Protein AF-0000000074742102 (afdb_homodimer)

Organism: NCBI:txid2562239

Structure (mmCIF, N/CA/C/O backbone):
data_AF-0000000074742102-model_v1
#
loop_
_entity.id
_entity.type
_entity.pdbx_description
1 polymer 'Uncharacterized protein'
#
loop_
_atom_site.group_PDB
_atom_site.id
_atom_site.type_symbol
_atom_site.label_atom_id
_atom_site.label_alt_id
_atom_site.label_comp_id
_atom_site.label_asym_id
_atom_site.label_entity_id
_atom_site.label_seq_id
_atom_site.pdbx_PDB_ins_code
_atom_site.Cartn_x
_atom_site.Cartn_y
_atom_site.Cartn_z
_atom_site.occupancy
_atom_site.B_iso_or_equiv
_atom_site.auth_seq_id
_atom_site.auth_comp_id
_atom_site.auth_asym_id
_atom_site.auth_atom_id
_atom_site.pdbx_PDB_model_num
ATOM 1 N N . MET A 1 1 ? 16.109 -36.5 -13.555 1 66.5 1 MET A N 1
ATOM 2 C CA . MET A 1 1 ? 16.984 -35.688 -14.375 1 66.5 1 MET A CA 1
ATOM 3 C C . MET A 1 1 ? 16.5 -34.219 -14.375 1 66.5 1 MET A C 1
ATOM 5 O O . MET A 1 1 ? 17.297 -33.312 -14.195 1 66.5 1 MET A O 1
ATOM 9 N N . ALA A 1 2 ? 15.148 -34.062 -14.508 1 68.81 2 ALA A N 1
ATOM 10 C CA . ALA A 1 2 ? 14.609 -32.719 -14.523 1 68.81 2 ALA A CA 1
ATOM 11 C C . ALA A 1 2 ? 14.836 -32.031 -13.18 1 68.81 2 ALA A C 1
ATOM 13 O O . ALA A 1 2 ? 15.188 -30.844 -13.133 1 68.81 2 ALA A O 1
ATOM 14 N N . GLU A 1 3 ? 14.781 -32.844 -12.18 1 75.5 3 GLU A N 1
ATOM 15 C CA . GLU A 1 3 ? 14.969 -32.281 -10.852 1 75.5 3 GLU A CA 1
ATOM 16 C C . GLU A 1 3 ? 16.438 -31.984 -10.586 1 75.5 3 GLU A C 1
ATOM 18 O O . GLU A 1 3 ? 16.766 -31 -9.922 1 75.5 3 GLU A O 1
ATOM 23 N N . ALA A 1 4 ? 17.344 -32.875 -11.156 1 75 4 ALA A N 1
ATOM 24 C CA . ALA A 1 4 ? 18.766 -32.625 -11.008 1 75 4 ALA A CA 1
ATOM 25 C C . ALA A 1 4 ? 19.188 -31.344 -11.75 1 75 4 ALA A C 1
ATOM 27 O O . ALA A 1 4 ? 19.984 -30.562 -11.242 1 75 4 ALA A O 1
ATOM 28 N N . GLN A 1 5 ? 18.578 -31.172 -12.852 1 75.88 5 GLN A N 1
ATOM 29 C CA . GLN A 1 5 ? 18.828 -29.969 -13.617 1 75.88 5 GLN A CA 1
ATOM 30 C C . GLN A 1 5 ? 18.359 -28.734 -12.859 1 75.88 5 GLN A C 1
ATOM 32 O O . GLN A 1 5 ? 19.047 -27.703 -12.836 1 75.88 5 GLN A O 1
ATOM 37 N N . SER A 1 6 ? 17.25 -28.875 -12.25 1 76.69 6 SER A N 1
ATOM 38 C CA . SER A 1 6 ? 16.688 -27.766 -11.492 1 76.69 6 SER A CA 1
ATOM 39 C C . SER A 1 6 ? 17.578 -27.391 -10.305 1 76.69 6 SER A C 1
ATOM 41 O O . SER A 1 6 ? 17.781 -26.219 -10.023 1 76.69 6 SER A O 1
ATOM 43 N N . LEU A 1 7 ? 18.266 -28.391 -9.758 1 77.12 7 LEU A N 1
ATOM 44 C CA . LEU A 1 7 ? 19.094 -28.156 -8.586 1 77.12 7 LEU A CA 1
ATOM 45 C C . LEU A 1 7 ? 20.391 -27.453 -8.977 1 77.12 7 LEU A C 1
ATOM 47 O O . LEU A 1 7 ? 20.875 -26.594 -8.242 1 77.12 7 LEU A O 1
ATOM 51 N N . VAL A 1 8 ? 20.875 -27.812 -10.18 1 78.69 8 VAL A N 1
ATOM 52 C CA . VAL A 1 8 ? 22.109 -27.172 -10.648 1 78.69 8 VAL A CA 1
ATOM 53 C C . VAL A 1 8 ? 21.828 -25.734 -11.062 1 78.69 8 VAL A C 1
ATOM 55 O O . VAL A 1 8 ? 22.641 -24.844 -10.812 1 78.69 8 VAL A O 1
ATOM 58 N N . TYR A 1 9 ? 20.734 -25.562 -11.562 1 81.06 9 TYR A N 1
ATOM 59 C CA . TYR A 1 9 ? 20.359 -24.25 -12.086 1 81.06 9 TYR A CA 1
ATOM 60 C C . TYR A 1 9 ? 20.016 -23.297 -10.953 1 81.06 9 TYR A C 1
ATOM 62 O O . TYR A 1 9 ? 20.094 -22.078 -11.125 1 81.06 9 TYR A O 1
ATOM 70 N N . ILE A 1 10 ? 19.766 -23.828 -9.828 1 80.88 10 ILE A N 1
ATOM 71 C CA . ILE A 1 10 ? 19.359 -23 -8.695 1 80.88 10 ILE A CA 1
ATOM 72 C C . ILE A 1 10 ? 20.516 -22.094 -8.289 1 80.88 10 ILE A C 1
ATOM 74 O O . ILE A 1 10 ? 20.297 -20.906 -7.973 1 80.88 10 ILE A O 1
ATOM 78 N N . LYS A 1 11 ? 21.75 -22.578 -8.391 1 82.81 11 LYS A N 1
ATOM 79 C CA . LYS A 1 11 ? 22.922 -21.781 -8 1 82.81 11 LYS A CA 1
ATOM 80 C C . LYS A 1 11 ? 23.156 -20.641 -8.969 1 82.81 11 LYS A C 1
ATOM 82 O O . LYS A 1 11 ? 23.531 -19.531 -8.562 1 82.81 11 LYS A O 1
ATOM 87 N N . VAL A 1 12 ? 22.938 -20.969 -10.211 1 82.56 12 VAL A N 1
ATOM 88 C CA . VAL A 1 12 ? 23.109 -19.938 -11.227 1 82.56 12 VAL A CA 1
ATOM 89 C C . VAL A 1 12 ? 22.047 -18.859 -11.07 1 82.56 12 VAL A C 1
ATOM 91 O O . VAL A 1 12 ? 22.328 -17.656 -11.195 1 82.56 12 VAL A O 1
ATOM 94 N N . GLN A 1 13 ? 20.844 -19.328 -10.812 1 84.06 13 GLN A N 1
ATOM 95 C CA . GLN A 1 13 ? 19.734 -18.391 -10.609 1 84.06 13 GLN A CA 1
ATOM 96 C C . GLN A 1 13 ? 19.984 -17.484 -9.406 1 84.06 13 GLN A C 1
ATOM 98 O O . GLN A 1 13 ? 19.656 -16.297 -9.438 1 84.06 13 GLN A O 1
ATOM 103 N N . GLN A 1 14 ? 20.578 -18.031 -8.414 1 85 14 GLN A N 1
ATOM 104 C CA . GLN A 1 14 ? 20.859 -17.281 -7.195 1 85 14 GLN A CA 1
ATOM 105 C C . GLN A 1 14 ? 21.891 -16.188 -7.453 1 85 14 GLN A C 1
ATOM 107 O O . GLN A 1 14 ? 21.688 -15.039 -7.035 1 85 14 GLN A O 1
ATOM 112 N N . ALA A 1 15 ? 22.953 -16.578 -8.125 1 87.31 15 ALA A N 1
ATOM 113 C CA . ALA A 1 15 ? 24.016 -15.609 -8.398 1 87.31 15 ALA A CA 1
ATOM 114 C C . ALA A 1 15 ? 23.516 -14.477 -9.281 1 87.31 15 ALA A C 1
ATOM 116 O O . ALA A 1 15 ? 23.859 -13.312 -9.062 1 87.31 15 ALA A O 1
ATOM 117 N N . ALA A 1 16 ? 22.734 -14.859 -10.219 1 86.69 16 ALA A N 1
ATOM 118 C CA . ALA A 1 16 ? 22.188 -13.844 -11.117 1 86.69 16 ALA A CA 1
ATOM 119 C C . ALA A 1 16 ? 21.25 -12.898 -10.375 1 86.69 16 ALA A C 1
ATOM 121 O O . ALA A 1 16 ? 21.281 -11.688 -10.609 1 86.69 16 ALA A O 1
ATOM 122 N N . TYR A 1 17 ? 20.438 -13.469 -9.531 1 89.19 17 TYR A N 1
ATOM 123 C CA . TYR A 1 17 ? 19.5 -12.656 -8.758 1 89.19 17 TYR A CA 1
ATOM 124 C C . TYR A 1 17 ? 20.25 -11.641 -7.891 1 89.19 17 TYR A C 1
ATOM 126 O O . TYR A 1 17 ? 19.891 -10.469 -7.855 1 89.19 17 TYR A O 1
ATOM 134 N N . ILE A 1 18 ? 21.312 -12.086 -7.219 1 91.81 18 ILE A N 1
ATOM 135 C CA . ILE A 1 18 ? 22.078 -11.242 -6.316 1 91.81 18 ILE A CA 1
ATOM 136 C C . ILE A 1 18 ? 22.734 -10.109 -7.105 1 91.81 18 ILE A C 1
ATOM 138 O O . ILE A 1 18 ? 22.688 -8.945 -6.695 1 91.81 18 ILE A O 1
ATOM 142 N N . GLU A 1 19 ? 23.234 -10.438 -8.188 1 91.94 19 GLU A N 1
ATOM 143 C CA . GLU A 1 19 ? 23.938 -9.445 -9.008 1 91.94 19 GLU A CA 1
ATOM 144 C C . GLU A 1 19 ? 22.969 -8.398 -9.547 1 91.94 19 GLU A C 1
ATOM 146 O O . GLU A 1 19 ? 23.266 -7.199 -9.508 1 91.94 19 GLU A O 1
ATOM 151 N N . ILE A 1 20 ? 21.844 -8.828 -10.008 1 91 20 ILE A N 1
ATOM 152 C CA . ILE A 1 20 ? 20.875 -7.902 -10.578 1 91 20 ILE A CA 1
ATOM 153 C C . ILE A 1 20 ? 20.312 -6.996 -9.484 1 91 20 ILE A C 1
ATOM 155 O O . ILE A 1 20 ? 20.172 -5.789 -9.68 1 91 20 ILE A O 1
ATOM 159 N N . ALA A 1 21 ? 20.016 -7.629 -8.383 1 92.88 21 ALA A N 1
ATOM 160 C CA . ALA A 1 21 ? 19.469 -6.852 -7.27 1 92.88 21 ALA A CA 1
ATOM 161 C C . ALA A 1 21 ? 20.484 -5.82 -6.781 1 92.88 21 ALA A C 1
ATOM 163 O O . ALA A 1 21 ? 20.141 -4.652 -6.578 1 92.88 21 ALA A O 1
ATOM 164 N N . ASP A 1 22 ? 21.734 -6.266 -6.672 1 93.75 22 ASP A N 1
ATOM 165 C CA . ASP A 1 22 ? 22.797 -5.402 -6.191 1 93.75 22 ASP A CA 1
ATOM 166 C C . ASP A 1 22 ? 23.047 -4.246 -7.16 1 93.75 22 ASP A C 1
ATOM 168 O O . ASP A 1 22 ? 23.141 -3.09 -6.746 1 93.75 22 ASP A O 1
ATOM 172 N N . ASN A 1 23 ? 23.125 -4.539 -8.398 1 92.69 23 ASN A N 1
ATOM 173 C CA . ASN A 1 23 ? 23.391 -3.525 -9.414 1 92.69 23 ASN A CA 1
ATOM 174 C C . ASN A 1 23 ? 22.234 -2.545 -9.539 1 92.69 23 ASN A C 1
ATOM 176 O O . ASN A 1 23 ? 22.438 -1.353 -9.773 1 92.69 23 ASN A O 1
ATOM 180 N N . THR A 1 24 ? 21.031 -3.059 -9.43 1 93.25 24 THR A N 1
ATOM 181 C CA . THR A 1 24 ? 19.875 -2.188 -9.531 1 93.25 24 THR A CA 1
ATOM 182 C C . THR A 1 24 ? 19.812 -1.229 -8.344 1 93.25 24 THR A C 1
ATOM 184 O O . THR A 1 24 ? 19.516 -0.045 -8.516 1 93.25 24 THR A O 1
ATOM 187 N N . PHE A 1 25 ? 20.156 -1.767 -7.176 1 94.69 25 PHE A N 1
ATOM 188 C CA . PHE A 1 25 ? 20.172 -0.937 -5.977 1 94.69 25 PHE A CA 1
ATOM 189 C C . PHE A 1 25 ? 21.203 0.175 -6.094 1 94.69 25 PHE A C 1
ATOM 191 O O . PHE A 1 25 ? 20.922 1.331 -5.77 1 94.69 25 PHE A O 1
ATOM 198 N N . ALA A 1 26 ? 22.297 -0.182 -6.535 1 94.06 26 ALA A N 1
ATOM 199 C CA . ALA A 1 26 ? 23.375 0.786 -6.734 1 94.06 26 ALA A CA 1
ATOM 200 C C . ALA A 1 26 ? 22.984 1.823 -7.789 1 94.06 26 ALA A C 1
ATOM 202 O O . ALA A 1 26 ? 23.266 3.014 -7.625 1 94.06 26 ALA A O 1
ATOM 203 N N . HIS A 1 27 ? 22.375 1.354 -8.812 1 93.06 27 HIS A N 1
ATOM 204 C CA . HIS A 1 27 ? 21.953 2.246 -9.883 1 93.06 27 HIS A CA 1
ATOM 205 C C . HIS A 1 27 ? 20.922 3.258 -9.383 1 93.06 27 HIS A C 1
ATOM 207 O O . HIS A 1 27 ? 21.016 4.445 -9.703 1 93.06 27 HIS A O 1
ATOM 213 N N . LEU A 1 28 ? 20.016 2.822 -8.625 1 93.31 28 LEU A N 1
ATOM 214 C CA . LEU A 1 28 ? 18.984 3.711 -8.102 1 93.31 28 LEU A CA 1
ATOM 215 C C . LEU A 1 28 ? 19.594 4.801 -7.23 1 93.31 28 LEU A C 1
ATOM 217 O O . LEU A 1 28 ? 19.172 5.957 -7.281 1 93.31 28 LEU A O 1
ATOM 221 N N . HIS A 1 29 ? 20.625 4.426 -6.484 1 93.19 29 HIS A N 1
ATOM 222 C CA . HIS A 1 29 ? 21.266 5.406 -5.613 1 93.19 29 HIS A CA 1
ATOM 223 C C . HIS A 1 29 ? 22.156 6.348 -6.41 1 93.19 29 HIS A C 1
ATOM 225 O O . HIS A 1 29 ? 22.578 7.395 -5.906 1 93.19 29 HIS A O 1
ATOM 231 N N . SER A 1 30 ? 22.469 6.035 -7.578 1 92.19 30 SER A N 1
ATOM 232 C CA . SER A 1 30 ? 23.312 6.883 -8.406 1 92.19 30 SER A CA 1
ATOM 233 C C . SER A 1 30 ? 22.484 7.922 -9.164 1 92.19 30 SER A C 1
ATOM 235 O O . SER A 1 30 ? 23.031 8.891 -9.688 1 92.19 30 SER A O 1
ATOM 237 N N . LEU A 1 31 ? 21.219 7.773 -9.156 1 91.44 31 LEU A N 1
ATOM 238 C CA . LEU A 1 31 ? 20.344 8.711 -9.859 1 91.44 31 LEU A CA 1
ATOM 239 C C . LEU A 1 31 ? 20.25 10.031 -9.102 1 91.44 31 LEU A C 1
ATOM 241 O O . LEU A 1 31 ? 20.578 10.094 -7.914 1 91.44 31 LEU A O 1
ATOM 245 N N . SER A 1 32 ? 19.844 11.039 -9.805 1 90.62 32 SER A N 1
ATOM 246 C CA . SER A 1 32 ? 19.812 12.383 -9.242 1 90.62 32 SER A CA 1
ATOM 247 C C . SER A 1 32 ? 18.641 12.555 -8.281 1 90.62 32 SER A C 1
ATOM 249 O O . SER A 1 32 ? 17.656 11.82 -8.359 1 90.62 32 SER A O 1
ATOM 251 N N . LEU A 1 33 ? 18.875 13.453 -7.434 1 87.94 33 LEU A N 1
ATOM 252 C CA . LEU A 1 33 ? 17.828 13.766 -6.461 1 87.94 33 LEU A CA 1
ATOM 253 C C . LEU A 1 33 ? 16.531 14.156 -7.164 1 87.94 33 LEU A C 1
ATOM 255 O O . LEU A 1 33 ? 15.445 13.781 -6.723 1 87.94 33 LEU A O 1
ATOM 259 N N . ASP A 1 34 ? 16.625 14.906 -8.18 1 85.75 34 ASP A N 1
ATOM 260 C CA . ASP A 1 34 ? 15.461 15.359 -8.93 1 85.75 34 ASP A CA 1
ATOM 261 C C . ASP A 1 34 ? 14.594 14.18 -9.352 1 85.75 34 ASP A C 1
ATOM 263 O O . ASP A 1 34 ? 13.367 14.242 -9.258 1 85.75 34 ASP A O 1
ATOM 267 N N . TRP A 1 35 ? 15.227 13.18 -9.773 1 86.12 35 TRP A N 1
ATOM 268 C CA . TRP A 1 35 ? 14.516 11.984 -10.195 1 86.12 35 TRP A CA 1
ATOM 269 C C . TRP A 1 35 ? 13.766 11.352 -9.031 1 86.12 35 TRP A C 1
ATOM 271 O O . TRP A 1 35 ? 12.602 10.969 -9.172 1 86.12 35 TRP A O 1
ATOM 281 N N . HIS A 1 36 ? 14.367 11.234 -7.906 1 85.56 36 HIS A N 1
ATOM 282 C CA . HIS A 1 36 ? 13.773 10.617 -6.73 1 85.56 36 HIS A CA 1
ATOM 283 C C . HIS A 1 36 ? 12.578 11.43 -6.23 1 85.56 36 HIS A C 1
ATOM 285 O O . HIS A 1 36 ? 11.617 10.867 -5.703 1 85.56 36 HIS A O 1
ATOM 291 N N . LEU A 1 37 ? 12.656 12.711 -6.379 1 80.56 37 LEU A N 1
ATOM 292 C CA . LEU A 1 37 ? 11.594 13.586 -5.906 1 80.56 37 LEU A CA 1
ATOM 293 C C . LEU A 1 37 ? 10.383 13.531 -6.84 1 80.56 37 LEU A C 1
ATOM 295 O O . LEU A 1 37 ? 9.25 13.742 -6.406 1 80.56 37 LEU A O 1
ATOM 299 N N . ARG A 1 38 ? 10.625 13.266 -8.023 1 77.75 38 ARG A N 1
ATOM 300 C CA . ARG A 1 38 ? 9.57 13.266 -9.031 1 77.75 38 ARG A CA 1
ATOM 301 C C . ARG A 1 38 ? 8.82 11.938 -9.039 1 77.75 38 ARG A C 1
ATOM 303 O O . ARG A 1 38 ? 7.637 11.883 -9.391 1 77.75 38 ARG A O 1
ATOM 310 N N . LYS A 1 39 ? 9.5 10.961 -8.664 1 80.62 39 LYS A N 1
ATOM 311 C CA . LYS A 1 39 ? 8.906 9.633 -8.773 1 80.62 39 LYS A CA 1
ATOM 312 C C . LYS A 1 39 ? 8.305 9.188 -7.441 1 80.62 39 LYS A C 1
ATOM 314 O O . LYS A 1 39 ? 8.773 9.594 -6.375 1 80.62 39 LYS A O 1
ATOM 319 N N . LYS A 1 40 ? 7.234 8.508 -7.566 1 78.06 40 LYS A N 1
ATOM 320 C CA . LYS A 1 40 ? 6.688 7.867 -6.375 1 78.06 40 LYS A CA 1
ATOM 321 C C . LYS A 1 40 ? 7.531 6.664 -5.957 1 78.06 40 LYS A C 1
ATOM 323 O O . LYS A 1 40 ? 7.656 5.695 -6.711 1 78.06 40 LYS A O 1
ATOM 328 N N . MET A 1 41 ? 8.047 6.715 -4.809 1 81.62 41 MET A N 1
ATOM 329 C CA . MET A 1 41 ? 9.008 5.719 -4.348 1 81.62 41 MET A CA 1
ATOM 330 C C . MET A 1 41 ? 8.375 4.332 -4.293 1 81.62 41 MET A C 1
ATOM 332 O O . MET A 1 41 ? 9.031 3.334 -4.59 1 81.62 41 MET A O 1
ATOM 336 N N . GLY A 1 42 ? 7.141 4.293 -3.959 1 78.38 42 GLY A N 1
ATOM 337 C CA . GLY A 1 42 ? 6.465 3.008 -3.963 1 78.38 42 GLY A CA 1
ATOM 338 C C . GLY A 1 42 ? 6.445 2.344 -5.328 1 78.38 42 GLY A C 1
ATOM 339 O O . GLY A 1 42 ? 6.648 1.133 -5.438 1 78.38 42 GLY A O 1
ATOM 340 N N . ASN A 1 43 ? 6.246 3.146 -6.348 1 80.94 43 ASN A N 1
ATOM 341 C CA . ASN A 1 43 ? 6.219 2.623 -7.711 1 80.94 43 ASN A CA 1
ATOM 342 C C . ASN A 1 43 ? 7.598 2.129 -8.148 1 80.94 43 ASN A C 1
ATOM 344 O O . ASN A 1 43 ? 7.707 1.122 -8.852 1 80.94 43 ASN A O 1
ATOM 348 N N . VAL A 1 44 ? 8.547 2.811 -7.695 1 87.94 44 VAL A N 1
ATOM 349 C CA . VAL A 1 44 ? 9.914 2.455 -8.062 1 87.94 44 VAL A CA 1
ATOM 350 C C . VAL A 1 44 ? 10.289 1.117 -7.426 1 87.94 44 VAL A C 1
ATOM 352 O O . VAL A 1 44 ? 10.812 0.226 -8.102 1 87.94 44 VAL A O 1
ATOM 355 N N . ILE A 1 45 ? 9.938 1.008 -6.195 1 88.69 45 ILE A N 1
ATOM 356 C CA . ILE A 1 45 ? 10.25 -0.218 -5.469 1 88.69 45 ILE A CA 1
ATOM 357 C C . ILE A 1 45 ? 9.5 -1.393 -6.09 1 88.69 45 ILE A C 1
ATOM 359 O O . ILE A 1 45 ? 10.078 -2.461 -6.309 1 88.69 45 ILE A O 1
ATOM 363 N N . ARG A 1 46 ? 8.273 -1.156 -6.43 1 83.06 46 ARG A N 1
ATOM 364 C CA . ARG A 1 46 ? 7.465 -2.205 -7.043 1 83.06 46 ARG A CA 1
ATOM 365 C C . ARG A 1 46 ? 8.016 -2.594 -8.406 1 83.06 46 ARG A C 1
ATOM 367 O O . ARG A 1 46 ? 8.086 -3.777 -8.742 1 83.06 46 ARG A O 1
ATOM 374 N N . SER A 1 47 ? 8.367 -1.646 -9.133 1 86 47 SER A N 1
ATOM 375 C CA . SER A 1 47 ? 8.914 -1.893 -10.461 1 86 47 SER A CA 1
ATOM 376 C C . SER A 1 47 ? 10.219 -2.686 -10.383 1 86 47 SER A C 1
ATOM 378 O O . SER A 1 47 ? 10.469 -3.566 -11.203 1 86 47 SER A O 1
ATOM 380 N N . MET A 1 48 ? 10.984 -2.324 -9.43 1 89.75 48 MET A N 1
ATOM 381 C CA . MET A 1 48 ? 12.234 -3.051 -9.234 1 89.75 48 MET A CA 1
ATOM 382 C C . MET A 1 48 ? 11.969 -4.504 -8.852 1 89.75 48 MET A C 1
ATOM 384 O O . MET A 1 48 ? 12.523 -5.422 -9.461 1 89.75 48 MET A O 1
ATOM 388 N N . ASP A 1 49 ? 11.109 -4.648 -7.941 1 87.56 49 ASP A N 1
ATOM 389 C CA . ASP A 1 49 ? 10.797 -5.988 -7.457 1 87.56 49 ASP A CA 1
ATOM 390 C C . ASP A 1 49 ? 10.195 -6.848 -8.562 1 87.56 49 ASP A C 1
ATOM 392 O O . ASP A 1 49 ? 10.641 -7.973 -8.797 1 87.56 49 ASP A O 1
ATOM 396 N N . ARG A 1 50 ? 9.305 -6.301 -9.234 1 84.56 50 ARG A N 1
ATOM 397 C CA . ARG A 1 50 ? 8.641 -7.02 -10.32 1 84.56 50 ARG A CA 1
ATOM 398 C C . ARG A 1 50 ? 9.617 -7.305 -11.461 1 84.56 50 ARG A C 1
ATOM 400 O O . ARG A 1 50 ? 9.539 -8.359 -12.094 1 84.56 50 ARG A O 1
ATOM 407 N N . GLY A 1 51 ? 10.406 -6.344 -11.656 1 88.44 51 GLY A N 1
ATOM 408 C CA . GLY A 1 51 ? 11.398 -6.523 -12.703 1 88.44 51 GLY A CA 1
ATOM 409 C C . GLY A 1 51 ? 12.375 -7.641 -12.414 1 88.44 51 GLY A C 1
ATOM 410 O O . GLY A 1 51 ? 12.656 -8.469 -13.281 1 88.44 51 GLY A O 1
ATOM 411 N N . ILE A 1 52 ? 12.812 -7.715 -11.227 1 88 52 ILE A N 1
ATOM 412 C CA . ILE A 1 52 ? 13.766 -8.75 -10.836 1 88 52 ILE A CA 1
ATOM 413 C C . ILE A 1 52 ? 13.086 -10.117 -10.859 1 88 52 ILE A C 1
ATOM 415 O O . ILE A 1 52 ? 13.656 -11.094 -11.344 1 88 52 ILE A O 1
ATOM 419 N N . GLN A 1 53 ? 11.859 -10.164 -10.422 1 86.31 53 GLN A N 1
ATOM 420 C CA . GLN A 1 53 ? 11.094 -11.406 -10.422 1 86.31 53 GLN A CA 1
ATOM 421 C C . GLN A 1 53 ? 10.812 -11.867 -11.852 1 86.31 53 GLN A C 1
ATOM 423 O O . GLN A 1 53 ? 10.875 -13.07 -12.141 1 86.31 53 GLN A O 1
ATOM 428 N N . ALA A 1 54 ? 10.484 -10.875 -12.641 1 87.12 54 ALA A N 1
ATOM 429 C CA . ALA A 1 54 ? 10.203 -11.195 -14.039 1 87.12 54 ALA A CA 1
ATOM 430 C C . ALA A 1 54 ? 11.438 -11.789 -14.719 1 87.12 54 ALA A C 1
ATOM 432 O O . ALA A 1 54 ? 11.328 -12.742 -15.492 1 87.12 54 ALA A O 1
ATOM 433 N N . ALA A 1 55 ? 12.57 -11.219 -14.367 1 84.31 55 ALA A N 1
ATOM 434 C CA . ALA A 1 55 ? 13.805 -11.742 -14.93 1 84.31 55 ALA A CA 1
ATOM 435 C C . ALA A 1 55 ? 14.055 -13.18 -14.477 1 84.31 55 ALA A C 1
ATOM 437 O O . ALA A 1 55 ? 14.453 -14.031 -15.273 1 84.31 55 ALA A O 1
ATOM 438 N N . GLN A 1 56 ? 13.75 -13.43 -13.289 1 82.88 56 GLN A N 1
ATOM 439 C CA . GLN A 1 56 ? 13.945 -14.758 -12.719 1 82.88 56 GLN A CA 1
ATOM 440 C C . GLN A 1 56 ? 12.945 -15.758 -13.305 1 82.88 56 GLN A C 1
ATOM 442 O O . GLN A 1 56 ? 13.32 -16.875 -13.664 1 82.88 56 GLN A O 1
ATOM 447 N N . GLN A 1 57 ? 11.719 -15.438 -13.398 1 81.62 57 GLN A N 1
ATOM 448 C CA . GLN A 1 57 ? 10.672 -16.312 -13.914 1 81.62 57 GLN A CA 1
ATOM 449 C C . GLN A 1 57 ? 10.906 -16.625 -15.391 1 81.62 57 GLN A C 1
ATOM 451 O O . GLN A 1 57 ? 10.719 -17.766 -15.82 1 81.62 57 GLN A O 1
ATOM 456 N N . THR A 1 58 ? 11.352 -15.57 -16.141 1 82.75 58 THR A N 1
ATOM 457 C CA . THR A 1 58 ? 11.617 -15.781 -17.562 1 82.75 58 THR A CA 1
ATOM 458 C C . THR A 1 58 ? 12.75 -16.781 -17.75 1 82.75 58 THR A C 1
ATOM 460 O O . THR A 1 58 ? 12.648 -17.672 -18.594 1 82.75 58 THR A O 1
ATOM 463 N N . MET A 1 59 ? 13.703 -16.594 -16.953 1 80.38 59 MET A N 1
ATOM 464 C CA . MET A 1 59 ? 14.828 -17.516 -17.047 1 80.38 59 MET A CA 1
ATOM 465 C C . MET A 1 59 ? 14.406 -18.938 -16.672 1 80.38 59 MET A C 1
ATOM 467 O O . MET A 1 59 ? 14.781 -19.891 -17.344 1 80.38 59 MET A O 1
ATOM 471 N N . GLN A 1 60 ? 13.555 -19.078 -15.695 1 78.69 60 GLN A N 1
ATOM 472 C CA . GLN A 1 60 ? 13.141 -20.391 -15.219 1 78.69 60 GLN A CA 1
ATOM 473 C C . GLN A 1 60 ? 12.188 -21.062 -16.203 1 78.69 60 GLN A C 1
ATOM 475 O O . GLN A 1 60 ? 12.422 -22.188 -16.641 1 78.69 60 GLN A O 1
ATOM 480 N N . TYR A 1 61 ? 11.195 -20.391 -16.641 1 80.06 61 TYR A N 1
ATOM 481 C CA . TYR A 1 61 ? 10.148 -21 -17.453 1 80.06 61 TYR A CA 1
ATOM 482 C C . TYR A 1 61 ? 10.602 -21.172 -18.891 1 80.06 61 TYR A C 1
ATOM 484 O O . TYR A 1 61 ? 10.297 -22.188 -19.531 1 80.06 61 TYR A O 1
ATOM 492 N N . VAL A 1 62 ? 11.406 -20.266 -19.422 1 79.94 62 VAL A N 1
ATOM 493 C CA . VAL A 1 62 ? 11.859 -20.375 -20.797 1 79.94 62 VAL A CA 1
ATOM 494 C C . VAL A 1 62 ? 13 -21.391 -20.891 1 79.94 62 VAL A C 1
ATOM 496 O O . VAL A 1 62 ? 12.938 -22.328 -21.688 1 79.94 62 VAL A O 1
ATOM 499 N N . PHE A 1 63 ? 13.938 -21.312 -19.969 1 78.5 63 PHE A N 1
ATOM 500 C CA . PHE A 1 63 ? 15.148 -22.109 -20.109 1 78.5 63 PHE A CA 1
ATOM 501 C C . PHE A 1 63 ? 14.953 -23.5 -19.516 1 78.5 63 PHE A C 1
ATOM 503 O O . PHE A 1 63 ? 15.516 -24.469 -20 1 78.5 63 PHE A O 1
ATOM 510 N N . LEU A 1 64 ? 14.117 -23.547 -18.5 1 78.12 64 LEU A N 1
ATOM 511 C CA . LEU A 1 64 ? 14.039 -24.828 -17.828 1 78.12 64 LEU A CA 1
ATOM 512 C C . LEU A 1 64 ? 12.797 -25.594 -18.266 1 78.12 64 LEU A C 1
ATOM 514 O O . LEU A 1 64 ? 12.711 -26.812 -18.094 1 78.12 64 LEU A O 1
ATOM 518 N N . TYR A 1 65 ? 11.883 -24.844 -18.797 1 78.75 65 TYR A N 1
ATOM 519 C CA . TYR A 1 65 ? 10.656 -25.547 -19.156 1 78.75 65 TYR A CA 1
ATOM 520 C C . TYR A 1 65 ? 10.43 -25.516 -20.656 1 78.75 65 TYR A C 1
ATOM 522 O O . TYR A 1 65 ? 10.5 -26.547 -21.328 1 78.75 65 TYR A O 1
ATOM 530 N N . LEU A 1 66 ? 10.398 -24.375 -21.297 1 80.44 66 LEU A N 1
ATOM 531 C CA . LEU A 1 66 ? 10.008 -24.234 -22.688 1 80.44 66 LEU A CA 1
ATOM 532 C C . LEU A 1 66 ? 11.062 -24.828 -23.609 1 80.44 66 LEU A C 1
ATOM 534 O O . LEU A 1 66 ? 10.742 -25.625 -24.5 1 80.44 66 LEU A O 1
ATOM 538 N N . ILE A 1 67 ? 12.344 -24.609 -23.359 1 83.12 67 ILE A N 1
ATOM 539 C CA . ILE A 1 67 ? 13.406 -25.031 -24.266 1 83.12 67 ILE A CA 1
ATOM 540 C C . ILE A 1 67 ? 13.547 -26.562 -24.203 1 83.12 67 ILE A C 1
ATOM 542 O O . ILE A 1 67 ? 13.531 -27.234 -25.234 1 83.12 67 ILE A O 1
ATOM 546 N N . PRO A 1 68 ? 13.578 -27.094 -22.984 1 80.81 68 PRO A N 1
ATOM 547 C CA . PRO A 1 68 ? 13.672 -28.547 -22.922 1 80.81 68 PRO A CA 1
ATOM 548 C C . PRO A 1 68 ? 12.469 -29.25 -23.562 1 80.81 68 PRO A C 1
ATOM 550 O O . PRO A 1 68 ? 12.625 -30.297 -24.203 1 80.81 68 PRO A O 1
ATOM 553 N N . THR A 1 69 ? 11.305 -28.641 -23.406 1 80.94 69 THR A N 1
ATOM 554 C CA . THR A 1 69 ? 10.102 -29.219 -23.984 1 80.94 69 THR A CA 1
ATOM 555 C C . THR A 1 69 ? 10.18 -29.219 -25.516 1 80.94 69 THR A C 1
ATOM 557 O O . THR A 1 69 ? 9.828 -30.203 -26.156 1 80.94 69 THR A O 1
ATOM 560 N N . LEU A 1 70 ? 10.664 -28.219 -26.109 1 84.25 70 LEU A N 1
ATOM 561 C CA . LEU A 1 70 ? 10.828 -28.141 -27.547 1 84.25 70 LEU A CA 1
ATOM 562 C C . LEU A 1 70 ? 11.906 -29.094 -28.031 1 84.25 70 LEU A C 1
ATOM 564 O O . LEU A 1 70 ? 11.75 -29.734 -29.078 1 84.25 70 LEU A O 1
ATOM 568 N N . VAL A 1 71 ? 12.961 -29.234 -27.25 1 86.12 71 VAL A N 1
ATOM 569 C CA . VAL A 1 71 ? 14.039 -30.156 -27.594 1 86.12 71 VAL A CA 1
ATOM 570 C C . VAL A 1 71 ? 13.539 -31.594 -27.516 1 86.12 71 VAL A C 1
ATOM 572 O O . VAL A 1 71 ? 13.852 -32.406 -28.391 1 86.12 71 VAL A O 1
ATOM 575 N N . GLU A 1 72 ? 12.75 -31.797 -26.484 1 84.25 72 GLU A N 1
ATOM 576 C CA . GLU A 1 72 ? 12.18 -33.125 -26.328 1 84.25 72 GLU A CA 1
ATOM 577 C C . GLU A 1 72 ? 11.234 -33.469 -27.484 1 84.25 72 GLU A C 1
ATOM 579 O O . GLU A 1 72 ? 11.242 -34.594 -28 1 84.25 72 GLU A O 1
ATOM 584 N N . ALA A 1 73 ? 10.422 -32.562 -27.812 1 83.88 73 ALA A N 1
ATOM 585 C CA . ALA A 1 73 ? 9.508 -32.75 -28.938 1 83.88 73 ALA A CA 1
ATOM 586 C C . ALA A 1 73 ? 10.281 -33.062 -30.203 1 83.88 73 ALA A C 1
ATOM 588 O O . ALA A 1 73 ? 9.914 -34 -30.953 1 83.88 73 ALA A O 1
ATOM 589 N N . PHE A 1 74 ? 11.375 -32.406 -30.406 1 86.69 74 PHE A N 1
ATOM 590 C CA . PHE A 1 74 ? 12.219 -32.625 -31.562 1 86.69 74 PHE A CA 1
ATOM 591 C C . PHE A 1 74 ? 12.898 -34 -31.484 1 86.69 74 PHE A C 1
ATOM 593 O O . PHE A 1 74 ? 13 -34.688 -32.5 1 86.69 74 PHE A O 1
ATOM 600 N N . ALA A 1 75 ? 13.359 -34.344 -30.312 1 87.44 75 ALA A N 1
ATOM 601 C CA . ALA A 1 75 ? 14.016 -35.625 -30.094 1 87.44 75 ALA A CA 1
ATOM 602 C C . ALA A 1 75 ? 13.062 -36.781 -30.375 1 87.44 75 ALA A C 1
ATOM 604 O O . ALA A 1 75 ? 13.438 -37.781 -31 1 87.44 75 ALA A O 1
ATOM 605 N N . VAL A 1 76 ? 11.844 -36.688 -29.859 1 85.06 76 VAL A N 1
ATOM 606 C CA . VAL A 1 76 ? 10.852 -37.75 -30.031 1 85.06 76 VAL A CA 1
ATOM 607 C C . VAL A 1 76 ? 10.531 -37.906 -31.516 1 85.06 76 VAL A C 1
ATOM 609 O O . VAL A 1 76 ? 10.391 -39.031 -32 1 85.06 76 VAL A O 1
ATOM 612 N N . THR A 1 77 ? 10.406 -36.844 -32.312 1 85.31 77 THR A N 1
ATOM 613 C CA . THR A 1 77 ? 10.164 -36.875 -33.75 1 85.31 77 THR A CA 1
ATOM 614 C C . THR A 1 77 ? 11.297 -37.625 -34.469 1 85.31 77 THR A C 1
ATOM 616 O O . THR A 1 77 ? 11.055 -38.438 -35.344 1 85.31 77 THR A O 1
ATOM 619 N N . LEU A 1 78 ? 12.508 -37.375 -33.969 1 86.62 78 LEU A N 1
ATOM 620 C CA . LEU A 1 78 ? 13.672 -38.031 -34.562 1 86.62 78 LEU A CA 1
ATOM 621 C C . LEU A 1 78 ? 13.711 -39.5 -34.25 1 86.62 78 LEU A C 1
ATOM 623 O O . LEU A 1 78 ? 14.102 -40.312 -35.062 1 86.62 78 LEU A O 1
ATOM 627 N N . ILE A 1 79 ? 13.32 -39.875 -33 1 86.75 79 ILE A N 1
ATOM 628 C CA . ILE A 1 79 ? 13.297 -41.25 -32.594 1 86.75 79 ILE A CA 1
ATOM 629 C C . ILE A 1 79 ? 12.266 -42.031 -33.406 1 86.75 79 ILE A C 1
ATOM 631 O O . ILE A 1 79 ? 12.516 -43.156 -33.812 1 86.75 79 ILE A O 1
ATOM 635 N N . PHE A 1 80 ? 11.133 -41.438 -33.688 1 84.06 80 PHE A N 1
ATOM 636 C CA . PHE A 1 80 ? 10.102 -42.094 -34.469 1 84.06 80 PHE A CA 1
ATOM 637 C C . PHE A 1 80 ? 10.586 -42.312 -35.906 1 84.06 80 PHE A C 1
ATOM 639 O O . PHE A 1 80 ? 10.289 -43.344 -36.5 1 84.06 80 PHE A O 1
ATOM 646 N N . ILE A 1 81 ? 11.43 -41.469 -36.406 1 82.69 81 ILE A N 1
ATOM 647 C CA . ILE A 1 81 ? 11.93 -41.562 -37.781 1 82.69 81 ILE A CA 1
ATOM 648 C C . ILE A 1 81 ? 13.039 -42.625 -37.844 1 82.69 81 ILE A C 1
ATOM 650 O O . ILE A 1 81 ? 13.008 -43.5 -38.688 1 82.69 81 ILE A O 1
ATOM 654 N N . PHE A 1 82 ? 13.977 -42.562 -36.969 1 82.44 82 PHE A N 1
ATOM 655 C CA . PHE A 1 82 ? 15.195 -43.344 -37.094 1 82.44 82 PHE A CA 1
ATOM 656 C C . PHE A 1 82 ? 15.055 -44.688 -36.406 1 82.44 82 PHE A C 1
ATOM 658 O O . PHE A 1 82 ? 15.523 -45.719 -36.906 1 82.44 82 PHE A O 1
ATOM 665 N N . HIS A 1 83 ? 14.461 -44.625 -35.281 1 77.44 83 HIS A N 1
ATOM 666 C CA . HIS A 1 83 ? 14.406 -45.875 -34.531 1 77.44 83 HIS A CA 1
ATOM 667 C C . HIS A 1 83 ? 13.227 -46.75 -34.938 1 77.44 83 HIS A C 1
ATOM 669 O O . HIS A 1 83 ? 13.375 -47.938 -35.156 1 77.44 83 HIS A O 1
ATOM 675 N N . PHE A 1 84 ? 12.102 -46.125 -35.125 1 75.81 84 PHE A N 1
ATOM 676 C CA . PHE A 1 84 ? 10.914 -46.906 -35.438 1 75.81 84 PHE A CA 1
ATOM 677 C C . PHE A 1 84 ? 10.633 -46.906 -36.938 1 75.81 84 PHE A C 1
ATOM 679 O O . PHE A 1 84 ? 9.719 -47.594 -37.406 1 75.81 84 PHE A O 1
ATOM 686 N N . ASN A 1 85 ? 11.5 -46.25 -37.75 1 74.38 85 ASN A N 1
ATOM 687 C CA . ASN A 1 85 ? 11.406 -46.156 -39.219 1 74.38 85 ASN A CA 1
ATOM 688 C C . ASN A 1 85 ? 9.984 -45.844 -39.656 1 74.38 85 ASN A C 1
ATOM 690 O O . ASN A 1 85 ? 9.492 -46.438 -40.625 1 74.38 85 ASN A O 1
ATOM 694 N N . ASN A 1 86 ? 9.297 -45.188 -38.875 1 81.25 86 ASN A N 1
ATOM 695 C CA . ASN A 1 86 ? 7.926 -44.812 -39.188 1 81.25 86 ASN A CA 1
ATOM 696 C C . ASN A 1 86 ? 7.801 -43.312 -39.438 1 81.25 86 ASN A C 1
ATOM 698 O O . ASN A 1 86 ? 7.469 -42.531 -38.531 1 81.25 86 ASN A O 1
ATOM 702 N N . MET A 1 87 ? 7.98 -42.844 -40.688 1 82.88 87 MET A N 1
ATOM 703 C CA . MET A 1 87 ? 7.938 -41.438 -41.094 1 82.88 87 MET A CA 1
ATOM 704 C C . MET A 1 87 ? 6.523 -40.906 -41 1 82.88 87 MET A C 1
ATOM 706 O O . MET A 1 87 ? 6.328 -39.75 -40.625 1 82.88 87 MET A O 1
ATOM 710 N N . GLN A 1 88 ? 5.574 -41.781 -41.25 1 86.19 88 GLN A N 1
ATOM 711 C CA . GLN A 1 88 ? 4.188 -41.312 -41.219 1 86.19 88 GLN A CA 1
ATOM 712 C C . GLN A 1 88 ? 3.768 -40.938 -39.781 1 86.19 88 GLN A C 1
ATOM 714 O O . GLN A 1 88 ? 3.1 -39.938 -39.594 1 86.19 88 GLN A O 1
ATOM 719 N N . LEU A 1 89 ? 4.273 -41.719 -38.844 1 87.25 89 LEU A N 1
ATOM 720 C CA . LEU A 1 89 ? 3.961 -41.438 -37.469 1 87.25 89 LEU A CA 1
ATOM 721 C C . LEU A 1 89 ? 4.656 -40.156 -37 1 87.25 89 LEU A C 1
ATOM 723 O O . LEU A 1 89 ? 4.062 -39.344 -36.25 1 87.25 89 LEU A O 1
ATOM 727 N N . ALA A 1 90 ? 5.855 -39.969 -37.438 1 88.38 90 ALA A N 1
ATOM 728 C CA . ALA A 1 90 ? 6.625 -38.781 -37.031 1 88.38 90 ALA A CA 1
ATOM 729 C C . ALA A 1 90 ? 5.98 -37.5 -37.562 1 88.38 90 ALA A C 1
ATOM 731 O O . ALA A 1 90 ? 5.836 -36.531 -36.844 1 88.38 90 ALA A O 1
ATOM 732 N N . VAL A 1 91 ? 5.582 -37.531 -38.812 1 89.44 91 VAL A N 1
ATOM 733 C CA . VAL A 1 91 ? 4.973 -36.375 -39.438 1 89.44 91 VAL A CA 1
ATOM 734 C C . VAL A 1 91 ? 3.617 -36.094 -38.781 1 89.44 91 VAL A C 1
ATOM 736 O O . VAL A 1 91 ? 3.26 -34.938 -38.562 1 89.44 91 VAL A O 1
ATOM 739 N N . PHE A 1 92 ? 2.889 -37.156 -38.438 1 90.75 92 PHE A N 1
ATOM 740 C CA . PHE A 1 92 ? 1.578 -37.031 -37.812 1 90.75 92 PHE A CA 1
ATOM 741 C C . PHE A 1 92 ? 1.696 -36.375 -36.438 1 90.75 92 PHE A C 1
ATOM 743 O O . PHE A 1 92 ? 0.957 -35.438 -36.094 1 90.75 92 PHE A O 1
ATOM 750 N N . VAL A 1 93 ? 2.645 -36.812 -35.656 1 89.19 93 VAL A N 1
ATOM 751 C CA . VAL A 1 93 ? 2.834 -36.281 -34.312 1 89.19 93 VAL A CA 1
ATOM 752 C C . VAL A 1 93 ? 3.35 -34.844 -34.375 1 89.19 93 VAL A C 1
ATOM 754 O O . VAL A 1 93 ? 2.902 -33.969 -33.625 1 89.19 93 VAL A O 1
ATOM 757 N N . PHE A 1 94 ? 4.23 -34.594 -35.344 1 89.31 94 PHE A N 1
ATOM 758 C CA . PHE A 1 94 ? 4.801 -33.25 -35.5 1 89.31 94 PHE A CA 1
ATOM 759 C C . PHE A 1 94 ? 3.729 -32.25 -35.906 1 89.31 94 PHE A C 1
ATOM 761 O O . PHE A 1 94 ? 3.689 -31.125 -35.406 1 89.31 94 PHE A O 1
ATOM 768 N N . LEU A 1 95 ? 2.893 -32.625 -36.812 1 91.94 95 LEU A N 1
ATOM 769 C CA . LEU A 1 95 ? 1.83 -31.75 -37.281 1 91.94 95 LEU A CA 1
ATOM 770 C C . LEU A 1 95 ? 0.838 -31.453 -36.156 1 91.94 95 LEU A C 1
ATOM 772 O O . LEU A 1 95 ? 0.365 -30.312 -36.031 1 91.94 95 LEU A O 1
ATOM 776 N N . ASN A 1 96 ? 0.546 -32.438 -35.344 1 92.69 96 ASN A N 1
ATOM 777 C CA . ASN A 1 96 ? -0.384 -32.219 -34.25 1 92.69 96 ASN A CA 1
ATOM 778 C C . ASN A 1 96 ? 0.242 -31.375 -33.125 1 92.69 96 ASN A C 1
ATOM 780 O O . ASN A 1 96 ? -0.455 -30.625 -32.438 1 92.69 96 ASN A O 1
ATOM 784 N N . LEU A 1 97 ? 1.523 -31.547 -32.969 1 90.69 97 LEU A N 1
ATOM 785 C CA . LEU A 1 97 ? 2.229 -30.703 -32.031 1 90.69 97 LEU A CA 1
ATOM 786 C C . LEU A 1 97 ? 2.189 -29.25 -32.438 1 90.69 97 LEU A C 1
ATOM 788 O O . LEU A 1 97 ? 1.962 -28.359 -31.594 1 90.69 97 LEU A O 1
ATOM 792 N N . PHE A 1 98 ? 2.473 -29.047 -33.688 1 91.44 98 PHE A N 1
ATOM 793 C CA . PHE A 1 98 ? 2.404 -27.688 -34.188 1 91.44 98 PHE A CA 1
ATOM 794 C C . PHE A 1 98 ? 0.993 -27.125 -34.062 1 91.44 98 PHE A C 1
ATOM 796 O O . PHE A 1 98 ? 0.815 -25.953 -33.688 1 91.44 98 PHE A O 1
ATOM 803 N N . LEU A 1 99 ? 0.023 -27.984 -34.375 1 93.75 99 LEU A N 1
ATOM 804 C CA . LEU A 1 99 ? -1.37 -27.578 -34.219 1 93.75 99 LEU A CA 1
ATOM 805 C C . LEU A 1 99 ? -1.709 -27.25 -32.781 1 93.75 99 LEU A C 1
ATOM 807 O O . LEU A 1 99 ? -2.434 -26.297 -32.5 1 93.75 99 LEU A O 1
ATOM 811 N N . TYR A 1 100 ? -1.147 -28 -31.875 1 92.75 100 TYR A N 1
ATOM 812 C CA . TYR A 1 100 ? -1.352 -27.797 -30.453 1 92.75 100 TYR A CA 1
ATOM 813 C C . TYR A 1 100 ? -0.785 -26.453 -30 1 92.75 100 TYR A C 1
ATOM 815 O O . TYR A 1 100 ? -1.474 -25.672 -29.344 1 92.75 100 TYR A O 1
ATOM 823 N N . ILE A 1 101 ? 0.429 -26.203 -30.375 1 89.88 101 ILE A N 1
ATOM 824 C CA . ILE A 1 101 ? 1.107 -24.969 -29.953 1 89.88 101 ILE A CA 1
ATOM 825 C C . ILE A 1 101 ? 0.416 -23.766 -30.578 1 89.88 101 ILE A C 1
ATOM 827 O O . ILE A 1 101 ? 0.117 -22.797 -29.891 1 89.88 101 ILE A O 1
ATOM 831 N N . TYR A 1 102 ? 0.11 -23.875 -31.828 1 91.69 102 TYR A N 1
ATOM 832 C CA . TYR A 1 102 ? -0.508 -22.781 -32.562 1 91.69 102 TYR A CA 1
ATOM 833 C C . TYR A 1 102 ? -1.892 -22.469 -32 1 91.69 102 TYR A C 1
ATOM 835 O O . TYR A 1 102 ? -2.213 -21.297 -31.734 1 91.69 102 TYR A O 1
ATOM 843 N N . SER A 1 103 ? -2.709 -23.5 -31.812 1 93.44 103 SER A N 1
ATOM 844 C CA . SER A 1 103 ? -4.059 -23.312 -31.297 1 93.44 103 SER A CA 1
ATOM 845 C C . SER A 1 103 ? -4.035 -22.75 -29.875 1 93.44 103 SER A C 1
ATOM 847 O O . SER A 1 103 ? -4.863 -21.906 -29.516 1 93.44 103 SER A O 1
ATOM 849 N N . THR A 1 104 ? -3.061 -23.203 -29.109 1 90.56 104 THR A N 1
ATOM 850 C CA . THR A 1 104 ? -2.943 -22.734 -27.734 1 90.56 104 THR A CA 1
ATOM 851 C C . THR A 1 104 ? -2.613 -21.25 -27.688 1 90.56 104 THR A C 1
ATOM 853 O O . THR A 1 104 ? -3.244 -20.484 -26.953 1 90.56 104 THR A O 1
ATOM 856 N N . VAL A 1 105 ? -1.706 -20.797 -28.5 1 88.81 105 VAL A N 1
ATOM 857 C CA . VAL A 1 105 ? -1.274 -19.406 -28.516 1 88.81 105 VAL A CA 1
ATOM 858 C C . VAL A 1 105 ? -2.404 -18.516 -29.031 1 88.81 105 VAL A C 1
ATOM 860 O O . VAL A 1 105 ? -2.678 -17.453 -28.469 1 88.81 105 VAL A O 1
ATOM 863 N N . GLN A 1 106 ? -3.092 -19 -30.078 1 91.75 106 GLN A N 1
ATOM 864 C CA . GLN A 1 106 ? -4.16 -18.203 -30.672 1 91.75 106 GLN A CA 1
ATOM 865 C C . GLN A 1 106 ? -5.316 -18.016 -29.688 1 91.75 106 GLN A C 1
ATOM 867 O O . GLN A 1 106 ? -5.859 -16.922 -29.578 1 91.75 106 GLN A O 1
ATOM 872 N N . VAL A 1 107 ? -5.656 -19.047 -28.984 1 91.56 107 VAL A N 1
ATOM 873 C CA . VAL A 1 107 ? -6.758 -18.969 -28.031 1 91.56 107 VAL A CA 1
ATOM 874 C C . VAL A 1 107 ? -6.336 -18.125 -26.828 1 91.56 107 VAL A C 1
ATOM 876 O O . VAL A 1 107 ? -7.141 -17.359 -26.281 1 91.56 107 VAL A O 1
ATOM 879 N N . THR A 1 108 ? -5.102 -18.25 -26.469 1 88.62 108 THR A N 1
ATOM 880 C CA . THR A 1 108 ? -4.602 -17.469 -25.344 1 88.62 108 THR A CA 1
ATOM 881 C C . THR A 1 108 ? -4.617 -15.984 -25.672 1 88.62 108 THR A C 1
ATOM 883 O O . THR A 1 108 ? -4.973 -15.164 -24.812 1 88.62 108 THR A O 1
ATOM 886 N N . LEU A 1 109 ? -4.289 -15.609 -26.891 1 87.69 109 LEU A N 1
ATOM 887 C CA . LEU A 1 109 ? -4.316 -14.211 -27.312 1 87.69 109 LEU A CA 1
ATOM 888 C C . LEU A 1 109 ? -5.746 -13.695 -27.391 1 87.69 109 LEU A C 1
ATOM 890 O O . LEU A 1 109 ? -6.012 -12.539 -27.047 1 87.69 109 LEU A O 1
ATOM 894 N N . TRP A 1 110 ? -6.551 -14.609 -27.828 1 89.38 110 TRP A N 1
ATOM 895 C CA . TRP A 1 110 ? -7.965 -14.25 -27.891 1 89.38 110 TRP A CA 1
ATOM 896 C C . TRP A 1 110 ? -8.531 -14.023 -26.484 1 89.38 110 TRP A C 1
ATOM 898 O O . TRP A 1 110 ? -9.359 -13.141 -26.281 1 89.38 110 TRP A O 1
ATOM 908 N N . ARG A 1 111 ? -8.078 -14.656 -25.484 1 90.12 111 ARG A N 1
ATOM 909 C CA . ARG A 1 111 ? -8.562 -14.602 -24.109 1 90.12 111 ARG A CA 1
ATOM 910 C C . ARG A 1 111 ? -8.078 -13.328 -23.422 1 90.12 111 ARG A C 1
ATOM 912 O O . ARG A 1 111 ? -8.609 -12.953 -22.359 1 90.12 111 ARG A O 1
ATOM 919 N N . LYS A 1 112 ? -7.125 -12.695 -23.953 1 87.12 112 LYS A N 1
ATOM 920 C CA . LYS A 1 112 ? -6.547 -11.508 -23.344 1 87.12 112 LYS A CA 1
ATOM 921 C C . LYS A 1 112 ? -7.605 -10.422 -23.141 1 87.12 112 LYS A C 1
ATOM 923 O O . LYS A 1 112 ? -7.594 -9.719 -22.141 1 87.12 112 LYS A O 1
ATOM 928 N N . GLN A 1 113 ? -8.508 -10.32 -24 1 90.38 113 GLN A N 1
ATOM 929 C CA . GLN A 1 113 ? -9.547 -9.305 -23.906 1 90.38 113 GLN A CA 1
ATOM 930 C C . GLN A 1 113 ? -10.453 -9.562 -22.703 1 90.38 113 GLN A C 1
ATOM 932 O O . GLN A 1 113 ? -10.867 -8.617 -22.016 1 90.38 113 GLN A O 1
ATOM 937 N N . PHE A 1 114 ? -10.742 -10.82 -22.422 1 90.38 114 PHE A N 1
ATOM 938 C CA . PHE A 1 114 ? -11.578 -11.156 -21.281 1 90.38 114 PHE A CA 1
ATOM 939 C C . PHE A 1 114 ? -10.844 -10.891 -19.969 1 90.38 114 PHE A C 1
ATOM 941 O O . PHE A 1 114 ? -11.445 -10.406 -19.016 1 90.38 114 PHE A O 1
ATOM 948 N N . ARG A 1 115 ? -9.648 -11.094 -20.016 1 86.38 115 ARG A N 1
ATOM 949 C CA . ARG A 1 115 ? -8.844 -10.859 -18.812 1 86.38 115 ARG A CA 1
ATOM 950 C C . ARG A 1 115 ? -8.719 -9.367 -18.531 1 86.38 115 ARG A C 1
ATOM 952 O O . ARG A 1 115 ? -8.812 -8.945 -17.375 1 86.38 115 ARG A O 1
ATOM 959 N N . THR A 1 116 ? -8.508 -8.625 -19.562 1 88.19 116 THR A N 1
ATOM 960 C CA . THR A 1 116 ? -8.398 -7.184 -19.391 1 88.19 116 THR A CA 1
ATOM 961 C C . THR A 1 116 ? -9.695 -6.605 -18.844 1 88.19 116 THR A C 1
ATOM 963 O O . THR A 1 116 ? -9.672 -5.738 -17.969 1 88.19 116 THR A O 1
ATOM 966 N N . ALA A 1 117 ? -10.75 -7.141 -19.266 1 91.06 117 ALA A N 1
ATOM 967 C CA . ALA A 1 117 ? -12.055 -6.695 -18.766 1 91.06 117 ALA A CA 1
ATOM 968 C C . ALA A 1 117 ? -12.234 -7.07 -17.297 1 91.06 117 ALA A C 1
ATOM 970 O O . ALA A 1 117 ? -12.719 -6.266 -16.5 1 91.06 117 ALA A O 1
ATOM 971 N N . THR A 1 118 ? -11.859 -8.242 -16.969 1 90.56 118 THR A N 1
ATOM 972 C CA . THR A 1 118 ? -11.969 -8.695 -15.586 1 90.56 118 THR A CA 1
ATOM 973 C C . THR A 1 118 ? -11.102 -7.836 -14.672 1 90.56 118 THR A C 1
ATOM 975 O O . THR A 1 118 ? -11.531 -7.461 -13.578 1 90.56 118 THR A O 1
ATOM 978 N N . THR A 1 119 ? -9.992 -7.465 -15.141 1 87.88 119 THR A N 1
ATOM 979 C CA . THR A 1 119 ? -9.086 -6.648 -14.336 1 87.88 119 THR A CA 1
ATOM 980 C C . THR A 1 119 ? -9.664 -5.254 -14.117 1 87.88 119 THR A C 1
ATOM 982 O O . THR A 1 119 ? -9.562 -4.703 -13.023 1 87.88 119 THR A O 1
ATOM 985 N N . LYS A 1 120 ? -10.188 -4.73 -15.102 1 90.56 120 LYS A N 1
ATOM 986 C CA . LYS A 1 120 ? -10.812 -3.416 -14.992 1 90.56 120 LYS A CA 1
ATOM 987 C C . LYS A 1 120 ? -11.938 -3.428 -13.961 1 90.56 120 LYS A C 1
ATOM 989 O O . LYS A 1 120 ? -12.008 -2.549 -13.102 1 90.56 120 LYS A O 1
ATOM 994 N N . HIS A 1 121 ? -12.75 -4.398 -14.039 1 91.88 121 HIS A N 1
ATOM 995 C CA . HIS A 1 121 ? -13.867 -4.484 -13.102 1 91.88 121 HIS A CA 1
ATOM 996 C C . HIS A 1 121 ? -13.391 -4.805 -11.695 1 91.88 121 HIS A C 1
ATOM 998 O O . HIS A 1 121 ? -13.992 -4.371 -10.711 1 91.88 121 HIS A O 1
ATOM 1004 N N . ASP A 1 122 ? -12.297 -5.531 -11.609 1 90.06 122 ASP A N 1
ATOM 1005 C CA . ASP A 1 122 ? -11.68 -5.789 -10.312 1 90.06 122 ASP A CA 1
ATOM 1006 C C . ASP A 1 122 ? -11.172 -4.496 -9.68 1 90.06 122 ASP A C 1
ATOM 1008 O O . ASP A 1 122 ? -11.344 -4.281 -8.477 1 90.06 122 ASP A O 1
ATOM 1012 N N . ASN A 1 123 ? -10.641 -3.658 -10.477 1 88.62 123 ASN A N 1
ATOM 1013 C CA . ASN A 1 123 ? -10.156 -2.367 -10 1 88.62 123 ASN A CA 1
ATOM 1014 C C . ASN A 1 123 ? -11.305 -1.473 -9.539 1 88.62 123 ASN A C 1
ATOM 1016 O O . ASN A 1 123 ? -11.211 -0.823 -8.5 1 88.62 123 ASN A O 1
ATOM 1020 N N . ASP A 1 124 ? -12.258 -1.503 -10.344 1 90.81 124 ASP A N 1
ATOM 1021 C CA . ASP A 1 124 ? -13.43 -0.707 -9.984 1 90.81 124 ASP A CA 1
ATOM 1022 C C . ASP A 1 124 ? -14.023 -1.159 -8.656 1 90.81 124 ASP A C 1
ATOM 1024 O O . ASP A 1 124 ? -14.438 -0.332 -7.84 1 90.81 124 ASP A O 1
ATOM 1028 N N . LEU A 1 125 ? -14.062 -2.432 -8.508 1 91.56 125 LEU A N 1
ATOM 1029 C CA . LEU A 1 125 ? -14.602 -3.008 -7.281 1 91.56 125 LEU A CA 1
ATOM 1030 C C . LEU A 1 125 ? -13.773 -2.588 -6.07 1 91.56 125 LEU A C 1
ATOM 1032 O O . LEU A 1 125 ? -14.32 -2.164 -5.055 1 91.56 125 LEU A O 1
ATOM 1036 N N . HIS A 1 126 ? -12.586 -2.631 -6.18 1 88.31 126 HIS A N 1
ATOM 1037 C CA . HIS A 1 126 ? -11.703 -2.283 -5.074 1 88.31 126 HIS A CA 1
ATOM 1038 C C . HIS A 1 126 ? -11.727 -0.783 -4.797 1 88.31 126 HIS A C 1
ATOM 1040 O O . HIS A 1 126 ? -11.648 -0.359 -3.645 1 88.31 126 HIS A O 1
ATOM 1046 N N . ASP A 1 127 ? -11.82 -0.035 -5.832 1 87.69 127 ASP A N 1
ATOM 1047 C CA . ASP A 1 127 ? -11.938 1.411 -5.668 1 87.69 127 ASP A CA 1
ATOM 1048 C C . ASP A 1 127 ? -13.203 1.776 -4.898 1 87.69 127 ASP A C 1
ATOM 1050 O O . ASP A 1 127 ? -13.164 2.619 -4 1 87.69 127 ASP A O 1
ATOM 1054 N N . CYS A 1 128 ? -14.203 1.184 -5.301 1 91.19 128 CYS A N 1
ATOM 1055 C CA . CYS A 1 128 ? -15.484 1.437 -4.652 1 91.19 128 CYS A CA 1
ATOM 1056 C C . CYS A 1 128 ? -15.445 1.022 -3.186 1 91.19 128 CYS A C 1
ATOM 1058 O O . CYS A 1 128 ? -15.891 1.766 -2.312 1 91.19 128 CYS A O 1
ATOM 1060 N N . LEU A 1 129 ? -14.898 -0.106 -2.934 1 91 129 LEU A N 1
ATOM 1061 C CA . LEU A 1 129 ? -14.781 -0.614 -1.571 1 91 129 LEU A CA 1
ATOM 1062 C C . LEU A 1 129 ? -13.945 0.326 -0.708 1 91 129 LEU A C 1
ATOM 1064 O O . LEU A 1 129 ? -14.352 0.676 0.404 1 91 129 LEU A O 1
ATOM 1068 N N . THR A 1 130 ? -12.875 0.711 -1.201 1 88.19 130 THR A N 1
ATOM 1069 C CA . THR A 1 130 ? -11.969 1.591 -0.47 1 88.19 130 THR A CA 1
ATOM 1070 C C . THR A 1 130 ? -12.617 2.947 -0.216 1 88.19 130 THR A C 1
ATOM 1072 O O . THR A 1 130 ? -12.594 3.451 0.909 1 88.19 130 THR A O 1
ATOM 1075 N N . ASP A 1 131 ? -13.188 3.477 -1.195 1 88.31 131 ASP A N 1
ATOM 1076 C CA . ASP A 1 131 ? -13.828 4.785 -1.094 1 88.31 131 ASP A CA 1
ATOM 1077 C C . ASP A 1 131 ? -14.961 4.762 -0.071 1 88.31 131 ASP A C 1
ATOM 1079 O O . ASP A 1 131 ? -15.086 5.676 0.747 1 88.31 131 ASP A O 1
ATOM 1083 N N . SER A 1 132 ? -15.766 3.762 -0.153 1 90.81 132 SER A N 1
ATOM 1084 C CA . SER A 1 132 ? -16.938 3.658 0.723 1 90.81 132 SER A CA 1
ATOM 1085 C C . SER A 1 132 ? -16.516 3.467 2.178 1 90.81 132 SER A C 1
ATOM 1087 O O . SER A 1 132 ? -17.109 4.051 3.082 1 90.81 132 SER A O 1
ATOM 1089 N N . LEU A 1 133 ? -15.508 2.766 2.422 1 89.5 133 LEU A N 1
ATOM 1090 C CA . LEU A 1 133 ? -15.102 2.461 3.791 1 89.5 133 LEU A CA 1
ATOM 1091 C C . LEU A 1 133 ? -14.289 3.605 4.383 1 89.5 133 LEU A C 1
ATOM 1093 O O . LEU A 1 133 ? -14.367 3.873 5.582 1 89.5 133 LEU A O 1
ATOM 1097 N N . VAL A 1 134 ? -13.523 4.234 3.582 1 86.31 134 VAL A N 1
ATOM 1098 C CA . VAL A 1 134 ? -12.773 5.398 4.043 1 86.31 134 VAL A CA 1
ATOM 1099 C C . VAL A 1 134 ? -13.734 6.531 4.395 1 86.31 134 VAL A C 1
ATOM 1101 O O . VAL A 1 134 ? -13.523 7.254 5.371 1 86.31 134 VAL A O 1
ATOM 1104 N N . ASN A 1 135 ? -14.766 6.574 3.578 1 88.5 135 ASN A N 1
ATOM 1105 C CA . ASN A 1 135 ? -15.773 7.598 3.834 1 88.5 135 ASN A CA 1
ATOM 1106 C C . ASN A 1 135 ? -16.938 7.043 4.645 1 88.5 135 ASN A C 1
ATOM 1108 O O . ASN A 1 135 ? -18.094 7.379 4.383 1 88.5 135 ASN A O 1
ATOM 1112 N N . TYR A 1 136 ? -16.594 6.215 5.59 1 90.56 136 TYR A N 1
ATOM 1113 C CA . TYR A 1 136 ? -17.609 5.551 6.406 1 90.56 136 TYR A CA 1
ATOM 1114 C C . TYR A 1 136 ? -18.516 6.57 7.09 1 90.56 136 TYR A C 1
ATOM 1116 O O . TYR A 1 136 ? -19.734 6.43 7.07 1 90.56 136 TYR A O 1
ATOM 1124 N N . GLU A 1 137 ? -17.953 7.602 7.672 1 90.06 137 GLU A N 1
ATOM 1125 C CA . GLU A 1 137 ? -18.719 8.602 8.398 1 90.06 137 GLU A CA 1
ATOM 1126 C C . GLU A 1 137 ? -19.688 9.328 7.469 1 90.06 137 GLU A C 1
ATOM 1128 O O . GLU A 1 137 ? -20.844 9.555 7.828 1 90.06 137 GLU A O 1
ATOM 1133 N N . THR A 1 138 ? -19.172 9.625 6.352 1 90.12 138 THR A N 1
ATOM 1134 C CA . THR A 1 138 ? -20.016 10.336 5.387 1 90.12 138 THR A CA 1
ATOM 1135 C C . THR A 1 138 ? -21.188 9.461 4.953 1 90.12 138 THR A C 1
ATOM 1137 O O . THR A 1 138 ? -22.312 9.953 4.793 1 90.12 138 THR A O 1
ATOM 1140 N N . VAL A 1 139 ? -20.938 8.234 4.785 1 92.88 139 VAL A N 1
ATOM 1141 C CA . VAL A 1 139 ? -22 7.309 4.398 1 92.88 139 VAL A CA 1
ATOM 1142 C C . VAL A 1 139 ? -23.078 7.273 5.477 1 92.88 139 VAL A C 1
ATOM 1144 O O . VAL A 1 139 ? -24.266 7.238 5.172 1 92.88 139 VAL A O 1
ATOM 1147 N N . LYS A 1 140 ? -22.641 7.391 6.703 1 93 140 LYS A N 1
ATOM 1148 C CA . LYS A 1 140 ? -23.594 7.355 7.816 1 93 140 LYS A CA 1
ATOM 1149 C C . LYS A 1 140 ? -24.312 8.695 7.973 1 93 140 LYS A C 1
ATOM 1151 O O . LYS A 1 140 ? -25.5 8.734 8.289 1 93 140 LYS A O 1
ATOM 1156 N N . TYR A 1 141 ? -23.547 9.758 7.762 1 92.88 141 TYR A N 1
ATOM 1157 C CA . TYR A 1 141 ? -24.141 11.086 7.863 1 92.88 141 TYR A CA 1
ATOM 1158 C C . TYR A 1 141 ? -25.312 11.234 6.902 1 92.88 141 TYR A C 1
ATOM 1160 O O . TYR A 1 141 ? -26.312 11.883 7.223 1 92.88 141 TYR A O 1
ATOM 1168 N N . PHE A 1 142 ? -25.219 10.531 5.812 1 92.38 142 PHE A N 1
ATOM 1169 C CA . PHE A 1 142 ? -26.219 10.742 4.777 1 92.38 142 PHE A CA 1
ATOM 1170 C C . PHE A 1 142 ? -27.078 9.508 4.59 1 92.38 142 PHE A C 1
ATOM 1172 O O . PHE A 1 142 ? -27.859 9.422 3.637 1 92.38 142 PHE A O 1
ATOM 1179 N N . THR A 1 143 ? -26.969 8.547 5.434 1 91.81 143 THR A N 1
ATOM 1180 C CA . THR A 1 143 ? -27.797 7.336 5.449 1 91.81 143 THR A CA 1
ATOM 1181 C C . THR A 1 143 ? -27.797 6.668 4.078 1 91.81 143 THR A C 1
ATOM 1183 O O . THR A 1 143 ? -28.859 6.293 3.566 1 91.81 143 THR A O 1
ATOM 1186 N N . ALA A 1 144 ? -26.609 6.625 3.48 1 92.06 144 ALA A N 1
ATOM 1187 C CA . ALA A 1 144 ? -26.5 6.105 2.117 1 92.06 144 ALA A CA 1
ATOM 1188 C C . ALA A 1 144 ? -25.984 4.672 2.111 1 92.06 144 ALA A C 1
ATOM 1190 O O . ALA A 1 144 ? -25.359 4.238 1.14 1 92.06 144 ALA A O 1
ATOM 1191 N N . GLU A 1 145 ? -26.25 3.914 3.139 1 92.5 145 GLU A N 1
ATOM 1192 C CA . GLU A 1 145 ? -25.734 2.551 3.23 1 92.5 145 GLU A CA 1
ATOM 1193 C C . GLU A 1 145 ? -26.344 1.657 2.154 1 92.5 145 GLU A C 1
ATOM 1195 O O . GLU A 1 145 ? -25.641 0.869 1.521 1 92.5 145 GLU A O 1
ATOM 1200 N N . HIS A 1 146 ? -27.625 1.793 1.971 1 92.19 146 HIS A N 1
ATOM 1201 C CA . HIS A 1 146 ? -28.312 0.96 0.987 1 92.19 146 HIS A CA 1
ATOM 1202 C C . HIS A 1 146 ? -27.828 1.279 -0.428 1 92.19 146 HIS A C 1
ATOM 1204 O O . HIS A 1 146 ? -27.703 0.379 -1.26 1 92.19 146 HIS A O 1
ATOM 1210 N N . TYR A 1 147 ? -27.641 2.531 -0.627 1 92.75 147 TYR A N 1
ATOM 1211 C CA . TYR A 1 147 ? -27.125 2.939 -1.933 1 92.75 147 TYR A CA 1
ATOM 1212 C C . TYR A 1 147 ? -25.734 2.359 -2.182 1 92.75 147 TYR A C 1
ATOM 1214 O O . TYR A 1 147 ? -25.484 1.785 -3.242 1 92.75 147 TYR A O 1
ATOM 1222 N N . GLU A 1 148 ? -24.891 2.516 -1.229 1 93.06 148 GLU A N 1
ATOM 1223 C CA . GLU A 1 148 ? -23.531 1.996 -1.355 1 93.06 148 GLU A CA 1
ATOM 1224 C C . GLU A 1 148 ? -23.531 0.482 -1.545 1 93.06 148 GLU A C 1
ATOM 1226 O O . GLU A 1 148 ? -22.734 -0.055 -2.318 1 93.06 148 GLU A O 1
ATOM 1231 N N . ARG A 1 149 ? -24.406 -0.167 -0.843 1 93.69 149 ARG A N 1
ATOM 1232 C CA . ARG A 1 149 ? -24.5 -1.617 -0.972 1 93.69 149 ARG A CA 1
ATOM 1233 C C . ARG A 1 149 ? -24.969 -2.012 -2.369 1 93.69 149 ARG A C 1
ATOM 1235 O O . ARG A 1 149 ? -24.453 -2.967 -2.955 1 93.69 149 ARG A O 1
ATOM 1242 N N . SER A 1 150 ? -25.906 -1.292 -2.885 1 94.25 150 SER A N 1
ATOM 1243 C CA . SER A 1 150 ? -26.438 -1.587 -4.215 1 94.25 150 SER A CA 1
ATOM 1244 C C . SER A 1 150 ? -25.375 -1.354 -5.289 1 94.25 150 SER A C 1
ATOM 1246 O O . SER A 1 150 ? -25.25 -2.137 -6.234 1 94.25 150 SER A O 1
ATOM 1248 N N . VAL A 1 151 ? -24.656 -0.285 -5.137 1 93.25 151 VAL A N 1
ATOM 1249 C CA . VAL A 1 151 ? -23.594 0.017 -6.09 1 93.25 151 VAL A CA 1
ATOM 1250 C C . VAL A 1 151 ? -22.516 -1.062 -6.02 1 93.25 151 VAL A C 1
ATOM 1252 O O . VAL A 1 151 ? -22.047 -1.55 -7.051 1 93.25 151 VAL A O 1
ATOM 1255 N N . TYR A 1 152 ? -22.141 -1.454 -4.805 1 94.31 152 TYR A N 1
ATOM 1256 C CA . TYR A 1 152 ? -21.141 -2.492 -4.617 1 94.31 152 TYR A CA 1
ATOM 1257 C C . TYR A 1 152 ? -21.609 -3.818 -5.203 1 94.31 152 TYR A C 1
ATOM 1259 O O . TYR A 1 152 ? -20.844 -4.504 -5.887 1 94.31 152 TYR A O 1
ATOM 1267 N N . ARG A 1 153 ? -22.812 -4.129 -4.965 1 93.62 153 ARG A N 1
ATOM 1268 C CA . ARG A 1 153 ? -23.359 -5.383 -5.473 1 93.62 153 ARG A CA 1
ATOM 1269 C C . ARG A 1 153 ? -23.344 -5.414 -7 1 93.62 153 ARG A C 1
ATOM 1271 O O . ARG A 1 153 ? -23 -6.434 -7.598 1 93.62 153 ARG A O 1
ATOM 1278 N N . SER A 1 154 ? -23.703 -4.332 -7.535 1 94.56 154 SER A N 1
ATOM 1279 C CA . SER A 1 154 ? -23.703 -4.262 -8.992 1 94.56 154 SER A CA 1
ATOM 1280 C C . SER A 1 154 ? -22.297 -4.441 -9.555 1 94.56 154 SER A C 1
ATOM 1282 O O . SER A 1 154 ? -22.109 -5.105 -10.57 1 94.56 154 SER A O 1
ATOM 1284 N N . LEU A 1 155 ? -21.312 -3.877 -8.938 1 94.19 155 LEU A N 1
ATOM 1285 C CA . LEU A 1 155 ? -19.922 -3.99 -9.383 1 94.19 155 LEU A CA 1
ATOM 1286 C C . LEU A 1 155 ? -19.406 -5.41 -9.18 1 94.19 155 LEU A C 1
ATOM 1288 O O . LEU A 1 155 ? -18.656 -5.922 -10.016 1 94.19 155 LEU A O 1
ATOM 1292 N N . VAL A 1 156 ? -19.828 -6.023 -8.086 1 94 156 VAL A N 1
ATOM 1293 C CA . VAL A 1 156 ? -19.438 -7.406 -7.828 1 94 156 VAL A CA 1
ATOM 1294 C C . VAL A 1 156 ? -20.016 -8.32 -8.898 1 94 156 VAL A C 1
ATOM 1296 O O . VAL A 1 156 ? -19.344 -9.234 -9.375 1 94 156 VAL A O 1
ATOM 1299 N N . GLU A 1 157 ? -21.266 -8.062 -9.266 1 93.88 157 GLU A N 1
ATOM 1300 C CA . GLU A 1 157 ? -21.922 -8.859 -10.297 1 93.88 157 GLU A CA 1
ATOM 1301 C C . GLU A 1 157 ? -21.219 -8.719 -11.641 1 93.88 157 GLU A C 1
ATOM 1303 O O . GLU A 1 157 ? -21.016 -9.703 -12.352 1 93.88 157 GLU A O 1
ATOM 1308 N N . LYS A 1 158 ? -20.828 -7.531 -11.922 1 92.62 158 LYS A N 1
ATOM 1309 C CA . LYS A 1 158 ? -20.125 -7.301 -13.172 1 92.62 158 LYS A CA 1
ATOM 1310 C C . LYS A 1 158 ? -18.75 -7.984 -13.172 1 92.62 158 LYS A C 1
ATOM 1312 O O . LYS A 1 158 ? -18.344 -8.578 -14.172 1 92.62 158 LYS A O 1
ATOM 1317 N N . PHE A 1 159 ? -18.047 -7.91 -12.078 1 91.5 159 PHE A N 1
ATOM 1318 C CA . PHE A 1 159 ? -16.75 -8.57 -11.93 1 91.5 159 PHE A CA 1
ATOM 1319 C C . PHE A 1 159 ? -16.891 -10.078 -12.07 1 91.5 159 PHE A C 1
ATOM 1321 O O . PHE A 1 159 ? -16.109 -10.719 -12.781 1 91.5 159 PHE A O 1
ATOM 1328 N N . GLN A 1 160 ? -17.906 -10.547 -11.453 1 89.19 160 GLN A N 1
ATOM 1329 C CA . GLN A 1 160 ? -18.094 -12 -11.492 1 89.19 160 GLN A CA 1
ATOM 1330 C C . GLN A 1 160 ? -18.516 -12.461 -12.891 1 89.19 160 GLN A C 1
ATOM 1332 O O . GLN A 1 160 ? -18.125 -13.539 -13.328 1 89.19 160 GLN A O 1
ATOM 1337 N N . GLN A 1 161 ? -19.312 -11.68 -13.578 1 91.06 161 GLN A N 1
ATOM 1338 C CA . GLN A 1 161 ? -19.719 -12.031 -14.938 1 91.06 161 GLN A CA 1
ATOM 1339 C C . GLN A 1 161 ? -18.516 -12.102 -15.867 1 91.06 161 GLN A C 1
ATOM 1341 O O . GLN A 1 161 ? -18.375 -13.047 -16.656 1 91.06 161 GLN A O 1
ATOM 1346 N N . THR A 1 162 ? -17.672 -11.125 -15.758 1 91.38 162 THR A N 1
ATOM 1347 C CA . THR A 1 162 ? -16.484 -11.117 -16.594 1 91.38 162 THR A CA 1
ATOM 1348 C C . THR A 1 162 ? -15.492 -12.195 -16.141 1 91.38 162 THR A C 1
ATOM 1350 O O . THR A 1 162 ? -14.805 -12.797 -16.969 1 91.38 162 THR A O 1
ATOM 1353 N N . SER A 1 163 ? -15.383 -12.461 -14.859 1 88.81 163 SER A N 1
ATOM 1354 C CA . SER A 1 163 ? -14.516 -13.516 -14.328 1 88.81 163 SER A CA 1
ATOM 1355 C C . SER A 1 163 ? -14.953 -14.891 -14.828 1 88.81 163 SER A C 1
ATOM 1357 O O . SER A 1 163 ? -14.109 -15.727 -15.172 1 88.81 163 SER A O 1
ATOM 1359 N N . MET A 1 164 ? -16.266 -15.109 -14.914 1 87.62 164 MET A N 1
ATOM 1360 C CA . MET A 1 164 ? -16.781 -16.375 -15.422 1 87.62 164 MET A CA 1
ATOM 1361 C C . MET A 1 164 ? -16.453 -16.562 -16.891 1 87.62 164 MET A C 1
ATOM 1363 O O . MET A 1 164 ? -16.141 -17.656 -17.344 1 87.62 164 MET A O 1
ATOM 1367 N N . THR A 1 165 ? -16.594 -15.492 -17.594 1 89.56 165 THR A N 1
ATOM 1368 C CA . THR A 1 165 ? -16.266 -15.57 -19.016 1 89.56 165 THR A CA 1
ATOM 1369 C C . THR A 1 165 ? -14.789 -15.898 -19.203 1 89.56 165 THR A C 1
ATOM 1371 O O . THR A 1 165 ? -14.422 -16.641 -20.125 1 89.56 165 THR A O 1
ATOM 1374 N N . THR A 1 166 ? -13.992 -15.359 -18.328 1 88.56 166 THR A N 1
ATOM 1375 C CA . THR A 1 166 ? -12.562 -15.664 -18.375 1 88.56 166 THR A CA 1
ATOM 1376 C C . THR A 1 166 ? -12.312 -17.125 -18.016 1 88.56 166 THR A C 1
ATOM 1378 O O . THR A 1 166 ? -11.516 -17.797 -18.688 1 88.56 166 THR A O 1
ATOM 1381 N N . GLN A 1 167 ? -13.008 -17.625 -17.078 1 85.5 167 GLN A N 1
ATOM 1382 C CA . GLN A 1 167 ? -12.852 -19.031 -16.688 1 85.5 167 GLN A CA 1
ATOM 1383 C C . GLN A 1 167 ? -13.391 -19.969 -17.766 1 85.5 167 GLN A C 1
ATOM 1385 O O . GLN A 1 167 ? -12.797 -21 -18.047 1 85.5 167 GLN A O 1
ATOM 1390 N N . ALA A 1 168 ? -14.516 -19.609 -18.344 1 86.31 168 ALA A N 1
ATOM 1391 C CA . ALA A 1 168 ? -15.102 -20.406 -19.406 1 86.31 168 ALA A CA 1
ATOM 1392 C C . ALA A 1 168 ? -14.172 -20.469 -20.625 1 86.31 168 ALA A C 1
ATOM 1394 O O . ALA A 1 168 ? -14.055 -21.516 -21.266 1 86.31 168 ALA A O 1
ATOM 1395 N N . SER A 1 169 ? -13.531 -19.344 -20.906 1 88.81 169 SER A N 1
ATOM 1396 C CA . SER A 1 169 ? -12.602 -19.344 -22.031 1 88.81 169 SER A CA 1
ATOM 1397 C C . SER A 1 169 ? -11.406 -20.25 -21.766 1 88.81 169 SER A C 1
ATOM 1399 O O . SER A 1 169 ? -10.859 -20.844 -22.688 1 88.81 169 SER A O 1
ATOM 1401 N N . LEU A 1 170 ? -11 -20.406 -20.531 1 84.44 170 LEU A N 1
ATOM 1402 C CA . LEU A 1 170 ? -9.938 -21.328 -20.156 1 84.44 170 LEU A CA 1
ATOM 1403 C C . LEU A 1 170 ? -10.383 -22.781 -20.344 1 84.44 170 LEU A C 1
ATOM 1405 O O . LEU A 1 170 ? -9.617 -23.594 -20.859 1 84.44 170 LEU A O 1
ATOM 1409 N N . SER A 1 171 ? -11.641 -23.031 -19.938 1 84.69 171 SER A N 1
ATOM 1410 C CA . SER A 1 171 ? -12.188 -24.359 -20.125 1 84.69 171 SER A CA 1
ATOM 1411 C C . SER A 1 171 ? -12.227 -24.719 -21.609 1 84.69 171 SER A C 1
ATOM 1413 O O . SER A 1 171 ? -11.938 -25.859 -21.984 1 84.69 171 SER A O 1
ATOM 1415 N N . LEU A 1 172 ? -12.562 -23.766 -22.391 1 87.94 172 LEU A N 1
ATOM 1416 C CA . LEU A 1 172 ? -12.586 -24 -23.828 1 87.94 172 LEU A CA 1
ATOM 1417 C C . LEU A 1 172 ? -11.188 -24.312 -24.344 1 87.94 172 LEU A C 1
ATOM 1419 O O . LEU A 1 172 ? -11.016 -25.188 -25.203 1 87.94 172 LEU A O 1
ATOM 1423 N N . LEU A 1 173 ? -10.227 -23.609 -23.844 1 88.25 173 LEU A N 1
ATOM 1424 C CA . LEU A 1 173 ? -8.836 -23.859 -24.203 1 88.25 173 LEU A CA 1
ATOM 1425 C C . LEU A 1 173 ? -8.43 -25.281 -23.812 1 88.25 173 LEU A C 1
ATOM 1427 O O . LEU A 1 173 ? -7.844 -26.016 -24.609 1 88.25 173 LEU A O 1
ATOM 1431 N N . ASN A 1 174 ? -8.812 -25.703 -22.625 1 86.38 174 ASN A N 1
ATOM 1432 C CA . ASN A 1 174 ? -8.461 -27.031 -22.141 1 86.38 174 ASN A CA 1
ATOM 1433 C C . ASN A 1 174 ? -9.148 -28.125 -22.938 1 86.38 174 ASN A C 1
ATOM 1435 O O . ASN A 1 174 ? -8.539 -29.156 -23.234 1 86.38 174 ASN A O 1
ATOM 1439 N N . ILE A 1 175 ? -10.352 -27.875 -23.297 1 88.88 175 ILE A N 1
ATOM 1440 C CA . ILE A 1 175 ? -11.094 -28.844 -24.109 1 88.88 175 ILE A CA 1
ATOM 1441 C C . ILE A 1 175 ? -10.422 -29 -25.469 1 88.88 175 ILE A C 1
ATOM 1443 O O . ILE A 1 175 ? -10.211 -30.109 -25.953 1 88.88 175 ILE A O 1
ATOM 1447 N N . LEU A 1 176 ? -10.102 -27.828 -26.047 1 89.75 176 LEU A N 1
ATOM 1448 C CA . LEU A 1 176 ? -9.438 -27.859 -27.344 1 89.75 176 LEU A CA 1
ATOM 1449 C C . LEU A 1 176 ? -8.109 -28.594 -27.266 1 89.75 176 LEU A C 1
ATOM 1451 O O . LEU A 1 176 ? -7.793 -29.406 -28.141 1 89.75 176 LEU A O 1
ATOM 1455 N N . GLN A 1 177 ? -7.406 -28.328 -26.25 1 89.06 177 GLN A N 1
ATOM 1456 C CA . GLN A 1 177 ? -6.113 -28.984 -26.047 1 89.06 177 GLN A CA 1
ATOM 1457 C C . GLN A 1 177 ? -6.281 -30.484 -25.859 1 89.06 177 GLN A C 1
ATOM 1459 O O . GLN A 1 177 ? -5.559 -31.281 -26.453 1 89.06 177 GLN A O 1
ATOM 1464 N N . GLN A 1 178 ? -7.262 -30.875 -25.109 1 88.19 178 GLN A N 1
ATOM 1465 C CA . GLN A 1 178 ? -7.496 -32.281 -24.844 1 88.19 178 GLN A CA 1
ATOM 1466 C C . GLN A 1 178 ? -7.949 -33 -26.109 1 88.19 178 GLN A C 1
ATOM 1468 O O . GLN A 1 178 ? -7.59 -34.156 -26.344 1 88.19 178 GLN A O 1
ATOM 1473 N N . LEU A 1 179 ? -8.703 -32.375 -26.922 1 92.25 179 LEU A N 1
ATOM 1474 C CA . LEU A 1 179 ? -9.156 -32.938 -28.188 1 92.25 179 LEU A CA 1
ATOM 1475 C C . LEU A 1 179 ? -7.977 -33.219 -29.109 1 92.25 179 LEU A C 1
ATOM 1477 O O . LEU A 1 179 ? -7.91 -34.281 -29.734 1 92.25 179 LEU A O 1
ATOM 1481 N N . ILE A 1 180 ? -7.039 -32.281 -29.109 1 93.69 180 ILE A N 1
ATOM 1482 C CA . ILE A 1 180 ? -5.875 -32.438 -29.969 1 93.69 180 ILE A CA 1
ATOM 1483 C C . ILE A 1 180 ? -5.004 -33.594 -29.453 1 93.69 180 ILE A C 1
ATOM 1485 O O . ILE A 1 180 ? -4.551 -34.438 -30.234 1 93.69 180 ILE A O 1
ATOM 1489 N N . VAL A 1 181 ? -4.812 -33.656 -28.172 1 90.38 181 VAL A N 1
ATOM 1490 C CA . VAL A 1 181 ? -3.979 -34.688 -27.578 1 90.38 181 VAL A CA 1
ATOM 1491 C C . VAL A 1 181 ? -4.617 -36.062 -27.797 1 90.38 181 VAL A C 1
ATOM 1493 O O . VAL A 1 181 ? -3.941 -37 -28.203 1 90.38 181 VAL A O 1
ATOM 1496 N N . ASN A 1 182 ? -5.949 -36.188 -27.578 1 90.5 182 ASN A N 1
ATOM 1497 C CA . ASN A 1 182 ? -6.641 -37.438 -27.781 1 90.5 182 ASN A CA 1
ATOM 1498 C C . ASN A 1 182 ? -6.645 -37.875 -29.25 1 90.5 182 ASN A C 1
ATOM 1500 O O . ASN A 1 182 ? -6.516 -39.062 -29.562 1 90.5 182 ASN A O 1
ATOM 1504 N N . PHE A 1 183 ? -6.816 -36.906 -30.062 1 93.44 183 PHE A N 1
ATOM 1505 C CA . PHE A 1 183 ? -6.754 -37.156 -31.484 1 93.44 183 PHE A CA 1
ATOM 1506 C C . PHE A 1 183 ? -5.379 -37.688 -31.891 1 93.44 183 PHE A C 1
ATOM 1508 O O . PHE A 1 183 ? -5.27 -38.625 -32.688 1 93.44 183 PHE A O 1
ATOM 1515 N N . THR A 1 184 ? -4.363 -37.062 -31.312 1 91.56 184 THR A N 1
ATOM 1516 C CA . THR A 1 184 ? -3 -37.5 -31.609 1 91.56 184 THR A CA 1
ATOM 1517 C C . THR A 1 184 ? -2.738 -38.906 -31.062 1 91.56 184 THR A C 1
ATOM 1519 O O . THR A 1 184 ? -2.09 -39.719 -31.719 1 91.56 184 THR A O 1
ATOM 1522 N N . LEU A 1 185 ? -3.256 -39.125 -29.875 1 89.19 185 LEU A N 1
ATOM 1523 C CA . LEU A 1 185 ? -3.082 -40.438 -29.266 1 89.19 185 LEU A CA 1
ATOM 1524 C C . LEU A 1 185 ? -3.803 -41.531 -30.062 1 89.19 185 LEU A C 1
ATOM 1526 O O . LEU A 1 185 ? -3.223 -42.562 -30.375 1 89.19 185 LEU A O 1
ATOM 1530 N N . CYS A 1 186 ? -5.047 -41.25 -30.438 1 90.38 186 CYS A N 1
ATOM 1531 C CA . CYS A 1 186 ? -5.824 -42.219 -31.219 1 90.38 186 CYS A CA 1
ATOM 1532 C C . CYS A 1 186 ? -5.199 -42.438 -32.594 1 90.38 186 CYS A C 1
ATOM 1534 O O . CYS A 1 186 ? -5.016 -43.594 -33 1 90.38 186 CYS A O 1
ATOM 1536 N N . GLY A 1 187 ? -4.875 -41.312 -33.25 1 90.69 187 GLY A N 1
ATOM 1537 C CA . GLY A 1 187 ? -4.25 -41.438 -34.531 1 90.69 187 GLY A CA 1
ATOM 1538 C C . GLY A 1 187 ? -2.891 -42.094 -34.5 1 90.69 187 GLY A C 1
ATOM 1539 O O . GLY A 1 187 ? -2.574 -42.938 -35.375 1 90.69 187 GLY A O 1
ATOM 1540 N N . GLY A 1 188 ? -2.1 -41.75 -33.469 1 86.62 188 GLY A N 1
ATOM 1541 C CA . GLY A 1 188 ? -0.793 -42.344 -33.312 1 86.62 188 GLY A CA 1
ATOM 1542 C C . GLY A 1 188 ? -0.868 -43.844 -33.062 1 86.62 188 GLY A C 1
ATOM 1543 O O . GLY A 1 188 ? -0.088 -44.625 -33.625 1 86.62 188 GLY A O 1
ATOM 1544 N N . MET A 1 189 ? -1.854 -44.281 -32.312 1 85 189 MET A N 1
ATOM 1545 C CA . MET A 1 189 ? -2.031 -45.688 -31.984 1 85 189 MET A CA 1
ATOM 1546 C C . MET A 1 189 ? -2.514 -46.469 -33.219 1 85 189 MET A C 1
ATOM 1548 O O . MET A 1 189 ? -2.107 -47.625 -33.438 1 85 189 MET A O 1
ATOM 1552 N N . ILE A 1 190 ? -3.332 -45.938 -34.031 1 86.69 190 ILE A N 1
ATOM 1553 C CA . ILE A 1 190 ? -3.824 -46.562 -35.25 1 86.69 190 ILE A CA 1
ATOM 1554 C C . ILE A 1 190 ? -2.668 -46.781 -36.219 1 86.69 190 ILE A C 1
ATOM 1556 O O . ILE A 1 190 ? -2.508 -47.875 -36.781 1 86.69 190 ILE A O 1
ATOM 1560 N N . LEU A 1 191 ? -1.89 -45.781 -36.281 1 85.62 191 LEU A N 1
ATOM 1561 C CA . LEU A 1 191 ? -0.764 -45.875 -37.219 1 85.62 191 LEU A CA 1
ATOM 1562 C C . LEU A 1 191 ? 0.258 -46.875 -36.719 1 85.62 191 LEU A C 1
ATOM 1564 O O . LEU A 1 191 ? 0.851 -47.594 -37.531 1 85.62 191 LEU A O 1
ATOM 1568 N N . ALA A 1 192 ? 0.423 -46.938 -35.406 1 81.75 192 ALA A N 1
ATOM 1569 C CA . ALA A 1 192 ? 1.359 -47.906 -34.844 1 81.75 192 ALA A CA 1
ATOM 1570 C C . ALA A 1 192 ? 0.838 -49.312 -35 1 81.75 192 ALA A C 1
ATOM 1572 O O . ALA A 1 192 ? 1.606 -50.25 -35.281 1 81.75 192 ALA A O 1
ATOM 1573 N N . THR A 1 193 ? -0.458 -49.469 -34.844 1 80.19 193 THR A N 1
ATOM 1574 C CA . THR A 1 193 ? -1.068 -50.812 -35 1 80.19 193 THR A CA 1
ATOM 1575 C C . THR A 1 193 ? -0.995 -51.281 -36.438 1 80.19 193 THR A C 1
ATOM 1577 O O . THR A 1 193 ? -0.738 -52.469 -36.688 1 80.19 193 THR A O 1
ATOM 1580 N N . MET A 1 194 ? -1.242 -50.438 -37.312 1 81.88 194 MET A N 1
ATOM 1581 C CA . MET A 1 194 ? -1.178 -50.781 -38.719 1 81.88 194 MET A CA 1
ATOM 1582 C C . MET A 1 194 ? 0.231 -51.219 -39.094 1 81.88 194 MET A C 1
ATOM 1584 O O . MET A 1 194 ? 0.401 -52.188 -39.875 1 81.88 194 MET A O 1
ATOM 1588 N N . ARG A 1 195 ? 1.155 -50.656 -38.469 1 77.62 195 ARG A N 1
ATOM 1589 C CA . ARG A 1 195 ? 2.539 -51.031 -38.781 1 77.62 195 ARG A CA 1
ATOM 1590 C C . ARG A 1 195 ? 2.906 -52.344 -38.125 1 77.62 195 ARG A C 1
ATOM 1592 O O . ARG A 1 195 ? 3.637 -53.156 -38.688 1 77.62 195 ARG A O 1
ATOM 1599 N N . 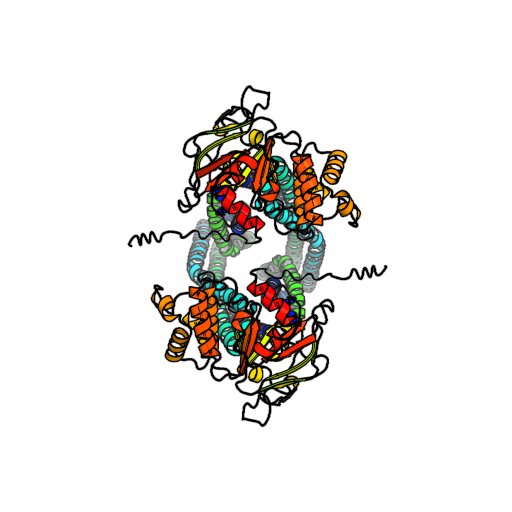VAL A 1 196 ? 2.477 -52.531 -36.969 1 74.38 196 VAL A N 1
ATOM 1600 C CA . VAL A 1 196 ? 2.781 -53.75 -36.25 1 74.38 196 VAL A CA 1
ATOM 1601 C C . VAL A 1 196 ? 2.154 -54.938 -36.969 1 74.38 196 VAL A C 1
ATOM 1603 O O . VAL A 1 196 ? 2.75 -56.031 -37.031 1 74.38 196 VAL A O 1
ATOM 1606 N N . LEU A 1 197 ? 1.021 -54.719 -37.469 1 74.75 197 LEU A N 1
ATOM 1607 C CA . LEU A 1 197 ? 0.352 -55.781 -38.188 1 74.75 197 LEU A CA 1
ATOM 1608 C C . LEU A 1 197 ? 1.071 -56.094 -39.5 1 74.75 197 LEU A C 1
ATOM 1610 O O . LEU A 1 197 ? 1.125 -57.25 -39.906 1 74.75 197 LEU A O 1
ATOM 1614 N N . GLN A 1 198 ? 1.573 -55.062 -39.969 1 72.25 198 GLN A N 1
ATOM 1615 C CA . GLN A 1 198 ? 2.225 -55.281 -41.25 1 72.25 198 GLN A CA 1
ATOM 1616 C C . GLN A 1 198 ? 3.662 -55.75 -41.062 1 72.25 198 GLN A C 1
ATOM 1618 O O . GLN A 1 198 ? 4.145 -56.594 -41.844 1 72.25 198 GLN A O 1
ATOM 1623 N N . ALA A 1 199 ? 4.371 -55.031 -40.219 1 62.62 199 ALA A N 1
ATOM 1624 C CA . ALA A 1 199 ? 5.809 -55.281 -40.188 1 62.62 199 ALA A CA 1
ATOM 1625 C C . ALA A 1 199 ? 6.211 -56.094 -38.969 1 62.62 199 ALA A C 1
ATOM 1627 O O . ALA A 1 199 ? 7.398 -56.219 -38.656 1 62.62 199 ALA A O 1
ATOM 1628 N N . ASN A 1 200 ? 5.328 -56.969 -38.375 1 60.25 200 ASN A N 1
ATOM 1629 C CA . ASN A 1 200 ? 5.676 -57.812 -37.219 1 60.25 200 ASN A CA 1
ATOM 1630 C C . ASN A 1 200 ? 6.18 -56.969 -36.062 1 60.25 200 ASN A C 1
ATOM 1632 O O . ASN A 1 200 ? 7.211 -57.281 -35.469 1 60.25 200 ASN A O 1
ATOM 1636 N N . GLY A 1 201 ? 5.766 -55.875 -35.938 1 62.16 201 GLY A N 1
ATOM 1637 C CA . GLY A 1 201 ? 6.25 -55.031 -34.844 1 62.16 201 GLY A CA 1
ATOM 1638 C C . GLY A 1 201 ? 5.859 -55.562 -33.469 1 62.16 201 GLY A C 1
ATOM 1639 O O . GLY A 1 201 ? 5.051 -56.5 -33.375 1 62.16 201 GLY A O 1
ATOM 1640 N N . SER A 1 202 ? 6.738 -55.344 -32.469 1 66.81 202 SER A N 1
ATOM 1641 C CA . SER A 1 202 ? 6.574 -55.906 -31.125 1 66.81 202 SER A CA 1
ATOM 1642 C C . SER A 1 202 ? 5.609 -55.062 -30.297 1 66.81 202 SER A C 1
ATOM 1644 O O . SER A 1 202 ? 5.355 -53.906 -30.625 1 66.81 202 SER A O 1
ATOM 1646 N N . LEU A 1 203 ? 4.852 -55.719 -29.469 1 65.19 203 LEU A N 1
ATOM 1647 C CA . LEU A 1 203 ? 3.982 -55.125 -28.469 1 65.19 203 LEU A CA 1
ATOM 1648 C C . LEU A 1 203 ? 4.691 -53.969 -27.766 1 65.19 203 LEU A C 1
ATOM 1650 O O . LEU A 1 203 ? 4.062 -52.969 -27.422 1 65.19 203 LEU A O 1
ATOM 1654 N N . GLY A 1 204 ? 6.016 -54.031 -27.828 1 67.38 204 GLY A N 1
ATOM 1655 C CA . GLY A 1 204 ? 6.812 -53 -27.188 1 67.38 204 GLY A CA 1
ATOM 1656 C C . GLY A 1 204 ? 6.797 -51.688 -27.938 1 67.38 204 GLY A C 1
ATOM 1657 O O . GLY A 1 204 ? 6.785 -50.625 -27.344 1 67.38 204 GLY A O 1
ATOM 1658 N N . GLU A 1 205 ? 6.625 -51.875 -29.172 1 73.62 205 GLU A N 1
ATOM 1659 C CA . GLU A 1 205 ? 6.605 -50.688 -30 1 73.62 205 GLU A CA 1
ATOM 1660 C C . GLU A 1 205 ? 5.328 -49.875 -29.781 1 73.62 205 GLU A C 1
ATOM 1662 O O . GLU A 1 205 ? 5.355 -48.656 -29.766 1 73.62 205 GLU A O 1
ATOM 1667 N N . PHE A 1 206 ? 4.285 -50.625 -29.5 1 73.94 206 PHE A N 1
ATOM 1668 C CA . PHE A 1 206 ? 2.996 -49.969 -29.266 1 73.94 206 PHE A CA 1
ATOM 1669 C C . PHE A 1 206 ? 3.01 -49.219 -27.953 1 73.94 206 PHE A C 1
ATOM 1671 O O . PHE A 1 206 ? 2.559 -48.062 -27.906 1 73.94 206 PHE A O 1
ATOM 1678 N N . VAL A 1 207 ? 3.609 -49.719 -26.984 1 71.56 207 VAL A N 1
ATOM 1679 C CA . VAL A 1 207 ? 3.658 -49.094 -25.672 1 71.56 207 VAL A CA 1
ATOM 1680 C C . VAL A 1 207 ? 4.609 -47.906 -25.703 1 71.56 207 VAL A C 1
ATOM 1682 O O . VAL A 1 207 ? 4.348 -46.875 -25.078 1 71.56 207 VAL A O 1
ATOM 1685 N N . ALA A 1 208 ? 5.629 -48.062 -26.516 1 76.75 208 ALA A N 1
ATOM 1686 C CA . ALA A 1 208 ? 6.609 -46.969 -26.609 1 76.75 208 ALA A CA 1
ATOM 1687 C C . ALA A 1 208 ? 6.004 -45.75 -27.281 1 76.75 208 ALA A C 1
ATOM 1689 O O . ALA A 1 208 ? 6.23 -44.625 -26.844 1 76.75 208 ALA A O 1
ATOM 1690 N N . VAL A 1 209 ? 5.219 -45.969 -28.344 1 80.5 209 VAL A N 1
ATOM 1691 C CA . VAL A 1 209 ? 4.617 -44.844 -29.062 1 80.5 209 VAL A CA 1
ATOM 1692 C C . VAL A 1 209 ? 3.631 -44.125 -28.156 1 80.5 209 VAL A C 1
ATOM 1694 O O . VAL A 1 209 ? 3.6 -42.875 -28.141 1 80.5 209 VAL A O 1
ATOM 1697 N N . ASN A 1 210 ? 2.893 -44.844 -27.328 1 80 210 ASN A N 1
ATOM 1698 C CA . ASN A 1 210 ? 1.954 -44.25 -26.391 1 80 210 ASN A CA 1
ATOM 1699 C C . ASN A 1 210 ? 2.674 -43.406 -25.328 1 80 210 ASN A C 1
ATOM 1701 O O . ASN A 1 210 ? 2.281 -42.281 -25.062 1 80 210 ASN A O 1
ATOM 1705 N N . ALA A 1 211 ? 3.725 -43.938 -24.859 1 77.25 211 ALA A N 1
ATOM 1706 C CA . ALA A 1 211 ? 4.48 -43.281 -23.797 1 77.25 211 ALA A CA 1
ATOM 1707 C C . ALA A 1 211 ? 5.129 -42 -24.328 1 77.25 211 ALA A C 1
ATOM 1709 O O . ALA A 1 211 ? 5.117 -40.969 -23.656 1 77.25 211 ALA A O 1
ATOM 1710 N N . TYR A 1 212 ? 5.629 -42.062 -25.562 1 82.56 212 TYR A N 1
ATOM 1711 C CA . TYR A 1 212 ? 6.312 -40.906 -26.125 1 82.56 212 TYR A CA 1
ATOM 1712 C C . TYR A 1 212 ? 5.332 -39.781 -26.406 1 82.56 212 TYR A C 1
ATOM 1714 O O . TYR A 1 212 ? 5.641 -38.594 -26.156 1 82.56 212 TYR A O 1
ATOM 1722 N N . ILE A 1 213 ? 4.137 -40.125 -26.906 1 85 213 ILE A N 1
ATOM 1723 C CA . ILE A 1 213 ? 3.143 -39.094 -27.219 1 85 213 ILE A CA 1
ATOM 1724 C C . ILE A 1 213 ? 2.697 -38.406 -25.922 1 85 213 ILE A C 1
ATOM 1726 O O . ILE A 1 213 ? 2.643 -37.188 -25.859 1 85 213 ILE A O 1
ATOM 1730 N N . ILE A 1 214 ? 2.465 -39.156 -24.859 1 81.69 214 ILE A N 1
ATOM 1731 C CA . ILE A 1 214 ? 2.02 -38.594 -23.578 1 81.69 214 ILE A CA 1
ATOM 1732 C C . ILE A 1 214 ? 3.121 -37.719 -22.984 1 81.69 214 ILE A C 1
ATOM 1734 O O . ILE A 1 214 ? 2.852 -36.625 -22.5 1 81.69 214 ILE A O 1
ATOM 1738 N N . ASN A 1 215 ? 4.34 -38.156 -23.156 1 79.12 215 ASN A N 1
ATOM 1739 C CA . ASN A 1 215 ? 5.473 -37.438 -22.578 1 79.12 215 ASN A CA 1
ATOM 1740 C C . ASN A 1 215 ? 5.684 -36.094 -23.25 1 79.12 215 ASN A C 1
ATOM 1742 O O . ASN A 1 215 ? 6.07 -35.125 -22.594 1 79.12 215 ASN A O 1
ATOM 1746 N N . VAL A 1 216 ? 5.379 -36.031 -24.5 1 82.44 216 VAL A N 1
ATOM 1747 C CA . VAL A 1 216 ? 5.621 -34.781 -25.234 1 82.44 216 VAL A CA 1
ATOM 1748 C C . VAL A 1 216 ? 4.504 -33.781 -24.953 1 82.44 216 VAL A C 1
ATOM 1750 O O . VAL A 1 216 ? 4.754 -32.594 -24.844 1 82.44 216 VAL A O 1
ATOM 1753 N N . PHE A 1 217 ? 3.293 -34.281 -24.766 1 84.75 217 PHE A N 1
ATOM 1754 C CA . PHE A 1 217 ? 2.15 -33.375 -24.688 1 84.75 217 PHE A CA 1
ATOM 1755 C C . PHE A 1 217 ? 1.908 -32.969 -23.234 1 84.75 217 PHE A C 1
ATOM 1757 O O . PHE A 1 217 ? 1.354 -31.891 -22.984 1 84.75 217 PHE A O 1
ATOM 1764 N N . THR A 1 218 ? 2.354 -33.719 -22.297 1 80.62 218 THR A N 1
ATOM 1765 C CA . THR A 1 218 ? 2.047 -33.469 -20.891 1 80.62 218 THR A CA 1
ATOM 1766 C C . THR A 1 218 ? 2.617 -32.125 -20.453 1 80.62 218 THR A C 1
ATOM 1768 O O . THR A 1 218 ? 1.896 -31.281 -19.922 1 80.62 218 THR A O 1
ATOM 1771 N N . PRO A 1 219 ? 3.906 -31.812 -20.75 1 77 219 PRO A N 1
ATOM 1772 C CA . PRO A 1 219 ? 4.426 -30.516 -20.328 1 77 219 PRO A CA 1
ATOM 1773 C C . PRO A 1 219 ? 3.75 -29.344 -21.047 1 77 219 PRO A C 1
ATOM 1775 O O . PRO A 1 219 ? 3.746 -28.219 -20.531 1 77 219 PRO A O 1
ATOM 1778 N N . LEU A 1 220 ? 3.146 -29.625 -22.172 1 78.31 220 LEU A N 1
ATOM 1779 C CA . LEU A 1 220 ? 2.564 -28.562 -22.984 1 78.31 220 LEU A CA 1
ATOM 1780 C C . LEU A 1 220 ? 1.198 -28.141 -22.438 1 78.31 220 LEU A C 1
ATOM 1782 O O . LEU A 1 220 ? 0.642 -27.125 -22.859 1 78.31 220 LEU A O 1
ATOM 1786 N N . ASN A 1 221 ? 0.787 -28.922 -21.406 1 79.75 221 ASN A N 1
ATOM 1787 C CA . ASN A 1 221 ? -0.501 -28.594 -20.812 1 79.75 221 ASN A CA 1
ATOM 1788 C C . ASN A 1 221 ? -0.471 -27.234 -20.109 1 79.75 221 ASN A C 1
ATOM 1790 O O . ASN A 1 221 ? -1.507 -26.594 -19.969 1 79.75 221 ASN A O 1
ATOM 1794 N N . PHE A 1 222 ? 0.727 -26.844 -19.781 1 78.94 222 PHE A N 1
ATOM 1795 C CA . PHE A 1 222 ? 0.871 -25.594 -19.047 1 78.94 222 PHE A CA 1
ATOM 1796 C C . PHE A 1 222 ? 1.33 -24.469 -19.984 1 78.94 222 PHE A C 1
ATOM 1798 O O . PHE A 1 222 ? 1.665 -23.375 -19.531 1 78.94 222 PHE A O 1
ATOM 1805 N N . LEU A 1 223 ? 1.281 -24.75 -21.266 1 80.06 223 LEU A N 1
ATOM 1806 C CA . LEU A 1 223 ? 1.826 -23.812 -22.234 1 80.06 223 LEU A CA 1
ATOM 1807 C C . LEU A 1 223 ? 1.098 -22.469 -22.172 1 80.06 223 LEU A C 1
ATOM 1809 O O . LEU A 1 223 ? 1.726 -21.422 -22.25 1 80.06 223 LEU A O 1
ATOM 1813 N N . GLY A 1 224 ? -0.171 -22.547 -22.031 1 75.75 224 GLY A N 1
ATOM 1814 C CA . GLY A 1 224 ? -0.922 -21.297 -21.938 1 75.75 224 GLY A CA 1
ATOM 1815 C C . GLY A 1 224 ? -0.506 -20.453 -20.75 1 75.75 224 GLY A C 1
ATOM 1816 O O . GLY A 1 224 ? -0.348 -19.234 -20.891 1 75.75 224 GLY A O 1
ATOM 1817 N N . THR A 1 225 ? -0.386 -21.078 -19.594 1 78.88 225 THR A N 1
ATOM 1818 C CA . THR A 1 225 ? 0.038 -20.375 -18.375 1 78.88 225 THR A CA 1
ATOM 1819 C C . THR A 1 225 ? 1.447 -19.828 -18.547 1 78.88 225 THR A C 1
ATOM 1821 O O . THR A 1 225 ? 1.714 -18.672 -18.172 1 78.88 225 THR A O 1
ATOM 1824 N N . ILE A 1 226 ? 2.256 -20.578 -19.125 1 82.56 226 ILE A N 1
ATOM 1825 C CA . ILE A 1 226 ? 3.633 -20.156 -19.344 1 82.56 226 ILE A CA 1
ATOM 1826 C C . ILE A 1 226 ? 3.658 -18.969 -20.297 1 82.56 226 ILE A C 1
ATOM 1828 O O . ILE A 1 226 ? 4.418 -18.016 -20.094 1 82.56 226 ILE A O 1
ATOM 1832 N N . TYR A 1 227 ? 2.834 -19.078 -21.266 1 80.81 227 TYR A N 1
ATOM 1833 C CA . TYR A 1 227 ? 2.746 -17.969 -22.219 1 80.81 227 TYR A CA 1
ATOM 1834 C C . TYR A 1 227 ? 2.367 -16.672 -21.5 1 80.81 227 TYR A C 1
ATOM 1836 O O . TYR A 1 227 ? 3.01 -15.633 -21.703 1 80.81 227 TYR A O 1
ATOM 1844 N N . ASN A 1 228 ? 1.378 -16.672 -20.672 1 80.12 228 ASN A N 1
ATOM 1845 C CA . ASN A 1 228 ? 0.954 -15.484 -19.922 1 80.12 228 ASN A CA 1
ATOM 1846 C C . ASN A 1 228 ? 2.051 -14.992 -18.984 1 80.12 228 ASN A C 1
ATOM 1848 O O . ASN A 1 228 ? 2.266 -13.781 -18.859 1 80.12 228 ASN A O 1
ATOM 1852 N N . MET A 1 229 ? 2.688 -15.922 -18.391 1 83.19 229 MET A N 1
ATOM 1853 C CA . MET A 1 229 ? 3.764 -15.562 -17.484 1 83.19 229 MET A CA 1
ATOM 1854 C C . MET A 1 229 ? 4.902 -14.867 -18.219 1 83.19 229 MET A C 1
ATOM 1856 O O . MET A 1 229 ? 5.445 -13.875 -17.734 1 83.19 229 MET A O 1
ATOM 1860 N N . VAL A 1 230 ? 5.133 -15.352 -19.406 1 82.31 230 VAL A N 1
ATOM 1861 C CA . VAL A 1 230 ? 6.219 -14.789 -20.203 1 82.31 230 VAL A CA 1
ATOM 1862 C C . VAL A 1 230 ? 5.832 -13.398 -20.688 1 82.31 230 VAL A C 1
ATOM 1864 O O . VAL A 1 230 ? 6.641 -12.469 -20.656 1 82.31 230 VAL A O 1
ATOM 1867 N N . VAL A 1 231 ? 4.617 -13.258 -21.125 1 81.56 231 VAL A N 1
ATOM 1868 C CA . VAL A 1 231 ? 4.16 -11.969 -21.625 1 81.56 231 VAL A CA 1
ATOM 1869 C C . VAL A 1 231 ? 4.215 -10.93 -20.516 1 81.56 231 VAL A C 1
ATOM 1871 O O . VAL A 1 231 ? 4.711 -9.82 -20.703 1 81.56 231 VAL A O 1
ATOM 1874 N N . ASN A 1 232 ? 3.75 -11.32 -19.344 1 81.69 232 ASN A N 1
ATOM 1875 C CA . ASN A 1 232 ? 3.785 -10.414 -18.203 1 81.69 232 ASN A CA 1
ATOM 1876 C C . ASN A 1 232 ? 5.219 -10.094 -17.781 1 81.69 232 ASN A C 1
ATOM 1878 O O . ASN A 1 232 ? 5.531 -8.953 -17.422 1 81.69 232 ASN A O 1
ATOM 1882 N N . ALA A 1 233 ? 6.02 -11.109 -17.812 1 85.56 233 ALA A N 1
ATOM 1883 C CA . ALA A 1 233 ? 7.422 -10.914 -17.469 1 85.56 233 ALA A CA 1
ATOM 1884 C C . ALA A 1 233 ? 8.102 -9.93 -18.406 1 85.56 233 ALA A C 1
ATOM 1886 O O . ALA A 1 233 ? 8.914 -9.109 -17.984 1 85.56 233 ALA A O 1
ATOM 1887 N N . VAL A 1 234 ? 7.711 -10 -19.672 1 85.19 234 VAL A N 1
ATOM 1888 C CA . VAL A 1 234 ? 8.305 -9.102 -20.672 1 85.19 234 VAL A CA 1
ATOM 1889 C C . VAL A 1 234 ? 7.871 -7.664 -20.375 1 85.19 234 VAL A C 1
ATOM 1891 O O . VAL A 1 234 ? 8.68 -6.738 -20.469 1 85.19 234 VAL A O 1
ATOM 1894 N N . VAL A 1 235 ? 6.684 -7.43 -20.016 1 84.25 235 VAL A N 1
ATOM 1895 C CA . VAL A 1 235 ? 6.176 -6.105 -19.688 1 84.25 235 VAL A CA 1
ATOM 1896 C C . VAL A 1 235 ? 6.926 -5.555 -18.469 1 84.25 235 VAL A C 1
ATOM 1898 O O . VAL A 1 235 ? 7.395 -4.414 -18.484 1 84.25 235 VAL A O 1
ATOM 1901 N N . ASP A 1 236 ? 7.039 -6.387 -17.469 1 87.94 236 ASP A N 1
ATOM 1902 C CA . ASP A 1 236 ? 7.738 -5.977 -16.25 1 87.94 236 ASP A CA 1
ATOM 1903 C C . ASP A 1 236 ? 9.219 -5.711 -16.531 1 87.94 236 ASP A C 1
ATOM 1905 O O . ASP A 1 236 ? 9.797 -4.773 -15.977 1 87.94 236 ASP A O 1
ATOM 1909 N N . MET A 1 237 ? 9.727 -6.504 -17.375 1 86.38 237 MET A N 1
ATOM 1910 C CA . MET A 1 237 ? 11.133 -6.34 -17.734 1 86.38 237 MET A CA 1
ATOM 1911 C C . MET A 1 237 ? 11.344 -5.051 -18.516 1 86.38 237 MET A C 1
ATOM 1913 O O . MET A 1 237 ? 12.391 -4.402 -18.375 1 86.38 237 MET A O 1
ATOM 1917 N N . ARG A 1 238 ? 10.414 -4.711 -19.297 1 86.5 238 ARG A N 1
ATOM 1918 C CA . ARG A 1 238 ? 10.508 -3.455 -20.031 1 86.5 238 ARG A CA 1
ATOM 1919 C C . ARG A 1 238 ? 10.492 -2.26 -19.094 1 86.5 238 ARG A C 1
ATOM 1921 O O . ARG A 1 238 ? 11.297 -1.338 -19.234 1 86.5 238 ARG A O 1
ATOM 1928 N N . SER A 1 239 ? 9.539 -2.291 -18.219 1 88.38 239 SER A N 1
ATOM 1929 C CA . SER A 1 239 ? 9.492 -1.232 -17.203 1 88.38 239 SER A CA 1
ATOM 1930 C C . SER A 1 239 ? 10.781 -1.181 -16.406 1 88.38 239 SER A C 1
ATOM 1932 O O . SER A 1 239 ? 11.281 -0.098 -16.094 1 88.38 239 SER A O 1
ATOM 1934 N N . PHE A 1 240 ? 11.25 -2.318 -16.094 1 89.38 240 PHE A N 1
ATOM 1935 C CA . PHE A 1 240 ? 12.5 -2.434 -15.367 1 89.38 240 PHE A CA 1
ATOM 1936 C C . PHE A 1 240 ? 13.664 -1.907 -16.188 1 89.38 240 PHE A C 1
ATOM 1938 O O . PHE A 1 240 ? 14.539 -1.214 -15.672 1 89.38 240 PHE A O 1
ATOM 1945 N N . GLY A 1 241 ? 13.609 -2.24 -17.469 1 89.44 241 GLY A N 1
ATOM 1946 C CA . GLY A 1 241 ? 14.633 -1.732 -18.359 1 89.44 241 GLY A CA 1
ATOM 1947 C C . GLY A 1 241 ? 14.633 -0.22 -18.484 1 89.44 241 GLY A C 1
ATOM 1948 O O . GLY A 1 241 ? 15.688 0.406 -18.562 1 89.44 241 GLY A O 1
ATOM 1949 N N . GLN A 1 242 ? 13.492 0.344 -18.406 1 89.88 242 GLN A N 1
ATOM 1950 C CA . GLN A 1 242 ? 13.375 1.798 -18.438 1 89.88 242 GLN A CA 1
ATOM 1951 C C . GLN A 1 242 ? 13.969 2.426 -17.188 1 89.88 242 GLN A C 1
ATOM 1953 O O . GLN A 1 242 ? 14.594 3.484 -17.25 1 89.88 242 GLN A O 1
ATOM 1958 N N . LEU A 1 243 ? 13.734 1.755 -16.125 1 88.5 243 LEU A N 1
ATOM 1959 C CA . LEU A 1 243 ? 14.297 2.217 -14.867 1 88.5 243 LEU A CA 1
ATOM 1960 C C . LEU A 1 243 ? 15.828 2.193 -14.914 1 88.5 243 LEU A C 1
ATOM 1962 O O . LEU A 1 243 ? 16.484 3.139 -14.477 1 88.5 243 LEU A O 1
ATOM 1966 N N . LEU A 1 244 ? 16.391 1.172 -15.508 1 90.75 244 LEU A N 1
ATOM 1967 C CA . LEU A 1 244 ? 17.844 1.01 -15.578 1 90.75 244 LEU A CA 1
ATOM 1968 C C . LEU A 1 244 ? 18.438 1.925 -16.641 1 90.75 244 LEU A C 1
ATOM 1970 O O . LEU A 1 244 ? 19.641 2.223 -16.609 1 90.75 244 LEU A O 1
ATOM 1974 N N . ALA A 1 245 ? 17.609 2.369 -17.531 1 90.19 245 ALA A N 1
ATOM 1975 C CA . ALA A 1 245 ? 18.078 3.232 -18.609 1 90.19 245 ALA A CA 1
ATOM 1976 C C . ALA A 1 245 ? 18.141 4.688 -18.156 1 90.19 245 ALA A C 1
ATOM 1978 O O . ALA A 1 245 ? 18.781 5.52 -18.797 1 90.19 245 ALA A O 1
ATOM 1979 N N . GLU A 1 246 ? 17.531 4.926 -17.047 1 90.31 246 GLU A N 1
ATOM 1980 C CA . GLU A 1 246 ? 17.562 6.289 -16.516 1 90.31 246 GLU A CA 1
ATOM 1981 C C . GLU A 1 246 ? 18.984 6.707 -16.156 1 90.31 246 GLU A C 1
ATOM 1983 O O . GLU A 1 246 ? 19.766 5.906 -15.625 1 90.31 246 GLU A O 1
ATOM 1988 N N . THR A 1 247 ? 19.359 7.93 -16.609 1 89.12 247 THR A N 1
ATOM 1989 C CA . THR A 1 247 ? 20.703 8.422 -16.328 1 89.12 247 THR A CA 1
ATOM 1990 C C . THR A 1 247 ? 20.641 9.586 -15.336 1 89.12 247 THR A C 1
ATOM 1992 O O . THR A 1 247 ? 19.625 10.266 -15.219 1 89.12 247 THR A O 1
ATOM 1995 N N . SER A 1 248 ? 21.719 9.68 -14.609 1 90.06 248 SER A N 1
ATOM 1996 C CA . SER A 1 248 ? 21.844 10.766 -13.641 1 90.06 248 SER A CA 1
ATOM 1997 C C . SER A 1 248 ? 22.172 12.086 -14.328 1 90.06 248 SER A C 1
ATOM 1999 O O . SER A 1 248 ? 22.969 12.125 -15.273 1 90.06 248 SER A O 1
ATOM 2001 N N . GLU A 1 249 ? 21.562 13.164 -13.883 1 86.19 249 GLU A N 1
ATOM 2002 C CA . GLU A 1 249 ? 21.828 14.492 -14.43 1 86.19 249 GLU A CA 1
ATOM 2003 C C . GLU A 1 249 ? 23.141 15.062 -13.898 1 86.19 249 GLU A C 1
ATOM 2005 O O . GLU A 1 249 ? 23.781 15.859 -14.578 1 86.19 249 GLU A O 1
ATOM 2010 N N . VAL A 1 250 ? 23.469 14.688 -12.734 1 91.62 250 VAL A N 1
ATOM 2011 C CA . VAL A 1 250 ? 24.672 15.18 -12.094 1 91.62 250 VAL A CA 1
ATOM 2012 C C . VAL A 1 250 ? 25.703 14.055 -11.977 1 91.62 250 VAL A C 1
ATOM 2014 O O . VAL A 1 250 ? 25.469 13.07 -11.273 1 91.62 250 VAL A O 1
ATOM 2017 N N . GLN A 1 251 ? 26.75 14.141 -12.727 1 92.38 251 GLN A N 1
ATOM 2018 C CA . GLN A 1 251 ? 27.797 13.125 -12.719 1 92.38 251 GLN A CA 1
ATOM 2019 C C . GLN A 1 251 ? 29.188 13.75 -12.531 1 92.38 251 GLN A C 1
ATOM 2021 O O . GLN A 1 251 ? 29.422 14.883 -12.969 1 92.38 251 GLN A O 1
ATOM 2026 N N . ASP A 1 252 ? 29.938 13.039 -11.828 1 93.56 252 ASP A N 1
ATOM 2027 C CA . ASP A 1 252 ? 31.328 13.484 -11.672 1 93.56 252 ASP A CA 1
ATOM 2028 C C . ASP A 1 252 ? 32.062 13.453 -13 1 93.56 252 ASP A C 1
ATOM 2030 O O . ASP A 1 252 ? 31.875 12.539 -13.805 1 93.56 252 ASP A O 1
ATOM 2034 N N . ALA A 1 253 ? 32.875 14.477 -13.227 1 91.75 253 ALA A N 1
ATOM 2035 C CA . ALA A 1 253 ? 33.75 14.453 -14.398 1 91.75 253 ALA A CA 1
ATOM 2036 C C . ALA A 1 253 ? 34.75 13.312 -14.305 1 91.75 253 ALA A C 1
ATOM 2038 O O . ALA A 1 253 ? 35.094 12.875 -13.203 1 91.75 253 ALA A O 1
ATOM 2039 N N . ALA A 1 254 ? 35.156 12.758 -15.492 1 91.56 254 ALA A N 1
ATOM 2040 C CA . ALA A 1 254 ? 36.125 11.656 -15.508 1 91.56 254 ALA A CA 1
ATOM 2041 C C . ALA A 1 254 ? 37.406 12.078 -14.844 1 91.56 254 ALA A C 1
ATOM 2043 O O . ALA A 1 254 ? 38.031 13.086 -15.219 1 91.56 254 ALA A O 1
ATOM 2044 N N . GLY A 1 255 ? 37.75 11.453 -13.812 1 91.56 255 GLY A N 1
ATOM 2045 C CA . GLY A 1 255 ? 39 11.727 -13.125 1 91.56 255 GLY A CA 1
ATOM 2046 C C . GLY A 1 255 ? 38.906 12.898 -12.164 1 91.56 255 GLY A C 1
ATOM 2047 O O . GLY A 1 255 ? 39.938 13.508 -11.844 1 91.56 255 GLY A O 1
ATOM 2048 N N . ALA A 1 256 ? 37.812 13.281 -11.797 1 94.81 256 ALA A N 1
ATOM 2049 C CA . ALA A 1 256 ? 37.656 14.391 -10.852 1 94.81 256 ALA A CA 1
ATOM 2050 C C . ALA A 1 256 ? 38.406 14.094 -9.547 1 94.81 256 ALA A C 1
ATOM 2052 O O . ALA A 1 256 ? 38.281 13 -9 1 94.81 256 ALA A O 1
ATOM 2053 N N . PRO A 1 257 ? 39.156 15.062 -9.109 1 95.38 257 PRO A N 1
ATOM 2054 C CA . PRO A 1 257 ? 39.875 14.867 -7.84 1 95.38 257 PRO A CA 1
ATOM 2055 C C . PRO A 1 257 ? 38.938 15.039 -6.629 1 95.38 257 PRO A C 1
ATOM 2057 O O . PRO A 1 257 ? 37.844 15.539 -6.766 1 95.38 257 PRO A O 1
ATOM 2060 N N . ASP A 1 258 ? 39.438 14.516 -5.465 1 96.38 258 ASP A N 1
ATOM 2061 C CA . ASP A 1 258 ? 38.719 14.727 -4.215 1 96.38 258 ASP A CA 1
ATOM 2062 C C . ASP A 1 258 ? 38.906 16.156 -3.713 1 96.38 258 ASP A C 1
ATOM 2064 O O . ASP A 1 258 ? 39.875 16.828 -4.074 1 96.38 258 ASP A O 1
ATOM 2068 N N . LEU A 1 259 ? 37.938 16.625 -2.928 1 96.31 259 LEU A N 1
ATOM 2069 C CA . LEU A 1 259 ? 38 17.953 -2.324 1 96.31 259 LEU A CA 1
ATOM 2070 C C . LEU A 1 259 ? 39.219 18.078 -1.401 1 96.31 259 LEU A C 1
ATOM 2072 O O . LEU A 1 259 ? 39.438 17.203 -0.561 1 96.31 259 LEU A O 1
ATOM 2076 N N . ASP A 1 260 ? 40 19.109 -1.688 1 94.81 260 ASP A N 1
ATOM 2077 C CA . ASP A 1 260 ? 41.125 19.422 -0.831 1 94.81 260 ASP A CA 1
ATOM 2078 C C . ASP A 1 260 ? 40.75 20.453 0.228 1 94.81 260 ASP A C 1
ATOM 2080 O O . ASP A 1 260 ? 40.406 21.594 -0.102 1 94.81 260 ASP A O 1
ATOM 2084 N N . LEU A 1 261 ? 40.781 20.031 1.509 1 92.62 261 LEU A N 1
ATOM 2085 C CA . LEU A 1 261 ? 40.344 20.906 2.586 1 92.62 261 LEU A CA 1
ATOM 2086 C C . LEU A 1 261 ? 41.531 21.609 3.242 1 92.62 261 LEU A C 1
ATOM 2088 O O . LEU A 1 261 ? 41.375 22.266 4.27 1 92.62 261 LEU A O 1
ATOM 2092 N N . ARG A 1 262 ? 42.781 21.531 2.621 1 86.31 262 ARG A N 1
ATOM 2093 C CA . ARG A 1 262 ? 43.938 22.234 3.135 1 86.31 262 ARG A CA 1
ATOM 2094 C C . ARG A 1 262 ? 43.75 23.75 3.064 1 86.31 262 ARG A C 1
ATOM 2096 O O . ARG A 1 262 ? 43.125 24.25 2.121 1 86.31 262 ARG A O 1
ATOM 2103 N N . PRO A 1 263 ? 44.031 24.453 4.254 1 87.44 263 PRO A N 1
ATOM 2104 C CA . PRO A 1 263 ? 43.812 25.906 4.316 1 87.44 263 PRO A CA 1
ATOM 2105 C C . PRO A 1 263 ? 44.375 26.625 3.094 1 87.44 263 PRO A C 1
ATOM 2107 O O . PRO A 1 263 ? 45.531 26.406 2.701 1 87.44 263 PRO A O 1
ATOM 2110 N N . ARG A 1 264 ? 43.469 27.25 2.523 1 84.69 264 ARG A N 1
ATOM 2111 C CA . ARG A 1 264 ? 43.781 28.109 1.394 1 84.69 264 ARG A CA 1
ATOM 2112 C C . ARG A 1 264 ? 43.344 29.547 1.66 1 84.69 264 ARG A C 1
ATOM 2114 O O . ARG A 1 264 ? 42.625 29.812 2.609 1 84.69 264 ARG A O 1
ATOM 2121 N N . ASN A 1 265 ? 44.062 30.422 0.979 1 84.62 265 ASN A N 1
ATOM 2122 C CA . ASN A 1 265 ? 43.688 31.828 1.091 1 84.62 265 ASN A CA 1
ATOM 2123 C C . ASN A 1 265 ? 42.375 32.125 0.382 1 84.62 265 ASN A C 1
ATOM 2125 O O . ASN A 1 265 ? 42.312 32.906 -0.56 1 84.62 265 ASN A O 1
ATOM 2129 N N . ALA A 1 266 ? 41.406 31.312 0.762 1 86.06 266 ALA A N 1
ATOM 2130 C CA . ALA A 1 266 ? 40.062 31.484 0.168 1 86.06 266 ALA A CA 1
ATOM 2131 C C . ALA A 1 266 ? 38.969 31.25 1.202 1 86.06 266 ALA A C 1
ATOM 2133 O O . ALA A 1 266 ? 39.219 30.656 2.252 1 86.06 266 ALA A O 1
ATOM 2134 N N . ALA A 1 267 ? 37.812 31.828 0.872 1 91.06 267 ALA A N 1
ATOM 2135 C CA . ALA A 1 267 ? 36.656 31.578 1.729 1 91.06 267 ALA A CA 1
ATOM 2136 C C . ALA A 1 267 ? 36.25 30.109 1.671 1 91.06 267 ALA A C 1
ATOM 2138 O O . ALA A 1 267 ? 36.562 29.406 0.705 1 91.06 267 ALA A O 1
ATOM 2139 N N . MET A 1 268 ? 35.781 29.625 2.693 1 95.25 268 MET A N 1
ATOM 2140 C CA . MET A 1 268 ? 35.375 28.219 2.77 1 95.25 268 MET A CA 1
ATOM 2141 C C . MET A 1 268 ? 34.25 27.922 1.789 1 95.25 268 MET A C 1
ATOM 2143 O O . MET A 1 268 ? 34.25 26.875 1.126 1 95.25 268 MET A O 1
ATOM 2147 N N . VAL A 1 269 ? 33.25 28.797 1.671 1 97.31 269 VAL A N 1
ATOM 2148 C CA . VAL A 1 269 ? 32.125 28.656 0.747 1 97.31 269 VAL A CA 1
ATOM 2149 C C . VAL A 1 269 ? 31.922 29.953 -0.018 1 97.31 269 VAL A C 1
ATOM 2151 O O . VAL A 1 269 ? 31.875 31.031 0.581 1 97.31 269 VAL A O 1
ATOM 2154 N N . VAL A 1 270 ? 31.844 29.875 -1.327 1 97.25 270 VAL A N 1
ATOM 2155 C CA . VAL A 1 270 ? 31.625 31.062 -2.152 1 97.25 270 VAL A CA 1
ATOM 2156 C C . VAL A 1 270 ? 30.562 30.781 -3.203 1 97.25 270 VAL A C 1
ATOM 2158 O O . VAL A 1 270 ? 30.625 29.766 -3.9 1 97.25 270 VAL A O 1
ATOM 2161 N N . PHE A 1 271 ? 29.578 31.531 -3.217 1 97 271 PHE A N 1
ATOM 2162 C CA . PHE A 1 271 ? 28.625 31.594 -4.32 1 97 271 PHE A CA 1
ATOM 2163 C C . PHE A 1 271 ? 28.906 32.781 -5.227 1 97 271 PHE A C 1
ATOM 2165 O O . PHE A 1 271 ? 28.844 33.938 -4.785 1 97 271 PHE A O 1
ATOM 2172 N N . GLU A 1 272 ? 29.25 32.469 -6.477 1 96.62 272 GLU A N 1
ATOM 2173 C CA . GLU A 1 272 ? 29.594 33.5 -7.422 1 96.62 272 GLU A CA 1
ATOM 2174 C C . GLU A 1 272 ? 28.547 33.625 -8.523 1 96.62 272 GLU A C 1
ATOM 2176 O O . GLU A 1 272 ? 28.547 32.844 -9.484 1 96.62 272 GLU A O 1
ATOM 2181 N N . LYS A 1 273 ? 27.672 34.688 -8.43 1 95.25 273 LYS A N 1
ATOM 2182 C CA . LYS A 1 273 ? 26.656 34.969 -9.422 1 95.25 273 LYS A CA 1
ATOM 2183 C C . LYS A 1 273 ? 25.906 33.719 -9.844 1 95.25 273 LYS A C 1
ATOM 2185 O O . LYS A 1 273 ? 25.781 33.438 -11.039 1 95.25 273 LYS A O 1
ATOM 2190 N N . VAL A 1 274 ? 25.5 33.031 -8.898 1 95.62 274 VAL A N 1
ATOM 2191 C CA . VAL A 1 274 ? 24.891 31.734 -9.141 1 95.62 274 VAL A CA 1
ATOM 2192 C C . VAL A 1 274 ? 23.453 31.922 -9.617 1 95.62 274 VAL A C 1
ATOM 2194 O O . VAL A 1 274 ? 22.672 32.656 -9.008 1 95.62 274 VAL A O 1
ATOM 2197 N N . CYS A 1 275 ? 23.094 31.312 -10.703 1 93.88 275 CYS A N 1
ATOM 2198 C CA . CYS A 1 275 ? 21.734 31.25 -11.25 1 93.88 275 CYS A CA 1
ATOM 2199 C C . CYS A 1 275 ? 21.281 29.812 -11.422 1 93.88 275 CYS A C 1
ATOM 2201 O O . CYS A 1 275 ? 22.078 28.953 -11.844 1 93.88 275 CYS A O 1
ATOM 2203 N N . PHE A 1 276 ? 20.109 29.578 -10.984 1 92.5 276 PHE A N 1
ATOM 2204 C CA . PHE A 1 276 ? 19.578 28.219 -11.094 1 92.5 276 PHE A CA 1
ATOM 2205 C C . PHE A 1 276 ? 18.062 28.234 -11.203 1 92.5 276 PHE A C 1
ATOM 2207 O O . PHE A 1 276 ? 17.406 29.078 -10.594 1 92.5 276 PHE A O 1
ATOM 2214 N N . HIS A 1 277 ? 17.516 27.406 -12.07 1 87.12 277 HIS A N 1
ATOM 2215 C CA . HIS A 1 277 ? 16.094 27.156 -12.156 1 87.12 277 HIS A CA 1
ATOM 2216 C C . HIS A 1 277 ? 15.812 25.672 -12.359 1 87.12 277 HIS A C 1
ATOM 2218 O O . HIS A 1 277 ? 16.562 24.984 -13.062 1 87.12 277 HIS A O 1
ATOM 2224 N N . TYR A 1 278 ? 14.828 25.25 -11.594 1 81.69 278 TYR A N 1
ATOM 2225 C CA . TYR A 1 278 ? 14.438 23.859 -11.781 1 81.69 278 TYR A CA 1
ATOM 2226 C C . TYR A 1 278 ? 13.844 23.625 -13.164 1 81.69 278 TYR A C 1
ATOM 2228 O O . TYR A 1 278 ? 12.977 24.391 -13.609 1 81.69 278 TYR A O 1
ATOM 2236 N N . SER A 1 279 ? 14.352 22.781 -13.914 1 71.69 279 SER A N 1
ATOM 2237 C CA . SER A 1 279 ? 13.922 22.562 -15.289 1 71.69 279 SER A CA 1
ATOM 2238 C C . SER A 1 279 ? 12.453 22.156 -15.344 1 71.69 279 SER A C 1
ATOM 2240 O O . SER A 1 279 ? 11.758 22.438 -16.328 1 71.69 279 SER A O 1
ATOM 2242 N N . LYS A 1 280 ? 11.961 21.516 -14.344 1 64.94 280 LYS A N 1
ATOM 2243 C CA . LYS A 1 280 ? 10.641 20.906 -14.469 1 64.94 280 LYS A CA 1
ATOM 2244 C C . LYS A 1 280 ? 9.633 21.578 -13.547 1 64.94 280 LYS A C 1
ATOM 2246 O O . LYS A 1 280 ? 8.539 21.047 -13.312 1 64.94 280 LYS A O 1
ATOM 2251 N N . GLN A 1 281 ? 10.047 22.609 -12.891 1 62.47 281 GLN A N 1
ATOM 2252 C CA . GLN A 1 281 ? 9.148 23.359 -12.016 1 62.47 281 GLN A CA 1
ATOM 2253 C C . GLN A 1 281 ? 9 24.812 -12.5 1 62.47 281 GLN A C 1
ATOM 2255 O O . GLN A 1 281 ? 9.836 25.312 -13.25 1 62.47 281 GLN A O 1
ATOM 2260 N N . PRO A 1 282 ? 7.77 25.328 -12.266 1 55.56 282 PRO A N 1
ATOM 2261 C CA . PRO A 1 282 ? 7.598 26.719 -12.688 1 55.56 282 PRO A CA 1
ATOM 2262 C C . PRO A 1 282 ? 8.711 27.641 -12.172 1 55.56 282 PRO A C 1
ATOM 2264 O O . PRO A 1 282 ? 9.344 27.344 -11.156 1 55.56 282 PRO A O 1
ATOM 2267 N N . LEU A 1 283 ? 9.102 28.75 -12.922 1 52.91 283 LEU A N 1
ATOM 2268 C CA . LEU A 1 283 ? 10.203 29.703 -12.742 1 52.91 283 LEU A CA 1
ATOM 2269 C C . LEU A 1 283 ? 10.141 30.359 -11.375 1 52.91 283 LEU A C 1
ATOM 2271 O O . LEU A 1 283 ? 11.094 31 -10.945 1 52.91 283 LEU A O 1
ATOM 2275 N N . GLY A 1 284 ? 9.195 30.203 -10.602 1 53.28 284 GLY A N 1
ATOM 2276 C CA . GLY A 1 284 ? 9.094 30.953 -9.352 1 53.28 284 GLY A CA 1
ATOM 2277 C C . GLY A 1 284 ? 10.086 30.484 -8.305 1 53.28 284 GLY A C 1
ATOM 2278 O O . GLY A 1 284 ? 10.492 31.266 -7.438 1 53.28 284 GLY A O 1
ATOM 2279 N N . ARG A 1 285 ? 10.531 29.25 -8.391 1 62.47 285 ARG A N 1
ATOM 2280 C CA . ARG A 1 285 ? 11.461 28.781 -7.371 1 62.47 285 ARG A CA 1
ATOM 2281 C C . ARG A 1 285 ? 12.891 28.766 -7.902 1 62.47 285 ARG A C 1
ATOM 2283 O O . ARG A 1 285 ? 13.398 27.703 -8.289 1 62.47 285 ARG A O 1
ATOM 2290 N N . SER A 1 286 ? 13.391 29.969 -8.305 1 76.81 286 SER A N 1
ATOM 2291 C CA . SER A 1 286 ? 14.695 30.078 -8.953 1 76.81 286 SER A CA 1
ATOM 2292 C C . SER A 1 286 ? 15.617 31 -8.172 1 76.81 286 SER A C 1
ATOM 2294 O O . SER A 1 286 ? 15.164 31.766 -7.309 1 76.81 286 SER A O 1
ATOM 2296 N N . ILE A 1 287 ? 16.875 30.625 -8.211 1 87.56 287 ILE A N 1
ATOM 2297 C CA . ILE A 1 287 ? 17.922 31.5 -7.707 1 87.56 287 ILE A CA 1
ATOM 2298 C C . ILE A 1 287 ? 18.484 32.344 -8.852 1 87.56 287 ILE A C 1
ATOM 2300 O O . ILE A 1 287 ? 18.797 31.828 -9.922 1 87.56 287 ILE A O 1
ATOM 2304 N N . LYS A 1 288 ? 18.422 33.719 -8.516 1 91.44 288 LYS A N 1
ATOM 2305 C CA . LYS A 1 288 ? 18.891 34.656 -9.539 1 91.44 288 LYS A CA 1
ATOM 2306 C C . LYS A 1 288 ? 20.094 35.469 -9.055 1 91.44 288 LYS A C 1
ATOM 2308 O O . LYS A 1 288 ? 19.953 36.344 -8.227 1 91.44 288 LYS A O 1
ATOM 2313 N N . ASP A 1 289 ? 21.219 35.188 -9.555 1 92 289 ASP A N 1
ATOM 2314 C CA . ASP A 1 289 ? 22.438 35.969 -9.375 1 92 289 ASP A CA 1
ATOM 2315 C C . ASP A 1 289 ? 22.766 36.125 -7.891 1 92 289 ASP A C 1
ATOM 2317 O O . ASP A 1 289 ? 22.938 37.25 -7.402 1 92 289 ASP A O 1
ATOM 2321 N N . VAL A 1 290 ? 22.906 35.062 -7.246 1 93.81 290 VAL A N 1
ATOM 2322 C CA . VAL A 1 290 ? 23.188 35.062 -5.816 1 93.81 290 VAL A CA 1
ATOM 2323 C C . VAL A 1 290 ? 24.703 35.094 -5.59 1 93.81 290 VAL A C 1
ATOM 2325 O O . VAL A 1 290 ? 25.438 34.25 -6.133 1 93.81 290 VAL A O 1
ATOM 2328 N N . ASP A 1 291 ? 25.109 36.094 -4.809 1 95.06 291 ASP A N 1
ATOM 2329 C CA . ASP A 1 291 ? 26.531 36.25 -4.492 1 95.06 291 ASP A CA 1
ATOM 2330 C C . ASP A 1 291 ? 26.75 36.406 -2.986 1 95.06 291 ASP A C 1
ATOM 2332 O O . ASP A 1 291 ? 26.172 37.281 -2.352 1 95.06 291 ASP A O 1
ATOM 2336 N N . PHE A 1 292 ? 27.578 35.469 -2.418 1 95.25 292 PHE A N 1
ATOM 2337 C CA . PHE A 1 292 ? 28 35.625 -1.031 1 95.25 292 PHE A CA 1
ATOM 2338 C C . PHE A 1 292 ? 29.219 34.75 -0.732 1 95.25 292 PHE A C 1
ATOM 2340 O O . PHE A 1 292 ? 29.562 33.875 -1.528 1 95.25 292 PHE A O 1
ATOM 2347 N N . GLN A 1 293 ? 29.875 35.031 0.324 1 95.75 293 GLN A N 1
ATOM 2348 C CA . GLN A 1 293 ? 31.031 34.25 0.761 1 95.75 293 GLN A CA 1
ATOM 2349 C C . GLN A 1 293 ? 31.016 34.062 2.273 1 95.75 293 GLN A C 1
ATOM 2351 O O . GLN A 1 293 ? 30.594 34.938 3.02 1 95.75 293 GLN A O 1
ATOM 2356 N N . ILE A 1 294 ? 31.5 32.938 2.641 1 96.62 294 ILE A N 1
ATOM 2357 C CA . ILE A 1 294 ? 31.625 32.594 4.055 1 96.62 294 ILE A CA 1
ATOM 2358 C C . ILE A 1 294 ? 33.062 32.219 4.367 1 96.62 294 ILE A C 1
ATOM 2360 O O . ILE A 1 294 ? 33.562 31.203 3.877 1 96.62 294 ILE A O 1
ATOM 2364 N N . PRO A 1 295 ? 33.688 33.031 5.152 1 94.88 295 PRO A N 1
ATOM 2365 C CA . PRO A 1 295 ? 35.031 32.656 5.539 1 94.88 295 PRO A CA 1
ATOM 2366 C C . PRO A 1 295 ? 35.094 31.406 6.391 1 94.88 295 PRO A C 1
ATOM 2368 O O . PRO A 1 295 ? 34.062 30.984 6.93 1 94.88 295 PRO A O 1
ATOM 2371 N N . ARG A 1 296 ? 36.3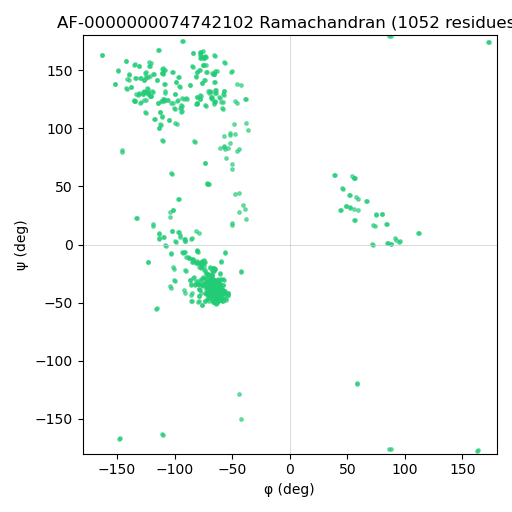12 30.828 6.469 1 94.5 296 ARG A N 1
ATOM 2372 C CA . ARG A 1 296 ? 36.5 29.656 7.316 1 94.5 296 ARG A CA 1
ATOM 2373 C C . ARG A 1 296 ? 36.156 29.969 8.766 1 94.5 296 ARG A C 1
ATOM 2375 O O . ARG A 1 296 ? 36.625 30.969 9.328 1 94.5 296 ARG A O 1
ATOM 2382 N N . GLY A 1 297 ? 35.188 29.172 9.312 1 93.06 297 GLY A N 1
ATOM 2383 C CA . GLY A 1 297 ? 34.75 29.375 10.68 1 93.06 297 GLY A CA 1
ATOM 2384 C C . GLY A 1 297 ? 33.688 30.438 10.812 1 93.06 297 GLY A C 1
ATOM 2385 O O . GLY A 1 297 ? 33.25 30.75 11.922 1 93.06 297 GLY A O 1
ATOM 2386 N N . GLY A 1 298 ? 33.312 30.984 9.703 1 94.62 298 GLY A N 1
ATOM 2387 C CA . GLY A 1 298 ? 32.281 32.031 9.703 1 94.62 298 GLY A CA 1
ATOM 2388 C C . GLY A 1 298 ? 30.859 31.453 9.711 1 94.62 298 GLY A C 1
ATOM 2389 O O . GLY A 1 298 ? 30.672 30.25 9.508 1 94.62 298 GLY A O 1
ATOM 2390 N N . SER A 1 299 ? 29.922 32.312 10.016 1 94.69 299 SER A N 1
ATOM 2391 C CA . SER A 1 299 ? 28.516 31.922 10.062 1 94.69 299 SER A CA 1
ATOM 2392 C C . SER A 1 299 ? 27.656 32.844 9.219 1 94.69 299 SER A C 1
ATOM 2394 O O . SER A 1 299 ? 27.812 34.062 9.273 1 94.69 299 SER A O 1
ATOM 2396 N N . LEU A 1 300 ? 26.859 32.25 8.383 1 95.31 300 LEU A N 1
ATOM 2397 C CA . LEU A 1 300 ? 25.938 33 7.523 1 95.31 300 LEU A CA 1
ATOM 2398 C C . LEU A 1 300 ? 24.516 32.5 7.664 1 95.31 300 LEU A C 1
ATOM 2400 O O . LEU A 1 300 ? 24.281 31.281 7.664 1 95.31 300 LEU A O 1
ATOM 2404 N N . ALA A 1 301 ? 23.562 33.406 7.844 1 94 301 ALA A N 1
ATOM 2405 C CA . ALA A 1 301 ? 22.141 33.062 7.941 1 94 301 ALA A CA 1
ATOM 2406 C C . ALA A 1 301 ? 21.375 33.5 6.703 1 94 301 ALA A C 1
ATOM 2408 O O . ALA A 1 301 ? 21.578 34.625 6.219 1 94 301 ALA A O 1
ATOM 2409 N N . LEU A 1 302 ? 20.656 32.625 6.199 1 92.69 302 LEU A N 1
ATOM 2410 C CA . LEU A 1 302 ? 19.75 32.938 5.094 1 92.69 302 LEU A CA 1
ATOM 2411 C C . LEU A 1 302 ? 18.312 33.094 5.59 1 92.69 302 LEU A C 1
ATOM 2413 O O . LEU A 1 302 ? 17.766 32.156 6.188 1 92.69 302 LEU A O 1
ATOM 2417 N N . VAL A 1 303 ? 17.75 34.281 5.336 1 89.25 303 VAL A N 1
ATOM 2418 C CA . VAL A 1 303 ? 16.391 34.562 5.785 1 89.25 303 VAL A CA 1
ATOM 2419 C C . VAL A 1 303 ? 15.531 35 4.602 1 89.25 303 VAL A C 1
ATOM 2421 O O . VAL A 1 303 ? 16.031 35.594 3.65 1 89.25 303 VAL A O 1
ATOM 2424 N N . GLY A 1 304 ? 14.344 34.594 4.637 1 82.44 304 GLY A N 1
ATOM 2425 C CA . GLY A 1 304 ? 13.406 34.969 3.586 1 82.44 304 GLY A CA 1
ATOM 2426 C C . GLY A 1 304 ? 12.07 34.25 3.695 1 82.44 304 GLY A C 1
ATOM 2427 O O . GLY A 1 304 ? 11.906 33.344 4.527 1 82.44 304 GLY A O 1
ATOM 2428 N N . THR A 1 305 ? 11.211 34.656 2.844 1 74.94 305 THR A N 1
ATOM 2429 C CA . THR A 1 305 ? 9.883 34.031 2.822 1 74.94 305 THR A CA 1
ATOM 2430 C C . THR A 1 305 ? 9.945 32.625 2.221 1 74.94 305 THR A C 1
ATOM 2432 O O . THR A 1 305 ? 10.961 32.25 1.643 1 74.94 305 THR A O 1
ATOM 2435 N N . THR A 1 306 ? 8.914 31.859 2.494 1 71.94 306 THR A N 1
ATOM 2436 C CA . THR A 1 306 ? 8.828 30.531 1.896 1 71.94 306 THR A CA 1
ATOM 2437 C C . THR A 1 306 ? 8.867 30.625 0.373 1 71.94 306 THR A C 1
ATOM 2439 O O . THR A 1 306 ? 8.195 31.469 -0.225 1 71.94 306 THR A O 1
ATOM 2442 N N . GLY A 1 307 ? 9.695 29.891 -0.188 1 73.5 307 GLY A N 1
ATOM 2443 C CA . GLY A 1 307 ? 9.805 29.891 -1.638 1 73.5 307 GLY A CA 1
ATOM 2444 C C . GLY A 1 307 ? 10.844 30.875 -2.156 1 73.5 307 GLY A C 1
ATOM 2445 O O . GLY A 1 307 ? 11.016 31.016 -3.369 1 73.5 307 GLY A O 1
ATOM 2446 N N . ALA A 1 308 ? 11.508 31.484 -1.233 1 77.38 308 ALA A N 1
ATOM 2447 C CA . ALA A 1 308 ? 12.469 32.5 -1.643 1 77.38 308 ALA A CA 1
ATOM 2448 C C . ALA A 1 308 ? 13.719 31.875 -2.25 1 77.38 308 ALA A C 1
ATOM 2450 O O . ALA A 1 308 ? 14.516 32.562 -2.895 1 77.38 308 ALA A O 1
ATOM 2451 N N . GLY A 1 309 ? 13.922 30.562 -2.062 1 82.94 309 GLY A N 1
ATOM 2452 C CA . GLY A 1 309 ? 15.07 29.891 -2.652 1 82.94 309 GLY A CA 1
ATOM 2453 C C . GLY A 1 309 ? 16.094 29.438 -1.625 1 82.94 309 GLY A C 1
ATOM 2454 O O . GLY A 1 309 ? 17.188 29.031 -1.98 1 82.94 309 GLY A O 1
ATOM 2455 N N . LYS A 1 310 ? 15.836 29.484 -0.441 1 86.06 310 LYS A N 1
ATOM 2456 C CA . LYS A 1 310 ? 16.766 29.156 0.632 1 86.06 310 LYS A CA 1
ATOM 2457 C C . LYS A 1 310 ? 17.219 27.703 0.53 1 86.06 310 LYS A C 1
ATOM 2459 O O . LYS A 1 310 ? 18.422 27.406 0.567 1 86.06 310 LYS A O 1
ATOM 2464 N N . THR A 1 311 ? 16.281 26.75 0.318 1 85.12 311 THR A N 1
ATOM 2465 C CA . THR A 1 311 ? 16.578 25.328 0.231 1 85.12 311 THR A CA 1
ATOM 2466 C C . THR A 1 311 ? 17.359 25.016 -1.042 1 85.12 311 THR A C 1
ATOM 2468 O O . THR A 1 311 ? 18.188 24.109 -1.061 1 85.12 311 THR A O 1
ATOM 2471 N N . THR A 1 312 ? 17.109 25.812 -2.062 1 89.19 312 THR A N 1
ATOM 2472 C CA . THR A 1 312 ? 17.828 25.625 -3.32 1 89.19 312 THR A CA 1
ATOM 2473 C C . THR A 1 312 ? 19.328 25.891 -3.135 1 89.19 312 THR A C 1
ATOM 2475 O O . THR A 1 312 ? 20.156 25.188 -3.713 1 89.19 312 THR A O 1
ATOM 2478 N N . VAL A 1 313 ? 19.609 26.828 -2.301 1 92.38 313 VAL A N 1
ATOM 2479 C CA . VAL A 1 313 ? 21 27.172 -2.037 1 92.38 313 VAL A CA 1
ATOM 2480 C C . VAL A 1 313 ? 21.703 25.969 -1.412 1 92.38 313 VAL A C 1
ATOM 2482 O O . VAL A 1 313 ? 22.812 25.609 -1.821 1 92.38 313 VAL A O 1
ATOM 2485 N N . THR A 1 314 ? 21.078 25.312 -0.471 1 92 314 THR A N 1
ATOM 2486 C CA . THR A 1 314 ? 21.672 24.172 0.2 1 92 314 THR A CA 1
ATOM 2487 C C . THR A 1 314 ? 21.828 23 -0.765 1 92 314 THR A C 1
ATOM 2489 O O . THR A 1 314 ? 22.828 22.266 -0.723 1 92 314 THR A O 1
ATOM 2492 N N . ARG A 1 315 ? 20.922 22.844 -1.639 1 92.31 315 ARG A N 1
ATOM 2493 C CA . ARG A 1 315 ? 20.953 21.734 -2.598 1 92.31 315 ARG A CA 1
ATOM 2494 C C . ARG A 1 315 ? 22.078 21.938 -3.607 1 92.31 315 ARG A C 1
ATOM 2496 O O . ARG A 1 315 ? 22.703 20.953 -4.055 1 92.31 315 ARG A O 1
ATOM 2503 N N . LEU A 1 316 ? 22.312 23.188 -3.916 1 94.44 316 LEU A N 1
ATOM 2504 C CA . LEU A 1 316 ? 23.422 23.5 -4.824 1 94.44 316 LEU A CA 1
ATOM 2505 C C . LEU A 1 316 ? 24.766 23.281 -4.141 1 94.44 316 LEU A C 1
ATOM 2507 O O . LEU A 1 316 ? 25.719 22.828 -4.77 1 94.44 316 LEU A O 1
ATOM 2511 N N . LEU A 1 317 ? 24.781 23.625 -2.877 1 95.75 317 LEU A N 1
ATOM 2512 C CA . LEU A 1 317 ? 26.016 23.438 -2.117 1 95.75 317 LEU A CA 1
ATOM 2513 C C . LEU A 1 317 ? 26.391 21.953 -2.057 1 95.75 317 LEU A C 1
ATOM 2515 O O . LEU A 1 317 ? 27.562 21.594 -2.221 1 95.75 317 LEU A O 1
ATOM 2519 N N . PHE A 1 318 ? 25.391 21.062 -1.913 1 96.25 318 PHE A N 1
ATOM 2520 C CA . PHE A 1 318 ? 25.594 19.625 -1.867 1 96.25 318 PHE A CA 1
ATOM 2521 C C . PHE A 1 318 ? 25.75 19.062 -3.273 1 96.25 318 PHE A C 1
ATOM 2523 O O . PHE A 1 318 ? 25.953 17.859 -3.441 1 96.25 318 PHE A O 1
ATOM 2530 N N . ARG A 1 319 ? 25.594 19.875 -4.262 1 96.19 319 ARG A N 1
ATOM 2531 C CA . ARG A 1 319 ? 25.641 19.547 -5.68 1 96.19 319 ARG A CA 1
ATOM 2532 C C . ARG A 1 319 ? 24.594 18.469 -6.023 1 96.19 319 ARG A C 1
ATOM 2534 O O . ARG A 1 319 ? 24.906 17.484 -6.691 1 96.19 319 ARG A O 1
ATOM 2541 N N . PHE A 1 320 ? 23.5 18.625 -5.453 1 93.88 320 PHE A N 1
ATOM 2542 C CA . PHE A 1 320 ? 22.375 17.812 -5.906 1 93.88 320 PHE A CA 1
ATOM 2543 C C . PHE A 1 320 ? 21.906 18.266 -7.285 1 93.88 320 PHE A C 1
ATOM 2545 O O . PHE A 1 320 ? 21.266 17.5 -8.016 1 93.88 320 PHE A O 1
ATOM 2552 N N . TYR A 1 321 ? 22.188 19.531 -7.531 1 92.5 321 TYR A N 1
ATOM 2553 C CA . TYR A 1 321 ? 21.953 20.156 -8.828 1 92.5 321 TYR A CA 1
ATOM 2554 C C . TYR A 1 321 ? 23.188 20.906 -9.297 1 92.5 321 TYR A C 1
ATOM 2556 O O . TYR A 1 321 ? 23.984 21.375 -8.484 1 92.5 321 TYR A O 1
ATOM 2564 N N . ASP A 1 322 ? 23.266 21.016 -10.57 1 93.62 322 ASP A N 1
ATOM 2565 C CA . ASP A 1 322 ? 24.312 21.844 -11.141 1 93.62 322 ASP A CA 1
ATOM 2566 C C . ASP A 1 322 ? 23.781 23.219 -11.516 1 93.62 322 ASP A C 1
ATOM 2568 O O . ASP A 1 322 ? 22.656 23.344 -12 1 93.62 322 ASP A O 1
ATOM 2572 N N . THR A 1 323 ? 24.562 24.188 -11.258 1 93.69 323 THR A N 1
ATOM 2573 C CA . THR A 1 323 ? 24.156 25.562 -11.547 1 93.69 323 THR A CA 1
ATOM 2574 C C . THR A 1 323 ? 24.047 25.781 -13.047 1 93.69 323 THR A C 1
ATOM 2576 O O . THR A 1 323 ? 24.766 25.156 -13.836 1 93.69 323 THR A O 1
ATOM 2579 N N . VAL A 1 324 ? 23.141 26.625 -13.438 1 91.5 324 VAL A N 1
ATOM 2580 C CA . VAL A 1 324 ? 22.984 27 -14.844 1 91.5 324 VAL A CA 1
ATOM 2581 C C . VAL A 1 324 ? 24.094 27.984 -15.242 1 91.5 324 VAL A C 1
ATOM 2583 O O . VAL A 1 324 ? 24.734 27.812 -16.281 1 91.5 324 VAL A O 1
ATOM 2586 N N . SER A 1 325 ? 24.188 29 -14.453 1 93.69 325 SER A N 1
ATOM 2587 C CA . SER A 1 325 ? 25.281 29.953 -14.602 1 93.69 325 SER A CA 1
ATOM 2588 C C . SER A 1 325 ? 25.906 30.297 -13.25 1 93.69 325 SER A C 1
ATOM 2590 O O . SER A 1 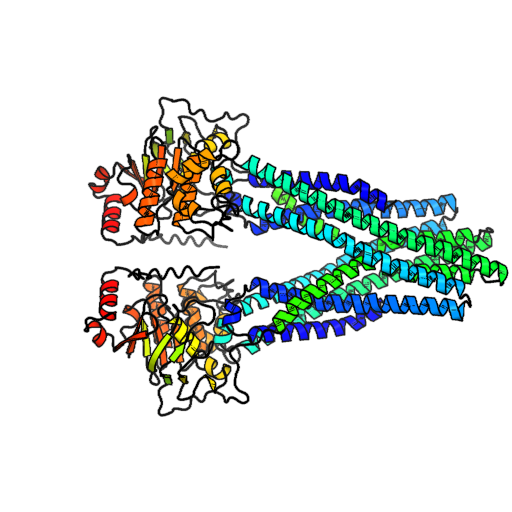325 ? 25.297 30.062 -12.211 1 93.69 325 SER A O 1
ATOM 2592 N N . GLY A 1 326 ? 27.156 30.703 -13.32 1 95.25 326 GLY A N 1
ATOM 2593 C CA . GLY A 1 326 ? 27.891 30.938 -12.086 1 95.25 326 GLY A CA 1
ATOM 2594 C C . GLY A 1 326 ? 28.547 29.703 -11.531 1 95.25 326 GLY A C 1
ATOM 2595 O O . GLY A 1 326 ? 28.625 28.672 -12.211 1 95.25 326 GLY A O 1
ATOM 2596 N N . ARG A 1 327 ? 29.156 29.859 -10.344 1 96.12 327 ARG A N 1
ATOM 2597 C CA . ARG A 1 327 ? 29.812 28.688 -9.773 1 96.12 327 ARG A CA 1
ATOM 2598 C C . ARG A 1 327 ? 29.781 28.734 -8.25 1 96.12 327 ARG A C 1
ATOM 2600 O O . ARG A 1 327 ? 29.719 29.812 -7.656 1 96.12 327 ARG A O 1
ATOM 2607 N N . VAL A 1 328 ? 29.766 27.641 -7.676 1 97.06 328 VAL A N 1
ATOM 2608 C CA . VAL A 1 328 ? 29.875 27.422 -6.234 1 97.06 328 VAL A CA 1
ATOM 2609 C C . VAL A 1 328 ? 31.25 26.859 -5.898 1 97.06 328 VAL A C 1
ATOM 2611 O O . VAL A 1 328 ? 31.672 25.859 -6.473 1 97.06 328 VAL A O 1
ATOM 2614 N N . LEU A 1 329 ? 31.875 27.578 -5.023 1 97.31 329 LEU A N 1
ATOM 2615 C CA . LEU A 1 329 ? 33.219 27.156 -4.648 1 97.31 329 LEU A CA 1
ATOM 2616 C C . LEU A 1 329 ? 33.281 26.75 -3.18 1 97.31 329 LEU A C 1
ATOM 2618 O O . LEU A 1 329 ? 32.656 27.375 -2.332 1 97.31 329 LEU A O 1
ATOM 2622 N N . VAL A 1 330 ? 34.062 25.703 -2.941 1 97.19 330 VAL A N 1
ATOM 2623 C CA . VAL A 1 330 ? 34.344 25.281 -1.581 1 97.19 330 VAL A CA 1
ATOM 2624 C C . VAL A 1 330 ? 35.875 25.188 -1.395 1 97.19 330 VAL A C 1
ATOM 2626 O O . VAL A 1 330 ? 36.562 24.469 -2.125 1 97.19 330 VAL A O 1
ATOM 2629 N N . ASN A 1 331 ? 36.344 25.859 -0.47 1 96.44 331 ASN A N 1
ATOM 2630 C CA . ASN A 1 331 ? 37.781 25.984 -0.255 1 96.44 331 ASN A CA 1
ATOM 2631 C C . ASN A 1 331 ? 38.5 26.344 -1.544 1 96.44 331 ASN A C 1
ATOM 2633 O O . ASN A 1 331 ? 39.531 25.75 -1.855 1 96.44 331 ASN A O 1
ATOM 2637 N N . GLY A 1 332 ? 37.781 27.109 -2.318 1 94.38 332 GLY A N 1
ATOM 2638 C CA . GLY A 1 332 ? 38.375 27.641 -3.537 1 94.38 332 GLY A CA 1
ATOM 2639 C C . GLY A 1 332 ? 38.219 26.703 -4.727 1 94.38 332 GLY A C 1
ATOM 2640 O O . GLY A 1 332 ? 38.688 27 -5.824 1 94.38 332 GLY A O 1
ATOM 2641 N N . GLN A 1 333 ? 37.625 25.641 -4.574 1 95.81 333 GLN A N 1
ATOM 2642 C CA . GLN A 1 333 ? 37.469 24.656 -5.641 1 95.81 333 GLN A CA 1
ATOM 2643 C C . GLN A 1 333 ? 36.031 24.609 -6.113 1 95.81 333 GLN A C 1
ATOM 2645 O O . GLN A 1 333 ? 35.094 24.578 -5.301 1 95.81 333 GLN A O 1
ATOM 2650 N N . ASP A 1 334 ? 35.938 24.516 -7.438 1 96.12 334 ASP A N 1
ATOM 2651 C CA . ASP A 1 334 ? 34.594 24.422 -8.008 1 96.12 334 ASP A CA 1
ATOM 2652 C C . ASP A 1 334 ? 33.969 23.062 -7.703 1 96.12 334 ASP A C 1
ATOM 2654 O O . ASP A 1 334 ? 34.594 22.031 -7.941 1 96.12 334 ASP A O 1
ATOM 2658 N N . VAL A 1 335 ? 32.719 23.078 -7.227 1 96.38 335 VAL A N 1
ATOM 2659 C CA . VAL A 1 335 ? 32.062 21.859 -6.812 1 96.38 335 VAL A CA 1
ATOM 2660 C C . VAL A 1 335 ? 31.812 20.953 -8.023 1 96.38 335 VAL A C 1
ATOM 2662 O O . VAL A 1 335 ? 31.688 19.734 -7.891 1 96.38 335 VAL A O 1
ATOM 2665 N N . LYS A 1 336 ? 31.812 21.469 -9.258 1 95.38 336 LYS A N 1
ATOM 2666 C CA . LYS A 1 336 ? 31.594 20.719 -10.484 1 95.38 336 LYS A CA 1
ATOM 2667 C C . LYS A 1 336 ? 32.844 19.922 -10.883 1 95.38 336 LYS A C 1
ATOM 2669 O O . LYS A 1 336 ? 32.75 18.984 -11.672 1 95.38 336 LYS A O 1
ATOM 2674 N N . THR A 1 337 ? 33.969 20.281 -10.289 1 95.19 337 THR A N 1
ATOM 2675 C CA . THR A 1 337 ? 35.219 19.672 -10.727 1 95.19 337 THR A CA 1
ATOM 2676 C C . THR A 1 337 ? 35.75 18.688 -9.695 1 95.19 337 THR A C 1
ATOM 2678 O O . THR A 1 337 ? 36.781 18.031 -9.906 1 95.19 337 THR A O 1
ATOM 2681 N N . ILE A 1 338 ? 35.094 18.547 -8.641 1 96.06 338 ILE A N 1
ATOM 2682 C CA . ILE A 1 338 ? 35.5 17.609 -7.609 1 96.06 338 ILE A CA 1
ATOM 2683 C C . ILE A 1 338 ? 34.469 16.484 -7.488 1 96.06 338 ILE A C 1
ATOM 2685 O O . ILE A 1 338 ? 33.375 16.578 -8.062 1 96.06 338 ILE A O 1
ATOM 2689 N N . THR A 1 339 ? 34.875 15.43 -6.762 1 96.19 339 THR A N 1
ATOM 2690 C CA . THR A 1 339 ? 33.938 14.312 -6.605 1 96.19 339 THR A CA 1
ATOM 2691 C C . THR A 1 339 ? 32.812 14.664 -5.645 1 96.19 339 THR A C 1
ATOM 2693 O O . THR A 1 339 ? 33.031 15.336 -4.637 1 96.19 339 THR A O 1
ATOM 2696 N N . GLN A 1 340 ? 31.625 14.227 -5.938 1 95.44 340 GLN A N 1
ATOM 2697 C CA . GLN A 1 340 ? 30.469 14.484 -5.094 1 95.44 340 GLN A CA 1
ATOM 2698 C C . GLN A 1 340 ? 30.656 13.875 -3.705 1 95.44 340 GLN A C 1
ATOM 2700 O O . GLN A 1 340 ? 30.266 14.477 -2.703 1 95.44 340 GLN A O 1
ATOM 2705 N N . ARG A 1 341 ? 31.266 12.734 -3.656 1 94.44 341 ARG A N 1
ATOM 2706 C CA . ARG A 1 341 ? 31.453 12.023 -2.393 1 94.44 341 ARG A CA 1
ATOM 2707 C C . ARG A 1 341 ? 32.312 12.844 -1.43 1 94.44 341 ARG A C 1
ATOM 2709 O O . ARG A 1 341 ? 31.938 13.016 -0.264 1 94.44 341 ARG A O 1
ATOM 2716 N N . SER A 1 342 ? 33.406 13.367 -1.94 1 95.94 342 SER A N 1
ATOM 2717 C CA . SER A 1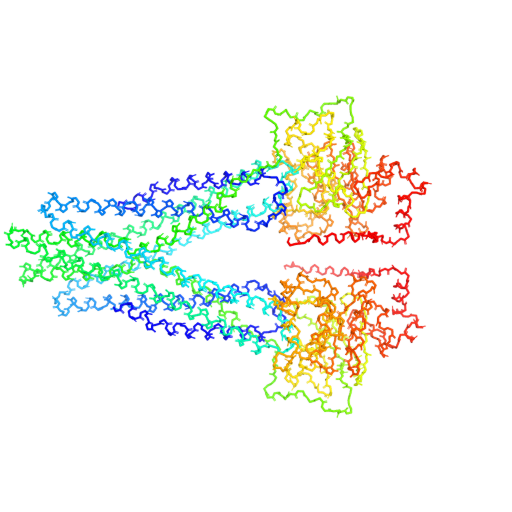 342 ? 34.312 14.141 -1.095 1 95.94 342 SER A CA 1
ATOM 2718 C C . SER A 1 342 ? 33.688 15.461 -0.669 1 95.94 342 SER A C 1
ATOM 2720 O O . SER A 1 342 ? 33.875 15.922 0.457 1 95.94 342 SER A O 1
ATOM 2722 N N . LEU A 1 343 ? 32.906 16.016 -1.537 1 96.88 343 LEU A N 1
ATOM 2723 C CA . LEU A 1 343 ? 32.219 17.25 -1.215 1 96.88 343 LEU A CA 1
ATOM 2724 C C . LEU A 1 343 ? 31.203 17.016 -0.096 1 96.88 343 LEU A C 1
ATOM 2726 O O . LEU A 1 343 ? 31.203 17.734 0.91 1 96.88 343 LEU A O 1
ATOM 2730 N N . ARG A 1 344 ? 30.422 16 -0.262 1 96.25 344 ARG A N 1
ATOM 2731 C CA . ARG A 1 344 ? 29.344 15.734 0.686 1 96.25 344 ARG A CA 1
ATOM 2732 C C . ARG A 1 344 ? 29.891 15.219 2.01 1 96.25 344 ARG A C 1
ATOM 2734 O O . ARG A 1 344 ? 29.281 15.414 3.062 1 96.25 344 ARG A O 1
ATOM 2741 N N . ALA A 1 345 ? 31.047 14.641 1.908 1 95.31 345 ALA A N 1
ATOM 2742 C CA . ALA A 1 345 ? 31.703 14.211 3.139 1 95.31 345 ALA A CA 1
ATOM 2743 C C . ALA A 1 345 ? 32.125 15.406 3.982 1 95.31 345 ALA A C 1
ATOM 2745 O O . ALA A 1 345 ? 32.188 15.312 5.211 1 95.31 345 ALA A O 1
ATOM 2746 N N . ALA A 1 346 ? 32.281 16.516 3.359 1 96.44 346 ALA A N 1
ATOM 2747 C CA . ALA A 1 346 ? 32.781 17.719 4.035 1 96.44 346 ALA A CA 1
ATOM 2748 C C . ALA A 1 346 ? 31.625 18.562 4.547 1 96.44 346 ALA A C 1
ATOM 2750 O O . ALA A 1 346 ? 31.844 19.547 5.266 1 96.44 346 ALA A O 1
ATOM 2751 N N . ILE A 1 347 ? 30.469 18.188 4.203 1 97 347 ILE A N 1
ATOM 2752 C CA . ILE A 1 347 ? 29.328 19.016 4.57 1 97 347 ILE A CA 1
ATOM 2753 C C . ILE A 1 347 ? 28.359 18.219 5.445 1 97 347 ILE A C 1
ATOM 2755 O O . ILE A 1 347 ? 28.031 17.078 5.117 1 97 347 ILE A O 1
ATOM 2759 N N . GLY A 1 348 ? 27.984 18.719 6.578 1 95.31 348 GLY A N 1
ATOM 2760 C CA . GLY A 1 348 ? 26.953 18.141 7.426 1 95.31 348 GLY A CA 1
ATOM 2761 C C . GLY A 1 348 ? 25.625 18.859 7.316 1 95.31 348 GLY A C 1
ATOM 2762 O O . GLY A 1 348 ? 25.578 20.062 7.059 1 95.31 348 GLY A O 1
ATOM 2763 N N . MET A 1 349 ? 24.562 18.062 7.492 1 93.5 349 MET A N 1
ATOM 2764 C CA . MET A 1 349 ? 23.219 18.641 7.328 1 93.5 349 MET A CA 1
ATOM 2765 C C . MET A 1 349 ? 22.328 18.281 8.516 1 93.5 349 MET A C 1
ATOM 2767 O O . MET A 1 349 ? 22.344 17.141 8.992 1 93.5 349 MET A O 1
ATOM 2771 N N . VAL A 1 350 ? 21.703 19.312 9.055 1 92.06 350 VAL A N 1
ATOM 2772 C CA . VAL A 1 350 ? 20.578 19.125 9.961 1 92.06 350 VAL A CA 1
ATOM 2773 C C . VAL A 1 350 ? 19.297 19.656 9.305 1 92.06 350 VAL A C 1
ATOM 2775 O O . VAL A 1 350 ? 19.062 20.859 9.305 1 92.06 350 VAL A O 1
ATOM 2778 N N . PRO A 1 351 ? 18.516 18.781 8.773 1 89.12 351 PRO A N 1
ATOM 2779 C CA . PRO A 1 351 ? 17.359 19.203 7.996 1 89.12 351 PRO A CA 1
ATOM 2780 C C . PRO A 1 351 ? 16.188 19.641 8.883 1 89.12 351 PRO A C 1
ATOM 2782 O O . PRO A 1 351 ? 16.203 19.391 10.086 1 89.12 351 PRO A O 1
ATOM 2785 N N . GLN A 1 352 ? 15.281 20.312 8.156 1 78.88 352 GLN A N 1
ATOM 2786 C CA . GLN A 1 352 ? 14.047 20.703 8.828 1 78.88 352 GLN A CA 1
ATOM 2787 C C . GLN A 1 352 ? 13.219 19.484 9.219 1 78.88 352 GLN A C 1
ATOM 2789 O O . GLN A 1 352 ? 12.797 19.359 10.367 1 78.88 352 GLN A O 1
ATOM 2794 N N . ASP A 1 353 ? 13.062 18.609 8.211 1 80.75 353 ASP A N 1
ATOM 2795 C CA . ASP A 1 353 ? 12.367 17.359 8.438 1 80.75 353 ASP A CA 1
ATOM 2796 C C . ASP A 1 353 ? 13.359 16.203 8.648 1 80.75 353 ASP A C 1
ATOM 2798 O O . ASP A 1 353 ? 13.922 15.688 7.68 1 80.75 353 ASP A O 1
ATOM 2802 N N . VAL A 1 354 ? 13.414 15.883 9.938 1 84.75 354 VAL A N 1
ATOM 2803 C CA . VAL A 1 354 ? 14.391 14.852 10.273 1 84.75 354 VAL A CA 1
ATOM 2804 C C . VAL A 1 354 ? 13.812 13.477 9.953 1 84.75 354 VAL A C 1
ATOM 2806 O O . VAL A 1 354 ? 12.719 13.133 10.414 1 84.75 354 VAL A O 1
ATOM 2809 N N . VAL A 1 355 ? 14.516 12.812 9.133 1 83.69 355 VAL A N 1
ATOM 2810 C CA . VAL A 1 355 ? 14.117 11.453 8.805 1 83.69 355 VAL A CA 1
ATOM 2811 C C . VAL A 1 355 ? 15.094 10.461 9.43 1 83.69 355 VAL A C 1
ATOM 2813 O O . VAL A 1 355 ? 16.312 10.602 9.281 1 83.69 355 VAL A O 1
ATOM 2816 N N . LEU A 1 356 ? 14.586 9.57 10.211 1 87.19 356 LEU A N 1
ATOM 2817 C CA . LEU A 1 356 ? 15.398 8.555 10.867 1 87.19 356 LEU A CA 1
ATOM 2818 C C . LEU A 1 356 ? 15.117 7.176 10.289 1 87.19 356 LEU A C 1
ATOM 2820 O O . LEU A 1 356 ? 14.008 6.918 9.805 1 87.19 356 LEU A O 1
ATOM 2824 N N . PHE A 1 357 ? 16.125 6.379 10.273 1 88.94 357 PHE A N 1
ATOM 2825 C CA . PHE A 1 357 ? 15.961 4.992 9.859 1 88.94 357 PHE A CA 1
ATOM 2826 C C . PHE A 1 357 ? 15.219 4.188 10.914 1 88.94 357 PHE A C 1
ATOM 2828 O O . PHE A 1 357 ? 15.305 4.492 12.109 1 88.94 357 PHE A O 1
ATOM 2835 N N . ASN A 1 358 ? 14.453 3.188 10.414 1 86.5 358 ASN A N 1
ATOM 2836 C CA . ASN A 1 358 ? 13.781 2.293 11.352 1 86.5 358 ASN A CA 1
ATOM 2837 C C . ASN A 1 358 ? 14.758 1.322 12.008 1 86.5 358 ASN A C 1
ATOM 2839 O O . ASN A 1 358 ? 14.727 0.12 11.734 1 86.5 358 ASN A O 1
ATOM 2843 N N . SER A 1 359 ? 15.547 1.834 12.82 1 89.31 359 SER A N 1
ATOM 2844 C CA . SER A 1 359 ? 16.594 1.094 13.508 1 89.31 359 SER A CA 1
ATOM 2845 C C . SER A 1 359 ? 16.859 1.658 14.906 1 89.31 359 SER A C 1
ATOM 2847 O O . SER A 1 359 ? 16.031 2.418 15.43 1 89.31 359 SER A O 1
ATOM 2849 N N . THR A 1 360 ? 17.953 1.239 15.492 1 92.38 360 THR A N 1
ATOM 2850 C CA . THR A 1 360 ? 18.266 1.628 16.859 1 92.38 360 THR A CA 1
ATOM 2851 C C . THR A 1 360 ? 18.812 3.055 16.906 1 92.38 360 THR A C 1
ATOM 2853 O O . THR A 1 360 ? 19.219 3.604 15.883 1 92.38 360 THR A O 1
ATOM 2856 N N . ILE A 1 361 ? 18.734 3.637 18.125 1 93.88 361 ILE A N 1
ATOM 2857 C CA . ILE A 1 361 ? 19.312 4.957 18.328 1 93.88 361 ILE A CA 1
ATOM 2858 C C . ILE A 1 361 ? 20.812 4.926 18 1 93.88 361 ILE A C 1
ATOM 2860 O O . ILE A 1 361 ? 21.312 5.828 17.328 1 93.88 361 ILE A O 1
ATOM 2864 N N . ALA A 1 362 ? 21.422 3.869 18.375 1 94.38 362 ALA A N 1
ATOM 2865 C CA . ALA A 1 362 ? 22.844 3.717 18.125 1 94.38 362 ALA A CA 1
ATOM 2866 C C . ALA A 1 362 ? 23.141 3.709 16.625 1 94.38 362 ALA A C 1
ATOM 2868 O O . ALA A 1 362 ? 24.078 4.363 16.172 1 94.38 362 ALA A O 1
ATOM 2869 N N . HIS A 1 363 ? 22.406 3.006 15.914 1 92.81 363 HIS A N 1
ATOM 2870 C CA . HIS A 1 363 ? 22.594 2.914 14.469 1 92.81 363 HIS A CA 1
ATOM 2871 C C . HIS A 1 363 ? 22.375 4.266 13.797 1 92.81 363 HIS A C 1
ATOM 2873 O O . HIS A 1 363 ? 23.125 4.641 12.891 1 92.81 363 HIS A O 1
ATOM 2879 N N . ASN A 1 364 ? 21.359 4.938 14.227 1 94.06 364 ASN A N 1
ATOM 2880 C CA . ASN A 1 364 ? 21.062 6.242 13.648 1 94.06 364 ASN A CA 1
ATOM 2881 C C . ASN A 1 364 ? 22.172 7.25 13.93 1 94.06 364 ASN A C 1
ATOM 2883 O O . ASN A 1 364 ? 22.484 8.102 13.094 1 94.06 364 ASN A O 1
ATOM 2887 N N . LEU A 1 365 ? 22.766 7.133 15.109 1 95 365 LEU A N 1
ATOM 2888 C CA . LEU A 1 365 ? 23.875 8.016 15.438 1 95 365 LEU A CA 1
ATOM 2889 C C . LEU A 1 365 ? 25.125 7.621 14.68 1 95 365 LEU A C 1
ATOM 2891 O O . LEU A 1 365 ? 25.828 8.477 14.141 1 95 365 LEU A O 1
ATOM 2895 N N . ARG A 1 366 ? 25.359 6.371 14.602 1 94.31 366 ARG A N 1
ATOM 2896 C CA . ARG A 1 366 ? 26.547 5.848 13.93 1 94.31 366 ARG A CA 1
ATOM 2897 C C . ARG A 1 366 ? 26.5 6.145 12.438 1 94.31 366 ARG A C 1
ATOM 2899 O O . ARG A 1 366 ? 27.531 6.129 11.766 1 94.31 366 ARG A O 1
ATOM 2906 N N . TYR A 1 367 ? 25.344 6.406 11.961 1 93.12 367 TYR A N 1
ATOM 2907 C CA . TYR A 1 367 ? 25.156 6.672 10.547 1 93.12 367 TYR A CA 1
ATOM 2908 C C . TYR A 1 367 ? 25.953 7.898 10.109 1 93.12 367 TYR A C 1
ATOM 2910 O O . TYR A 1 367 ? 26.234 8.07 8.922 1 93.12 367 TYR A O 1
ATOM 2918 N N . GLY A 1 368 ? 26.266 8.812 11.008 1 93.69 368 GLY A N 1
ATOM 2919 C CA . GLY A 1 368 ? 27.094 9.961 10.711 1 93.69 368 GLY A CA 1
ATOM 2920 C C . GLY A 1 368 ? 28.469 9.57 10.172 1 93.69 368 GLY A C 1
ATOM 2921 O O . GLY A 1 368 ? 29.031 10.289 9.336 1 93.69 368 GLY A O 1
ATOM 2922 N N . ASN A 1 369 ? 29 8.586 10.695 1 94 369 ASN A N 1
ATOM 2923 C CA . ASN A 1 369 ? 30.25 7.988 10.266 1 94 369 ASN A CA 1
ATOM 2924 C C . ASN A 1 369 ? 30.25 6.473 10.453 1 94 369 ASN A C 1
ATOM 2926 O O . ASN A 1 369 ? 30.891 5.957 11.367 1 94 369 ASN A O 1
ATOM 2930 N N . VAL A 1 370 ? 29.641 5.773 9.57 1 91.19 370 VAL A N 1
ATOM 2931 C CA . VAL A 1 370 ? 29.312 4.363 9.711 1 91.19 370 VAL A CA 1
ATOM 2932 C C . VAL A 1 370 ? 30.594 3.527 9.719 1 91.19 370 VAL A C 1
ATOM 2934 O O . VAL A 1 370 ? 30.656 2.482 10.375 1 91.19 370 VAL A O 1
ATOM 2937 N N . ASP A 1 371 ? 31.594 3.982 9.125 1 87.94 371 ASP A N 1
ATOM 2938 C CA . ASP A 1 371 ? 32.812 3.191 8.945 1 87.94 371 ASP A CA 1
ATOM 2939 C C . ASP A 1 371 ? 33.719 3.309 10.156 1 87.94 371 ASP A C 1
ATOM 2941 O O . ASP A 1 371 ? 34.344 2.326 10.57 1 87.94 371 ASP A O 1
ATOM 2945 N N . GLN A 1 372 ? 33.719 4.492 10.797 1 90.5 372 GLN A N 1
ATOM 2946 C CA . GLN A 1 372 ? 34.781 4.723 11.766 1 90.5 372 GLN A CA 1
ATOM 2947 C C . GLN A 1 372 ? 34.219 5.059 13.141 1 90.5 372 GLN A C 1
ATOM 2949 O O . GLN A 1 372 ? 34.906 4.988 14.148 1 90.5 372 GLN A O 1
ATOM 2954 N N . ALA A 1 373 ? 32.969 5.387 13.234 1 93.56 373 ALA A N 1
ATOM 2955 C CA . ALA A 1 373 ? 32.438 5.871 14.5 1 93.56 373 ALA A CA 1
ATOM 2956 C C . ALA A 1 373 ? 32.438 4.758 15.547 1 93.56 373 ALA A C 1
ATOM 2958 O O . ALA A 1 373 ? 31.906 3.668 15.297 1 93.56 373 ALA A O 1
ATOM 2959 N N . THR A 1 374 ? 33.031 5 16.703 1 94.69 374 THR A N 1
ATOM 2960 C CA . THR A 1 374 ? 33.031 4.062 17.828 1 94.69 374 THR A CA 1
ATOM 2961 C C . THR A 1 374 ? 31.891 4.363 18.781 1 94.69 374 THR A C 1
ATOM 2963 O O . THR A 1 374 ? 31.219 5.391 18.672 1 94.69 374 THR A O 1
ATOM 2966 N N . GLN A 1 375 ? 31.766 3.502 19.75 1 94.25 375 GLN A N 1
ATOM 2967 C CA . GLN A 1 375 ? 30.719 3.691 20.75 1 94.25 375 GLN A CA 1
ATOM 2968 C C . GLN A 1 375 ? 30.984 4.934 21.594 1 94.25 375 GLN A C 1
ATOM 2970 O O . GLN A 1 375 ? 30.062 5.637 21.984 1 94.25 375 GLN A O 1
ATOM 2975 N N . ALA A 1 376 ? 32.188 5.16 21.781 1 94.88 376 ALA A N 1
ATOM 2976 C CA . ALA A 1 376 ? 32.562 6.34 22.547 1 94.88 376 ALA A CA 1
ATOM 2977 C C . ALA A 1 376 ? 32.188 7.621 21.797 1 94.88 376 ALA A C 1
ATOM 2979 O O . ALA A 1 376 ? 31.75 8.602 22.422 1 94.88 376 ALA A O 1
ATOM 2980 N N . ASP A 1 377 ? 32.375 7.633 20.531 1 95.19 377 ASP A N 1
ATOM 2981 C CA . ASP A 1 377 ? 32.031 8.789 19.719 1 95.19 377 ASP A CA 1
ATOM 2982 C C . ASP A 1 377 ? 30.547 9.07 19.766 1 95.19 377 ASP A C 1
ATOM 2984 O O . ASP A 1 377 ? 30.125 10.227 19.844 1 95.19 377 ASP A O 1
ATOM 2988 N N . ILE A 1 378 ? 29.797 8.023 19.75 1 95.38 378 ILE A N 1
ATOM 2989 C CA . ILE A 1 378 ? 28.344 8.109 19.75 1 95.38 378 ILE A CA 1
ATOM 2990 C C . ILE A 1 378 ? 27.859 8.664 21.094 1 95.38 378 ILE A C 1
ATOM 2992 O O . ILE A 1 378 ? 26.969 9.516 21.141 1 95.38 378 ILE A O 1
ATOM 2996 N N . GLU A 1 379 ? 28.453 8.18 22.141 1 96 379 GLU A N 1
ATOM 2997 C CA . GLU A 1 379 ? 28.062 8.633 23.469 1 96 379 GLU A CA 1
ATOM 2998 C C . GLU A 1 379 ? 28.438 10.102 23.688 1 96 379 GLU A C 1
ATOM 3000 O O . GLU A 1 379 ? 27.656 10.859 24.266 1 96 379 GLU A O 1
ATOM 3005 N N . LYS A 1 380 ? 29.547 10.477 23.203 1 95.38 380 LYS A N 1
ATOM 3006 C CA . LYS A 1 380 ? 29.984 11.867 23.297 1 95.38 380 LYS A CA 1
ATOM 3007 C C . LYS A 1 380 ? 29.047 12.789 22.516 1 95.38 380 LYS A C 1
ATOM 3009 O O . LYS A 1 380 ? 28.672 13.852 23 1 95.38 380 LYS A O 1
ATOM 3014 N N . ALA A 1 381 ? 28.75 12.367 21.312 1 95.94 381 ALA A N 1
ATOM 3015 C CA . ALA A 1 381 ? 27.859 13.164 20.484 1 95.94 381 ALA A CA 1
ATOM 3016 C C . ALA A 1 381 ? 26.469 13.281 21.125 1 95.94 381 ALA A C 1
ATOM 3018 O O . ALA A 1 381 ? 25.859 14.352 21.094 1 95.94 381 ALA A O 1
ATOM 3019 N N . ALA A 1 382 ? 26 12.188 21.719 1 96.12 382 ALA A N 1
ATOM 3020 C CA . ALA A 1 382 ? 24.703 12.195 22.375 1 96.12 382 ALA A CA 1
ATOM 3021 C C . ALA A 1 382 ? 24.703 13.148 23.562 1 96.12 382 ALA A C 1
ATOM 3023 O O . ALA A 1 382 ? 23.719 13.867 23.781 1 96.12 382 ALA A O 1
ATOM 3024 N N . GLN A 1 383 ? 25.734 13.172 24.266 1 95.06 383 GLN A N 1
ATOM 3025 C CA . GLN A 1 383 ? 25.859 14.07 25.406 1 95.06 383 GLN A CA 1
ATOM 3026 C C . GLN A 1 383 ? 25.891 15.523 24.953 1 95.06 383 GLN A C 1
ATOM 3028 O O . GLN A 1 383 ? 25.219 16.375 25.531 1 95.06 383 GLN A O 1
ATOM 3033 N N . SER A 1 384 ? 26.641 15.766 23.938 1 94 384 SER A N 1
ATOM 3034 C CA . SER A 1 384 ? 26.766 17.125 23.422 1 94 384 SER A CA 1
ATOM 3035 C C . SER A 1 384 ? 25.438 17.641 22.891 1 94 384 SER A C 1
ATOM 3037 O O . SER A 1 384 ? 25.156 18.844 22.938 1 94 384 SER A O 1
ATOM 3039 N N . ALA A 1 385 ? 24.672 16.719 22.391 1 94.12 385 ALA A N 1
ATOM 3040 C CA . ALA A 1 385 ? 23.375 17.094 21.844 1 94.12 385 ALA A CA 1
ATOM 3041 C C . ALA A 1 385 ? 22.281 17.016 22.906 1 94.12 385 ALA A C 1
ATOM 3043 O O . ALA A 1 385 ? 21.094 17.078 22.594 1 94.12 385 ALA A O 1
ATOM 3044 N N . GLN A 1 386 ? 22.625 16.734 24.141 1 91.94 386 GLN A N 1
ATOM 3045 C CA . GLN A 1 386 ? 21.719 16.719 25.281 1 91.94 386 GLN A CA 1
ATOM 3046 C C . GLN A 1 386 ? 20.703 15.578 25.141 1 91.94 386 GLN A C 1
ATOM 3048 O O . GLN A 1 386 ? 19.516 15.773 25.391 1 91.94 386 GLN A O 1
ATOM 3053 N N . LEU A 1 387 ? 21.125 14.469 24.641 1 92.12 387 LEU A N 1
ATOM 3054 C CA . LEU A 1 387 ? 20.234 13.32 24.469 1 92.12 387 LEU A CA 1
ATOM 3055 C C . LEU A 1 387 ? 20.484 12.273 25.547 1 92.12 387 LEU A C 1
ATOM 3057 O O . LEU A 1 387 ? 19.75 11.289 25.656 1 92.12 387 LEU A O 1
ATOM 3061 N N . ASP A 1 388 ? 21.484 12.461 26.312 1 90.38 388 ASP A N 1
ATOM 3062 C CA . ASP A 1 388 ? 21.938 11.461 27.266 1 90.38 388 ASP A CA 1
ATOM 3063 C C . ASP A 1 388 ? 20.812 11.078 28.219 1 90.38 388 ASP A C 1
ATOM 3065 O O . ASP A 1 388 ? 20.562 9.891 28.469 1 90.38 388 ASP A O 1
ATOM 3069 N N . ALA A 1 389 ? 20.141 12.023 28.75 1 87.44 389 ALA A N 1
ATOM 3070 C CA . ALA A 1 389 ? 19.062 11.758 29.688 1 87.44 389 ALA A CA 1
ATOM 3071 C C . ALA A 1 389 ? 17.906 11.008 29.016 1 87.44 389 ALA A C 1
ATOM 3073 O O . ALA A 1 389 ? 17.312 10.102 29.609 1 87.44 389 ALA A O 1
ATOM 3074 N N . PHE A 1 390 ? 17.641 11.367 27.859 1 87.81 390 PHE A N 1
ATOM 3075 C CA . PHE A 1 390 ? 16.562 10.719 27.125 1 87.81 390 PHE A CA 1
ATOM 3076 C C . PHE A 1 390 ? 16.891 9.258 26.859 1 87.81 390 PHE A C 1
ATOM 3078 O O . PHE A 1 390 ? 16.047 8.375 27.047 1 87.81 390 PHE A O 1
ATOM 3085 N N . ILE A 1 391 ? 18.109 9.008 26.422 1 93 391 ILE A N 1
ATOM 3086 C CA . ILE A 1 391 ? 18.531 7.648 26.078 1 93 391 ILE A CA 1
ATOM 3087 C C . ILE A 1 391 ? 18.547 6.789 27.344 1 93 391 ILE A C 1
ATOM 3089 O O . ILE A 1 391 ? 18.141 5.625 27.312 1 93 391 ILE A O 1
ATOM 3093 N N . ALA A 1 392 ? 18.938 7.375 28.422 1 90.06 392 ALA A N 1
ATOM 3094 C CA . ALA A 1 392 ? 19 6.66 29.688 1 90.06 392 ALA A CA 1
ATOM 3095 C C . ALA A 1 392 ? 17.609 6.293 30.188 1 90.06 392 ALA A C 1
ATOM 3097 O O . ALA A 1 392 ? 17.438 5.289 30.891 1 90.06 392 ALA A O 1
ATOM 3098 N N . ALA A 1 393 ? 16.656 7.059 29.781 1 88.06 393 ALA A N 1
ATOM 3099 C CA . ALA A 1 393 ? 15.281 6.84 30.219 1 88.06 393 ALA A CA 1
ATOM 3100 C C . ALA A 1 393 ? 14.617 5.723 29.422 1 88.06 393 ALA A C 1
ATOM 3102 O O . ALA A 1 393 ? 13.586 5.188 29.812 1 88.06 393 ALA A O 1
ATOM 3103 N N . GLN A 1 394 ? 15.25 5.402 28.344 1 88.62 394 GLN A N 1
ATOM 3104 C CA . GLN A 1 394 ? 14.688 4.324 27.547 1 88.62 394 GLN A CA 1
ATOM 3105 C C . GLN A 1 394 ? 15.055 2.959 28.109 1 88.62 394 GLN A C 1
ATOM 3107 O O . GLN A 1 394 ? 16.172 2.773 28.625 1 88.62 394 GLN A O 1
ATOM 3112 N N . ALA A 1 395 ? 14.242 1.946 27.984 1 86.81 395 ALA A N 1
ATOM 3113 C CA . ALA A 1 395 ? 14.445 0.609 28.531 1 86.81 395 ALA A CA 1
ATOM 3114 C C . ALA A 1 395 ? 15.656 -0.068 27.906 1 86.81 395 ALA A C 1
ATOM 3116 O O . ALA A 1 395 ? 16.422 -0.748 28.594 1 86.81 395 ALA A O 1
ATOM 3117 N N . LEU A 1 396 ? 15.891 0.173 26.641 1 91.81 396 LEU A N 1
ATOM 3118 C CA . LEU A 1 396 ? 16.969 -0.508 25.953 1 91.81 396 LEU A CA 1
ATOM 3119 C C . LEU A 1 396 ? 18.109 0.457 25.641 1 91.81 396 LEU A C 1
ATOM 3121 O O . LEU A 1 396 ? 19 0.147 24.828 1 91.81 396 LEU A O 1
ATOM 3125 N N . GLY A 1 397 ? 17.969 1.631 26.156 1 92.69 397 GLY A N 1
ATOM 3126 C CA . GLY A 1 397 ? 19.031 2.609 25.953 1 92.69 397 GLY A CA 1
ATOM 3127 C C . GLY A 1 397 ? 19.312 2.893 24.484 1 92.69 397 GLY A C 1
ATOM 3128 O O . GLY A 1 397 ? 18.391 3.193 23.719 1 92.69 397 GLY A O 1
ATOM 3129 N N . TYR A 1 398 ? 20.578 2.598 24.094 1 93.44 398 TYR A N 1
ATOM 3130 C CA . TYR A 1 398 ? 21.016 2.877 22.734 1 93.44 398 TYR A CA 1
ATOM 3131 C C . TYR A 1 398 ? 20.438 1.863 21.75 1 93.44 398 TYR A C 1
ATOM 3133 O O . TYR A 1 398 ? 20.391 2.105 20.547 1 93.44 398 TYR A O 1
ATOM 3141 N N . GLU A 1 399 ? 19.938 0.845 22.25 1 92.19 399 GLU A N 1
ATOM 3142 C CA . GLU A 1 399 ? 19.406 -0.211 21.391 1 92.19 399 GLU A CA 1
ATOM 3143 C C . GLU A 1 399 ? 17.906 -0.054 21.172 1 92.19 399 GLU A C 1
ATOM 3145 O O . GLU A 1 399 ? 17.281 -0.886 20.516 1 92.19 399 GLU A O 1
ATOM 3150 N N . THR A 1 400 ? 17.406 1.007 21.641 1 89.94 400 THR A N 1
ATOM 3151 C CA . THR A 1 400 ? 15.992 1.271 21.453 1 89.94 400 THR A CA 1
ATOM 3152 C C . THR A 1 400 ? 15.672 1.547 19.984 1 89.94 400 THR A C 1
ATOM 3154 O O . THR A 1 400 ? 16.375 2.322 19.328 1 89.94 400 THR A O 1
ATOM 3157 N N . ILE A 1 401 ? 14.719 0.93 19.469 1 88.38 401 ILE A N 1
ATOM 3158 C CA . ILE A 1 401 ? 14.297 1.12 18.078 1 88.38 401 ILE A CA 1
ATOM 3159 C C . ILE A 1 401 ? 13.43 2.373 17.969 1 88.38 401 ILE A C 1
ATOM 3161 O O . ILE A 1 401 ? 12.469 2.533 18.719 1 88.38 401 ILE A O 1
ATOM 3165 N N . VAL A 1 402 ? 13.727 3.273 17.125 1 87 402 VAL A N 1
ATOM 3166 C CA . VAL A 1 402 ? 13.062 4.566 17.016 1 87 402 VAL A CA 1
ATOM 3167 C C . VAL A 1 402 ? 11.797 4.434 16.172 1 87 402 VAL A C 1
ATOM 3169 O O . VAL A 1 402 ? 10.906 5.281 16.234 1 87 402 VAL A O 1
ATOM 3172 N N . GLY A 1 403 ? 11.617 3.389 15.453 1 76.81 403 GLY A N 1
ATOM 3173 C CA . GLY A 1 403 ? 10.438 3.197 14.625 1 76.81 403 GLY A CA 1
ATOM 3174 C C . GLY A 1 403 ? 10.562 3.816 13.25 1 76.81 403 GLY A C 1
ATOM 3175 O O . GLY A 1 403 ? 11.531 4.531 12.969 1 76.81 403 GLY A O 1
ATOM 3176 N N . GLU A 1 404 ? 9.492 3.643 12.461 1 72.62 404 GLU A N 1
ATOM 3177 C CA . GLU A 1 404 ? 9.484 4.215 11.117 1 72.62 404 GLU A CA 1
ATOM 3178 C C . GLU A 1 404 ? 9.438 5.738 11.164 1 72.62 404 GLU A C 1
ATOM 3180 O O . GLU A 1 404 ? 8.602 6.316 11.859 1 72.62 404 GLU A O 1
ATOM 3185 N N . ARG A 1 405 ? 10.375 6.324 10.5 1 68.06 405 ARG A N 1
ATOM 3186 C CA . ARG A 1 405 ? 10.523 7.773 10.43 1 68.06 405 ARG A CA 1
ATOM 3187 C C . ARG A 1 405 ? 10.648 8.383 11.82 1 68.06 405 ARG A C 1
ATOM 3189 O O . ARG A 1 405 ? 10.297 9.547 12.023 1 68.06 405 ARG A O 1
ATOM 3196 N N . GLY A 1 406 ? 11.031 7.59 12.812 1 74 406 GLY A N 1
ATOM 3197 C CA . GLY A 1 406 ? 11.234 8.094 14.164 1 74 406 GLY A CA 1
ATOM 3198 C C . GLY A 1 406 ? 9.938 8.367 14.906 1 74 406 GLY A C 1
ATOM 3199 O O . GLY A 1 406 ? 9.891 9.234 15.773 1 74 406 GLY A O 1
ATOM 3200 N N . LEU A 1 407 ? 8.906 7.719 14.555 1 61.25 407 LEU A N 1
ATOM 3201 C CA . LEU A 1 407 ? 7.57 7.996 15.055 1 61.25 407 LEU A CA 1
ATOM 3202 C C . LEU A 1 407 ? 7.52 7.844 16.578 1 61.25 407 LEU A C 1
ATOM 3204 O O . LEU A 1 407 ? 6.66 8.438 17.234 1 61.25 407 LEU A O 1
ATOM 3208 N N . LYS A 1 408 ? 8.492 7.254 17.125 1 70.75 408 LYS A N 1
ATOM 3209 C CA . LYS A 1 408 ? 8.484 6.984 18.562 1 70.75 408 LYS A CA 1
ATOM 3210 C C . LYS A 1 408 ? 9.141 8.117 19.344 1 70.75 408 LYS A C 1
ATOM 3212 O O . LYS A 1 408 ? 9.125 8.125 20.578 1 70.75 408 LYS A O 1
ATOM 3217 N N . LEU A 1 409 ? 9.727 9.07 18.578 1 78.19 409 LEU A N 1
ATOM 3218 C CA . LEU A 1 409 ? 10.438 10.188 19.188 1 78.19 409 LEU A CA 1
ATOM 3219 C C . LEU A 1 409 ? 9.664 11.484 19.031 1 78.19 409 LEU A C 1
ATOM 3221 O O . LEU A 1 409 ? 8.898 11.641 18.078 1 78.19 409 LEU A O 1
ATOM 3225 N N . SER A 1 410 ? 9.859 12.32 19.984 1 76.94 410 SER A N 1
ATOM 3226 C CA . SER A 1 410 ? 9.305 13.656 19.859 1 76.94 410 SER A CA 1
ATOM 3227 C C . SER A 1 410 ? 10.078 14.484 18.844 1 76.94 410 SER A C 1
ATOM 3229 O O . SER A 1 410 ? 11.164 14.094 18.422 1 76.94 410 SER A O 1
ATOM 3231 N N . GLY A 1 411 ? 9.438 15.547 18.375 1 78.44 411 GLY A N 1
ATOM 3232 C CA . GLY A 1 411 ? 10.102 16.422 17.438 1 78.44 411 GLY A CA 1
ATOM 3233 C C . GLY A 1 411 ? 11.453 16.922 17.922 1 78.44 411 GLY A C 1
ATOM 3234 O O . GLY A 1 411 ? 12.422 16.938 17.156 1 78.44 411 GLY A O 1
ATOM 3235 N N . GLY A 1 412 ? 11.492 17.312 19.188 1 81.88 412 GLY A N 1
ATOM 3236 C CA . GLY A 1 412 ? 12.734 17.781 19.766 1 81.88 412 GLY A CA 1
ATOM 3237 C C . GLY A 1 412 ? 13.797 16.703 19.875 1 81.88 412 GLY A C 1
ATOM 3238 O O . GLY A 1 412 ? 14.984 16.969 19.656 1 81.88 412 GLY A O 1
ATOM 3239 N N . GLU A 1 413 ? 13.398 15.555 20.25 1 84.69 413 GLU A N 1
ATOM 3240 C CA . GLU A 1 413 ? 14.328 14.43 20.344 1 84.69 413 GLU A CA 1
ATOM 3241 C C . GLU A 1 413 ? 14.891 14.062 18.969 1 84.69 413 GLU A C 1
ATOM 3243 O O . GLU A 1 413 ? 16.078 13.766 18.844 1 84.69 413 GLU A O 1
ATOM 3248 N N . LYS A 1 414 ? 14.047 14.141 17.953 1 89.06 414 LYS A N 1
ATOM 3249 C CA . LYS A 1 414 ? 14.484 13.859 16.594 1 89.06 414 LYS A CA 1
ATOM 3250 C C . LYS A 1 414 ? 15.539 14.867 16.141 1 89.06 414 LYS A C 1
ATOM 3252 O O . LYS A 1 414 ? 16.531 14.492 15.523 1 89.06 414 LYS A O 1
ATOM 3257 N N . GLN A 1 415 ? 15.258 16.062 16.438 1 89.12 415 GLN A N 1
ATOM 3258 C CA . GLN A 1 415 ? 16.188 17.109 16.031 1 89.12 415 GLN A CA 1
ATOM 3259 C C . GLN A 1 415 ? 17.531 16.969 16.734 1 89.12 415 GLN A C 1
ATOM 3261 O O . GLN A 1 415 ? 18.578 17.109 16.109 1 89.12 415 GLN A O 1
ATOM 3266 N N . ARG A 1 416 ? 17.484 16.688 18.016 1 90.69 416 ARG A N 1
ATOM 3267 C CA . ARG A 1 416 ? 18.734 16.516 18.766 1 90.69 416 ARG A CA 1
ATOM 3268 C C . ARG A 1 416 ? 19.484 15.281 18.281 1 90.69 416 ARG A C 1
ATOM 3270 O O . ARG A 1 416 ? 20.719 15.266 18.281 1 90.69 416 ARG A O 1
ATOM 3277 N N . LEU A 1 417 ? 18.75 14.312 17.906 1 92.62 417 LEU A N 1
ATOM 3278 C CA . LEU A 1 417 ? 19.391 13.133 17.328 1 92.62 417 LEU A CA 1
ATOM 3279 C C . LEU A 1 417 ? 20.062 13.469 16.016 1 92.62 417 LEU A C 1
ATOM 3281 O O . LEU A 1 417 ? 21.156 12.977 15.719 1 92.62 417 LEU A O 1
ATOM 3285 N N . ALA A 1 418 ? 19.406 14.273 15.219 1 92.88 418 ALA A N 1
ATOM 3286 C CA . ALA A 1 418 ? 20 14.711 13.953 1 92.88 418 ALA A CA 1
ATOM 3287 C C . ALA A 1 418 ? 21.266 15.523 14.195 1 92.88 418 ALA A C 1
ATOM 3289 O O . ALA A 1 418 ? 22.25 15.398 13.445 1 92.88 418 ALA A O 1
ATOM 3290 N N . ILE A 1 419 ? 21.188 16.375 15.227 1 93.56 419 ILE A N 1
ATOM 3291 C CA . ILE A 1 419 ? 22.359 17.156 15.586 1 93.56 419 ILE A CA 1
ATOM 3292 C C . ILE A 1 419 ? 23.5 16.234 16.016 1 93.56 419 ILE A C 1
ATOM 3294 O O . ILE A 1 419 ? 24.641 16.391 15.586 1 93.56 419 ILE A O 1
ATOM 3298 N N . ALA A 1 420 ? 23.156 15.258 16.859 1 95.31 420 ALA A N 1
ATOM 3299 C CA . ALA A 1 420 ? 24.156 14.297 17.328 1 95.31 420 ALA A CA 1
ATOM 3300 C C . ALA A 1 420 ? 24.781 13.539 16.156 1 95.31 420 ALA A C 1
ATOM 3302 O O . ALA A 1 420 ? 25.984 13.312 16.141 1 95.31 420 ALA A O 1
ATOM 3303 N N . ARG A 1 421 ? 23.984 13.156 15.242 1 95 421 ARG A N 1
ATOM 3304 C CA . ARG A 1 421 ? 24.469 12.461 14.055 1 95 421 ARG A CA 1
ATOM 3305 C C . ARG A 1 421 ? 25.453 13.32 13.281 1 95 421 ARG A C 1
ATOM 3307 O O . ARG A 1 421 ? 26.469 12.82 12.797 1 95 421 ARG A O 1
ATOM 3314 N N . CYS A 1 422 ? 25.125 14.547 13.148 1 95.12 422 CYS A N 1
ATOM 3315 C CA . CYS A 1 422 ? 26.016 15.484 12.469 1 95.12 422 CYS A CA 1
ATOM 3316 C C . CYS A 1 422 ? 27.312 15.656 13.242 1 95.12 422 CYS A C 1
ATOM 3318 O O . CYS A 1 422 ? 28.391 15.797 12.641 1 95.12 422 CYS A O 1
ATOM 3320 N N . LEU A 1 423 ? 27.234 15.656 14.539 1 95.5 423 LEU A N 1
ATOM 3321 C CA . LEU A 1 423 ? 28.438 15.766 15.375 1 95.5 423 LEU A CA 1
ATOM 3322 C C . LEU A 1 423 ? 29.344 14.562 15.172 1 95.5 423 LEU A C 1
ATOM 3324 O O . LEU A 1 423 ? 30.578 14.695 15.188 1 95.5 423 LEU A O 1
ATOM 3328 N N . VAL A 1 424 ? 28.734 13.406 15.039 1 95.88 424 VAL A N 1
ATOM 3329 C CA . VAL A 1 424 ? 29.516 12.195 14.812 1 95.88 424 VAL A CA 1
ATOM 3330 C C . VAL A 1 424 ? 30.266 12.297 13.492 1 95.88 424 VAL A C 1
ATOM 3332 O O . VAL A 1 424 ? 31.406 11.852 13.383 1 95.88 424 VAL A O 1
ATOM 3335 N N . LYS A 1 425 ? 29.641 12.891 12.516 1 95.31 425 LYS A N 1
ATOM 3336 C CA . LYS A 1 425 ? 30.266 13.086 11.211 1 95.31 425 LYS A CA 1
ATOM 3337 C C . LYS A 1 425 ? 31.453 14.047 11.312 1 95.31 425 LYS A C 1
ATOM 3339 O O . LYS A 1 425 ? 32.438 13.891 10.594 1 95.31 425 LYS A O 1
ATOM 3344 N N . ASP A 1 426 ? 31.328 15.078 12.164 1 94.12 426 ASP A N 1
ATOM 3345 C CA . ASP A 1 426 ? 32.344 16.078 12.445 1 94.12 426 ASP A CA 1
ATOM 3346 C C . ASP A 1 426 ? 32.812 16.766 11.164 1 94.12 426 ASP A C 1
ATOM 3348 O O . ASP A 1 426 ? 34 16.781 10.852 1 94.12 426 ASP A O 1
ATOM 3352 N N . PRO A 1 427 ? 31.922 17.406 10.352 1 95.75 427 PRO A N 1
ATOM 3353 C CA . PRO A 1 427 ? 32.281 18.094 9.109 1 95.75 427 PRO A CA 1
ATOM 3354 C C . PRO A 1 427 ? 32.781 19.531 9.344 1 95.75 427 PRO A C 1
ATOM 3356 O O . PRO A 1 427 ? 32.375 20.172 10.32 1 95.75 427 PRO A O 1
ATOM 3359 N N . PRO A 1 428 ? 33.594 20.047 8.492 1 95.88 428 PRO A N 1
ATOM 3360 C CA . PRO A 1 428 ? 34.031 21.438 8.625 1 95.88 428 PRO A CA 1
ATOM 3361 C C . PRO A 1 428 ? 32.969 22.453 8.25 1 95.88 428 PRO A C 1
ATOM 3363 O O . PRO A 1 428 ? 33.031 23.609 8.664 1 95.88 428 PRO A O 1
ATOM 3366 N N . ILE A 1 429 ? 32.031 22.016 7.469 1 97 429 ILE A N 1
ATOM 3367 C CA . ILE A 1 429 ? 30.906 22.875 7.066 1 97 429 ILE A CA 1
ATOM 3368 C C . ILE A 1 429 ? 29.594 22.281 7.551 1 97 429 ILE A C 1
ATOM 3370 O O . ILE A 1 429 ? 29.344 21.094 7.387 1 97 429 ILE A O 1
ATOM 3374 N N . VAL A 1 430 ? 28.781 23.078 8.164 1 96.25 430 VAL A N 1
ATOM 3375 C CA . VAL A 1 430 ? 27.5 22.594 8.68 1 96.25 430 VAL A CA 1
ATOM 3376 C C . VAL A 1 430 ? 26.359 23.453 8.133 1 96.25 430 VAL A C 1
ATOM 3378 O O . VAL A 1 430 ? 26.453 24.672 8.094 1 96.25 430 VAL A O 1
ATOM 3381 N N . VAL A 1 431 ? 25.391 22.766 7.641 1 95.81 431 VAL A N 1
ATOM 3382 C CA . VAL A 1 431 ? 24.188 23.438 7.152 1 95.81 431 VAL A CA 1
ATOM 3383 C C . VAL A 1 431 ? 23.016 23.156 8.094 1 95.81 431 VAL A C 1
ATOM 3385 O O . VAL A 1 431 ? 22.719 22 8.391 1 95.81 431 VAL A O 1
ATOM 3388 N N . LEU A 1 432 ? 22.375 24.203 8.578 1 92.25 432 LEU A N 1
ATOM 3389 C CA . LEU A 1 432 ? 21.219 24.094 9.469 1 92.25 432 LEU A CA 1
ATOM 3390 C C . LEU A 1 432 ? 19.953 24.594 8.789 1 92.25 432 LEU A C 1
ATOM 3392 O O . LEU A 1 432 ? 19.844 25.766 8.453 1 92.25 432 LEU A O 1
ATOM 3396 N N . ASP A 1 433 ? 19.016 23.688 8.555 1 87.81 433 ASP A N 1
ATOM 3397 C CA . ASP A 1 433 ? 17.75 24.062 7.91 1 87.81 433 ASP A CA 1
ATOM 3398 C C . ASP A 1 433 ? 16.609 24.109 8.922 1 87.81 433 ASP A C 1
ATOM 3400 O O . ASP A 1 433 ? 16 23.094 9.234 1 87.81 433 ASP A O 1
ATOM 3404 N N . GLU A 1 434 ? 16.109 25.297 9.312 1 69.94 434 GLU A N 1
ATOM 3405 C CA . GLU A 1 434 ? 15.016 25.594 10.227 1 69.94 434 GLU A CA 1
ATOM 3406 C C . GLU A 1 434 ? 15.016 24.641 11.414 1 69.94 434 GLU A C 1
ATOM 3408 O O . GLU A 1 434 ? 13.984 24.047 11.75 1 69.94 434 GLU A O 1
ATOM 3413 N N . ALA A 1 435 ? 15.914 24.484 12.234 1 58.06 435 ALA A N 1
ATOM 3414 C CA . ALA A 1 4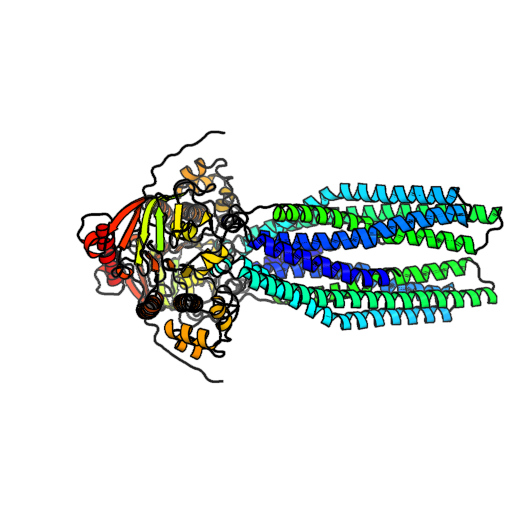35 ? 16.109 23.422 13.227 1 58.06 435 ALA A CA 1
ATOM 3415 C C . ALA A 1 435 ? 15.344 23.734 14.516 1 58.06 435 ALA A C 1
ATOM 3417 O O . ALA A 1 435 ? 15.406 22.969 15.484 1 58.06 435 ALA A O 1
ATOM 3418 N N . THR A 1 436 ? 14.547 24.781 14.648 1 57.34 436 THR A N 1
ATOM 3419 C CA . THR A 1 436 ? 13.992 25.109 15.953 1 57.34 436 THR A CA 1
ATOM 3420 C C . THR A 1 436 ? 12.492 25.375 15.852 1 57.34 436 THR A C 1
ATOM 3422 O O . THR A 1 436 ? 11.883 25.906 16.781 1 57.34 436 THR A O 1
ATOM 3425 N N . SER A 1 437 ? 11.758 24.891 14.852 1 54.06 437 SER A N 1
ATOM 3426 C CA . SER A 1 437 ? 10.367 25.328 14.766 1 54.06 437 SER A CA 1
ATOM 3427 C C . SER A 1 437 ? 9.461 24.438 15.617 1 54.06 437 SER A C 1
ATOM 3429 O O . SER A 1 437 ? 9.711 23.234 15.758 1 54.06 437 SER A O 1
ATOM 3431 N N . ALA A 1 438 ? 8.539 25 16.344 1 51.25 438 ALA A N 1
ATOM 3432 C CA . ALA A 1 438 ? 7.34 24.438 16.969 1 51.25 438 ALA A CA 1
ATOM 3433 C C . ALA A 1 438 ? 7.688 23.734 18.266 1 51.25 438 ALA A C 1
ATOM 3435 O O . ALA A 1 438 ? 7.059 22.719 18.625 1 51.25 438 ALA A O 1
ATOM 3436 N N . LEU A 1 439 ? 8.75 24.109 18.938 1 55.25 439 LEU A N 1
ATOM 3437 C CA . LEU A 1 439 ? 9.141 23.359 20.125 1 55.25 439 LEU A CA 1
ATOM 3438 C C . LEU A 1 439 ? 8.914 24.172 21.391 1 55.25 439 LEU A C 1
ATOM 3440 O O . LEU A 1 439 ? 8.789 25.406 21.328 1 55.25 439 LEU A O 1
ATOM 3444 N N . ASP A 1 440 ? 8.57 23.547 22.484 1 59.31 440 ASP A N 1
ATOM 3445 C CA . ASP A 1 440 ? 8.5 24.203 23.781 1 59.31 440 ASP A CA 1
ATOM 3446 C C . ASP A 1 440 ? 9.844 24.844 24.141 1 59.31 440 ASP A C 1
ATOM 3448 O O . ASP A 1 440 ? 10.883 24.484 23.594 1 59.31 440 ASP A O 1
ATOM 3452 N N . SER A 1 441 ? 9.797 25.875 25.047 1 63.16 441 SER A N 1
ATOM 3453 C CA . SER A 1 441 ? 10.938 26.719 25.391 1 63.16 441 SER A CA 1
ATOM 3454 C C . SER A 1 441 ? 12.094 25.875 25.938 1 63.16 441 SER A C 1
ATOM 3456 O O . SER A 1 441 ? 13.258 26.125 25.609 1 63.16 441 SER A O 1
ATOM 3458 N N . GLU A 1 442 ? 11.789 24.922 26.75 1 69.25 442 GLU A N 1
ATOM 3459 C CA . GLU A 1 442 ? 12.852 24.094 27.312 1 69.25 442 GLU A CA 1
ATOM 3460 C C . GLU A 1 442 ? 13.547 23.266 26.234 1 69.25 442 GLU A C 1
ATOM 3462 O O . GLU A 1 442 ? 14.773 23.188 26.203 1 69.25 442 GLU A O 1
ATOM 3467 N N . THR A 1 443 ? 12.773 22.672 25.531 1 76.62 443 THR A N 1
ATOM 3468 C CA . THR A 1 443 ? 13.305 21.859 24.438 1 76.62 443 THR A CA 1
ATOM 3469 C C . THR A 1 443 ? 14.094 22.734 23.453 1 76.62 443 THR A C 1
ATOM 3471 O O . THR A 1 443 ? 15.133 22.328 22.953 1 76.62 443 THR A O 1
ATOM 3474 N N . GLU A 1 444 ? 13.586 23.969 23.328 1 76.12 444 GLU A N 1
ATOM 3475 C CA . GLU A 1 444 ? 14.266 24.891 22.438 1 76.12 444 GLU A CA 1
ATOM 3476 C C . GLU A 1 444 ? 15.656 25.25 22.953 1 76.12 444 GLU A C 1
ATOM 3478 O O . GLU A 1 444 ? 16.609 25.375 22.172 1 76.12 444 GLU A O 1
ATOM 3483 N N . GLN A 1 445 ? 15.719 25.406 24.203 1 78.25 445 GLN A N 1
ATOM 3484 C CA . GLN A 1 445 ? 17.016 25.734 24.812 1 78.25 445 GLN A CA 1
ATOM 3485 C C . GLN A 1 445 ? 18 24.594 24.625 1 78.25 445 GLN A C 1
ATOM 3487 O O . GLN A 1 445 ? 19.172 24.812 24.328 1 78.25 445 GLN A O 1
ATOM 3492 N N . LYS A 1 446 ? 17.562 23.391 24.906 1 82.44 446 LYS A N 1
ATOM 3493 C CA . LYS A 1 446 ? 18.422 22.219 24.734 1 82.44 446 LYS A CA 1
ATOM 3494 C C . LYS A 1 446 ? 18.922 22.109 23.281 1 82.44 446 LYS A C 1
ATOM 3496 O O . LYS A 1 446 ? 20.094 21.812 23.047 1 82.44 446 LYS A O 1
ATOM 3501 N N . ILE A 1 447 ? 18.047 22.375 22.391 1 84.25 447 ILE A N 1
ATOM 3502 C CA . ILE A 1 447 ? 18.391 22.297 20.969 1 84.25 447 ILE A CA 1
ATOM 3503 C C . ILE A 1 447 ? 19.406 23.391 20.625 1 84.25 447 ILE A C 1
ATOM 3505 O O . ILE A 1 447 ? 20.375 23.156 19.906 1 84.25 447 ILE A O 1
ATOM 3509 N N . GLN A 1 448 ? 19.156 24.578 21.172 1 82.62 448 GLN A N 1
ATOM 3510 C CA . GLN A 1 448 ? 20.047 25.688 20.922 1 82.62 448 GLN A CA 1
ATOM 3511 C C . GLN A 1 448 ? 21.453 25.406 21.453 1 82.62 448 GLN A C 1
ATOM 3513 O O . GLN A 1 448 ? 22.453 25.75 20.812 1 82.62 448 GLN A O 1
ATOM 3518 N N . GLN A 1 449 ? 21.5 24.844 22.578 1 85.75 449 GLN A N 1
ATOM 3519 C CA . GLN A 1 449 ? 22.797 24.469 23.156 1 85.75 449 GLN A CA 1
ATOM 3520 C C . GLN A 1 449 ? 23.516 23.469 22.25 1 85.75 449 GLN A C 1
ATOM 3522 O O . GLN A 1 449 ? 24.719 23.594 22.031 1 85.75 449 GLN A O 1
ATOM 3527 N N . ALA A 1 450 ? 22.797 22.469 21.828 1 87.62 450 ALA A N 1
ATOM 3528 C CA . ALA A 1 450 ? 23.359 21.469 20.922 1 87.62 450 ALA A CA 1
ATOM 3529 C C . ALA A 1 450 ? 23.859 22.109 19.625 1 87.62 450 ALA A C 1
ATOM 3531 O O . ALA A 1 450 ? 24.938 21.766 19.125 1 87.62 450 ALA A O 1
ATOM 3532 N N . LEU A 1 451 ? 23.141 23.062 19.156 1 86.94 451 LEU A N 1
ATOM 3533 C CA . LEU A 1 451 ? 23.5 23.75 17.922 1 86.94 451 LEU A CA 1
ATOM 3534 C C . LEU A 1 451 ? 24.75 24.594 18.125 1 86.94 451 LEU A C 1
ATOM 3536 O O . LEU A 1 451 ? 25.594 24.703 17.219 1 86.94 451 LEU A O 1
ATOM 3540 N N . ASN A 1 452 ? 24.797 25.203 19.266 1 87.5 452 ASN A N 1
ATOM 3541 C CA . ASN A 1 452 ? 25.984 26 19.578 1 87.5 452 ASN A CA 1
ATOM 3542 C C . ASN A 1 452 ? 27.25 25.156 19.578 1 87.5 452 ASN A C 1
ATOM 3544 O O . ASN A 1 452 ? 28.281 25.578 19.062 1 87.5 452 ASN A O 1
ATOM 3548 N N . VAL A 1 453 ? 27.062 24.031 20.141 1 89.69 453 VAL A N 1
ATOM 3549 C CA . VAL A 1 453 ? 28.203 23.109 20.172 1 89.69 453 VAL A CA 1
ATOM 3550 C C . VAL A 1 453 ? 28.562 22.703 18.75 1 89.69 453 VAL A C 1
ATOM 3552 O O . VAL A 1 453 ? 29.75 22.672 18.391 1 89.69 453 VAL A O 1
ATOM 3555 N N . LEU A 1 454 ? 27.609 22.438 17.953 1 89.88 454 LEU A N 1
ATOM 3556 C CA . LEU A 1 454 ? 27.812 22 16.578 1 89.88 454 LEU A CA 1
ATOM 3557 C C . LEU A 1 454 ? 28.438 23.094 15.727 1 89.88 454 LEU A C 1
ATOM 3559 O O . LEU A 1 454 ? 29.266 22.828 14.852 1 89.88 454 LEU A O 1
ATOM 3563 N N . SER A 1 455 ? 28.031 24.25 16.016 1 89.75 455 SER A N 1
ATOM 3564 C CA . SER A 1 455 ? 28.453 25.391 15.195 1 89.75 455 SER A CA 1
ATOM 3565 C C . SER A 1 455 ? 29.812 25.906 15.633 1 89.75 455 SER A C 1
ATOM 3567 O O . SER A 1 455 ? 30.469 26.656 14.891 1 89.75 455 SER A O 1
ATOM 3569 N N . ALA A 1 456 ? 30.203 25.438 16.781 1 88.12 456 ALA A N 1
ATOM 3570 C CA . ALA A 1 456 ? 31.453 25.969 17.312 1 88.12 456 ALA A CA 1
ATOM 3571 C C . ALA A 1 456 ? 32.625 25.578 16.422 1 88.12 456 ALA A C 1
ATOM 3573 O O . ALA A 1 456 ? 32.812 24.391 16.109 1 88.12 456 ALA A O 1
ATOM 3574 N N . SER A 1 457 ? 33.375 26.5 15.914 1 87.06 457 SER A N 1
ATOM 3575 C CA . SER A 1 457 ? 34.625 26.344 15.18 1 87.06 457 SER A CA 1
ATOM 3576 C C . SER A 1 457 ? 34.406 25.781 13.781 1 87.06 457 SER A C 1
ATOM 3578 O O . SER A 1 457 ? 35.25 25.094 13.227 1 87.06 457 SER A O 1
ATOM 3580 N N . ARG A 1 458 ? 33.219 25.828 13.305 1 94.31 458 ARG A N 1
ATOM 3581 C CA . ARG A 1 458 ? 32.875 25.344 11.969 1 94.31 458 ARG A CA 1
ATOM 3582 C C . ARG A 1 458 ? 32.25 26.453 11.133 1 94.31 458 ARG A C 1
ATOM 3584 O O . ARG A 1 458 ? 31.828 27.484 11.664 1 94.31 458 ARG A O 1
ATOM 3591 N N . THR A 1 459 ? 32.344 26.266 9.852 1 96.06 459 THR A N 1
ATOM 3592 C CA . THR A 1 459 ? 31.625 27.172 8.953 1 96.06 459 THR A CA 1
ATOM 3593 C C . THR A 1 459 ? 30.141 26.812 8.898 1 96.06 459 THR A C 1
ATOM 3595 O O . THR A 1 459 ? 29.797 25.656 8.633 1 96.06 459 THR A O 1
ATOM 3598 N N . VAL A 1 460 ? 29.281 27.734 9.164 1 95.5 460 VAL A N 1
ATOM 3599 C CA . VAL A 1 460 ? 27.875 27.391 9.344 1 95.5 460 VAL A CA 1
ATOM 3600 C C . VAL A 1 460 ? 27.031 28.203 8.359 1 95.5 460 VAL A C 1
ATOM 3602 O O . VAL A 1 460 ? 27.234 29.406 8.18 1 95.5 460 VAL A O 1
ATOM 3605 N N . ILE A 1 461 ? 26.203 27.516 7.699 1 95.25 461 ILE A N 1
ATOM 3606 C CA . ILE A 1 461 ? 25.125 28.125 6.922 1 95.25 461 ILE A CA 1
ATOM 3607 C C . ILE A 1 461 ? 23.781 27.75 7.523 1 95.25 461 ILE A C 1
ATOM 3609 O O . ILE A 1 461 ? 23.438 26.562 7.617 1 95.25 461 ILE A O 1
ATOM 3613 N N . ALA A 1 462 ? 23.016 28.719 7.898 1 92.69 462 ALA A N 1
ATOM 3614 C CA . ALA A 1 462 ? 21.734 28.438 8.555 1 92.69 462 ALA A CA 1
ATOM 3615 C C . ALA A 1 462 ? 20.578 29.078 7.797 1 92.69 462 ALA A C 1
ATOM 3617 O O . ALA A 1 462 ? 20.688 30.219 7.332 1 92.69 462 ALA A O 1
ATOM 3618 N N . ILE A 1 463 ? 19.656 28.328 7.559 1 89.19 463 ILE A N 1
ATOM 3619 C CA . ILE A 1 463 ? 18.375 28.844 7.059 1 89.19 463 ILE A CA 1
ATOM 3620 C C . ILE A 1 463 ? 17.422 29.062 8.227 1 89.19 463 ILE A C 1
ATOM 3622 O O . ILE A 1 463 ? 17.141 28.141 8.984 1 89.19 463 ILE A O 1
ATOM 3626 N N . ALA A 1 464 ? 16.953 30.297 8.438 1 80.69 464 ALA A N 1
ATOM 3627 C CA . ALA A 1 464 ? 16.125 30.562 9.609 1 80.69 464 ALA A CA 1
ATOM 3628 C C . ALA A 1 464 ? 14.805 31.219 9.203 1 80.69 464 ALA A C 1
ATOM 3630 O O . ALA A 1 464 ? 14.766 32.031 8.273 1 80.69 464 ALA A O 1
ATOM 3631 N N . HIS A 1 465 ? 13.875 30.828 9.844 1 68.06 465 HIS A N 1
ATOM 3632 C CA . HIS A 1 465 ? 12.586 31.516 9.766 1 68.06 465 HIS A CA 1
ATOM 3633 C C . HIS A 1 465 ? 12.383 32.438 10.961 1 68.06 465 HIS A C 1
ATOM 3635 O O . HIS A 1 465 ? 11.727 33.469 10.836 1 68.06 465 HIS A O 1
ATOM 3641 N N . ARG A 1 466 ? 12.961 32.031 12.016 1 70.94 466 ARG A N 1
ATOM 3642 C CA . ARG A 1 466 ? 12.914 32.844 13.219 1 70.94 466 ARG A CA 1
ATOM 3643 C C . ARG A 1 466 ? 14.188 33.656 13.367 1 70.94 466 ARG A C 1
ATOM 3645 O O . ARG A 1 466 ? 15.273 33.125 13.555 1 70.94 466 ARG A O 1
ATOM 3652 N N . LEU A 1 467 ? 14.023 34.938 13.469 1 78.94 467 LEU A N 1
ATOM 3653 C CA . LEU A 1 467 ? 15.156 35.875 13.414 1 78.94 467 LEU A CA 1
ATOM 3654 C C . LEU A 1 467 ? 15.906 35.875 14.742 1 78.94 467 LEU A C 1
ATOM 3656 O O . LEU A 1 467 ? 17.094 36.219 14.789 1 78.94 467 LEU A O 1
ATOM 3660 N N . SER A 1 468 ? 15.281 35.438 15.805 1 75.38 468 SER A N 1
ATOM 3661 C CA . SER A 1 468 ? 15.914 35.469 17.125 1 75.38 468 SER A CA 1
ATOM 3662 C C . SER A 1 468 ? 17.062 34.469 17.203 1 75.38 468 SER A C 1
ATOM 3664 O O . SER A 1 468 ? 18.016 34.656 17.953 1 75.38 468 SER A O 1
ATOM 3666 N N . THR A 1 469 ? 17.109 33.531 16.375 1 75.94 469 THR A N 1
ATOM 3667 C CA . THR A 1 469 ? 18.094 32.438 16.453 1 75.94 469 THR A CA 1
ATOM 3668 C C . THR A 1 469 ? 19.344 32.812 15.672 1 75.94 469 THR A C 1
ATOM 3670 O O . THR A 1 469 ? 20.375 32.125 15.789 1 75.94 469 THR A O 1
ATOM 3673 N N . ILE A 1 470 ? 19.266 33.875 14.922 1 82.5 470 ILE A N 1
ATOM 3674 C CA . ILE A 1 470 ? 20.406 34.156 14.047 1 82.5 470 ILE A CA 1
ATOM 3675 C C . ILE A 1 470 ? 21.016 35.5 14.422 1 82.5 470 ILE A C 1
ATOM 3677 O O . ILE A 1 470 ? 21.766 36.094 13.641 1 82.5 470 ILE A O 1
ATOM 3681 N N . LYS A 1 471 ? 20.734 36 15.555 1 84.94 471 LYS A N 1
ATOM 3682 C CA . LYS A 1 471 ? 21.266 37.281 15.992 1 84.94 471 LYS A CA 1
ATOM 3683 C C . LYS A 1 471 ? 22.781 37.25 16.094 1 84.94 471 LYS A C 1
ATOM 3685 O O . LYS A 1 471 ? 23.453 38.25 15.844 1 84.94 471 LYS A O 1
ATOM 3690 N N . ALA A 1 472 ? 23.297 36.094 16.391 1 84.62 472 ALA A N 1
ATOM 3691 C CA . ALA A 1 472 ? 24.734 35.969 16.688 1 84.62 472 ALA A CA 1
ATOM 3692 C C . ALA A 1 472 ? 25.531 35.656 15.414 1 84.62 472 ALA A C 1
ATOM 3694 O O . ALA A 1 472 ? 26.766 35.594 15.453 1 84.62 472 ALA A O 1
ATOM 3695 N N . TYR A 1 473 ? 24.922 35.594 14.305 1 92.12 473 TYR A N 1
ATOM 3696 C CA . TYR A 1 473 ? 25.609 35.219 13.07 1 92.12 473 TYR A CA 1
ATOM 3697 C C . TYR A 1 473 ? 26.406 36.375 12.523 1 92.12 473 TYR A C 1
ATOM 3699 O O . TYR A 1 473 ? 26.031 37.562 12.703 1 92.12 473 TYR A O 1
ATOM 3707 N N . ASP A 1 474 ? 27.5 36.062 11.836 1 93.38 474 ASP A N 1
ATOM 3708 C CA . ASP A 1 474 ? 28.406 37.094 11.312 1 93.38 474 ASP A CA 1
ATOM 3709 C C . ASP A 1 474 ? 27.719 37.906 10.195 1 93.38 474 ASP A C 1
ATOM 3711 O O . ASP A 1 474 ? 27.906 39.125 10.109 1 93.38 474 ASP A O 1
ATOM 3715 N N . GLU A 1 475 ? 27.031 37.156 9.391 1 94.81 475 GLU A N 1
ATOM 3716 C CA . GLU A 1 475 ? 26.344 37.781 8.266 1 94.81 475 GLU A CA 1
ATOM 3717 C C . GLU A 1 475 ? 24.969 37.188 8.047 1 94.81 475 GLU A C 1
ATOM 3719 O O . GLU A 1 475 ? 24.766 36 8.234 1 94.81 475 GLU A O 1
ATOM 3724 N N . ILE A 1 476 ? 24.062 38.094 7.703 1 94.44 476 ILE A N 1
ATOM 3725 C CA . ILE A 1 476 ? 22.688 37.688 7.395 1 94.44 476 ILE A CA 1
ATOM 3726 C C . ILE A 1 476 ? 22.328 38.125 5.977 1 94.44 476 ILE A C 1
ATOM 3728 O O . ILE A 1 476 ? 22.547 39.281 5.598 1 94.44 476 ILE A O 1
ATOM 3732 N N . CYS A 1 477 ? 21.859 37.188 5.227 1 94.19 477 CYS A N 1
ATOM 3733 C CA . CYS A 1 477 ? 21.406 37.469 3.873 1 94.19 477 CYS A CA 1
ATOM 3734 C C . CYS A 1 477 ? 19.891 37.312 3.768 1 94.19 477 CYS A C 1
ATOM 3736 O O . CYS A 1 477 ? 19.344 36.25 4.059 1 94.19 477 CYS A O 1
ATOM 3738 N N . VAL A 1 478 ? 19.25 38.375 3.33 1 92.94 478 VAL A N 1
ATOM 3739 C CA . VAL A 1 478 ? 17.797 38.312 3.135 1 92.94 478 VAL A CA 1
ATOM 3740 C C . VAL A 1 478 ? 17.484 37.969 1.678 1 92.94 478 VAL A C 1
ATOM 3742 O O . VAL A 1 478 ? 17.875 38.719 0.768 1 92.94 478 VAL A O 1
ATOM 3745 N N . LEU A 1 479 ? 16.844 36.844 1.531 1 90.31 479 LEU A N 1
ATOM 3746 C CA . LEU A 1 479 ? 16.5 36.375 0.196 1 90.31 479 LEU A CA 1
ATOM 3747 C C . LEU A 1 479 ? 15.039 36.688 -0.125 1 90.31 479 LEU A C 1
ATOM 3749 O O . LEU A 1 479 ? 14.156 36.438 0.69 1 90.31 479 LEU A O 1
ATOM 3753 N N . GLN A 1 480 ? 14.828 37.312 -1.3 1 87.12 480 GLN A N 1
ATOM 3754 C CA . GLN A 1 480 ? 13.492 37.562 -1.816 1 87.12 480 GLN A CA 1
ATOM 3755 C C . GLN A 1 480 ? 13.391 37.219 -3.299 1 87.12 480 GLN A C 1
ATOM 3757 O O . GLN A 1 480 ? 14.148 37.75 -4.117 1 87.12 480 GLN A O 1
ATOM 3762 N N . SER A 1 481 ? 12.477 36.375 -3.637 1 84.12 481 SER A N 1
ATOM 3763 C CA . SER A 1 481 ? 12.203 35.969 -5.012 1 84.12 481 SER A CA 1
ATOM 3764 C C . SER A 1 481 ? 13.477 35.5 -5.711 1 84.12 481 SER A C 1
ATOM 3766 O O . SER A 1 481 ? 13.742 35.875 -6.852 1 84.12 481 SER A O 1
ATOM 3768 N N . GLY A 1 482 ? 14.375 34.938 -4.973 1 88.31 482 GLY A N 1
ATOM 3769 C CA . GLY A 1 482 ? 15.555 34.312 -5.559 1 88.31 482 GLY A CA 1
ATOM 3770 C C . GLY A 1 482 ? 16.766 35.219 -5.586 1 88.31 482 GLY A C 1
ATOM 3771 O O . GLY A 1 482 ? 17.812 34.844 -6.098 1 88.31 482 GLY A O 1
ATOM 3772 N N . GLU A 1 483 ? 16.609 36.406 -5.027 1 91.88 483 GLU A N 1
ATOM 3773 C CA . GLU A 1 483 ? 17.719 37.375 -5.012 1 91.88 483 GLU A CA 1
ATOM 3774 C C . GLU A 1 483 ? 18.016 37.844 -3.596 1 91.88 483 GLU A C 1
ATOM 3776 O O . GLU A 1 483 ? 17.125 37.906 -2.752 1 91.88 483 GLU A O 1
ATOM 3781 N N . ILE A 1 484 ? 19.281 38.125 -3.391 1 93.38 484 ILE A N 1
ATOM 3782 C CA . ILE A 1 484 ? 19.656 38.719 -2.107 1 93.38 484 ILE A CA 1
ATOM 3783 C C . ILE A 1 484 ? 19.375 40.219 -2.125 1 93.38 484 ILE A C 1
ATOM 3785 O O . ILE A 1 484 ? 20 40.969 -2.896 1 93.38 484 ILE A O 1
ATOM 3789 N N . VAL A 1 485 ? 18.578 40.719 -1.264 1 92.12 485 VAL A N 1
ATOM 3790 C CA . VAL A 1 485 ? 18.141 42.094 -1.28 1 92.12 485 VAL A CA 1
ATOM 3791 C C . VAL A 1 485 ? 18.891 42.906 -0.203 1 92.12 485 VAL A C 1
ATOM 3793 O O . VAL A 1 485 ? 19.016 44.125 -0.298 1 92.12 485 VAL A O 1
ATOM 3796 N N . GLU A 1 486 ? 19.109 42.25 0.894 1 93.38 486 GLU A N 1
ATOM 3797 C CA . GLU A 1 486 ? 19.844 42.875 1.995 1 93.38 486 GLU A CA 1
ATOM 3798 C C . GLU A 1 486 ? 20.906 41.938 2.555 1 93.38 486 GLU A C 1
ATOM 3800 O O . GLU A 1 486 ? 20.734 40.719 2.557 1 93.38 486 GLU A O 1
ATOM 3805 N N . ARG A 1 487 ? 22.078 42.5 2.951 1 93.75 487 ARG A N 1
ATOM 3806 C CA . ARG A 1 487 ? 23.156 41.75 3.578 1 93.75 487 ARG A CA 1
ATOM 3807 C C . ARG A 1 487 ? 23.828 42.531 4.68 1 93.75 487 ARG A C 1
ATOM 3809 O O . ARG A 1 487 ? 24.031 43.75 4.535 1 93.75 487 ARG A O 1
ATOM 3816 N N . GLY A 1 488 ? 24.031 41.906 5.766 1 93.12 488 GLY A N 1
ATOM 3817 C CA . GLY A 1 488 ? 24.719 42.562 6.871 1 93.12 488 GLY A CA 1
ATOM 3818 C C . GLY A 1 488 ? 24.516 41.875 8.195 1 93.12 488 GLY A C 1
ATOM 3819 O O . GLY A 1 488 ? 24.031 40.719 8.234 1 93.12 488 GLY A O 1
ATOM 3820 N N . SER A 1 489 ? 25.047 42.406 9.219 1 93 489 SER A N 1
ATOM 3821 C CA . SER A 1 489 ? 24.859 41.875 10.562 1 93 489 SER A CA 1
ATOM 3822 C C . SER A 1 489 ? 23.469 42.219 11.109 1 93 489 SER A C 1
ATOM 3824 O O . SER A 1 489 ? 22.766 43.062 10.531 1 93 489 SER A O 1
ATOM 3826 N N . HIS A 1 490 ? 23.125 41.562 12.164 1 91.06 490 HIS A N 1
ATOM 3827 C CA . HIS A 1 490 ? 21.828 41.844 12.789 1 91.06 490 HIS A CA 1
ATOM 3828 C C . HIS A 1 490 ? 21.688 43.312 13.156 1 91.06 490 HIS A C 1
ATOM 3830 O O . HIS A 1 490 ? 20.656 43.906 12.883 1 91.06 490 HIS A O 1
ATOM 3836 N N . GLU A 1 491 ? 22.75 43.844 13.688 1 89.31 491 GLU A N 1
ATOM 3837 C CA . GLU A 1 491 ? 22.719 45.25 14.133 1 89.31 491 GLU A CA 1
ATOM 3838 C C . GLU A 1 491 ? 22.594 46.219 12.953 1 89.31 491 GLU A C 1
ATOM 3840 O O . GLU A 1 491 ? 21.844 47.188 13.008 1 89.31 491 GLU A O 1
ATOM 3845 N N . GLN A 1 492 ? 23.25 45.844 11.945 1 91.56 492 GLN A N 1
ATOM 3846 C CA . GLN A 1 492 ? 23.25 46.688 10.758 1 91.56 492 GLN A CA 1
ATOM 3847 C C . GLN A 1 492 ? 21.891 46.656 10.055 1 91.56 492 GLN A C 1
ATOM 3849 O O . GLN A 1 492 ? 21.359 47.688 9.641 1 91.56 492 GLN A O 1
ATOM 3854 N N . LEU A 1 493 ? 21.375 45.469 10.023 1 90.88 493 LEU A N 1
ATOM 3855 C CA . LEU A 1 493 ? 20.141 45.312 9.258 1 90.88 493 LEU A CA 1
ATOM 3856 C C . LEU A 1 493 ? 18.922 45.75 10.062 1 90.88 493 LEU A C 1
ATOM 3858 O O . LEU A 1 493 ? 17.938 46.219 9.484 1 90.88 493 LEU A O 1
ATOM 3862 N N . SER A 1 494 ? 18.969 45.594 11.32 1 88.06 494 SER A N 1
ATOM 3863 C CA . SER A 1 494 ? 17.875 46.062 12.172 1 88.06 494 SER A CA 1
ATOM 3864 C C . SER A 1 494 ? 17.781 47.562 12.18 1 88.06 494 SER A C 1
ATOM 3866 O O . SER A 1 494 ? 16.688 48.125 12.375 1 88.06 494 SER A O 1
ATOM 3868 N N . GLY A 1 495 ? 18.875 48.188 12.016 1 83 495 GLY A N 1
ATOM 3869 C CA . GLY A 1 495 ? 18.922 49.625 12.023 1 83 495 GLY A CA 1
ATOM 3870 C C . GLY A 1 495 ? 18.516 50.25 10.703 1 83 495 GLY A C 1
ATOM 3871 O O . GLY A 1 495 ? 18.156 51.438 10.641 1 83 495 GLY A O 1
ATOM 3872 N N . SER A 1 496 ? 18.531 49.406 9.75 1 83.25 496 SER A N 1
ATOM 3873 C CA . SER A 1 496 ? 18.188 49.906 8.422 1 83.25 496 SER A CA 1
ATOM 3874 C C . SER A 1 496 ? 16.719 49.688 8.094 1 83.25 496 SER A C 1
ATOM 3876 O O . SER A 1 496 ? 16.094 48.781 8.641 1 83.25 496 SER A O 1
ATOM 3878 N N . ALA A 1 497 ? 16 50.594 7.551 1 79.31 497 ALA A N 1
ATOM 3879 C CA . ALA A 1 497 ? 14.586 50.5 7.234 1 79.31 497 ALA A CA 1
ATOM 3880 C C . ALA A 1 497 ? 14.336 49.562 6.043 1 79.31 497 ALA A C 1
ATOM 3882 O O . ALA A 1 497 ? 13.758 50 5.039 1 79.31 497 ALA A O 1
ATOM 3883 N N . GLY A 1 498 ? 14.867 48.406 6.172 1 84.25 498 GLY A N 1
ATOM 3884 C CA . GLY A 1 498 ? 14.703 47.5 5.043 1 84.25 498 GLY A CA 1
ATOM 3885 C C . GLY A 1 498 ? 13.789 46.312 5.348 1 84.25 498 GLY A C 1
ATOM 3886 O O . GLY A 1 498 ? 12.922 46.406 6.219 1 84.25 498 GLY A O 1
ATOM 3887 N N . HIS A 1 499 ? 13.875 45.281 4.488 1 85.31 499 HIS A N 1
ATOM 3888 C CA . HIS A 1 499 ? 13.031 44.094 4.59 1 85.31 499 HIS A CA 1
ATOM 3889 C C . HIS A 1 499 ? 13.281 43.344 5.898 1 85.31 499 HIS A C 1
ATOM 3891 O O . HIS A 1 499 ? 12.336 42.875 6.535 1 85.31 499 HIS A O 1
ATOM 3897 N N . TYR A 1 500 ? 14.453 43.281 6.324 1 88.56 500 TYR A N 1
ATOM 3898 C CA . TYR A 1 500 ? 14.836 42.594 7.551 1 88.56 500 TYR A CA 1
ATOM 3899 C C . TYR A 1 500 ? 14.203 43.25 8.766 1 88.56 500 TYR A C 1
ATOM 3901 O O . TYR A 1 500 ? 13.656 42.562 9.641 1 88.56 500 TYR A O 1
ATOM 3909 N N . SER A 1 501 ? 14.383 44.5 8.828 1 86.44 501 SER A N 1
ATOM 3910 C CA . SER A 1 501 ? 13.828 45.25 9.953 1 86.44 501 SER A CA 1
ATOM 3911 C C . SER A 1 501 ? 12.312 45.062 10.039 1 86.44 501 SER A C 1
ATOM 3913 O O . SER A 1 501 ? 11.758 44.969 11.133 1 86.44 501 SER A O 1
ATOM 3915 N N . ALA A 1 502 ? 11.781 45.062 8.898 1 80.88 502 ALA A N 1
ATOM 3916 C CA . ALA A 1 502 ? 10.336 44.844 8.859 1 80.88 502 ALA A CA 1
ATOM 3917 C C . ALA A 1 502 ? 9.961 43.469 9.398 1 80.88 502 ALA A C 1
ATOM 3919 O O . ALA A 1 502 ? 9.008 43.344 10.172 1 80.88 502 ALA A O 1
ATOM 3920 N N . MET A 1 503 ? 10.695 42.562 8.945 1 80.88 503 MET A N 1
ATOM 3921 C CA . MET A 1 503 ? 10.453 41.188 9.398 1 80.88 503 MET A CA 1
ATOM 3922 C C . MET A 1 503 ? 10.68 41.062 10.898 1 80.88 503 MET A C 1
ATOM 3924 O O . MET A 1 503 ? 9.922 40.406 11.594 1 80.88 503 MET A O 1
ATOM 3928 N N . TRP A 1 504 ? 11.68 41.656 11.391 1 80.38 504 TRP A N 1
ATOM 3929 C CA . TRP A 1 504 ? 12.055 41.625 12.805 1 80.38 504 TRP A CA 1
ATOM 3930 C C . TRP A 1 504 ? 10.969 42.25 13.672 1 80.38 504 TRP A C 1
ATOM 3932 O O . TRP A 1 504 ? 10.609 41.719 14.719 1 80.38 504 TRP A O 1
ATOM 3942 N N . LYS A 1 505 ? 10.5 43.312 13.242 1 74.94 505 LYS A N 1
ATOM 3943 C CA . LYS A 1 505 ? 9.438 44.031 13.977 1 74.94 505 LYS A CA 1
ATOM 3944 C C . LYS A 1 505 ? 8.156 43.188 14 1 74.94 505 LYS A C 1
ATOM 3946 O O . LYS A 1 505 ? 7.477 43.125 15.023 1 74.94 505 LYS A O 1
ATOM 3951 N N . ARG A 1 506 ? 8.016 42.625 12.898 1 69.44 506 ARG A N 1
ATOM 3952 C CA . ARG A 1 506 ? 6.816 41.812 12.812 1 69.44 506 ARG A CA 1
ATOM 3953 C C . ARG A 1 506 ? 6.906 40.625 13.758 1 69.44 506 ARG A C 1
ATOM 3955 O O . ARG A 1 506 ? 5.926 40.281 14.422 1 69.44 506 ARG A O 1
ATOM 3962 N N . GLN A 1 507 ? 7.992 39.969 13.734 1 67 507 GLN A N 1
ATOM 3963 C CA . GLN A 1 507 ? 8.18 38.781 14.586 1 67 507 GLN A CA 1
ATOM 3964 C C . GLN A 1 507 ? 8.211 39.188 16.062 1 67 507 GLN A C 1
ATOM 3966 O O . GLN A 1 507 ? 7.695 38.469 16.922 1 67 507 GLN A O 1
ATOM 3971 N N . ALA A 1 508 ? 8.82 40.281 16.297 1 61.19 508 ALA A N 1
ATOM 3972 C CA . ALA A 1 508 ? 8.867 40.781 17.672 1 61.19 508 ALA A CA 1
ATOM 3973 C C . ALA A 1 508 ? 7.469 41.125 18.188 1 61.19 508 ALA A C 1
ATOM 3975 O O . ALA A 1 508 ? 7.176 40.938 19.375 1 61.19 508 ALA A O 1
ATOM 3976 N N . ALA A 1 509 ? 6.645 41.594 17.188 1 54.16 509 ALA A N 1
ATOM 3977 C CA . ALA A 1 509 ? 5.281 41.969 17.562 1 54.16 509 ALA A CA 1
ATOM 3978 C C . ALA A 1 509 ? 4.383 40.719 17.641 1 54.16 509 ALA A C 1
ATOM 3980 O O . ALA A 1 509 ? 3.223 40.812 18.047 1 54.16 509 ALA A O 1
ATOM 3981 N N . GLY A 1 510 ? 4.898 39.562 17.609 1 52.84 510 GLY A N 1
ATOM 3982 C CA . GLY A 1 510 ? 4.121 38.344 17.672 1 52.84 510 GLY A CA 1
ATOM 3983 C C . GLY A 1 510 ? 3.332 38.062 16.422 1 52.84 510 GLY A C 1
ATOM 3984 O O . GLY A 1 510 ? 2.414 37.219 16.422 1 52.84 510 GLY A O 1
ATOM 3985 N N . ILE A 1 511 ? 3.332 38.875 15.297 1 43.72 511 ILE A N 1
ATOM 3986 C CA . ILE A 1 511 ? 2.553 38.75 14.07 1 43.72 511 ILE A CA 1
ATOM 3987 C C . ILE A 1 511 ? 3.238 37.75 13.125 1 43.72 511 ILE A C 1
ATOM 3989 O O . ILE A 1 511 ? 4.406 37.938 12.766 1 43.72 511 ILE A O 1
ATOM 3993 N N . MET A 1 512 ? 2.971 36.594 13.227 1 42.34 512 MET A N 1
ATOM 3994 C CA . MET A 1 512 ? 3.551 35.625 12.305 1 42.34 512 MET A CA 1
ATOM 3995 C C . MET A 1 512 ? 3.328 36.031 10.859 1 42.34 512 MET A C 1
ATOM 3997 O O . MET A 1 512 ? 2.203 36.344 10.461 1 42.34 512 MET A O 1
ATOM 4001 N N . ASP A 1 513 ? 4.152 36.688 10.148 1 38.38 513 ASP A N 1
ATOM 4002 C CA . ASP A 1 513 ? 4.141 37.156 8.758 1 38.38 513 ASP A CA 1
ATOM 4003 C C . ASP A 1 513 ? 3.674 36.031 7.82 1 38.38 513 ASP A C 1
ATOM 4005 O O . ASP A 1 513 ? 4.312 35 7.723 1 38.38 513 ASP A O 1
ATOM 4009 N N . ASP A 1 514 ? 2.381 35.75 7.68 1 34.5 514 ASP A N 1
ATOM 4010 C CA . ASP A 1 514 ? 2.025 35.062 6.434 1 34.5 514 ASP A CA 1
ATOM 4011 C C . ASP A 1 514 ? 2.404 35.938 5.223 1 34.5 514 ASP A C 1
ATOM 4013 O O . ASP A 1 514 ? 1.927 37.062 5.082 1 34.5 514 ASP A O 1
ATOM 4017 N N . ALA A 1 515 ? 3.539 36.031 4.688 1 34 515 ALA A N 1
ATOM 4018 C CA . ALA A 1 515 ? 3.961 36.75 3.48 1 34 515 ALA A CA 1
ATOM 4019 C C . ALA A 1 515 ? 2.9 36.656 2.387 1 34 515 ALA A C 1
ATOM 4021 O O . ALA A 1 515 ? 2.477 35.531 2.025 1 34 515 ALA A O 1
ATOM 4022 N N . GLU A 1 516 ? 2.102 37.688 2.09 1 29.52 516 GLU A N 1
ATOM 4023 C CA . GLU A 1 516 ? 1.24 38.094 0.992 1 29.52 516 GLU A CA 1
ATOM 4024 C C . GLU A 1 516 ? 1.934 37.938 -0.356 1 29.52 516 GLU A C 1
ATOM 4026 O O . GLU A 1 516 ? 2.74 38.75 -0.762 1 29.52 516 GLU A O 1
ATOM 4031 N N . GLU A 1 517 ? 2.617 36.906 -0.638 1 30.98 517 GLU A N 1
ATOM 4032 C CA . GLU A 1 517 ? 2.994 36.906 -2.049 1 30.98 517 GLU A CA 1
ATOM 4033 C C . GLU A 1 517 ? 1.773 37.125 -2.941 1 30.98 517 GLU A C 1
ATOM 4035 O O . GLU A 1 517 ? 0.831 36.344 -2.902 1 30.98 517 GLU A O 1
ATOM 4040 N N . SER A 1 518 ? 1.362 38.375 -3.248 1 26.2 518 SER A N 1
ATOM 4041 C CA . SER A 1 518 ? 0.497 38.688 -4.375 1 26.2 518 SER A CA 1
ATOM 4042 C C . SER A 1 518 ? 0.991 38.062 -5.664 1 26.2 518 SER A C 1
ATOM 4044 O O . SER A 1 518 ? 2.043 38.438 -6.188 1 26.2 518 SER A O 1
ATOM 4046 N N . PRO A 1 519 ? 1.04 36.781 -5.828 1 29.25 519 PRO A N 1
ATOM 4047 C CA . PRO A 1 519 ? 1.4 36.406 -7.191 1 29.25 519 PRO A CA 1
ATOM 4048 C C . PRO A 1 519 ? 0.594 37.156 -8.25 1 29.25 519 PRO A C 1
ATOM 4050 O O . PRO A 1 519 ? -0.602 37.375 -8.062 1 29.25 519 PRO A O 1
ATOM 4053 N N . SER A 1 520 ? 1.134 38.156 -8.922 1 25.72 520 SER A N 1
ATOM 4054 C CA . SER A 1 520 ? 0.637 38.625 -10.211 1 25.72 520 SER A CA 1
ATOM 4055 C C . SER A 1 520 ? 0.179 37.469 -11.086 1 25.72 520 SER A C 1
ATOM 4057 O O . SER A 1 520 ? 0.799 36.406 -11.086 1 25.72 520 SER A O 1
ATOM 4059 N N . ALA A 1 521 ? -1.096 37.469 -11.609 1 28.48 521 ALA A N 1
ATOM 4060 C CA . ALA A 1 521 ? -2.014 36.719 -12.469 1 28.48 521 ALA A CA 1
ATOM 4061 C C . ALA A 1 521 ? -1.359 36.375 -13.812 1 28.48 521 ALA A C 1
ATOM 4063 O O . ALA A 1 521 ? -1.562 37.094 -14.797 1 28.48 521 ALA A O 1
ATOM 4064 N N . GLY A 1 522 ? -0.06 36.375 -14.164 1 26.17 522 GLY A N 1
ATOM 4065 C CA . GLY A 1 522 ? 0.085 36.094 -15.586 1 26.17 522 GLY A CA 1
ATOM 4066 C C . GLY A 1 522 ? -0.582 34.812 -16.016 1 26.17 522 GLY A C 1
ATOM 4067 O O . GLY A 1 522 ? -0.171 33.719 -15.594 1 26.17 522 GLY A O 1
ATOM 4068 N N . LEU A 1 523 ? -1.973 34.781 -16.109 1 24.41 523 LEU A N 1
ATOM 4069 C CA . LEU A 1 523 ? -2.873 33.875 -16.797 1 24.41 523 LEU A CA 1
ATOM 4070 C C . LEU A 1 523 ? -2.309 33.469 -18.156 1 24.41 523 LEU A C 1
ATOM 4072 O O . LEU A 1 523 ? -2.678 34.062 -19.188 1 24.41 523 LEU A O 1
ATOM 4076 N N . ASN A 1 524 ? -1.021 33.375 -18.438 1 23.47 524 ASN A N 1
ATOM 4077 C CA . ASN A 1 524 ? -0.917 32.969 -19.844 1 23.47 524 ASN A CA 1
ATOM 4078 C C . ASN A 1 524 ? -1.664 31.672 -20.094 1 23.47 524 ASN A C 1
ATOM 4080 O O . ASN A 1 524 ? -1.298 30.625 -19.562 1 23.47 524 ASN A O 1
ATOM 4084 N N . LEU A 1 525 ? -3.035 31.734 -20.344 1 23.58 525 LEU A N 1
ATOM 4085 C CA . LEU A 1 525 ? -3.941 30.797 -21 1 23.58 525 LEU A CA 1
ATOM 4086 C C . LEU A 1 525 ? -3.285 30.188 -22.234 1 23.58 525 LEU A C 1
ATOM 4088 O O . LEU A 1 525 ? -3.188 30.828 -23.281 1 23.58 525 LEU A O 1
ATOM 4092 N N . GLU A 1 526 ? -2.002 29.938 -22.312 1 22.69 526 GLU A N 1
ATOM 4093 C CA . GLU A 1 526 ? -1.761 29.359 -23.641 1 22.69 526 GLU A CA 1
ATOM 4094 C C . GLU A 1 526 ? -2.803 28.297 -23.969 1 22.69 526 GLU A C 1
ATOM 4096 O O . GLU A 1 526 ? -3.307 27.609 -23.078 1 22.69 526 GLU A O 1
ATOM 4101 N N . SER A 1 527 ? -3.348 28.312 -25.375 1 24.58 527 SER A N 1
ATOM 4102 C CA . SER A 1 527 ? -4.281 27.703 -26.312 1 24.58 527 SER A CA 1
ATOM 4103 C C . SER A 1 527 ? -4.27 26.188 -26.188 1 24.58 527 SER A C 1
ATOM 4105 O O . SER A 1 527 ? -3.359 25.609 -25.578 1 24.58 527 SER A O 1
ATOM 4107 N N . PRO A 1 528 ? -4.578 25.516 -27.406 1 25.69 528 PRO A N 1
ATOM 4108 C CA . PRO A 1 528 ? -4.848 24.094 -27.609 1 25.69 528 PRO A CA 1
ATOM 4109 C C . PRO A 1 528 ? -3.73 23.203 -27.062 1 25.69 528 PRO A C 1
ATOM 4111 O O . PRO A 1 528 ? -2.576 23.625 -26.984 1 25.69 528 PRO A O 1
ATOM 4114 N N . MET B 1 1 ? -15.273 -34.188 -19.234 1 66.75 1 MET B N 1
ATOM 4115 C CA . MET B 1 1 ? -16.156 -34.25 -18.078 1 66.75 1 MET B CA 1
ATOM 4116 C C . MET B 1 1 ? -15.688 -33.312 -16.969 1 66.75 1 MET B C 1
ATOM 4118 O O . MET B 1 1 ? -16.5 -32.594 -16.391 1 66.75 1 MET B O 1
ATOM 4122 N N . ALA B 1 2 ? -14.344 -33.281 -16.75 1 69 2 ALA B N 1
ATOM 4123 C CA . ALA B 1 2 ? -13.82 -32.406 -15.711 1 69 2 ALA B CA 1
ATOM 4124 C C . ALA B 1 2 ? -14.07 -30.938 -16.062 1 69 2 ALA B C 1
ATOM 4126 O O . ALA B 1 2 ? -14.438 -30.141 -15.195 1 69 2 ALA B O 1
ATOM 4127 N N . GLU B 1 3 ? -14 -30.719 -17.344 1 75.31 3 GLU B N 1
ATOM 4128 C CA . GLU B 1 3 ? -14.211 -29.344 -17.781 1 75.31 3 GLU B CA 1
ATOM 4129 C C . GLU B 1 3 ? -15.688 -28.969 -17.734 1 75.31 3 GLU B C 1
ATOM 4131 O O . GLU B 1 3 ? -16.031 -27.828 -17.406 1 75.31 3 GLU B O 1
ATOM 4136 N N . ALA B 1 4 ? -16.562 -29.984 -18.031 1 75 4 ALA B N 1
ATOM 4137 C CA . ALA B 1 4 ? -18 -29.734 -17.953 1 75 4 ALA B CA 1
ATOM 4138 C C . ALA B 1 4 ? -18.438 -29.484 -16.516 1 75 4 ALA B C 1
ATOM 4140 O O . ALA B 1 4 ? -19.25 -28.594 -16.25 1 75 4 ALA B O 1
ATOM 4141 N N . GLN B 1 5 ? -17.812 -30.203 -15.656 1 75.94 5 GLN B N 1
ATOM 4142 C CA . GLN B 1 5 ? -18.078 -30 -14.234 1 75.94 5 GLN B CA 1
ATOM 4143 C C . GLN B 1 5 ? -17.625 -28.609 -13.789 1 75.94 5 GLN B C 1
ATOM 4145 O O . GLN B 1 5 ? -18.328 -27.938 -13.031 1 75.94 5 GLN B O 1
ATOM 4150 N N . SER B 1 6 ? -16.531 -28.234 -14.281 1 76.88 6 SER B N 1
ATOM 4151 C CA . SER B 1 6 ? -15.992 -26.938 -13.93 1 76.88 6 SER B CA 1
ATOM 4152 C C . SER B 1 6 ? -16.891 -25.812 -14.43 1 76.88 6 SER B C 1
ATOM 4154 O O . SER B 1 6 ? -17.125 -24.828 -13.719 1 76.88 6 SER B O 1
ATOM 4156 N N . LEU B 1 7 ? -17.562 -26.047 -15.539 1 77.19 7 LEU B N 1
ATOM 4157 C CA . LEU B 1 7 ? -18.422 -25.031 -16.141 1 77.19 7 LEU B CA 1
ATOM 4158 C C . LEU B 1 7 ? -19.719 -24.875 -15.359 1 77.19 7 LEU B C 1
ATOM 4160 O O . LEU B 1 7 ? -20.219 -23.766 -15.188 1 77.19 7 LEU B O 1
ATOM 4164 N N . VAL B 1 8 ? -20.188 -26.016 -14.852 1 78.81 8 VAL B N 1
ATOM 4165 C CA . VAL B 1 8 ? -21.422 -25.984 -14.07 1 78.81 8 VAL B CA 1
ATOM 4166 C C . VAL B 1 8 ? -21.156 -25.344 -12.703 1 78.81 8 VAL B C 1
ATOM 4168 O O . VAL B 1 8 ? -21.969 -24.578 -12.195 1 78.81 8 VAL B O 1
ATOM 4171 N N . TYR B 1 9 ? -20.062 -25.609 -12.242 1 81.19 9 TYR B N 1
ATOM 4172 C CA . TYR B 1 9 ? -19.703 -25.141 -10.906 1 81.19 9 TYR B CA 1
ATOM 4173 C C . TYR B 1 9 ? -19.391 -23.641 -10.914 1 81.19 9 TYR B C 1
ATOM 4175 O O . TYR B 1 9 ? -19.484 -22.984 -9.883 1 81.19 9 TYR B O 1
ATOM 4183 N N . ILE B 1 10 ? -19.125 -23.141 -12.047 1 80.81 10 ILE B N 1
ATOM 4184 C CA . ILE B 1 10 ? -18.734 -21.75 -12.164 1 80.81 10 ILE B CA 1
ATOM 4185 C C . ILE B 1 10 ? -19.906 -20.859 -11.742 1 80.81 10 ILE B C 1
ATOM 4187 O O . ILE B 1 10 ? -19.719 -19.844 -11.055 1 80.81 10 ILE B O 1
ATOM 4191 N N . LYS B 1 11 ? -21.141 -21.266 -12.047 1 82.81 11 LYS B N 1
ATOM 4192 C CA . LYS B 1 11 ? -22.312 -20.469 -11.711 1 82.81 11 LYS B CA 1
ATOM 4193 C C . LYS B 1 11 ? -22.562 -20.469 -10.203 1 82.81 11 LYS B C 1
ATOM 4195 O O . LYS B 1 11 ? -22.969 -19.453 -9.641 1 82.81 11 LYS B O 1
ATOM 4200 N N . VAL B 1 12 ? -22.312 -21.609 -9.648 1 82.62 12 VAL B N 1
ATOM 4201 C CA . VAL B 1 12 ? -22.5 -21.719 -8.203 1 82.62 12 VAL B CA 1
ATOM 4202 C C . VAL B 1 12 ? -21.453 -20.875 -7.488 1 82.62 12 VAL B C 1
ATOM 4204 O O . VAL B 1 12 ? -21.75 -20.203 -6.504 1 82.62 12 VAL B O 1
ATOM 4207 N N . GLN B 1 13 ? -20.25 -20.969 -8 1 84.12 13 GLN B N 1
ATOM 4208 C CA . GLN B 1 13 ? -19.156 -20.188 -7.422 1 84.12 13 GLN B CA 1
ATOM 4209 C C . GLN B 1 13 ? -19.422 -18.703 -7.523 1 84.12 13 GLN B C 1
ATOM 4211 O O . GLN B 1 13 ? -19.109 -17.938 -6.602 1 84.12 13 GLN B O 1
ATOM 4216 N N . GLN B 1 14 ? -20.016 -18.312 -8.578 1 84.88 14 GLN B N 1
ATOM 4217 C CA . GLN B 1 14 ? -20.328 -16.906 -8.812 1 84.88 14 GLN B CA 1
ATOM 4218 C C . GLN B 1 14 ? -21.359 -16.391 -7.816 1 84.88 14 GLN B C 1
ATOM 4220 O O . GLN B 1 14 ? -21.188 -15.328 -7.223 1 84.88 14 GLN B O 1
ATOM 4225 N N . ALA B 1 15 ? -22.422 -17.172 -7.68 1 87.31 15 ALA B N 1
ATOM 4226 C CA . ALA B 1 15 ? -23.5 -16.766 -6.781 1 87.31 15 ALA B CA 1
ATOM 4227 C C . ALA B 1 15 ? -23 -16.688 -5.34 1 87.31 15 ALA B C 1
ATOM 4229 O O . ALA B 1 15 ? -23.359 -15.766 -4.605 1 87.31 15 ALA B O 1
ATOM 4230 N N . ALA B 1 16 ? -22.203 -17.641 -5.023 1 86.69 16 ALA B N 1
ATOM 4231 C CA . ALA B 1 16 ? -21.672 -17.656 -3.666 1 86.69 16 ALA B CA 1
ATOM 4232 C C . ALA B 1 16 ? -20.75 -16.453 -3.424 1 86.69 16 ALA B C 1
ATOM 4234 O O . ALA B 1 16 ? -20.797 -15.844 -2.355 1 86.69 16 ALA B O 1
ATOM 4235 N N . TYR B 1 17 ? -19.938 -16.172 -4.398 1 89.12 17 TYR B N 1
ATOM 4236 C CA . TYR B 1 17 ? -19.016 -15.047 -4.281 1 89.12 17 TYR B CA 1
ATOM 4237 C C . TYR B 1 17 ? -19.781 -13.742 -4.086 1 89.12 17 TYR B C 1
ATOM 4239 O O . TYR B 1 17 ? -19.438 -12.938 -3.217 1 89.12 17 TYR B O 1
ATOM 4247 N N . ILE B 1 18 ? -20.844 -13.547 -4.867 1 91.75 18 ILE B N 1
ATOM 4248 C CA . ILE B 1 18 ? -21.641 -12.32 -4.816 1 91.75 18 ILE B CA 1
ATOM 4249 C C . ILE B 1 18 ? -22.297 -12.188 -3.449 1 91.75 18 ILE B C 1
ATOM 4251 O O . ILE B 1 18 ? -22.266 -11.117 -2.838 1 91.75 18 ILE B O 1
ATOM 4255 N N . GLU B 1 19 ? -22.797 -13.227 -2.994 1 91.94 19 GLU B N 1
ATOM 4256 C CA . GLU B 1 19 ? -23.5 -13.219 -1.716 1 91.94 19 GLU B CA 1
ATOM 4257 C C . GLU B 1 19 ? -22.547 -12.922 -0.562 1 91.94 19 GLU B C 1
ATOM 4259 O O . GLU B 1 19 ? -22.844 -12.117 0.318 1 91.94 19 GLU B O 1
ATOM 4264 N N . ILE B 1 20 ? -21.406 -13.531 -0.573 1 91 20 ILE B N 1
ATOM 4265 C CA . ILE B 1 20 ? -20.438 -13.344 0.504 1 91 20 ILE B CA 1
ATOM 4266 C C . ILE B 1 20 ? -19.906 -11.914 0.478 1 91 20 ILE B C 1
ATOM 4268 O O . ILE B 1 20 ? -19.781 -11.273 1.524 1 91 20 ILE B O 1
ATOM 4272 N N . ALA B 1 21 ? -19.609 -11.492 -0.715 1 92.81 21 ALA B N 1
ATOM 4273 C CA . ALA B 1 21 ? -19.078 -10.133 -0.854 1 92.81 21 ALA B CA 1
ATOM 4274 C C . ALA B 1 21 ? -20.109 -9.109 -0.395 1 92.81 21 ALA B C 1
ATOM 4276 O O . ALA B 1 21 ? -19.781 -8.188 0.355 1 92.81 21 ALA B O 1
ATOM 4277 N N . ASP B 1 22 ? -21.344 -9.328 -0.814 1 93.75 22 ASP B N 1
ATOM 4278 C CA . ASP B 1 22 ? -22.422 -8.414 -0.479 1 93.75 22 ASP B CA 1
ATOM 4279 C C . ASP B 1 22 ? -22.688 -8.398 1.025 1 93.75 22 ASP B C 1
ATOM 4281 O O . ASP B 1 22 ? -22.797 -7.332 1.631 1 93.75 22 ASP B O 1
ATOM 4285 N N . ASN B 1 23 ? -22.75 -9.523 1.613 1 92.69 23 ASN B N 1
ATOM 4286 C CA . ASN B 1 23 ? -23.031 -9.633 3.043 1 92.69 23 ASN B CA 1
ATOM 4287 C C . ASN B 1 23 ? -21.875 -9.078 3.877 1 92.69 23 ASN B C 1
ATOM 4289 O O . ASN B 1 23 ? -22.094 -8.477 4.93 1 92.69 23 ASN B O 1
ATOM 4293 N N . THR B 1 24 ? -20.672 -9.312 3.42 1 93.25 24 THR B N 1
ATOM 4294 C CA . THR B 1 24 ? -19.516 -8.805 4.152 1 93.25 24 THR B CA 1
ATOM 4295 C C . THR B 1 24 ? -19.484 -7.281 4.105 1 93.25 24 THR B C 1
ATOM 4297 O O . THR B 1 24 ? -19.203 -6.633 5.113 1 93.25 24 THR B O 1
ATOM 4300 N N . PHE B 1 25 ? -19.828 -6.75 2.934 1 94.69 25 PHE B N 1
ATOM 4301 C CA . PHE B 1 25 ? -19.859 -5.297 2.781 1 94.69 25 PHE B CA 1
ATOM 4302 C C . PHE B 1 25 ? -20.906 -4.68 3.693 1 94.69 25 PHE B C 1
ATOM 4304 O O . PHE B 1 25 ? -20.641 -3.674 4.359 1 94.69 25 PHE B O 1
ATOM 4311 N N . ALA B 1 26 ? -21.984 -5.266 3.705 1 94.06 26 ALA B N 1
ATOM 4312 C CA . ALA B 1 26 ? -23.078 -4.801 4.562 1 94.06 26 ALA B CA 1
ATOM 4313 C C . ALA B 1 26 ? -22.703 -4.914 6.039 1 94.06 26 ALA B C 1
ATOM 4315 O O . ALA B 1 26 ? -22.984 -4.02 6.832 1 94.06 26 ALA B O 1
ATOM 4316 N N . HIS B 1 27 ? -22.078 -5.984 6.355 1 93.06 27 HIS B N 1
ATOM 4317 C CA . HIS B 1 27 ? -21.656 -6.207 7.734 1 93.06 27 HIS B CA 1
ATOM 4318 C C . HIS B 1 27 ? -20.641 -5.148 8.18 1 93.06 27 HIS B C 1
ATOM 4320 O O . HIS B 1 27 ? -20.75 -4.617 9.289 1 93.06 27 HIS B O 1
ATOM 4326 N N . LEU B 1 28 ? -19.734 -4.852 7.367 1 93.25 28 LEU B N 1
ATOM 4327 C CA . LEU B 1 28 ? -18.734 -3.854 7.699 1 93.25 28 LEU B CA 1
ATOM 4328 C C . LEU B 1 28 ? -19.359 -2.492 7.949 1 93.25 28 LEU B C 1
ATOM 4330 O O . LEU B 1 28 ? -18.953 -1.769 8.859 1 93.25 28 LEU B O 1
ATOM 4334 N N . HIS B 1 29 ? -20.375 -2.193 7.164 1 93.12 29 HIS B N 1
ATOM 4335 C CA . HIS B 1 29 ? -21.047 -0.905 7.34 1 93.12 29 HIS B CA 1
ATOM 4336 C C . HIS B 1 29 ? -21.953 -0.912 8.562 1 93.12 29 HIS B C 1
ATOM 4338 O O . HIS B 1 29 ? -22.375 0.147 9.031 1 93.12 29 HIS B O 1
ATOM 4344 N N . SER B 1 30 ? -22.234 -2.002 9.086 1 92.12 30 SER B N 1
ATOM 4345 C CA . SER B 1 30 ? -23.078 -2.092 10.266 1 92.12 30 SER B CA 1
ATOM 4346 C C . SER B 1 30 ? -22.266 -1.973 11.555 1 92.12 30 SER B C 1
ATOM 4348 O O . SER B 1 30 ? -22.828 -1.746 12.633 1 92.12 30 SER B O 1
ATOM 4350 N N . LEU B 1 31 ? -21 -2.039 11.438 1 91.44 31 LEU B N 1
ATOM 4351 C CA . LEU B 1 31 ? -20.141 -1.943 12.609 1 91.44 31 LEU B CA 1
ATOM 4352 C C . LEU B 1 31 ? -20.062 -0.505 13.109 1 91.44 31 LEU B C 1
ATOM 4354 O O . LEU B 1 31 ? -20.406 0.43 12.391 1 91.44 31 LEU B O 1
ATOM 4358 N N . SER B 1 32 ? -19.672 -0.367 14.344 1 90.56 32 SER B N 1
ATOM 4359 C CA . SER B 1 32 ? -19.656 0.939 14.992 1 90.56 32 SER B CA 1
ATOM 4360 C C . SER B 1 32 ? -18.5 1.795 14.5 1 90.56 32 SER B C 1
ATOM 4362 O O . SER B 1 32 ? -17.5 1.27 13.992 1 90.56 32 SER B O 1
ATOM 4364 N N . LEU B 1 33 ? -18.734 3.02 14.625 1 87.75 33 LEU B N 1
ATOM 4365 C CA . LEU B 1 33 ? -17.703 3.973 14.234 1 87.75 33 LEU B CA 1
ATOM 4366 C C . LEU B 1 33 ? -16.422 3.719 15 1 87.75 33 LEU B C 1
ATOM 4368 O O . LEU B 1 33 ? -15.32 3.818 14.438 1 87.75 33 LEU B O 1
ATOM 4372 N N . ASP B 1 34 ? -16.516 3.436 16.219 1 85.56 34 ASP B N 1
ATOM 4373 C CA . ASP B 1 34 ? -15.352 3.18 17.062 1 85.56 34 ASP B CA 1
ATOM 4374 C C . ASP B 1 34 ? -14.461 2.098 16.469 1 85.56 34 ASP B C 1
ATOM 4376 O O . ASP B 1 34 ? -13.234 2.227 16.453 1 85.56 34 ASP B O 1
ATOM 4380 N N . TRP B 1 35 ? -15.086 1.117 15.977 1 86.06 35 TRP B N 1
ATOM 4381 C CA . TRP B 1 35 ? -14.352 0.02 15.352 1 86.06 35 TRP B CA 1
ATOM 4382 C C . TRP B 1 35 ? -13.594 0.502 14.117 1 86.06 35 TRP B C 1
ATOM 4384 O O . TRP B 1 35 ? -12.422 0.162 13.93 1 86.06 35 TRP B O 1
ATOM 4394 N N . HIS B 1 36 ? -14.203 1.268 13.289 1 85.44 36 HIS B N 1
ATOM 4395 C CA . HIS B 1 36 ? -13.602 1.763 12.055 1 85.44 36 HIS B CA 1
ATOM 4396 C C . HIS B 1 36 ? -12.422 2.688 12.352 1 85.44 36 HIS B C 1
ATOM 4398 O O . HIS B 1 36 ? -11.453 2.73 11.594 1 85.44 36 HIS B O 1
ATOM 4404 N N . LEU B 1 37 ? -12.516 3.416 13.422 1 80.38 37 LEU B N 1
ATOM 4405 C CA . LEU B 1 37 ? -11.469 4.359 13.789 1 80.38 37 LEU B CA 1
ATOM 4406 C C . LEU B 1 37 ? -10.258 3.633 14.367 1 80.38 37 LEU B C 1
ATOM 4408 O O . LEU B 1 37 ? -9.125 4.109 14.242 1 80.38 37 LEU B O 1
ATOM 4412 N N . ARG B 1 38 ? -10.477 2.566 14.93 1 77.81 38 ARG B N 1
ATOM 4413 C CA . ARG B 1 38 ? -9.414 1.822 15.594 1 77.81 38 ARG B CA 1
ATOM 4414 C C . ARG B 1 38 ? -8.648 0.96 14.594 1 77.81 38 ARG B C 1
ATOM 4416 O O . ARG B 1 38 ? -7.465 0.677 14.797 1 77.81 38 ARG B O 1
ATOM 4423 N N . LYS B 1 39 ? -9.32 0.593 13.617 1 80.62 39 LYS B N 1
ATOM 4424 C CA . LYS B 1 39 ? -8.703 -0.347 12.68 1 80.62 39 LYS B CA 1
ATOM 4425 C C . LYS B 1 39 ? -8.102 0.382 11.484 1 80.62 39 LYS B C 1
ATOM 4427 O O . LYS B 1 39 ? -8.594 1.442 11.086 1 80.62 39 LYS B O 1
ATOM 4432 N N . LYS B 1 40 ? -7.02 -0.145 11.047 1 78.06 40 LYS B N 1
ATOM 4433 C CA . LYS B 1 40 ? -6.469 0.344 9.789 1 78.06 40 LYS B CA 1
ATOM 4434 C C . LYS B 1 40 ? -7.301 -0.137 8.602 1 78.06 40 LYS B C 1
ATOM 4436 O O . LYS B 1 40 ? -7.406 -1.341 8.359 1 78.06 40 LYS B O 1
ATOM 4441 N N . MET B 1 41 ? -7.812 0.757 7.887 1 81.56 41 MET B N 1
ATOM 4442 C CA . MET B 1 41 ? -8.766 0.447 6.824 1 81.56 41 MET B CA 1
ATOM 4443 C C . MET B 1 41 ? -8.117 -0.409 5.742 1 81.56 41 MET B C 1
ATOM 4445 O O . MET B 1 41 ? -8.758 -1.296 5.176 1 81.56 41 MET B O 1
ATOM 4449 N N . GLY B 1 42 ? -6.895 -0.167 5.496 1 78.62 42 GLY B N 1
ATOM 4450 C CA . GLY B 1 42 ? -6.199 -1 4.527 1 78.62 42 GLY B CA 1
ATOM 4451 C C . GLY B 1 42 ? -6.168 -2.467 4.914 1 78.62 42 GLY B C 1
ATOM 4452 O O . GLY B 1 42 ? -6.352 -3.342 4.066 1 78.62 42 GLY B O 1
ATOM 4453 N N . ASN B 1 43 ? -5.973 -2.711 6.195 1 80.81 43 ASN B N 1
ATOM 4454 C CA . ASN B 1 43 ? -5.934 -4.086 6.688 1 80.81 43 ASN B CA 1
ATOM 4455 C C . ASN B 1 43 ? -7.301 -4.754 6.59 1 80.81 43 ASN B C 1
ATOM 4457 O O . ASN B 1 43 ? -7.391 -5.945 6.281 1 80.81 43 ASN B O 1
ATOM 4461 N N . VAL B 1 44 ? -8.266 -3.986 6.809 1 87.81 44 VAL B N 1
ATOM 4462 C CA . VAL B 1 44 ? -9.625 -4.512 6.77 1 87.81 44 VAL B CA 1
ATOM 4463 C C . VAL B 1 44 ? -9.984 -4.906 5.336 1 87.81 44 VAL B C 1
ATOM 4465 O O . VAL B 1 44 ? -10.492 -6.004 5.098 1 87.81 44 VAL B O 1
ATOM 4468 N N . ILE B 1 45 ? -9.656 -4.035 4.457 1 88.44 45 ILE B N 1
ATOM 4469 C CA . ILE B 1 45 ? -9.953 -4.285 3.051 1 88.44 45 ILE B CA 1
ATOM 4470 C C . ILE B 1 45 ? -9.18 -5.512 2.57 1 88.44 45 ILE B C 1
ATOM 4472 O O . ILE B 1 45 ? -9.742 -6.383 1.898 1 88.44 45 ILE B O 1
ATOM 4476 N N . ARG B 1 46 ? -7.953 -5.602 2.971 1 83.06 46 ARG B N 1
ATOM 4477 C CA . ARG B 1 46 ? -7.125 -6.738 2.582 1 83.06 46 ARG B CA 1
ATOM 4478 C C . ARG B 1 46 ? -7.664 -8.031 3.176 1 83.06 46 ARG B C 1
ATOM 4480 O O . ARG B 1 46 ? -7.723 -9.062 2.494 1 83.06 46 ARG B O 1
ATOM 4487 N N . SER B 1 47 ? -8.023 -7.977 4.367 1 85.75 47 SER B N 1
ATOM 4488 C CA . SER B 1 47 ? -8.562 -9.156 5.047 1 85.75 47 SER B CA 1
ATOM 4489 C C . SER B 1 47 ? -9.852 -9.625 4.383 1 85.75 47 SER B C 1
ATOM 4491 O O . SER B 1 47 ? -10.078 -10.836 4.25 1 85.75 47 SER B O 1
ATOM 4493 N N . MET B 1 48 ? -10.625 -8.688 4.035 1 89.62 48 MET B N 1
ATOM 4494 C CA . MET B 1 48 ? -11.867 -9.031 3.348 1 89.62 48 MET B CA 1
ATOM 4495 C C . MET B 1 48 ? -11.578 -9.688 2 1 89.62 48 MET B C 1
ATOM 4497 O O . MET B 1 48 ? -12.117 -10.75 1.696 1 89.62 48 MET B O 1
ATOM 4501 N N . ASP B 1 49 ? -10.727 -9.07 1.305 1 87.5 49 ASP B N 1
ATOM 4502 C CA . ASP B 1 49 ? -10.398 -9.57 -0.027 1 87.5 49 ASP B CA 1
ATOM 4503 C C . ASP B 1 49 ? -9.773 -10.961 0.048 1 87.5 49 ASP B C 1
ATOM 4505 O O . ASP B 1 49 ? -10.203 -11.875 -0.654 1 87.5 49 ASP B O 1
ATOM 4509 N N . ARG B 1 50 ? -8.891 -11.102 0.905 1 84.44 50 ARG B N 1
ATOM 4510 C CA . ARG B 1 50 ? -8.211 -12.383 1.073 1 84.44 50 ARG B CA 1
ATOM 4511 C C . ARG B 1 50 ? -9.172 -13.445 1.594 1 84.44 50 ARG B C 1
ATOM 4513 O O . ARG B 1 50 ? -9.078 -14.617 1.213 1 84.44 50 ARG B O 1
ATOM 4520 N N . GLY B 1 51 ? -9.969 -12.992 2.445 1 88.31 51 GLY B N 1
ATOM 4521 C CA . GLY B 1 51 ? -10.953 -13.914 2.99 1 88.31 51 GLY B CA 1
ATOM 4522 C C . GLY B 1 51 ? -11.922 -14.438 1.946 1 88.31 51 GLY B C 1
ATOM 4523 O O . GLY B 1 51 ? -12.188 -15.641 1.885 1 88.31 51 GLY B O 1
ATOM 4524 N N . ILE B 1 52 ? -12.375 -13.594 1.112 1 87.94 52 ILE B N 1
ATOM 4525 C CA . ILE B 1 52 ? -13.312 -13.984 0.068 1 87.94 52 ILE B CA 1
ATOM 4526 C C . ILE B 1 52 ? -12.617 -14.883 -0.949 1 87.94 52 ILE B C 1
ATOM 4528 O O . ILE B 1 52 ? -13.164 -15.906 -1.37 1 87.94 52 ILE B O 1
ATOM 4532 N N . GLN B 1 53 ? -11.391 -14.562 -1.27 1 86.31 53 GLN B N 1
ATOM 4533 C CA . GLN B 1 53 ? -10.609 -15.367 -2.205 1 86.31 53 GLN B CA 1
ATOM 4534 C C . GLN B 1 53 ? -10.305 -16.75 -1.625 1 86.31 53 GLN B C 1
ATOM 4536 O O . GLN B 1 53 ? -10.352 -17.75 -2.342 1 86.31 53 GLN B O 1
ATOM 4541 N N . ALA B 1 54 ? -9.992 -16.688 -0.349 1 87 54 ALA B N 1
ATOM 4542 C CA . ALA B 1 54 ? -9.695 -17.953 0.326 1 87 54 ALA B CA 1
ATOM 4543 C C . ALA B 1 54 ? -10.914 -18.875 0.31 1 87 54 ALA B C 1
ATOM 4545 O O . ALA B 1 54 ? -10.781 -20.078 0.095 1 87 54 ALA B O 1
ATOM 4546 N N . ALA B 1 55 ? -12.055 -18.266 0.505 1 84.31 55 ALA B N 1
ATOM 4547 C CA . ALA B 1 55 ? -13.281 -19.047 0.47 1 84.31 55 ALA B CA 1
ATOM 4548 C C . ALA B 1 55 ? -13.516 -19.641 -0.917 1 84.31 55 ALA B C 1
ATOM 4550 O O . ALA B 1 55 ? -13.898 -20.797 -1.047 1 84.31 55 ALA B O 1
ATOM 4551 N N . GLN B 1 56 ? -13.227 -18.891 -1.879 1 83 56 GLN B N 1
ATOM 4552 C CA . GLN B 1 56 ? -13.406 -19.328 -3.258 1 83 56 GLN B CA 1
ATOM 4553 C C . GLN B 1 56 ? -12.391 -20.406 -3.625 1 83 56 GLN B C 1
ATOM 4555 O O . GLN B 1 56 ? -12.742 -21.422 -4.234 1 83 56 GLN B O 1
ATOM 4560 N N . GLN B 1 57 ? -11.172 -20.266 -3.318 1 81.88 57 GLN B N 1
ATOM 4561 C CA . GLN B 1 57 ? -10.102 -21.203 -3.629 1 81.88 57 GLN B CA 1
ATOM 4562 C C . GLN B 1 57 ? -10.32 -22.531 -2.91 1 81.88 57 GLN B C 1
ATOM 4564 O O . GLN B 1 57 ? -10.117 -23.609 -3.492 1 81.88 57 GLN B O 1
ATOM 4569 N N . THR B 1 58 ? -10.773 -22.422 -1.628 1 82.62 58 THR B N 1
ATOM 4570 C CA . THR B 1 58 ? -11.031 -23.625 -0.859 1 82.62 58 THR B CA 1
ATOM 4571 C C . THR B 1 58 ? -12.148 -24.453 -1.499 1 82.62 58 THR B C 1
ATOM 4573 O O . THR B 1 58 ? -12.039 -25.672 -1.617 1 82.62 58 THR B O 1
ATOM 4576 N N . MET B 1 59 ? -13.102 -23.734 -1.876 1 80.56 59 MET B N 1
ATOM 4577 C CA . MET B 1 59 ? -14.219 -24.422 -2.52 1 80.56 59 MET B CA 1
ATOM 4578 C C . MET B 1 59 ? -13.781 -25.062 -3.834 1 80.56 59 MET B C 1
ATOM 4580 O O . MET B 1 59 ? -14.133 -26.203 -4.125 1 80.56 59 MET B O 1
ATOM 4584 N N . GLN B 1 60 ? -12.945 -24.406 -4.578 1 78.75 60 GLN B N 1
ATOM 4585 C CA . GLN B 1 60 ? -12.516 -24.891 -5.883 1 78.75 60 GLN B CA 1
ATOM 4586 C C . GLN B 1 60 ? -11.547 -26.062 -5.742 1 78.75 60 GLN B C 1
ATOM 4588 O O . GLN B 1 60 ? -11.758 -27.125 -6.328 1 78.75 60 GLN B O 1
ATOM 4593 N N . TYR B 1 61 ? -10.555 -25.953 -4.938 1 79.75 61 TYR B N 1
ATOM 4594 C CA . TYR B 1 61 ? -9.5 -26.953 -4.875 1 79.75 61 TYR B CA 1
ATOM 4595 C C . TYR B 1 61 ? -9.945 -28.172 -4.074 1 79.75 61 TYR B C 1
ATOM 4597 O O . TYR B 1 61 ? -9.633 -29.297 -4.438 1 79.75 61 TYR B O 1
ATOM 4605 N N . VAL B 1 62 ? -10.758 -27.969 -3.047 1 79.75 62 VAL B N 1
ATOM 4606 C CA . VAL B 1 62 ? -11.203 -29.094 -2.232 1 79.75 62 VAL B CA 1
ATOM 4607 C C . VAL B 1 62 ? -12.328 -29.844 -2.951 1 79.75 62 VAL B C 1
ATOM 4609 O O . VAL B 1 62 ? -12.25 -31.062 -3.141 1 79.75 62 VAL B O 1
ATOM 4612 N N . PHE B 1 63 ? -13.266 -29.109 -3.496 1 78.38 63 PHE B N 1
ATOM 4613 C CA . PHE B 1 63 ? -14.469 -29.75 -4.023 1 78.38 63 PHE B CA 1
ATOM 4614 C C . PHE B 1 63 ? -14.25 -30.188 -5.465 1 78.38 63 PHE B C 1
ATOM 4616 O O . PHE B 1 63 ? -14.805 -31.203 -5.898 1 78.38 63 PHE B O 1
ATOM 4623 N N . LEU B 1 64 ? -13.422 -29.438 -6.152 1 78 64 LEU B N 1
ATOM 4624 C CA . LEU B 1 64 ? -13.32 -29.766 -7.57 1 78 64 LEU B CA 1
ATOM 4625 C C . LEU B 1 64 ? -12.062 -30.594 -7.848 1 78 64 LEU B C 1
ATOM 4627 O O . LEU B 1 64 ? -11.969 -31.234 -8.891 1 78 64 LEU B O 1
ATOM 4631 N N . TYR B 1 65 ? -11.156 -30.484 -6.934 1 78.69 65 TYR B N 1
ATOM 4632 C CA . TYR B 1 65 ? -9.922 -31.203 -7.219 1 78.69 65 TYR B CA 1
ATOM 4633 C C . TYR B 1 65 ? -9.695 -32.312 -6.207 1 78.69 65 TYR B C 1
ATOM 4635 O O . TYR B 1 65 ? -9.75 -33.5 -6.555 1 78.69 65 TYR B O 1
ATOM 4643 N N . LEU B 1 66 ? -9.68 -32.062 -4.945 1 80.19 66 LEU B N 1
ATOM 4644 C CA . LEU B 1 66 ? -9.273 -33 -3.92 1 80.19 66 LEU B CA 1
ATOM 4645 C C . LEU B 1 66 ? -10.32 -34.094 -3.768 1 80.19 66 LEU B C 1
ATOM 4647 O O . LEU B 1 66 ? -9.984 -35.281 -3.805 1 80.19 66 LEU B O 1
ATOM 4651 N N . ILE B 1 67 ? -11.609 -33.781 -3.76 1 82.94 67 ILE B N 1
ATOM 4652 C CA . ILE B 1 67 ? -12.664 -34.75 -3.512 1 82.94 67 ILE B CA 1
ATOM 4653 C C . ILE B 1 67 ? -12.781 -35.719 -4.703 1 82.94 67 ILE B C 1
ATOM 4655 O O . ILE B 1 67 ? -12.758 -36.938 -4.539 1 82.94 67 ILE B O 1
ATOM 4659 N N . PRO B 1 68 ? -12.828 -35.156 -5.891 1 80.62 68 PRO B N 1
ATOM 4660 C CA . PRO B 1 68 ? -12.906 -36.031 -7.043 1 80.62 68 PRO B CA 1
ATOM 4661 C C . PRO B 1 68 ? -11.695 -36.969 -7.148 1 80.62 68 PRO B C 1
ATOM 4663 O O . PRO B 1 68 ? -11.836 -38.125 -7.527 1 80.62 68 PRO B O 1
ATOM 4666 N N . THR B 1 69 ? -10.531 -36.438 -6.797 1 80.75 69 THR B N 1
ATOM 4667 C CA . THR B 1 69 ? -9.32 -37.25 -6.855 1 80.75 69 THR B CA 1
ATOM 4668 C C . THR B 1 69 ? -9.391 -38.406 -5.855 1 80.75 69 THR B C 1
ATOM 4670 O O . THR B 1 69 ? -9.023 -39.531 -6.184 1 80.75 69 THR B O 1
ATOM 4673 N N . LEU B 1 70 ? -9.883 -38.188 -4.711 1 83.81 70 LEU B N 1
ATOM 4674 C CA . LEU B 1 70 ? -10.031 -39.25 -3.701 1 83.81 70 LEU B CA 1
ATOM 4675 C C . LEU B 1 70 ? -11.094 -40.25 -4.117 1 83.81 70 LEU B C 1
ATOM 4677 O O . LEU B 1 70 ? -10.922 -41.469 -3.916 1 83.81 70 LEU B O 1
ATOM 4681 N N . VAL B 1 71 ? -12.148 -39.75 -4.742 1 85.94 71 VAL B N 1
ATOM 4682 C CA . VAL B 1 71 ? -13.211 -40.656 -5.219 1 85.94 71 VAL B CA 1
ATOM 4683 C C . VAL B 1 71 ? -12.688 -41.5 -6.359 1 85.94 71 VAL B C 1
ATOM 4685 O O . VAL B 1 71 ? -12.984 -42.719 -6.418 1 85.94 71 VAL B O 1
ATOM 4688 N N . GLU B 1 72 ? -11.914 -40.875 -7.18 1 83.88 72 GLU B N 1
ATOM 4689 C CA . GLU B 1 72 ? -11.328 -41.625 -8.289 1 83.88 72 GLU B CA 1
ATOM 4690 C C . GLU B 1 72 ? -10.367 -42.688 -7.781 1 83.88 72 GLU B C 1
ATOM 4692 O O . GLU B 1 72 ? -10.352 -43.812 -8.297 1 83.88 72 GLU B O 1
ATOM 4697 N N . ALA B 1 73 ? -9.562 -42.312 -6.875 1 83.62 73 ALA B N 1
ATOM 4698 C CA . ALA B 1 73 ? -8.641 -43.281 -6.289 1 83.62 73 ALA B CA 1
ATOM 4699 C C . ALA B 1 73 ? -9.398 -44.469 -5.695 1 83.62 73 ALA B C 1
ATOM 4701 O O . ALA B 1 73 ? -9.016 -45.625 -5.902 1 83.62 73 ALA B O 1
ATOM 4702 N N . PHE B 1 74 ? -10.5 -44.188 -5.074 1 86.56 74 PHE B N 1
ATOM 4703 C CA . PHE B 1 74 ? -11.336 -45.219 -4.488 1 86.56 74 PHE B CA 1
ATOM 4704 C C . PHE B 1 74 ? -11.992 -46.062 -5.574 1 86.56 74 PHE B C 1
ATOM 4706 O O . PHE B 1 74 ? -12.078 -47.281 -5.453 1 86.56 74 PHE B O 1
ATOM 4713 N N . ALA B 1 75 ? -12.461 -45.438 -6.617 1 87.25 75 ALA B N 1
ATOM 4714 C CA . ALA B 1 75 ? -13.102 -46.125 -7.73 1 87.25 75 ALA B CA 1
ATOM 4715 C C . ALA B 1 75 ? -12.125 -47.062 -8.43 1 87.25 75 ALA B C 1
ATOM 4717 O O . ALA B 1 75 ? -12.484 -48.188 -8.766 1 87.25 75 ALA B O 1
ATOM 4718 N N . VAL B 1 76 ? -10.922 -46.594 -8.672 1 84.88 76 VAL B N 1
ATOM 4719 C CA . VAL B 1 76 ? -9.914 -47.406 -9.352 1 84.88 76 VAL B CA 1
ATOM 4720 C C . VAL B 1 76 ? -9.578 -48.625 -8.508 1 84.88 76 VAL B C 1
ATOM 4722 O O . VAL B 1 76 ? -9.422 -49.719 -9.039 1 84.88 76 VAL B O 1
ATOM 4725 N N . THR B 1 77 ? -9.461 -48.5 -7.184 1 85.25 77 THR B N 1
ATOM 4726 C CA . THR B 1 77 ? -9.203 -49.625 -6.285 1 85.25 77 THR B CA 1
ATOM 4727 C C . THR B 1 77 ? -10.328 -50.656 -6.367 1 85.25 77 THR B C 1
ATOM 4729 O O . THR B 1 77 ? -10.07 -51.875 -6.426 1 85.25 77 THR B O 1
ATOM 4732 N N . LEU B 1 78 ? -11.539 -50.156 -6.516 1 86.5 78 LEU B N 1
ATOM 4733 C CA . LEU B 1 78 ? -12.695 -51.062 -6.605 1 86.5 78 LEU B CA 1
ATOM 4734 C C . LEU B 1 78 ? -12.719 -51.781 -7.949 1 86.5 78 LEU B C 1
ATOM 4736 O O . LEU B 1 78 ? -13.094 -52.938 -8.023 1 86.5 78 LEU B O 1
ATOM 4740 N N . ILE B 1 79 ? -12.344 -51.062 -9.016 1 86.62 79 ILE B N 1
ATOM 4741 C CA . ILE B 1 79 ? -12.312 -51.656 -10.352 1 86.62 79 ILE B CA 1
ATOM 4742 C C . ILE B 1 79 ? -11.266 -52.781 -10.391 1 86.62 79 ILE B C 1
ATOM 4744 O O . ILE B 1 79 ? -11.5 -53.812 -10.992 1 86.62 79 ILE B O 1
ATOM 4748 N N . PHE B 1 80 ? -10.141 -52.562 -9.773 1 83.94 80 PHE B N 1
ATOM 4749 C CA . PHE B 1 80 ? -9.102 -53.594 -9.742 1 83.94 80 PHE B CA 1
ATOM 4750 C C . PHE B 1 80 ? -9.57 -54.812 -8.984 1 83.94 80 PHE B C 1
ATOM 4752 O O . PHE B 1 80 ? -9.25 -55.938 -9.367 1 83.94 80 PHE B O 1
ATOM 4759 N N . ILE B 1 81 ? -10.414 -54.656 -8.023 1 82.56 81 ILE B N 1
ATOM 4760 C CA . ILE B 1 81 ? -10.898 -55.75 -7.211 1 82.56 81 ILE B CA 1
ATOM 4761 C C . ILE B 1 81 ? -11.992 -56.531 -7.965 1 82.56 81 ILE B C 1
ATOM 4763 O O . ILE B 1 81 ? -11.945 -57.75 -8.078 1 82.56 81 ILE B O 1
ATOM 4767 N N . PHE B 1 82 ? -12.938 -55.812 -8.5 1 82.19 82 PHE B N 1
ATOM 4768 C CA . PHE B 1 82 ? -14.141 -56.469 -9 1 82.19 82 PHE B CA 1
ATOM 4769 C C . PHE B 1 82 ? -13.992 -56.812 -10.477 1 82.19 82 PHE B C 1
ATOM 4771 O O . PHE B 1 82 ? -14.445 -57.875 -10.93 1 82.19 82 PHE B O 1
ATOM 4778 N N . HIS B 1 83 ? -13.406 -55.938 -11.156 1 77.19 83 HIS B N 1
ATOM 4779 C CA . HIS B 1 83 ? -13.344 -56.156 -12.594 1 77.19 83 HIS B CA 1
ATOM 4780 C C . HIS B 1 83 ? -12.148 -57.031 -12.961 1 77.19 83 HIS B C 1
ATOM 4782 O O . HIS B 1 83 ? -12.289 -57.969 -13.742 1 77.19 83 HIS B O 1
ATOM 4788 N N . PHE B 1 84 ? -11.039 -56.75 -12.367 1 75.62 84 PHE B N 1
ATOM 4789 C CA . PHE B 1 84 ? -9.836 -57.469 -12.758 1 75.62 84 PHE B CA 1
ATOM 4790 C C . PHE B 1 84 ? -9.547 -58.594 -11.773 1 75.62 84 PHE B C 1
ATOM 4792 O O . PHE B 1 84 ? -8.617 -59.406 -11.977 1 75.62 84 PHE B O 1
ATOM 4799 N N . ASN B 1 85 ? -10.406 -58.812 -10.766 1 74.25 85 ASN B N 1
ATOM 4800 C CA . ASN B 1 85 ? -10.305 -59.844 -9.758 1 74.25 85 ASN B CA 1
ATOM 4801 C C . ASN B 1 85 ? -8.883 -59.969 -9.219 1 74.25 85 ASN B C 1
ATOM 4803 O O . ASN B 1 85 ? -8.375 -61.094 -9.031 1 74.25 85 ASN B O 1
ATOM 4807 N N . ASN B 1 86 ? -8.211 -58.938 -9.227 1 81 86 ASN B N 1
ATOM 4808 C CA . ASN B 1 86 ? -6.84 -58.938 -8.719 1 81 86 ASN B CA 1
ATOM 4809 C C . ASN B 1 86 ? -6.73 -58.125 -7.418 1 81 86 ASN B C 1
ATOM 4811 O O . ASN B 1 86 ? -6.438 -56.938 -7.438 1 81 86 ASN B O 1
ATOM 4815 N N . MET B 1 87 ? -6.914 -58.781 -6.266 1 82.69 87 MET B N 1
ATOM 4816 C CA . MET B 1 87 ? -6.895 -58.188 -4.941 1 82.69 87 MET B CA 1
ATOM 4817 C C . MET B 1 87 ? -5.484 -57.719 -4.574 1 82.69 87 MET B C 1
ATOM 4819 O O . MET B 1 87 ? -5.309 -56.688 -3.943 1 82.69 87 MET B O 1
ATOM 4823 N N . GLN B 1 88 ? -4.527 -58.469 -5.07 1 85.94 88 GLN B N 1
ATOM 4824 C CA . GLN B 1 88 ? -3.145 -58.125 -4.742 1 85.94 88 GLN B CA 1
ATOM 4825 C C . GLN B 1 88 ? -2.738 -56.781 -5.375 1 85.94 88 GLN B C 1
ATOM 4827 O O . GLN B 1 88 ? -2.09 -55.969 -4.734 1 85.94 88 GLN B O 1
ATOM 4832 N N . LEU B 1 89 ? -3.234 -56.594 -6.582 1 87.06 89 LEU B N 1
ATOM 4833 C CA . LEU B 1 89 ? -2.932 -55.344 -7.281 1 87.06 89 LEU B CA 1
ATOM 4834 C C . LEU B 1 89 ? -3.646 -54.156 -6.625 1 87.06 89 LEU B C 1
ATOM 4836 O O . LEU B 1 89 ? -3.068 -53.094 -6.484 1 87.06 89 LEU B O 1
ATOM 4840 N N . ALA B 1 90 ? -4.844 -54.375 -6.176 1 88.12 90 ALA B N 1
ATOM 4841 C CA . ALA B 1 90 ? -5.633 -53.344 -5.543 1 88.12 90 ALA B CA 1
ATOM 4842 C C . ALA B 1 90 ? -5.004 -52.906 -4.223 1 88.12 90 ALA B C 1
ATOM 4844 O O . ALA B 1 90 ? -4.875 -51.688 -3.959 1 88.12 90 ALA B O 1
ATOM 4845 N N . VAL B 1 91 ? -4.598 -53.844 -3.451 1 89.31 91 VAL B N 1
ATOM 4846 C CA . VAL B 1 91 ? -4 -53.531 -2.156 1 89.31 91 VAL B CA 1
ATOM 4847 C C . VAL B 1 91 ? -2.652 -52.844 -2.357 1 89.31 91 VAL B C 1
ATOM 4849 O O . VAL B 1 91 ? -2.311 -51.906 -1.627 1 89.31 91 VAL B O 1
ATOM 4852 N N . PHE B 1 92 ? -1.908 -53.281 -3.383 1 90.75 92 PHE B N 1
ATOM 4853 C CA . PHE B 1 92 ? -0.604 -52.688 -3.686 1 90.75 92 PHE B CA 1
ATOM 4854 C C . PHE B 1 92 ? -0.739 -51.25 -4.094 1 90.75 92 PHE B C 1
ATOM 4856 O O . PHE B 1 92 ? -0.014 -50.375 -3.59 1 90.75 92 PHE B O 1
ATOM 4863 N N . VAL B 1 93 ? -1.687 -50.938 -4.922 1 89.06 93 VAL B N 1
ATOM 4864 C CA . VAL B 1 93 ? -1.891 -49.562 -5.406 1 89.06 93 VAL B CA 1
ATOM 4865 C C . VAL B 1 93 ? -2.426 -48.688 -4.273 1 89.06 93 VAL B C 1
ATOM 4867 O O . VAL B 1 93 ? -1.995 -47.562 -4.105 1 89.06 93 VAL B O 1
ATOM 4870 N N . PHE B 1 94 ? -3.297 -49.281 -3.451 1 89.19 94 PHE B N 1
ATOM 4871 C CA . PHE B 1 94 ? -3.885 -48.531 -2.346 1 89.19 94 PHE B CA 1
ATOM 4872 C C . PHE B 1 94 ? -2.824 -48.188 -1.31 1 89.19 94 PHE B C 1
ATOM 4874 O O . PHE B 1 94 ? -2.805 -47.062 -0.795 1 89.19 94 PHE B O 1
ATOM 4881 N N . LEU B 1 95 ? -1.99 -49.094 -1.017 1 91.94 95 LEU B N 1
ATOM 4882 C CA . LEU B 1 95 ? -0.938 -48.875 -0.034 1 91.94 95 LEU B CA 1
ATOM 4883 C C . LEU B 1 95 ? 0.044 -47.812 -0.53 1 91.94 95 LEU B C 1
ATOM 4885 O O . LEU B 1 95 ? 0.502 -46.969 0.247 1 91.94 95 LEU B O 1
ATOM 4889 N N . ASN B 1 96 ? 0.359 -47.812 -1.81 1 92.62 96 ASN B N 1
ATOM 4890 C CA . ASN B 1 96 ? 1.279 -46.844 -2.371 1 92.62 96 ASN B CA 1
ATOM 4891 C C . ASN B 1 96 ? 0.636 -45.469 -2.463 1 92.62 96 ASN B C 1
ATOM 4893 O O . ASN B 1 96 ? 1.321 -44.438 -2.344 1 92.62 96 ASN B O 1
ATOM 4897 N N . LEU B 1 97 ? -0.656 -45.469 -2.688 1 90.62 97 LEU B N 1
ATOM 4898 C CA . LEU B 1 97 ? -1.377 -44.188 -2.689 1 90.62 97 LEU B CA 1
ATOM 4899 C C . LEU B 1 97 ? -1.354 -43.562 -1.307 1 90.62 97 LEU B C 1
ATOM 4901 O O . LEU B 1 97 ? -1.144 -42.344 -1.181 1 90.62 97 LEU B O 1
ATOM 4905 N N . PHE B 1 98 ? -1.619 -44.375 -0.34 1 91.38 98 PHE B N 1
ATOM 4906 C CA . PHE B 1 98 ? -1.563 -43.875 1.032 1 91.38 98 PHE B CA 1
ATOM 4907 C C . PHE B 1 98 ? -0.162 -43.406 1.377 1 91.38 98 PHE B C 1
ATOM 4909 O O . PHE B 1 98 ? -0.001 -42.344 2.014 1 91.38 98 PHE B O 1
ATOM 4916 N N . LEU B 1 99 ? 0.823 -44.156 0.917 1 93.69 99 LEU B N 1
ATOM 4917 C CA . LEU B 1 99 ? 2.211 -43.781 1.151 1 93.69 99 LEU B CA 1
ATOM 4918 C C . LEU B 1 99 ? 2.533 -42.469 0.454 1 93.69 99 LEU B C 1
ATOM 4920 O O . LEU B 1 99 ? 3.242 -41.625 1.009 1 93.69 99 LEU B O 1
ATOM 4924 N N . TYR B 1 100 ? 1.966 -42.281 -0.704 1 92.69 100 TYR B N 1
ATOM 4925 C CA . TYR B 1 100 ? 2.156 -41.062 -1.481 1 92.69 100 TYR B CA 1
ATOM 4926 C C . TYR B 1 100 ? 1.569 -39.844 -0.758 1 92.69 100 TYR B C 1
ATOM 4928 O O . TYR B 1 100 ? 2.244 -38.844 -0.587 1 92.69 100 TYR B O 1
ATOM 4936 N N . ILE B 1 101 ? 0.366 -40 -0.325 1 89.81 101 ILE B N 1
ATOM 4937 C CA . ILE B 1 101 ? -0.332 -38.875 0.329 1 89.81 101 ILE B CA 1
ATOM 4938 C C . ILE B 1 101 ? 0.348 -38.562 1.657 1 89.81 101 ILE B C 1
ATOM 4940 O O . ILE B 1 101 ? 0.631 -37.406 1.948 1 89.81 101 ILE B O 1
ATOM 4944 N N . TYR B 1 102 ? 0.661 -39.562 2.385 1 91.56 102 TYR B N 1
ATOM 4945 C CA . TYR B 1 102 ? 1.271 -39.406 3.699 1 91.56 102 TYR B CA 1
ATOM 4946 C C . TYR B 1 102 ? 2.646 -38.75 3.582 1 91.56 102 TYR B C 1
ATOM 4948 O O . TYR B 1 102 ? 2.951 -37.812 4.297 1 91.56 102 TYR B O 1
ATOM 4956 N N . SER B 1 103 ? 3.475 -39.281 2.678 1 93.44 103 SER B N 1
ATOM 4957 C CA . SER B 1 103 ? 4.82 -38.75 2.488 1 93.44 103 SER B CA 1
ATOM 4958 C C . SER B 1 103 ? 4.777 -37.312 1.988 1 93.44 103 SER B C 1
ATOM 4960 O O . SER B 1 103 ? 5.59 -36.469 2.4 1 93.44 103 SER B O 1
ATOM 4962 N N . THR B 1 104 ? 3.793 -37.031 1.15 1 90.69 104 THR B N 1
ATOM 4963 C CA . THR B 1 104 ? 3.66 -35.688 0.601 1 90.69 104 THR B CA 1
ATOM 4964 C C . THR B 1 104 ? 3.311 -34.688 1.699 1 90.69 104 THR B C 1
ATOM 4966 O O . THR B 1 104 ? 3.93 -33.625 1.8 1 90.69 104 THR B O 1
ATOM 4969 N N . VAL B 1 105 ? 2.408 -35.031 2.562 1 88.81 105 VAL B N 1
ATOM 4970 C CA . VAL B 1 105 ? 1.959 -34.125 3.625 1 88.81 105 VAL B CA 1
ATOM 4971 C C . VAL B 1 105 ? 3.08 -33.938 4.641 1 88.81 105 VAL B C 1
ATOM 4973 O O . VAL B 1 105 ? 3.338 -32.812 5.078 1 88.81 105 VAL B O 1
ATOM 4976 N N . GLN B 1 106 ? 3.783 -35.031 4.957 1 91.69 106 GLN B N 1
ATOM 4977 C CA . GLN B 1 106 ? 4.844 -34.938 5.961 1 91.69 106 GLN B CA 1
ATOM 4978 C C . GLN B 1 106 ? 5.992 -34.062 5.477 1 91.69 106 GLN B C 1
ATOM 4980 O O . GLN B 1 106 ? 6.52 -33.25 6.234 1 91.69 106 GLN B O 1
ATOM 4985 N N . VAL B 1 107 ? 6.348 -34.188 4.234 1 91.69 107 VAL B N 1
ATOM 4986 C CA . VAL B 1 107 ? 7.441 -33.406 3.684 1 91.69 107 VAL B CA 1
ATOM 4987 C C . VAL B 1 107 ? 7.004 -31.953 3.539 1 91.69 107 VAL B C 1
ATOM 4989 O O . VAL B 1 107 ? 7.797 -31.031 3.762 1 91.69 107 VAL B O 1
ATOM 4992 N N . THR B 1 108 ? 5.762 -31.781 3.197 1 88.56 108 THR B N 1
ATOM 4993 C CA . THR B 1 108 ? 5.246 -30.422 3.051 1 88.56 108 THR B CA 1
ATOM 4994 C C . THR B 1 108 ? 5.246 -29.688 4.391 1 88.56 108 THR B C 1
ATOM 4996 O O . THR B 1 108 ? 5.586 -28.516 4.461 1 88.56 108 THR B O 1
ATOM 4999 N N . LEU B 1 109 ? 4.926 -30.391 5.48 1 87.75 109 LEU B N 1
ATOM 5000 C CA . LEU B 1 109 ? 4.938 -29.797 6.812 1 87.75 109 LEU B CA 1
ATOM 5001 C C . LEU B 1 109 ? 6.363 -29.484 7.258 1 87.75 109 LEU B C 1
ATOM 5003 O O . LEU B 1 109 ? 6.609 -28.469 7.91 1 87.75 109 LEU B O 1
ATOM 5007 N N . TRP B 1 110 ? 7.18 -30.406 6.859 1 89.44 110 TRP B N 1
ATOM 5008 C CA . TRP B 1 110 ? 8.586 -30.203 7.176 1 89.44 110 TRP B CA 1
ATOM 5009 C C . TRP B 1 110 ? 9.141 -29 6.438 1 89.44 110 TRP B C 1
ATOM 5011 O O . TRP B 1 110 ? 9.961 -28.25 6.98 1 89.44 110 TRP B O 1
ATOM 5021 N N . ARG B 1 111 ? 8.695 -28.641 5.297 1 90.25 111 ARG B N 1
ATOM 5022 C CA . ARG B 1 111 ? 9.172 -27.562 4.445 1 90.25 111 ARG B CA 1
ATOM 5023 C C . ARG B 1 111 ? 8.672 -26.219 4.945 1 90.25 111 ARG B C 1
ATOM 5025 O O . ARG B 1 111 ? 9.188 -25.172 4.547 1 90.25 111 ARG B O 1
ATOM 5032 N N . LYS B 1 112 ? 7.703 -26.234 5.773 1 87.25 112 LYS B N 1
ATOM 5033 C CA . LYS B 1 112 ? 7.105 -25 6.27 1 87.25 112 LYS B CA 1
ATOM 5034 C C . LYS B 1 112 ? 8.148 -24.125 6.965 1 87.25 112 LYS B C 1
ATOM 5036 O O . LYS B 1 112 ? 8.117 -22.891 6.84 1 87.25 112 LYS B O 1
ATOM 5041 N N . GLN B 1 113 ? 9.047 -24.688 7.609 1 90.44 113 GLN B N 1
ATOM 5042 C CA . GLN B 1 113 ? 10.078 -23.938 8.32 1 90.44 113 GLN B CA 1
ATOM 5043 C C . GLN B 1 113 ? 10.977 -23.172 7.352 1 90.44 113 GLN B C 1
ATOM 5045 O O . GLN B 1 113 ? 11.375 -22.031 7.625 1 90.44 113 GLN B O 1
ATOM 5050 N N . PHE B 1 114 ? 11.281 -23.781 6.215 1 90.44 114 PHE B N 1
ATOM 5051 C CA . PHE B 1 114 ? 12.117 -23.125 5.219 1 90.44 114 PHE B CA 1
ATOM 5052 C C . PHE B 1 114 ? 11.375 -21.969 4.566 1 90.44 114 PHE B C 1
ATOM 5054 O O . PHE B 1 114 ? 11.961 -20.906 4.312 1 90.44 114 PHE B O 1
ATOM 5061 N N . ARG B 1 115 ? 10.18 -22.141 4.426 1 86.69 115 ARG B N 1
ATOM 5062 C CA . ARG B 1 115 ? 9.367 -21.094 3.818 1 86.69 115 ARG B CA 1
ATOM 5063 C C . ARG B 1 115 ? 9.219 -19.906 4.758 1 86.69 115 ARG B C 1
ATOM 5065 O O . ARG B 1 115 ? 9.297 -18.75 4.324 1 86.69 115 ARG B O 1
ATOM 5072 N N . THR B 1 116 ? 9.008 -20.203 5.996 1 88.38 116 THR B N 1
ATOM 5073 C CA . THR B 1 116 ? 8.875 -19.141 6.988 1 88.38 116 THR B CA 1
ATOM 5074 C C . THR B 1 116 ? 10.164 -18.328 7.07 1 88.38 116 THR B C 1
ATOM 5076 O O . THR B 1 116 ? 10.117 -17.094 7.16 1 88.38 116 THR B O 1
ATOM 5079 N N . ALA B 1 117 ? 11.219 -18.969 6.949 1 91.19 117 ALA B N 1
ATOM 5080 C CA . ALA B 1 117 ? 12.508 -18.281 6.969 1 91.19 117 ALA B CA 1
ATOM 5081 C C . ALA B 1 117 ? 12.688 -17.422 5.727 1 91.19 117 ALA B C 1
ATOM 5083 O O . ALA B 1 117 ? 13.156 -16.281 5.824 1 91.19 117 ALA B O 1
ATOM 5084 N N . THR B 1 118 ? 12.328 -17.938 4.621 1 90.69 118 THR B N 1
ATOM 5085 C CA . THR B 1 118 ? 12.438 -17.172 3.375 1 90.69 118 THR B CA 1
ATOM 5086 C C . THR B 1 118 ? 11.547 -15.938 3.42 1 90.69 118 THR B C 1
ATOM 5088 O O . THR B 1 118 ? 11.969 -14.852 2.996 1 90.69 118 THR B O 1
ATOM 5091 N N . THR B 1 119 ? 10.438 -16.062 4.004 1 88.06 119 THR B N 1
ATOM 5092 C CA . THR B 1 119 ? 9.516 -14.938 4.094 1 88.06 119 THR B CA 1
ATOM 5093 C C . THR B 1 119 ? 10.07 -13.852 5.012 1 88.06 119 THR B C 1
ATOM 5095 O O . THR B 1 119 ? 9.953 -12.664 4.715 1 88.06 119 THR B O 1
ATOM 5098 N N . LYS B 1 120 ? 10.602 -14.258 6.062 1 90.56 120 LYS B N 1
ATOM 5099 C CA . LYS B 1 120 ? 11.211 -13.312 6.992 1 90.56 120 LYS B CA 1
ATOM 5100 C C . LYS B 1 120 ? 12.328 -12.523 6.32 1 90.56 120 LYS B C 1
ATOM 5102 O O . LYS B 1 120 ? 12.375 -11.289 6.422 1 90.56 120 LYS B O 1
ATOM 5107 N N . HIS B 1 121 ? 13.156 -13.195 5.637 1 91.94 121 HIS B N 1
ATOM 5108 C CA . HIS B 1 121 ? 14.266 -12.531 4.973 1 91.94 121 HIS B CA 1
ATOM 5109 C C . HIS B 1 121 ? 13.781 -11.68 3.805 1 91.94 121 HIS B C 1
ATOM 5111 O O . HIS B 1 121 ? 14.375 -10.641 3.494 1 91.94 121 HIS B O 1
ATOM 5117 N N . ASP B 1 122 ? 12.703 -12.094 3.191 1 90.19 122 ASP B N 1
ATOM 5118 C CA . ASP B 1 122 ? 12.078 -11.289 2.145 1 90.19 122 ASP B CA 1
ATOM 5119 C C . ASP B 1 122 ? 11.547 -9.977 2.705 1 90.19 122 ASP B C 1
ATOM 5121 O O . ASP B 1 122 ? 11.711 -8.922 2.088 1 90.19 122 ASP B O 1
ATOM 5125 N N . ASN B 1 123 ? 11.008 -10.039 3.85 1 88.69 123 ASN B N 1
ATOM 5126 C CA . ASN B 1 123 ? 10.5 -8.844 4.516 1 88.69 123 ASN B CA 1
ATOM 5127 C C . ASN B 1 123 ? 11.633 -7.895 4.902 1 88.69 123 ASN B C 1
ATOM 5129 O O . ASN B 1 123 ? 11.523 -6.68 4.715 1 88.69 123 ASN B O 1
ATOM 5133 N N . ASP B 1 124 ? 12.602 -8.508 5.414 1 91 124 ASP B N 1
ATOM 5134 C CA . ASP B 1 124 ? 13.758 -7.707 5.793 1 91 124 ASP B CA 1
ATOM 5135 C C . ASP B 1 124 ? 14.344 -6.98 4.586 1 91 124 ASP B C 1
ATOM 5137 O O . ASP B 1 124 ? 14.75 -5.82 4.688 1 91 124 ASP B O 1
ATOM 5141 N N . LEU B 1 125 ? 14.398 -7.699 3.527 1 91.62 125 LEU B N 1
ATOM 5142 C CA . LEU B 1 125 ? 14.938 -7.141 2.293 1 91.62 125 LEU B CA 1
ATOM 5143 C C . LEU B 1 125 ? 14.102 -5.961 1.816 1 91.62 125 LEU B C 1
ATOM 5145 O O . LEU B 1 125 ? 14.641 -4.906 1.477 1 91.62 125 LEU B O 1
ATOM 5149 N N . HIS B 1 126 ? 12.922 -6.086 1.85 1 88.5 126 HIS B N 1
ATOM 5150 C CA . HIS B 1 126 ? 12.023 -5.035 1.386 1 88.5 126 HIS B CA 1
ATOM 5151 C C . HIS B 1 126 ? 12.023 -3.846 2.34 1 88.5 126 HIS B C 1
ATOM 5153 O O . HIS B 1 126 ? 11.938 -2.695 1.905 1 88.5 126 HIS B O 1
ATOM 5159 N N . ASP B 1 127 ? 12.109 -4.133 3.58 1 87.81 127 ASP B N 1
ATOM 5160 C CA . ASP B 1 127 ? 12.203 -3.062 4.57 1 87.81 127 ASP B CA 1
ATOM 5161 C C . ASP B 1 127 ? 13.461 -2.225 4.348 1 87.81 127 ASP B C 1
ATOM 5163 O O . ASP B 1 127 ? 13.406 -0.993 4.398 1 87.81 127 ASP B O 1
ATOM 5167 N N . CYS B 1 128 ? 14.484 -2.904 4.172 1 91.25 128 CYS B N 1
ATOM 5168 C CA . CYS B 1 128 ? 15.75 -2.227 3.945 1 91.25 128 CYS B CA 1
ATOM 5169 C C . CYS B 1 128 ? 15.703 -1.391 2.674 1 91.25 128 CYS B C 1
ATOM 5171 O O . CYS B 1 128 ? 16.141 -0.236 2.668 1 91.25 128 CYS B O 1
ATOM 5173 N N . LEU B 1 129 ? 15.172 -1.944 1.648 1 91.19 129 LEU B N 1
ATOM 5174 C CA . LEU B 1 129 ? 15.055 -1.248 0.372 1 91.19 129 LEU B CA 1
ATOM 5175 C C . LEU B 1 129 ? 14.203 0.007 0.514 1 91.19 129 LEU B C 1
ATOM 5177 O O . LEU B 1 129 ? 14.594 1.083 0.054 1 91.19 129 LEU B O 1
ATOM 5181 N N . THR B 1 130 ? 13.125 -0.131 1.122 1 88.31 130 THR B N 1
ATOM 5182 C CA . THR B 1 130 ? 12.195 0.982 1.305 1 88.31 130 THR B CA 1
ATOM 5183 C C . THR B 1 130 ? 12.828 2.07 2.17 1 88.31 130 THR B C 1
ATOM 5185 O O . THR B 1 130 ? 12.789 3.25 1.816 1 88.31 130 THR B O 1
ATOM 5188 N N . ASP B 1 131 ? 13.398 1.685 3.215 1 88.44 131 ASP B N 1
ATOM 5189 C CA . ASP B 1 131 ? 14.016 2.627 4.145 1 88.44 131 ASP B CA 1
ATOM 5190 C C . ASP B 1 131 ? 15.141 3.402 3.467 1 88.44 131 ASP B C 1
ATOM 5192 O O . ASP B 1 131 ? 15.25 4.621 3.625 1 88.44 131 ASP B O 1
ATOM 5196 N N . SER B 1 132 ? 15.969 2.701 2.777 1 90.88 132 SER B N 1
ATOM 5197 C CA . SER B 1 132 ? 17.125 3.314 2.137 1 90.88 132 SER B CA 1
ATOM 5198 C C . SER B 1 132 ? 16.703 4.285 1.039 1 90.88 132 SER B C 1
ATOM 5200 O O . SER B 1 132 ? 17.297 5.359 0.895 1 90.88 132 SER B O 1
ATOM 5202 N N . LEU B 1 133 ? 15.711 3.994 0.335 1 89.62 133 LEU B N 1
ATOM 5203 C CA . LEU B 1 133 ? 15.305 4.828 -0.792 1 89.62 133 LEU B CA 1
ATOM 5204 C C . LEU B 1 133 ? 14.461 6.012 -0.319 1 89.62 133 LEU B C 1
ATOM 5206 O O . LEU B 1 133 ? 14.531 7.098 -0.9 1 89.62 133 LEU B O 1
ATOM 5210 N N . VAL B 1 134 ? 13.695 5.805 0.677 1 86.38 134 VAL B N 1
ATOM 5211 C CA . VAL B 1 134 ? 12.922 6.902 1.252 1 86.38 134 VAL B CA 1
ATOM 5212 C C . VAL B 1 134 ? 13.875 7.922 1.882 1 86.38 134 VAL B C 1
ATOM 5214 O O . VAL B 1 134 ? 13.641 9.133 1.798 1 86.38 134 VAL B O 1
ATOM 5217 N N . ASN B 1 135 ? 14.914 7.352 2.441 1 88.56 135 ASN B N 1
ATOM 5218 C CA . ASN B 1 135 ? 15.898 8.227 3.057 1 88.56 135 ASN B CA 1
ATOM 5219 C C . ASN B 1 135 ? 17.078 8.5 2.117 1 88.56 135 ASN B C 1
ATOM 5221 O O . ASN B 1 135 ? 18.219 8.531 2.551 1 88.56 135 ASN B O 1
ATOM 5225 N N . TYR B 1 136 ? 16.734 8.656 0.867 1 90.69 136 TYR B N 1
ATOM 5226 C CA . TYR B 1 136 ? 17.75 8.859 -0.161 1 90.69 136 TYR B CA 1
ATOM 5227 C C . TYR B 1 136 ? 18.641 10.055 0.171 1 90.69 136 TYR B C 1
ATOM 5229 O O . TYR B 1 136 ? 19.859 9.969 0.085 1 90.69 136 TYR B O 1
ATOM 5237 N N . GLU B 1 137 ? 18.047 11.164 0.566 1 90.25 137 GLU B N 1
ATOM 5238 C CA . GLU B 1 137 ? 18.797 12.383 0.856 1 90.25 137 GLU B CA 1
ATOM 5239 C C . GLU B 1 137 ? 19.766 12.172 2.021 1 90.25 137 GLU B C 1
ATOM 5241 O O . GLU B 1 137 ? 20.906 12.609 1.968 1 90.25 137 GLU B O 1
ATOM 5246 N N . THR B 1 138 ? 19.25 11.508 2.977 1 90.44 138 THR B N 1
ATOM 5247 C CA . THR B 1 138 ? 20.094 11.258 4.148 1 90.44 138 THR B CA 1
ATOM 5248 C C . THR B 1 138 ? 21.281 10.375 3.781 1 90.44 138 THR B C 1
ATOM 5250 O O . THR B 1 138 ? 22.391 10.586 4.27 1 90.44 138 THR B O 1
ATOM 5253 N N . VAL B 1 139 ? 21.047 9.438 2.957 1 93.12 139 VAL B N 1
ATOM 5254 C CA . VAL B 1 139 ? 22.125 8.555 2.518 1 93.12 139 VAL B CA 1
ATOM 5255 C C . VAL B 1 139 ? 23.203 9.367 1.796 1 93.12 139 VAL B C 1
ATOM 5257 O O . VAL B 1 139 ? 24.391 9.133 1.979 1 93.12 139 VAL B O 1
ATOM 5260 N N . LYS B 1 140 ? 22.766 10.375 1.083 1 93.25 140 LYS B N 1
ATOM 5261 C CA . LYS B 1 140 ? 23.703 11.211 0.339 1 93.25 140 LYS B CA 1
ATOM 5262 C C . LYS B 1 140 ? 24.391 12.211 1.259 1 93.25 140 LYS B C 1
ATOM 5264 O O . LYS B 1 140 ? 25.578 12.492 1.09 1 93.25 140 LYS B O 1
ATOM 5269 N N . TYR B 1 141 ? 23.609 12.734 2.201 1 93.12 141 TYR B N 1
ATOM 5270 C CA . TYR B 1 141 ? 24.188 13.688 3.145 1 93.12 141 TYR B CA 1
ATOM 5271 C C . TYR B 1 141 ? 25.359 13.07 3.889 1 93.12 141 TYR B C 1
ATOM 5273 O O . TYR B 1 141 ? 26.344 13.758 4.188 1 93.12 141 TYR B O 1
ATOM 5281 N N . PHE B 1 142 ? 25.281 11.781 4.062 1 92.56 142 PHE B N 1
ATOM 5282 C CA . PHE B 1 142 ? 26.281 11.148 4.91 1 92.56 142 PHE B CA 1
ATOM 5283 C C . PHE B 1 142 ? 27.172 10.211 4.098 1 92.56 142 PHE B C 1
ATOM 5285 O O . PHE B 1 142 ? 27.938 9.438 4.66 1 92.56 142 PHE B O 1
ATOM 5292 N N . THR B 1 143 ? 27.078 10.234 2.814 1 92 143 THR B N 1
ATOM 5293 C CA . THR B 1 143 ? 27.906 9.469 1.894 1 92 143 THR B CA 1
ATOM 5294 C C . THR B 1 143 ? 27.922 7.992 2.285 1 92 143 THR B C 1
ATOM 5296 O O . THR B 1 143 ? 29 7.375 2.344 1 92 143 THR B O 1
ATOM 5299 N N . ALA B 1 144 ? 26.734 7.488 2.639 1 92.25 144 ALA B N 1
ATOM 5300 C CA . ALA B 1 144 ? 26.656 6.117 3.139 1 92.25 144 ALA B CA 1
ATOM 5301 C C . ALA B 1 144 ? 26.156 5.168 2.055 1 92.25 144 ALA B C 1
ATOM 5303 O O . ALA B 1 144 ? 25.547 4.137 2.357 1 92.25 144 ALA B O 1
ATOM 5304 N N . GLU B 1 145 ? 26.422 5.457 0.812 1 92.69 145 GLU B N 1
ATOM 5305 C CA . GLU B 1 145 ? 25.922 4.625 -0.283 1 92.69 145 GLU B CA 1
ATOM 5306 C C . GLU B 1 145 ? 26.547 3.236 -0.252 1 92.69 145 GLU B C 1
ATOM 5308 O O . GLU B 1 145 ? 25.859 2.23 -0.435 1 92.69 145 GLU B O 1
ATOM 5313 N N . HIS B 1 146 ? 27.828 3.203 -0.027 1 92.31 146 HIS B N 1
ATOM 5314 C CA . HIS B 1 146 ? 28.531 1.925 -0.01 1 92.31 146 HIS B CA 1
ATOM 5315 C C . HIS B 1 146 ? 28.062 1.057 1.155 1 92.31 146 HIS B C 1
ATOM 5317 O O . HIS B 1 146 ? 27.953 -0.163 1.019 1 92.31 146 HIS B O 1
ATOM 5323 N N . TYR B 1 147 ? 27.859 1.721 2.225 1 92.94 147 TYR B N 1
ATOM 5324 C CA . TYR B 1 147 ? 27.359 0.992 3.383 1 92.94 147 TYR B CA 1
ATOM 5325 C C . TYR B 1 147 ? 25.984 0.404 3.1 1 92.94 147 TYR B C 1
ATOM 5327 O O . TYR B 1 147 ? 25.734 -0.778 3.355 1 92.94 147 TYR B O 1
ATOM 5335 N N . GLU B 1 148 ? 25.125 1.21 2.596 1 93.25 148 GLU B N 1
ATOM 5336 C CA . GLU B 1 148 ? 23.766 0.755 2.277 1 93.25 148 GLU B CA 1
ATOM 5337 C C . GLU B 1 148 ? 23.797 -0.378 1.255 1 93.25 148 GLU B C 1
ATOM 5339 O O . GLU B 1 148 ? 23.016 -1.325 1.35 1 93.25 148 GLU B O 1
ATOM 5344 N N . ARG B 1 149 ? 24.656 -0.261 0.307 1 93.81 149 ARG B N 1
ATOM 5345 C CA . ARG B 1 149 ? 24.781 -1.304 -0.707 1 93.81 149 ARG B CA 1
ATOM 5346 C C . ARG B 1 149 ? 25.266 -2.615 -0.091 1 93.81 149 ARG B C 1
ATOM 5348 O O . ARG B 1 149 ? 24.766 -3.688 -0.436 1 93.81 149 ARG B O 1
ATOM 5355 N N . SER B 1 150 ? 26.203 -2.518 0.797 1 94.38 150 SER B N 1
ATOM 5356 C CA . SER B 1 150 ? 26.734 -3.711 1.443 1 94.38 150 SER B CA 1
ATOM 5357 C C . SER B 1 150 ? 25.672 -4.387 2.316 1 94.38 150 SER B C 1
ATOM 5359 O O . SER B 1 150 ? 25.578 -5.613 2.34 1 94.38 150 SER B O 1
ATOM 5361 N N . VAL B 1 151 ? 24.938 -3.58 3.014 1 93.44 151 VAL B N 1
ATOM 5362 C CA . VAL B 1 151 ? 23.875 -4.121 3.857 1 93.44 151 VAL B CA 1
ATOM 5363 C C . VAL B 1 151 ? 22.812 -4.785 2.988 1 93.44 151 VAL B C 1
ATOM 5365 O O . VAL B 1 151 ? 22.359 -5.891 3.291 1 93.44 151 VAL B O 1
ATOM 5368 N N . TYR B 1 152 ? 22.453 -4.129 1.903 1 94.38 152 TYR B N 1
ATOM 5369 C CA . TYR B 1 152 ? 21.453 -4.676 0.987 1 94.38 152 TYR B CA 1
ATOM 5370 C C . TYR B 1 152 ? 21.938 -5.98 0.37 1 94.38 152 TYR B C 1
ATOM 5372 O O . TYR B 1 152 ? 21.188 -6.961 0.295 1 94.38 152 TYR B O 1
ATOM 5380 N N . ARG B 1 153 ? 23.156 -5.988 -0.017 1 93.75 153 ARG B N 1
ATOM 5381 C CA . ARG B 1 153 ? 23.719 -7.188 -0.633 1 93.75 153 ARG B CA 1
ATOM 5382 C C . ARG B 1 153 ? 23.703 -8.359 0.339 1 93.75 153 ARG B C 1
ATOM 5384 O O . ARG B 1 153 ? 23.391 -9.484 -0.045 1 93.75 153 ARG B O 1
ATOM 5391 N N . SER B 1 154 ? 24.062 -8.062 1.513 1 94.62 154 SER B N 1
ATOM 5392 C CA . SER B 1 154 ? 24.078 -9.117 2.518 1 94.62 154 SER B CA 1
ATOM 5393 C C . SER B 1 154 ? 22.672 -9.68 2.738 1 94.62 154 SER B C 1
ATOM 5395 O O . SER B 1 154 ? 22.5 -10.891 2.898 1 94.62 154 SER B O 1
ATOM 5397 N N . LEU B 1 155 ? 21.672 -8.859 2.758 1 94.25 155 LEU B N 1
ATOM 5398 C CA . LEU B 1 155 ? 20.281 -9.289 2.955 1 94.25 155 LEU B CA 1
ATOM 5399 C C . LEU B 1 155 ? 19.781 -10.07 1.747 1 94.25 155 LEU B C 1
ATOM 5401 O O . LEU B 1 155 ? 19.047 -11.047 1.897 1 94.25 155 LEU B O 1
ATOM 5405 N N . VAL B 1 156 ? 20.203 -9.641 0.567 1 94.06 156 VAL B N 1
ATOM 5406 C CA . VAL B 1 156 ? 19.828 -10.352 -0.649 1 94.06 156 VAL B CA 1
ATOM 5407 C C . VAL B 1 156 ? 20.422 -11.75 -0.639 1 94.06 156 VAL B C 1
ATOM 5409 O O . VAL B 1 156 ? 19.766 -12.719 -1.024 1 94.06 156 VAL B O 1
ATOM 5412 N N . GLU B 1 157 ? 21.688 -11.844 -0.197 1 94 157 GLU B N 1
ATOM 5413 C CA . GLU B 1 157 ? 22.359 -13.141 -0.131 1 94 157 GLU B CA 1
ATOM 5414 C C . GLU B 1 157 ? 21.672 -14.07 0.856 1 94 157 GLU B C 1
ATOM 5416 O O . GLU B 1 157 ? 21.484 -15.258 0.573 1 94 157 GLU B O 1
ATOM 5421 N N . LYS B 1 158 ? 21.25 -13.516 1.93 1 92.81 158 LYS B N 1
ATOM 5422 C CA . LYS B 1 158 ? 20.547 -14.328 2.92 1 92.81 158 LYS B CA 1
ATOM 5423 C C . LYS B 1 158 ? 19.188 -14.789 2.391 1 92.81 158 LYS B C 1
ATOM 5425 O O . LYS B 1 158 ? 18.797 -15.938 2.588 1 92.81 158 LYS B O 1
ATOM 5430 N N . PHE B 1 159 ? 18.469 -13.922 1.732 1 91.75 159 PHE B N 1
ATOM 5431 C CA . PHE B 1 159 ? 17.188 -14.258 1.127 1 91.75 159 PHE B CA 1
ATOM 5432 C C . PHE B 1 159 ? 17.359 -15.352 0.081 1 91.75 159 PHE B C 1
ATOM 5434 O O . PHE B 1 159 ? 16.594 -16.312 0.054 1 91.75 159 PHE B O 1
ATOM 5441 N N . GLN B 1 160 ? 18.375 -15.172 -0.684 1 89.31 160 GLN B N 1
ATOM 5442 C CA . GLN B 1 160 ? 18.578 -16.141 -1.752 1 89.31 160 GLN B CA 1
ATOM 5443 C C . GLN B 1 160 ? 19.016 -17.5 -1.189 1 89.31 160 GLN B C 1
ATOM 5445 O O . GLN B 1 160 ? 18.641 -18.547 -1.725 1 89.31 160 GLN B O 1
ATOM 5450 N N . GLN B 1 161 ? 19.812 -17.5 -0.132 1 91.06 161 GLN B N 1
ATOM 5451 C CA . GLN B 1 161 ? 20.219 -18.766 0.492 1 91.06 161 GLN B CA 1
ATOM 5452 C C . GLN B 1 161 ? 19.031 -19.531 1.034 1 91.06 161 GLN B C 1
ATOM 5454 O O . GLN B 1 161 ? 18.906 -20.734 0.833 1 91.06 161 GLN B O 1
ATOM 5459 N N . THR B 1 162 ? 18.172 -18.812 1.692 1 91.5 162 THR B N 1
ATOM 5460 C CA . THR B 1 162 ? 16.984 -19.469 2.234 1 91.5 162 THR B CA 1
ATOM 5461 C C . THR B 1 162 ? 16.016 -19.844 1.117 1 91.5 162 THR B C 1
ATOM 5463 O O . THR B 1 162 ? 15.336 -20.859 1.193 1 91.5 162 THR B O 1
ATOM 5466 N N . SER B 1 163 ? 15.906 -19.047 0.081 1 89 163 SER B N 1
ATOM 5467 C CA . SER B 1 163 ? 15.055 -19.344 -1.067 1 89 163 SER B CA 1
ATOM 5468 C C . SER B 1 163 ? 15.508 -20.609 -1.781 1 89 163 SER B C 1
ATOM 5470 O O . SER B 1 163 ? 14.688 -21.422 -2.199 1 89 163 SER B O 1
ATOM 5472 N N . MET B 1 164 ? 16.812 -20.797 -1.892 1 87.75 164 MET B N 1
ATOM 5473 C CA . MET B 1 164 ? 17.359 -22 -2.521 1 87.75 164 MET B CA 1
ATOM 5474 C C . MET B 1 164 ? 17.047 -23.25 -1.693 1 87.75 164 MET B C 1
ATOM 5476 O O . MET B 1 164 ? 16.734 -24.297 -2.246 1 87.75 164 MET B O 1
ATOM 5480 N N . THR B 1 165 ? 17.172 -23.078 -0.427 1 89.75 165 THR B N 1
ATOM 5481 C CA . THR B 1 165 ? 16.844 -24.203 0.437 1 89.75 165 THR B CA 1
ATOM 5482 C C . THR B 1 165 ? 15.375 -24.594 0.299 1 89.75 165 THR B C 1
ATOM 5484 O O . THR B 1 165 ? 15.023 -25.766 0.328 1 89.75 165 THR B O 1
ATOM 5487 N N . THR B 1 166 ? 14.562 -23.594 0.136 1 88.62 166 THR B N 1
ATOM 5488 C CA . THR B 1 166 ? 13.148 -23.844 -0.073 1 88.62 166 THR B CA 1
ATOM 5489 C C . THR B 1 166 ? 12.914 -24.531 -1.416 1 88.62 166 THR B C 1
ATOM 5491 O O . THR B 1 166 ? 12.141 -25.484 -1.503 1 88.62 166 THR B O 1
ATOM 5494 N N . GLN B 1 167 ? 13.602 -24.125 -2.416 1 85.56 167 GLN B N 1
ATOM 5495 C CA . GLN B 1 167 ? 13.469 -24.734 -3.73 1 85.56 167 GLN B CA 1
ATOM 5496 C C . GLN B 1 167 ? 14.023 -26.156 -3.736 1 85.56 167 GLN B C 1
ATOM 5498 O O . GLN B 1 167 ? 13.445 -27.062 -4.348 1 85.56 167 GLN B O 1
ATOM 5503 N N . ALA B 1 168 ? 15.141 -26.359 -3.084 1 86.44 168 ALA B N 1
ATOM 5504 C CA . ALA B 1 168 ? 15.75 -27.688 -2.984 1 86.44 168 ALA B CA 1
ATOM 5505 C C . ALA B 1 168 ? 14.828 -28.656 -2.252 1 86.44 168 ALA B C 1
ATOM 5507 O O . ALA B 1 168 ? 14.727 -29.828 -2.629 1 86.44 168 ALA B O 1
ATOM 5508 N N . SER B 1 169 ? 14.172 -28.141 -1.211 1 88.81 169 SER B N 1
ATOM 5509 C CA . SER B 1 169 ? 13.25 -29 -0.475 1 88.81 169 SER B CA 1
ATOM 5510 C C . SER B 1 169 ? 12.062 -29.406 -1.341 1 88.81 169 SER B C 1
ATOM 5512 O O . SER B 1 169 ? 11.531 -30.516 -1.201 1 88.81 169 SER B O 1
ATOM 5514 N N . LEU B 1 170 ? 11.656 -28.578 -2.27 1 84.5 170 LEU B N 1
ATOM 5515 C CA . LEU B 1 170 ? 10.602 -28.922 -3.221 1 84.5 170 LEU B CA 1
ATOM 5516 C C . LEU B 1 170 ? 11.062 -30 -4.188 1 84.5 170 LEU B C 1
ATOM 5518 O O . LEU B 1 170 ? 10.312 -30.938 -4.484 1 84.5 170 LEU B O 1
ATOM 5522 N N . SER B 1 171 ? 12.328 -29.828 -4.648 1 84.88 171 SER B N 1
ATOM 5523 C CA . SER B 1 171 ? 12.891 -30.844 -5.527 1 84.88 171 SER B CA 1
ATOM 5524 C C . SER B 1 171 ? 12.945 -32.219 -4.84 1 84.88 171 SER B C 1
ATOM 5526 O O . SER B 1 171 ? 12.672 -33.25 -5.461 1 84.88 171 SER B O 1
ATOM 5528 N N . LEU B 1 172 ? 13.281 -32.188 -3.609 1 88.06 172 LEU B N 1
ATOM 5529 C CA . LEU B 1 172 ? 13.312 -33.406 -2.84 1 88.06 172 LEU B CA 1
ATOM 5530 C C . LEU B 1 172 ? 11.922 -34.031 -2.742 1 88.06 172 LEU B C 1
ATOM 5532 O O . LEU B 1 172 ? 11.773 -35.25 -2.854 1 88.06 172 LEU B O 1
ATOM 5536 N N . LEU B 1 173 ? 10.945 -33.188 -2.549 1 88.38 173 LEU B N 1
ATOM 5537 C CA . LEU B 1 173 ? 9.562 -33.656 -2.52 1 88.38 173 LEU B CA 1
ATOM 5538 C C . LEU B 1 173 ? 9.172 -34.281 -3.852 1 88.38 173 LEU B C 1
ATOM 5540 O O . LEU B 1 173 ? 8.602 -35.375 -3.881 1 88.38 173 LEU B O 1
ATOM 5544 N N . ASN B 1 174 ? 9.547 -33.656 -4.934 1 86.44 174 ASN B N 1
ATOM 5545 C CA . ASN B 1 174 ? 9.219 -34.156 -6.266 1 86.44 174 ASN B CA 1
ATOM 5546 C C . ASN B 1 174 ? 9.914 -35.469 -6.566 1 86.44 174 ASN B C 1
ATOM 5548 O O . ASN B 1 174 ? 9.32 -36.375 -7.16 1 86.44 174 ASN B O 1
ATOM 5552 N N . ILE B 1 175 ? 11.125 -35.562 -6.145 1 88.88 175 ILE B N 1
ATOM 5553 C CA . ILE B 1 175 ? 11.883 -36.812 -6.348 1 88.88 175 ILE B CA 1
ATOM 5554 C C . ILE B 1 175 ? 11.227 -37.938 -5.57 1 88.88 175 ILE B C 1
ATOM 5556 O O . ILE B 1 175 ? 11.031 -39.031 -6.105 1 88.88 175 ILE B O 1
ATOM 5560 N N . LEU B 1 176 ? 10.875 -37.625 -4.316 1 89.94 176 LEU B N 1
ATOM 5561 C CA . LEU B 1 176 ? 10.227 -38.656 -3.488 1 89.94 176 LEU B CA 1
ATOM 5562 C C . LEU B 1 176 ? 8.898 -39.094 -4.105 1 89.94 176 LEU B C 1
ATOM 5564 O O . LEU B 1 176 ? 8.609 -40.281 -4.164 1 89.94 176 LEU B O 1
ATOM 5568 N N . GLN B 1 177 ? 8.195 -38.156 -4.574 1 89.12 177 GLN B N 1
ATOM 5569 C CA . GLN B 1 177 ? 6.91 -38.438 -5.203 1 89.12 177 GLN B CA 1
ATOM 5570 C C . GLN B 1 177 ? 7.098 -39.281 -6.473 1 89.12 177 GLN B C 1
ATOM 5572 O O . GLN B 1 177 ? 6.391 -40.25 -6.684 1 89.12 177 GLN B O 1
ATOM 5577 N N . GLN B 1 178 ? 8.086 -38.938 -7.25 1 88.19 178 GLN B N 1
ATOM 5578 C CA . GLN B 1 178 ? 8.336 -39.688 -8.492 1 88.19 178 GLN B CA 1
ATOM 5579 C C . GLN B 1 178 ? 8.805 -41.094 -8.211 1 88.19 178 GLN B C 1
ATOM 5581 O O . GLN B 1 178 ? 8.461 -42.031 -8.938 1 88.19 178 GLN B O 1
ATOM 5586 N N . LEU B 1 179 ? 9.555 -41.281 -7.191 1 92.31 179 LEU B N 1
ATOM 5587 C CA . LEU B 1 179 ? 10.023 -42.594 -6.809 1 92.31 179 LEU B CA 1
ATOM 5588 C C . LEU B 1 179 ? 8.859 -43.5 -6.418 1 92.31 179 LEU B C 1
ATOM 5590 O O . LEU B 1 179 ? 8.805 -44.656 -6.816 1 92.31 179 LEU B O 1
ATOM 5594 N N . ILE B 1 180 ? 7.898 -42.906 -5.715 1 93.62 180 ILE B N 1
ATOM 5595 C CA . ILE B 1 180 ? 6.742 -43.688 -5.277 1 93.62 180 ILE B CA 1
ATOM 5596 C C . ILE B 1 180 ? 5.887 -44.031 -6.488 1 93.62 180 ILE B C 1
ATOM 5598 O O . ILE B 1 180 ? 5.445 -45.188 -6.617 1 93.62 180 ILE B O 1
ATOM 5602 N N . VAL B 1 181 ? 5.688 -43.125 -7.379 1 90.31 181 VAL B N 1
ATOM 5603 C CA . VAL B 1 181 ? 4.863 -43.344 -8.562 1 90.31 181 VAL B CA 1
ATOM 5604 C C . VAL B 1 181 ? 5.52 -44.406 -9.453 1 90.31 181 VAL B C 1
ATOM 5606 O O . VAL B 1 181 ? 4.859 -45.344 -9.898 1 90.31 181 VAL B O 1
ATOM 5609 N N . ASN B 1 182 ? 6.852 -44.281 -9.672 1 90.5 182 ASN B N 1
ATOM 5610 C CA . ASN B 1 182 ? 7.562 -45.25 -10.5 1 90.5 182 ASN B CA 1
ATOM 5611 C C . ASN B 1 182 ? 7.582 -46.656 -9.867 1 90.5 182 ASN B C 1
ATOM 5613 O O . ASN B 1 182 ? 7.465 -47.656 -10.562 1 90.5 182 ASN B O 1
ATOM 5617 N N . PHE B 1 183 ? 7.738 -46.625 -8.594 1 93.44 183 PHE B N 1
ATOM 5618 C CA . PHE B 1 183 ? 7.695 -47.906 -7.867 1 93.44 183 PHE B CA 1
ATOM 5619 C C . PHE B 1 183 ? 6.328 -48.562 -8.016 1 93.44 183 PHE B C 1
ATOM 5621 O O . PHE B 1 183 ? 6.234 -49.75 -8.203 1 93.44 183 PHE B O 1
ATOM 5628 N N . THR B 1 184 ? 5.301 -47.719 -7.926 1 91.5 184 THR B N 1
ATOM 5629 C CA . THR B 1 184 ? 3.943 -48.25 -8.062 1 91.5 184 THR B CA 1
ATOM 5630 C C . THR B 1 184 ? 3.699 -48.75 -9.484 1 91.5 184 THR B C 1
ATOM 5632 O O . THR B 1 184 ? 3.068 -49.781 -9.672 1 91.5 184 THR B O 1
ATOM 5635 N N . LEU B 1 185 ? 4.207 -48 -10.438 1 89.12 185 LEU B N 1
ATOM 5636 C CA . LEU B 1 185 ? 4.047 -48.406 -11.836 1 89.12 185 LEU B CA 1
ATOM 5637 C C . LEU B 1 185 ? 4.789 -49.719 -12.125 1 89.12 185 LEU B C 1
ATOM 5639 O O . LEU B 1 185 ? 4.223 -50.625 -12.719 1 89.12 185 LEU B O 1
ATOM 5643 N N . CYS B 1 186 ? 6.027 -49.781 -11.648 1 90.5 186 CYS B N 1
ATOM 5644 C CA . CYS B 1 186 ? 6.824 -51 -11.867 1 90.5 186 CYS B CA 1
ATOM 5645 C C . CYS B 1 186 ? 6.211 -52.188 -11.156 1 90.5 186 CYS B C 1
ATOM 5647 O O . CYS B 1 186 ? 6.039 -53.25 -11.75 1 90.5 186 CYS B O 1
ATOM 5649 N N . GLY B 1 187 ? 5.871 -51.969 -9.898 1 90.75 187 GLY B N 1
ATOM 5650 C CA . GLY B 1 187 ? 5.258 -53.031 -9.133 1 90.75 187 GLY B CA 1
ATOM 5651 C C . GLY B 1 187 ? 3.908 -53.469 -9.68 1 90.75 187 GLY B C 1
ATOM 5652 O O . GLY B 1 187 ? 3.609 -54.656 -9.742 1 90.75 187 GLY B O 1
ATOM 5653 N N . GLY B 1 188 ? 3.109 -52.469 -10.062 1 86.44 188 GLY B N 1
ATOM 5654 C CA . GLY B 1 188 ? 1.811 -52.781 -10.641 1 86.44 188 GLY B CA 1
ATOM 5655 C C . GLY B 1 188 ? 1.903 -53.531 -11.938 1 86.44 188 GLY B C 1
ATOM 5656 O O . GLY B 1 188 ? 1.138 -54.469 -12.164 1 86.44 188 GLY B O 1
ATOM 5657 N N . MET B 1 189 ? 2.885 -53.219 -12.766 1 84.88 189 MET B N 1
ATOM 5658 C CA . MET B 1 189 ? 3.08 -53.906 -14.039 1 84.88 189 MET B CA 1
ATOM 5659 C C . MET B 1 189 ? 3.58 -55.344 -13.828 1 84.88 189 MET B C 1
ATOM 5661 O O . MET B 1 189 ? 3.189 -56.25 -14.555 1 84.88 189 MET B O 1
ATOM 5665 N N . ILE B 1 190 ? 4.402 -55.594 -12.875 1 86.69 190 ILE B N 1
ATOM 5666 C CA . ILE B 1 190 ? 4.914 -56.906 -12.57 1 86.69 190 ILE B CA 1
ATOM 5667 C C . ILE B 1 190 ? 3.768 -57.812 -12.094 1 86.69 190 ILE B C 1
ATOM 5669 O O . ILE B 1 190 ? 3.623 -58.938 -12.555 1 86.69 190 ILE B O 1
ATOM 5673 N N . LEU B 1 191 ? 2.971 -57.219 -11.281 1 85.62 191 LEU B N 1
ATOM 5674 C CA . LEU B 1 191 ? 1.853 -58 -10.758 1 85.62 191 LEU B 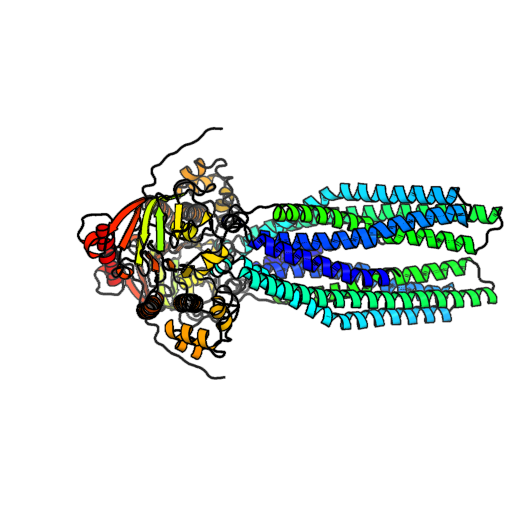CA 1
ATOM 5675 C C . LEU B 1 191 ? 0.838 -58.312 -11.852 1 85.62 191 LEU B C 1
ATOM 5677 O O . LEU B 1 191 ? 0.263 -59.406 -11.883 1 85.62 191 LEU B O 1
ATOM 5681 N N . ALA B 1 192 ? 0.67 -57.344 -12.75 1 81.62 192 ALA B N 1
ATOM 5682 C CA . ALA B 1 192 ? -0.258 -57.562 -13.859 1 81.62 192 ALA B CA 1
ATOM 5683 C C . ALA B 1 192 ? 0.281 -58.594 -14.836 1 81.62 192 ALA B C 1
ATOM 5685 O O . ALA B 1 192 ? -0.473 -59.406 -15.344 1 81.62 192 ALA B O 1
ATOM 5686 N N . THR B 1 193 ? 1.582 -58.562 -15.047 1 80.12 193 THR B N 1
ATOM 5687 C CA . THR B 1 193 ? 2.211 -59.531 -15.953 1 80.12 193 THR B CA 1
ATOM 5688 C C . THR B 1 193 ? 2.154 -60.938 -15.375 1 80.12 193 THR B C 1
ATOM 5690 O O . THR B 1 193 ? 1.91 -61.906 -16.109 1 80.12 193 THR B O 1
ATOM 5693 N N . MET B 1 194 ? 2.393 -61.031 -14.148 1 81.94 194 MET B N 1
ATOM 5694 C CA . MET B 1 194 ? 2.346 -62.344 -13.508 1 81.94 194 MET B CA 1
ATOM 5695 C C . MET B 1 194 ? 0.946 -62.938 -13.602 1 81.94 194 MET B C 1
ATOM 5697 O O . MET B 1 194 ? 0.795 -64.125 -13.82 1 81.94 194 MET B O 1
ATOM 5701 N N . ARG B 1 195 ? 0.012 -62.125 -13.578 1 77.56 195 ARG B N 1
ATOM 5702 C CA . ARG B 1 195 ? -1.364 -62.594 -13.672 1 77.56 195 ARG B CA 1
ATOM 5703 C C . ARG B 1 195 ? -1.719 -62.969 -15.109 1 77.56 195 ARG B C 1
ATOM 5705 O O . ARG B 1 195 ? -2.436 -63.938 -15.344 1 77.56 195 ARG B O 1
ATOM 5712 N N . VAL B 1 196 ? -1.307 -62.188 -15.992 1 74.31 196 VAL B N 1
ATOM 5713 C CA . VAL B 1 196 ? -1.6 -62.469 -17.391 1 74.31 196 VAL B CA 1
ATOM 5714 C C . VAL B 1 196 ? -0.951 -63.781 -17.828 1 74.31 196 VAL B C 1
ATOM 5716 O O . VAL B 1 196 ? -1.532 -64.562 -18.594 1 74.31 196 VAL B O 1
ATOM 5719 N N . LEU B 1 197 ? 0.178 -64 -17.328 1 74.62 197 LEU B N 1
ATOM 5720 C CA . LEU B 1 197 ? 0.868 -65.25 -17.672 1 74.62 197 LEU B CA 1
ATOM 5721 C C . LEU B 1 197 ? 0.164 -66.438 -17.062 1 74.62 197 LEU B C 1
ATOM 5723 O O . LEU B 1 197 ? 0.128 -67.5 -17.656 1 74.62 197 LEU B O 1
ATOM 5727 N N . GLN B 1 198 ? -0.343 -66.125 -15.953 1 72.19 198 GLN B N 1
ATOM 5728 C CA . GLN B 1 198 ? -0.98 -67.25 -15.273 1 72.19 198 GLN B CA 1
ATOM 5729 C C . GLN B 1 198 ? -2.41 -67.438 -15.766 1 72.19 198 GLN B C 1
ATOM 5731 O O . GLN B 1 198 ? -2.875 -68.562 -15.891 1 72.19 198 GLN B O 1
ATOM 5736 N N . ALA B 1 199 ? -3.129 -66.375 -15.797 1 62.59 199 ALA B N 1
ATOM 5737 C CA . ALA B 1 199 ? -4.562 -66.5 -16 1 62.59 199 ALA B CA 1
ATOM 5738 C C . ALA B 1 199 ? -4.973 -66.125 -17.406 1 62.59 199 ALA B C 1
ATOM 5740 O O . ALA B 1 199 ? -6.164 -65.938 -17.688 1 62.59 199 ALA B O 1
ATOM 5741 N N . ASN B 1 200 ? -4.09 -66.188 -18.469 1 60.31 200 ASN B N 1
ATOM 5742 C CA . ASN B 1 200 ? -4.445 -65.875 -19.844 1 60.31 200 ASN B CA 1
ATOM 5743 C C . ASN B 1 200 ? -4.961 -64.438 -19.953 1 60.31 200 ASN B C 1
ATOM 5745 O O . ASN B 1 200 ? -6.012 -64.188 -20.562 1 60.31 200 ASN B O 1
ATOM 5749 N N . GLY B 1 201 ? -4.555 -63.625 -19.203 1 62.16 201 GLY B N 1
ATOM 5750 C CA . GLY B 1 201 ? -5.051 -62.25 -19.297 1 62.16 201 GLY B CA 1
ATOM 5751 C C . GLY B 1 201 ? -4.664 -61.562 -20.578 1 62.16 201 GLY B C 1
ATOM 5752 O O . GLY B 1 201 ? -3.842 -62.094 -21.344 1 62.16 201 GLY B O 1
ATOM 5753 N N . SER B 1 202 ? -5.543 -60.656 -21.078 1 66.75 202 SER B N 1
ATOM 5754 C CA . SER B 1 202 ? -5.387 -60 -22.359 1 66.75 202 SER B CA 1
ATOM 5755 C C . SER B 1 202 ? -4.438 -58.812 -22.266 1 66.75 202 SER B C 1
ATOM 5757 O O . SER B 1 202 ? -4.195 -58.312 -21.172 1 66.75 202 SER B O 1
ATOM 5759 N N . LEU B 1 203 ? -3.686 -58.625 -23.312 1 65.31 203 LEU B N 1
ATOM 5760 C CA . LEU B 1 203 ? -2.836 -57.469 -23.5 1 65.31 203 LEU B CA 1
ATOM 5761 C C . LEU B 1 203 ? -3.564 -56.188 -23.078 1 65.31 203 LEU B C 1
ATOM 5763 O O . LEU B 1 203 ? -2.953 -55.25 -22.547 1 65.31 203 LEU B O 1
ATOM 5767 N N . GLY B 1 204 ? -4.891 -56.281 -23.109 1 67.31 204 GLY B N 1
ATOM 5768 C CA . GLY B 1 204 ? -5.707 -55.156 -22.75 1 67.31 204 GLY B CA 1
ATOM 5769 C C . GLY B 1 204 ? -5.703 -54.875 -21.25 1 67.31 204 GLY B C 1
ATOM 5770 O O . GLY B 1 204 ? -5.715 -53.688 -20.828 1 67.31 204 GLY B O 1
ATOM 5771 N N . GLU B 1 205 ? -5.516 -55.906 -20.609 1 73.38 205 GLU B N 1
ATOM 5772 C CA . GLU B 1 205 ? -5.504 -55.75 -19.156 1 73.38 205 GLU B CA 1
ATOM 5773 C C . GLU B 1 205 ? -4.238 -55.062 -18.688 1 73.38 205 GLU B C 1
ATOM 5775 O O . GLU B 1 205 ? -4.281 -54.219 -17.766 1 73.38 205 GLU B O 1
ATOM 5780 N N . PHE B 1 206 ? -3.18 -55.312 -19.422 1 73.81 206 PHE B N 1
ATOM 5781 C CA . PHE B 1 206 ? -1.903 -54.688 -19.078 1 73.81 206 PHE B CA 1
ATOM 5782 C C . PHE B 1 206 ? -1.938 -53.188 -19.359 1 73.81 206 PHE B C 1
ATOM 5784 O O . PHE B 1 206 ? -1.504 -52.406 -18.516 1 73.81 206 PHE B O 1
ATOM 5791 N N . VAL B 1 207 ? -2.545 -52.812 -20.391 1 71.62 207 VAL B N 1
ATOM 5792 C CA . VAL B 1 207 ? -2.615 -51.406 -20.766 1 71.62 207 VAL B CA 1
ATOM 5793 C C . VAL B 1 207 ? -3.58 -50.656 -19.844 1 71.62 207 VAL B C 1
ATOM 5795 O O . VAL B 1 207 ? -3.34 -49.5 -19.469 1 71.62 207 VAL B O 1
ATOM 5798 N N . ALA B 1 208 ? -4.586 -51.375 -19.438 1 76.62 208 ALA B N 1
ATOM 5799 C CA . ALA B 1 208 ? -5.578 -50.781 -18.562 1 76.62 208 ALA B CA 1
ATOM 5800 C C . ALA B 1 208 ? -4.98 -50.469 -17.188 1 76.62 208 ALA B C 1
ATOM 5802 O O . ALA B 1 208 ? -5.223 -49.406 -16.625 1 76.62 208 ALA B O 1
ATOM 5803 N N . VAL B 1 209 ? -4.188 -51.406 -16.656 1 80.06 209 VAL B N 1
ATOM 5804 C CA . VAL B 1 209 ? -3.59 -51.219 -15.328 1 80.06 209 VAL B CA 1
ATOM 5805 C C . VAL B 1 209 ? -2.619 -50.031 -15.367 1 80.06 209 VAL B C 1
ATOM 5807 O O . VAL B 1 209 ? -2.604 -49.219 -14.445 1 80.06 209 VAL B O 1
ATOM 5810 N N . ASN B 1 210 ? -1.878 -49.875 -16.438 1 79.81 210 ASN B N 1
ATOM 5811 C CA . ASN B 1 210 ? -0.955 -48.75 -16.609 1 79.81 210 ASN B CA 1
ATOM 5812 C C . ASN B 1 210 ? -1.693 -47.438 -16.672 1 79.81 210 ASN B C 1
ATOM 5814 O O . ASN B 1 210 ? -1.318 -46.469 -15.984 1 79.81 210 ASN B O 1
ATOM 5818 N N . ALA B 1 211 ? -2.742 -47.438 -17.391 1 77 211 ALA B N 1
ATOM 5819 C CA . ALA B 1 211 ? -3.516 -46.219 -17.562 1 77 211 ALA B CA 1
ATOM 5820 C C . ALA B 1 211 ? -4.176 -45.781 -16.266 1 77 211 ALA B C 1
ATOM 5822 O O . ALA B 1 211 ? -4.18 -44.594 -15.914 1 77 211 ALA B O 1
ATOM 5823 N N . TYR B 1 212 ? -4.668 -46.75 -15.516 1 82.5 212 TYR B N 1
ATOM 5824 C CA . TYR B 1 212 ? -5.359 -46.438 -14.273 1 82.5 212 TYR B CA 1
ATOM 5825 C C . TYR B 1 212 ? -4.391 -45.906 -13.227 1 82.5 212 TYR B C 1
ATOM 5827 O O . TYR B 1 212 ? -4.715 -44.969 -12.5 1 82.5 212 TYR B O 1
ATOM 5835 N N . ILE B 1 213 ? -3.188 -46.5 -13.172 1 85 213 ILE B N 1
ATOM 5836 C CA . ILE B 1 213 ? -2.203 -46.062 -12.195 1 85 213 ILE B CA 1
ATOM 5837 C C . ILE B 1 213 ? -1.774 -44.625 -12.508 1 85 213 ILE B C 1
ATOM 5839 O O . ILE B 1 213 ? -1.736 -43.781 -11.617 1 85 213 ILE B O 1
ATOM 5843 N N . ILE B 1 214 ? -1.535 -44.281 -13.75 1 81.44 214 ILE B N 1
ATOM 5844 C CA . ILE B 1 214 ? -1.104 -42.969 -14.156 1 81.44 214 ILE B CA 1
ATOM 5845 C C . ILE B 1 214 ? -2.221 -41.938 -13.891 1 81.44 214 ILE B C 1
ATOM 5847 O O . ILE B 1 214 ? -1.971 -40.844 -13.383 1 81.44 214 ILE B O 1
ATOM 5851 N N . ASN B 1 215 ? -3.441 -42.375 -14.117 1 78.94 215 ASN B N 1
ATOM 5852 C CA . ASN B 1 215 ? -4.586 -41.5 -13.961 1 78.94 215 ASN B CA 1
ATOM 5853 C C . ASN B 1 215 ? -4.812 -41.125 -12.5 1 78.94 215 ASN B C 1
ATOM 5855 O O . ASN B 1 215 ? -5.215 -40 -12.195 1 78.94 215 ASN B O 1
ATOM 5859 N N . VAL B 1 216 ? -4.496 -42.031 -11.641 1 82.25 216 VAL B N 1
ATOM 5860 C CA . VAL B 1 216 ? -4.75 -41.781 -10.219 1 82.25 216 VAL B CA 1
ATOM 5861 C C . VAL B 1 216 ? -3.65 -40.906 -9.641 1 82.25 216 VAL B C 1
ATOM 5863 O O . VAL B 1 216 ? -3.918 -40.031 -8.805 1 82.25 216 VAL B O 1
ATOM 5866 N N . PHE B 1 217 ? -2.43 -41.062 -10.125 1 84.69 217 PHE B N 1
ATOM 5867 C CA . PHE B 1 217 ? -1.301 -40.375 -9.492 1 84.69 217 PHE B CA 1
ATOM 5868 C C . PHE B 1 217 ? -1.077 -39 -10.117 1 84.69 217 PHE B C 1
ATOM 5870 O O . PHE B 1 217 ? -0.536 -38.125 -9.469 1 84.69 217 PHE B O 1
ATOM 5877 N N . THR B 1 218 ? -1.523 -38.812 -11.312 1 80.38 218 THR B N 1
ATOM 5878 C CA . THR B 1 218 ? -1.23 -37.562 -12.031 1 80.38 218 THR B CA 1
ATOM 5879 C C . THR B 1 218 ? -1.82 -36.375 -11.297 1 80.38 218 THR B C 1
ATOM 5881 O O . THR B 1 218 ? -1.111 -35.406 -11.008 1 80.38 218 THR B O 1
ATOM 5884 N N . PRO B 1 219 ? -3.102 -36.406 -10.883 1 76.75 219 PRO B N 1
ATOM 5885 C CA . PRO B 1 219 ? -3.643 -35.25 -10.18 1 76.75 219 PRO B CA 1
ATOM 5886 C C . PRO B 1 219 ? -2.975 -35 -8.82 1 76.75 219 PRO B C 1
ATOM 5888 O O . PRO B 1 219 ? -2.99 -33.906 -8.305 1 76.75 219 PRO B O 1
ATOM 5891 N N . LEU B 1 220 ? -2.363 -36.031 -8.297 1 78.19 220 LEU B N 1
ATOM 5892 C CA . LEU B 1 220 ? -1.792 -35.969 -6.957 1 78.19 220 LEU B CA 1
ATOM 5893 C C . LEU B 1 220 ? -0.433 -35.25 -6.992 1 78.19 220 LEU B C 1
ATOM 5895 O O . LEU B 1 220 ? 0.115 -34.906 -5.945 1 78.19 220 LEU B O 1
ATOM 5899 N N . ASN B 1 221 ? -0.02 -34.969 -8.242 1 79.62 221 ASN B N 1
ATOM 5900 C CA . ASN B 1 221 ? 1.26 -34.281 -8.383 1 79.62 221 ASN B CA 1
ATOM 5901 C C . ASN B 1 221 ? 1.206 -32.875 -7.809 1 79.62 221 ASN B C 1
ATOM 5903 O O . ASN B 1 221 ? 2.234 -32.312 -7.41 1 79.62 221 ASN B O 1
ATOM 5907 N N . PHE B 1 222 ? -0.004 -32.375 -7.734 1 78.88 222 PHE B N 1
ATOM 5908 C CA . PHE B 1 222 ? -0.169 -31.016 -7.254 1 78.88 222 PHE B CA 1
ATOM 5909 C C . PHE B 1 222 ? -0.637 -31 -5.805 1 78.88 222 PHE B C 1
ATOM 5911 O O . PHE B 1 222 ? -0.986 -29.938 -5.27 1 78.88 222 PHE B O 1
ATOM 5918 N N . LEU B 1 223 ? -0.577 -32.156 -5.184 1 79.69 223 LEU B N 1
ATOM 5919 C CA . LEU B 1 223 ? -1.127 -32.281 -3.838 1 79.69 223 LEU B CA 1
ATOM 5920 C C . LEU B 1 223 ? -0.413 -31.359 -2.863 1 79.69 223 LEU B C 1
ATOM 5922 O O . LEU B 1 223 ? -1.053 -30.734 -2.016 1 79.69 223 LEU B O 1
ATOM 5926 N N . GLY B 1 224 ? 0.852 -31.281 -3.008 1 75.62 224 GLY B N 1
ATOM 5927 C CA . GLY B 1 224 ? 1.589 -30.391 -2.127 1 75.62 224 GLY B CA 1
ATOM 5928 C C . GLY B 1 224 ? 1.158 -28.938 -2.25 1 75.62 224 GLY B C 1
ATOM 5929 O O . GLY B 1 224 ? 0.99 -28.25 -1.242 1 75.62 224 GLY B O 1
ATOM 5930 N N . THR B 1 225 ? 1.037 -28.469 -3.488 1 78.88 225 THR B N 1
ATOM 5931 C CA . THR B 1 225 ? 0.599 -27.109 -3.746 1 78.88 225 THR B CA 1
ATOM 5932 C C . THR B 1 225 ? -0.815 -26.891 -3.219 1 78.88 225 THR B C 1
ATOM 5934 O O . THR B 1 225 ? -1.095 -25.859 -2.594 1 78.88 225 THR B O 1
ATOM 5937 N N . ILE B 1 226 ? -1.608 -27.828 -3.416 1 82.56 226 ILE B N 1
ATOM 5938 C CA . ILE B 1 226 ? -2.988 -27.734 -2.955 1 82.56 226 ILE B CA 1
ATOM 5939 C C . ILE B 1 226 ? -3.02 -27.672 -1.429 1 82.56 226 ILE B C 1
ATOM 5941 O O . ILE B 1 226 ? -3.791 -26.922 -0.847 1 82.56 226 ILE B O 1
ATOM 5945 N N . TYR B 1 227 ? -2.188 -28.469 -0.873 1 80.81 227 TYR B N 1
ATOM 5946 C CA . TYR B 1 227 ? -2.105 -28.469 0.583 1 80.81 227 TYR B CA 1
ATOM 5947 C C . TYR B 1 227 ? -1.746 -27.078 1.098 1 80.81 227 TYR B C 1
ATOM 5949 O O . TYR B 1 227 ? -2.398 -26.547 2.006 1 80.81 227 TYR B O 1
ATOM 5957 N N . ASN B 1 228 ? -0.756 -26.438 0.562 1 80 228 ASN B N 1
ATOM 5958 C CA . ASN B 1 228 ? -0.35 -25.094 0.979 1 80 228 ASN B CA 1
ATOM 5959 C C . ASN B 1 228 ? -1.459 -24.078 0.742 1 80 228 ASN B C 1
ATOM 5961 O O . ASN B 1 228 ? -1.693 -23.203 1.578 1 80 228 ASN B O 1
ATOM 5965 N N . MET B 1 229 ? -2.09 -24.234 -0.36 1 83 229 MET B N 1
ATOM 5966 C CA . MET B 1 229 ? -3.176 -23.312 -0.697 1 83 229 MET B CA 1
ATOM 5967 C C . MET B 1 229 ? -4.316 -23.438 0.308 1 83 229 MET B C 1
ATOM 5969 O O . MET B 1 229 ? -4.875 -22.422 0.744 1 83 229 MET B O 1
ATOM 5973 N N . VAL B 1 230 ? -4.539 -24.656 0.72 1 82.25 230 VAL B N 1
ATOM 5974 C CA . VAL B 1 230 ? -5.629 -24.906 1.659 1 82.25 230 VAL B CA 1
ATOM 5975 C C . VAL B 1 230 ? -5.254 -24.375 3.039 1 82.25 230 VAL B C 1
ATOM 5977 O O . VAL B 1 230 ? -6.074 -23.75 3.713 1 82.25 230 VAL B O 1
ATOM 5980 N N . VAL B 1 231 ? -4.035 -24.609 3.43 1 81.38 231 VAL B N 1
ATOM 5981 C CA . VAL B 1 231 ? -3.59 -24.141 4.738 1 81.38 231 VAL B CA 1
ATOM 5982 C C . VAL B 1 231 ? -3.662 -22.609 4.793 1 81.38 231 VAL B C 1
ATOM 5984 O O . VAL B 1 231 ? -4.164 -22.047 5.762 1 81.38 231 VAL B O 1
ATOM 5987 N N . ASN B 1 232 ? -3.203 -21.969 3.738 1 81.56 232 ASN B N 1
ATOM 5988 C CA . ASN B 1 232 ? -3.256 -20.516 3.682 1 81.56 232 ASN B CA 1
ATOM 5989 C C . ASN B 1 232 ? -4.695 -20.016 3.643 1 81.56 232 ASN B C 1
ATOM 5991 O O . ASN B 1 232 ? -5.02 -19 4.277 1 81.56 232 ASN B O 1
ATOM 5995 N N . ALA B 1 233 ? -5.484 -20.703 2.895 1 85.62 233 ALA B N 1
ATOM 5996 C CA . ALA B 1 233 ? -6.895 -20.328 2.799 1 85.62 233 ALA B CA 1
ATOM 5997 C C . ALA B 1 233 ? -7.578 -20.422 4.16 1 85.62 233 ALA B C 1
ATOM 5999 O O . ALA B 1 233 ? -8.406 -19.562 4.504 1 85.62 233 ALA B O 1
ATOM 6000 N N . VAL B 1 234 ? -7.18 -21.406 4.934 1 85.06 234 VAL B N 1
ATOM 6001 C CA . VAL B 1 234 ? -7.777 -21.578 6.258 1 85.06 234 VAL B CA 1
ATOM 6002 C C . VAL B 1 234 ? -7.367 -20.422 7.16 1 85.06 234 VAL B C 1
ATOM 6004 O O . VAL B 1 234 ? -8.188 -19.906 7.922 1 85.06 234 VAL B O 1
ATOM 6007 N N . VAL B 1 235 ? -6.184 -19.984 7.109 1 84.12 235 VAL B N 1
ATOM 6008 C CA . VAL B 1 235 ? -5.695 -18.859 7.898 1 84.12 235 VAL B CA 1
ATOM 6009 C C . VAL B 1 235 ? -6.457 -17.594 7.52 1 84.12 235 VAL B C 1
ATOM 6011 O O . VAL B 1 235 ? -6.941 -16.859 8.391 1 84.12 235 VAL B O 1
ATOM 6014 N N . ASP B 1 236 ? -6.57 -17.375 6.234 1 87.94 236 ASP B N 1
ATOM 6015 C CA . ASP B 1 236 ? -7.285 -16.188 5.75 1 87.94 236 ASP B CA 1
ATOM 6016 C C . ASP B 1 236 ? -8.766 -16.25 6.129 1 87.94 236 ASP B C 1
ATOM 6018 O O . ASP B 1 236 ? -9.359 -15.234 6.477 1 87.94 236 ASP B O 1
ATOM 6022 N N . MET B 1 237 ? -9.258 -17.422 6.07 1 86.31 237 MET B N 1
ATOM 6023 C CA . MET B 1 237 ? -10.664 -17.594 6.422 1 86.31 237 MET B CA 1
ATOM 6024 C C . MET B 1 237 ? -10.891 -17.359 7.91 1 86.31 237 MET B C 1
ATOM 6026 O O . MET B 1 237 ? -11.938 -16.844 8.312 1 86.31 237 MET B O 1
ATOM 6030 N N . ARG B 1 238 ? -9.953 -17.719 8.68 1 86.5 238 ARG B N 1
ATOM 6031 C CA . ARG B 1 238 ? -10.055 -17.453 10.109 1 86.5 238 ARG B CA 1
ATOM 6032 C C . ARG B 1 238 ? -10.062 -15.961 10.398 1 86.5 238 ARG B C 1
ATOM 6034 O O . ARG B 1 238 ? -10.883 -15.477 11.188 1 86.5 238 ARG B O 1
ATOM 6041 N N . SER B 1 239 ? -9.133 -15.305 9.805 1 88.06 239 SER B N 1
ATOM 6042 C CA . SER B 1 239 ? -9.102 -13.859 9.953 1 88.06 239 SER B CA 1
ATOM 6043 C C . SER B 1 239 ? -10.398 -13.227 9.461 1 88.06 239 SER B C 1
ATOM 6045 O O . SER B 1 239 ? -10.922 -12.297 10.07 1 88.06 239 SER B O 1
ATOM 6047 N N . PHE B 1 240 ? -10.875 -13.734 8.414 1 89.38 240 PHE B N 1
ATOM 6048 C CA . PHE B 1 240 ? -12.133 -13.273 7.832 1 89.38 240 PHE B CA 1
ATOM 6049 C C . PHE B 1 240 ? -13.297 -13.578 8.766 1 89.38 240 PHE B C 1
ATOM 6051 O O . PHE B 1 240 ? -14.188 -12.742 8.938 1 89.38 240 PHE B O 1
ATOM 6058 N N . GLY B 1 241 ? -13.203 -14.758 9.328 1 89.25 241 GLY B N 1
ATOM 6059 C CA . GLY B 1 241 ? -14.227 -15.125 10.289 1 89.25 241 GLY B CA 1
ATOM 6060 C C . GLY B 1 241 ? -14.242 -14.234 11.516 1 89.25 241 GLY B C 1
ATOM 6061 O O . GLY B 1 241 ? -15.305 -13.898 12.039 1 89.25 241 GLY B O 1
ATOM 6062 N N . GLN B 1 242 ? -13.117 -13.797 11.914 1 89.81 242 GLN B N 1
ATOM 6063 C CA . GLN B 1 242 ? -13.023 -12.875 13.039 1 89.81 242 GLN B CA 1
ATOM 6064 C C . GLN B 1 242 ? -13.625 -11.516 12.695 1 89.81 242 GLN B C 1
ATOM 6066 O O . GLN B 1 242 ? -14.266 -10.883 13.531 1 89.81 242 GLN B O 1
ATOM 6071 N N . LEU B 1 243 ? -13.391 -11.148 11.5 1 88.62 243 LEU B N 1
ATOM 6072 C CA . LEU B 1 243 ? -13.969 -9.898 11.023 1 88.62 243 LEU B CA 1
ATOM 6073 C C . LEU B 1 243 ? -15.492 -9.969 11.023 1 88.62 243 LEU B C 1
ATOM 6075 O O . LEU B 1 243 ? -16.156 -9.023 11.445 1 88.62 243 LEU B O 1
ATOM 6079 N N . LEU B 1 244 ? -16.047 -11.094 10.625 1 90.75 244 LEU B N 1
ATOM 6080 C CA . LEU B 1 244 ? -17.484 -11.266 10.539 1 90.75 244 LEU B CA 1
ATOM 6081 C C . LEU B 1 244 ? -18.094 -11.484 11.922 1 90.75 244 LEU B C 1
ATOM 6083 O O . LEU B 1 244 ? -19.297 -11.273 12.109 1 90.75 244 LEU B O 1
ATOM 6087 N N . ALA B 1 245 ? -17.266 -11.852 12.844 1 90.12 245 ALA B N 1
ATOM 6088 C CA . ALA B 1 245 ? -17.75 -12.117 14.195 1 90.12 245 ALA B CA 1
ATOM 6089 C C . ALA B 1 245 ? -17.828 -10.828 15.008 1 90.12 245 ALA B C 1
ATOM 6091 O O . ALA B 1 245 ? -18.484 -10.781 16.047 1 90.12 245 ALA B O 1
ATOM 6092 N N . GLU B 1 246 ? -17.234 -9.82 14.469 1 90.25 246 GLU B N 1
ATOM 6093 C CA . GLU B 1 246 ? -17.281 -8.539 15.164 1 90.25 246 GLU B CA 1
ATOM 6094 C C . GLU B 1 246 ? -18.719 -8.008 15.234 1 90.25 246 GLU B C 1
ATOM 6096 O O . GLU B 1 246 ? -19.469 -8.133 14.273 1 90.25 246 GLU B O 1
ATOM 6101 N N . THR B 1 247 ? -19.109 -7.559 16.453 1 89 247 THR B N 1
ATOM 6102 C CA . THR B 1 247 ? -20.453 -7.031 16.625 1 89 247 THR B CA 1
ATOM 6103 C C . THR B 1 247 ? -20.406 -5.523 16.859 1 89 247 THR B C 1
ATOM 6105 O O . THR B 1 247 ? -19.391 -4.984 17.297 1 89 247 THR B O 1
ATOM 6108 N N . SER B 1 248 ? -21.484 -4.93 16.453 1 90.06 248 SER B N 1
ATOM 6109 C CA . SER B 1 248 ? -21.625 -3.488 16.641 1 90.06 248 SER B CA 1
ATOM 6110 C C . SER B 1 248 ? -21.969 -3.148 18.094 1 90.06 248 SER B C 1
ATOM 6112 O O . SER B 1 248 ? -22.75 -3.848 18.734 1 90.06 248 SER B O 1
ATOM 6114 N N . GLU B 1 249 ? -21.375 -2.102 18.625 1 86.19 249 GLU B N 1
ATOM 6115 C CA . GLU B 1 249 ? -21.641 -1.645 19.984 1 86.19 249 GLU B CA 1
ATOM 6116 C C . GLU B 1 249 ? -22.969 -0.888 20.062 1 86.19 249 GLU B C 1
ATOM 6118 O O . GLU B 1 249 ? -23.625 -0.877 21.109 1 86.19 249 GLU B O 1
ATOM 6123 N N . VAL B 1 250 ? -23.312 -0.273 19.016 1 91.56 250 VAL B N 1
ATOM 6124 C CA . VAL B 1 250 ? -24.531 0.519 18.953 1 91.56 250 VAL B CA 1
ATOM 6125 C C . VAL B 1 250 ? -25.531 -0.151 18.031 1 91.56 250 VAL B C 1
ATOM 6127 O O . VAL B 1 250 ? -25.312 -0.25 16.812 1 91.56 250 VAL B O 1
ATOM 6130 N N . GLN B 1 251 ? -26.594 -0.671 18.578 1 92.38 251 GLN B N 1
ATOM 6131 C CA . GLN B 1 251 ? -27.625 -1.346 17.797 1 92.38 251 GLN B CA 1
ATOM 6132 C C . GLN B 1 251 ? -29.016 -0.811 18.141 1 92.38 251 GLN B C 1
ATOM 6134 O O . GLN B 1 251 ? -29.266 -0.403 19.281 1 92.38 251 GLN B O 1
ATOM 6139 N N . ASP B 1 252 ? -29.766 -0.755 17.125 1 93.56 252 ASP B N 1
ATOM 6140 C CA . ASP B 1 252 ? -31.156 -0.357 17.359 1 93.56 252 ASP B CA 1
ATOM 6141 C C . ASP B 1 252 ? -31.891 -1.395 18.188 1 93.56 252 ASP B C 1
ATOM 6143 O O . ASP B 1 252 ? -31.688 -2.598 18.031 1 93.56 252 ASP B O 1
ATOM 6147 N N . ALA B 1 253 ? -32.719 -0.904 19.109 1 91.69 253 ALA B N 1
ATOM 6148 C CA . ALA B 1 253 ? -33.562 -1.813 19.859 1 91.69 253 ALA B CA 1
ATOM 6149 C C . ALA B 1 253 ? -34.562 -2.504 18.922 1 91.69 253 ALA B C 1
ATOM 6151 O O . ALA B 1 253 ? -34.906 -1.96 17.875 1 91.69 253 ALA B O 1
ATOM 6152 N N . ALA B 1 254 ? -34.938 -3.775 19.281 1 91.44 254 ALA B N 1
ATOM 6153 C CA . ALA B 1 254 ? -35.906 -4.512 18.453 1 91.44 254 ALA B CA 1
ATOM 6154 C C . ALA B 1 254 ? -37.219 -3.754 18.328 1 91.44 254 ALA B C 1
ATOM 6156 O O . ALA B 1 254 ? -37.812 -3.391 19.328 1 91.44 254 ALA B O 1
ATOM 6157 N N . GLY B 1 255 ? -37.531 -3.389 17.172 1 91.44 255 GLY B N 1
ATOM 6158 C CA . GLY B 1 255 ? -38.812 -2.713 16.922 1 91.44 255 GLY B CA 1
ATOM 6159 C C . GLY B 1 255 ? -38.75 -1.22 17.188 1 91.44 255 GLY B C 1
ATOM 6160 O O . GLY B 1 255 ? -39.781 -0.583 17.422 1 91.44 255 GLY B O 1
ATOM 6161 N N . ALA B 1 256 ? -37.625 -0.672 17.25 1 94.62 256 ALA B N 1
ATOM 6162 C CA . ALA B 1 256 ? -37.5 0.767 17.469 1 94.62 256 ALA B CA 1
ATOM 6163 C C . ALA B 1 256 ? -38.25 1.552 16.391 1 94.62 256 ALA B C 1
ATOM 6165 O O . ALA B 1 256 ? -38.125 1.256 15.195 1 94.62 256 ALA B O 1
ATOM 6166 N N . PRO B 1 257 ? -39.031 2.5 16.828 1 95.31 257 PRO B N 1
ATOM 6167 C CA . PRO B 1 257 ? -39.75 3.326 15.844 1 95.31 257 PRO B CA 1
ATOM 6168 C C . PRO B 1 257 ? -38.844 4.363 15.188 1 95.31 257 PRO B C 1
ATOM 6170 O O . PRO B 1 257 ? -37.719 4.605 15.664 1 95.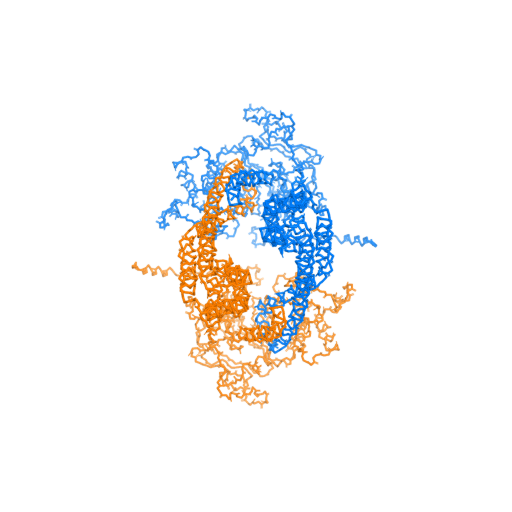31 257 PRO B O 1
ATOM 6173 N N . ASP B 1 258 ? -39.312 4.895 14.031 1 96.31 258 ASP B N 1
ATOM 6174 C CA . ASP B 1 258 ? -38.625 5.992 13.383 1 96.31 258 ASP B CA 1
ATOM 6175 C C . ASP B 1 258 ? -38.812 7.305 14.133 1 96.31 258 ASP B C 1
ATOM 6177 O O . ASP B 1 258 ? -39.812 7.457 14.867 1 96.31 258 ASP B O 1
ATOM 6181 N N . LEU B 1 259 ? -37.875 8.211 13.977 1 96.25 259 LEU B N 1
ATOM 6182 C CA . LEU B 1 259 ? -37.969 9.539 14.586 1 96.25 259 LEU B CA 1
ATOM 6183 C C . LEU B 1 259 ? -39.188 10.297 14.07 1 96.25 259 LEU B C 1
ATOM 6185 O O . LEU B 1 259 ? -39.406 10.367 12.859 1 96.25 259 LEU B O 1
ATOM 6189 N N . ASP B 1 260 ? -39.969 10.75 15.039 1 94.75 260 ASP B N 1
ATOM 6190 C CA . ASP B 1 260 ? -41.125 11.586 14.711 1 94.75 260 ASP B CA 1
ATOM 6191 C C . ASP B 1 260 ? -40.781 13.07 14.797 1 94.75 260 ASP B C 1
ATOM 6193 O O . ASP B 1 260 ? -40.438 13.57 15.875 1 94.75 260 ASP B O 1
ATOM 6197 N N . LEU B 1 261 ? -40.812 13.75 13.633 1 92.5 261 LEU B N 1
ATOM 6198 C CA . LEU B 1 261 ? -40.406 15.148 13.594 1 92.5 261 LEU B CA 1
ATOM 6199 C C . LEU B 1 261 ? -41.594 16.078 13.688 1 92.5 261 LEU B C 1
ATOM 6201 O O . LEU B 1 261 ? -41.469 17.297 13.516 1 92.5 261 LEU B O 1
ATOM 6205 N N . ARG B 1 262 ? -42.844 15.547 14.023 1 86 262 ARG B N 1
ATOM 6206 C CA . ARG B 1 262 ? -44.031 16.375 14.211 1 86 262 ARG B CA 1
ATOM 6207 C C . ARG B 1 262 ? -43.844 17.312 15.406 1 86 262 ARG B C 1
ATOM 6209 O O . ARG B 1 262 ? -43.219 16.938 16.406 1 86 262 ARG B O 1
ATOM 6216 N N . PRO B 1 263 ? -44.156 18.672 15.164 1 87.38 263 PRO B N 1
ATOM 6217 C CA . PRO B 1 263 ? -43.938 19.672 16.219 1 87.38 263 PRO B CA 1
ATOM 6218 C C . PRO B 1 263 ? -44.5 19.219 17.562 1 87.38 263 PRO B C 1
ATOM 6220 O O . PRO B 1 263 ? -45.656 18.75 17.641 1 87.38 263 PRO B O 1
ATOM 6223 N N . ARG B 1 264 ? -43.594 19.219 18.438 1 84.56 264 ARG B N 1
ATOM 6224 C CA . ARG B 1 264 ? -43.906 18.922 19.828 1 84.56 264 ARG B CA 1
ATOM 6225 C C . ARG B 1 264 ? -43.5 20.062 20.734 1 84.56 264 ARG B C 1
ATOM 6227 O O . ARG B 1 264 ? -42.781 20.969 20.328 1 84.56 264 ARG B O 1
ATOM 6234 N N . ASN B 1 265 ? -44.219 20.109 21.828 1 84.5 265 ASN B N 1
ATOM 6235 C CA . ASN B 1 265 ? -43.875 21.109 22.828 1 84.5 265 ASN B CA 1
ATOM 6236 C C . ASN B 1 265 ? -42.562 20.781 23.516 1 84.5 265 ASN B C 1
ATOM 6238 O O . ASN B 1 265 ? -42.531 20.594 24.734 1 84.5 265 ASN B O 1
ATOM 6242 N N . ALA B 1 266 ? -41.594 20.562 22.656 1 86.12 266 ALA B N 1
ATOM 6243 C CA . ALA B 1 266 ? -40.25 20.234 23.188 1 86.12 266 ALA B CA 1
ATOM 6244 C C . ALA B 1 266 ? -39.156 20.891 22.344 1 86.12 266 ALA B C 1
ATOM 6246 O O . ALA B 1 266 ? -39.406 21.328 21.219 1 86.12 266 ALA B O 1
ATOM 6247 N N . ALA B 1 267 ? -38.031 21.016 23 1 91.38 267 ALA B N 1
ATOM 6248 C CA . ALA B 1 267 ? -36.875 21.516 22.266 1 91.38 267 ALA B CA 1
ATOM 6249 C C . ALA B 1 267 ? -36.438 20.531 21.188 1 91.38 267 ALA B C 1
ATOM 6251 O O . ALA B 1 267 ? -36.719 19.328 21.297 1 91.38 267 ALA B O 1
ATOM 6252 N N . MET B 1 268 ? -35.969 21 20.156 1 95.25 268 MET B N 1
ATOM 6253 C CA . MET B 1 268 ? -35.531 20.141 19.047 1 95.25 268 MET B CA 1
ATOM 6254 C C . MET B 1 268 ? -34.406 19.219 19.453 1 95.25 268 MET B C 1
ATOM 6256 O O . MET B 1 268 ? -34.406 18.047 19.109 1 95.25 268 MET B O 1
ATOM 6260 N N . VAL B 1 269 ? -33.438 19.719 20.219 1 97.25 269 VAL B N 1
ATOM 6261 C CA . VAL B 1 269 ? -32.281 18.938 20.703 1 97.25 269 VAL B CA 1
ATOM 6262 C C . VAL B 1 269 ? -32.094 19.219 22.203 1 97.25 269 VAL B C 1
ATOM 6264 O O . VAL B 1 269 ? -32.062 20.375 22.625 1 97.25 269 VAL B O 1
ATOM 6267 N N . VAL B 1 270 ? -31.984 18.188 23 1 97.25 270 VAL B N 1
ATOM 6268 C CA . VAL B 1 270 ? -31.797 18.328 24.438 1 97.25 270 VAL B CA 1
ATOM 6269 C C . VAL B 1 270 ? -30.703 17.375 24.906 1 97.25 270 VAL B C 1
ATOM 6271 O O . VAL B 1 270 ? -30.75 16.172 24.594 1 97.25 270 VAL B O 1
ATOM 6274 N N . PHE B 1 271 ? -29.734 17.859 25.5 1 97 271 PHE B N 1
ATOM 6275 C CA . PHE B 1 271 ? -28.781 17.078 26.266 1 97 271 PHE B CA 1
ATOM 6276 C C . PHE B 1 271 ? -29.078 17.156 27.75 1 97 271 PHE B C 1
ATOM 6278 O O . PHE B 1 271 ? -29.031 18.25 28.344 1 97 271 PHE B O 1
ATOM 6285 N N . GLU B 1 272 ? -29.391 16 28.328 1 96.56 272 GLU B N 1
ATOM 6286 C CA . GLU B 1 272 ? -29.75 15.969 29.75 1 96.56 272 GLU B CA 1
ATOM 6287 C C . GLU B 1 272 ? -28.688 15.227 30.562 1 96.56 272 GLU B C 1
ATOM 6289 O O . GLU B 1 272 ? -28.672 13.992 30.594 1 96.56 272 GLU B O 1
ATOM 6294 N N . LYS B 1 273 ? -27.828 15.992 31.297 1 95.19 273 LYS B N 1
ATOM 6295 C CA . LYS B 1 273 ? -26.812 15.453 32.188 1 95.19 273 LYS B CA 1
ATOM 6296 C C . LYS B 1 273 ? -26.031 14.328 31.516 1 95.19 273 LYS B C 1
ATOM 6298 O O . LYS B 1 273 ? -25.906 13.234 32.062 1 95.19 273 LYS B O 1
ATOM 6303 N N . VAL B 1 274 ? -25.641 14.602 30.375 1 95.62 274 VAL B N 1
ATOM 6304 C CA . VAL B 1 274 ? -25 13.578 29.547 1 95.62 274 VAL B CA 1
ATOM 6305 C C . VAL B 1 274 ? -23.562 13.367 30 1 95.62 274 VAL B C 1
ATOM 6307 O O . VAL B 1 274 ? -22.812 14.328 30.188 1 95.62 274 VAL B O 1
ATOM 6310 N N . CYS B 1 275 ? -23.188 12.141 30.25 1 93.81 275 CYS B N 1
ATOM 6311 C CA . CYS B 1 275 ? -21.828 11.719 30.562 1 93.81 275 CYS B CA 1
ATOM 6312 C C . CYS B 1 275 ? -21.359 10.648 29.594 1 93.81 275 CYS B C 1
ATOM 6314 O O . CYS B 1 275 ? -22.125 9.758 29.219 1 93.81 275 CYS B O 1
ATOM 6316 N N . PHE B 1 276 ? -20.172 10.844 29.141 1 92.5 276 PHE B N 1
ATOM 6317 C CA . PHE B 1 276 ? -19.641 9.883 28.188 1 92.5 276 PHE B CA 1
ATOM 6318 C C . PHE B 1 276 ? -18.109 9.828 28.281 1 92.5 276 PHE B C 1
ATOM 6320 O O . PHE B 1 276 ? -17.469 10.844 28.516 1 92.5 276 PHE B O 1
ATOM 6327 N N . HIS B 1 277 ? -17.547 8.656 28.234 1 87.06 277 HIS B N 1
ATOM 6328 C CA . HIS B 1 277 ? -16.109 8.438 28.094 1 87.06 277 HIS B CA 1
ATOM 6329 C C . HIS B 1 277 ? -15.82 7.312 27.109 1 87.06 277 HIS B C 1
ATOM 6331 O O . HIS B 1 277 ? -16.547 6.328 27.047 1 87.06 277 HIS B O 1
ATOM 6337 N N . TYR B 1 278 ? -14.844 7.641 26.297 1 81.56 278 TYR B N 1
ATOM 6338 C CA . TYR B 1 278 ? -14.43 6.598 25.359 1 81.56 278 TYR B CA 1
ATOM 6339 C C . TYR B 1 278 ? -13.828 5.41 26.094 1 81.56 278 TYR B C 1
ATOM 6341 O O . TYR B 1 278 ? -12.977 5.586 26.969 1 81.56 278 TYR B O 1
ATOM 6349 N N . SER B 1 279 ? -14.305 4.285 25.938 1 72 279 SER B N 1
ATOM 6350 C CA . SER B 1 279 ? -13.867 3.105 26.672 1 72 279 SER B CA 1
ATOM 6351 C C . SER B 1 279 ? -12.391 2.818 26.422 1 72 279 SER B C 1
ATOM 6353 O O . SER B 1 279 ? -11.695 2.291 27.281 1 72 279 SER B O 1
ATOM 6355 N N . LYS B 1 280 ? -11.883 3.156 25.281 1 65.06 280 LYS B N 1
ATOM 6356 C CA . LYS B 1 280 ? -10.547 2.691 24.922 1 65.06 280 LYS B CA 1
ATOM 6357 C C . LYS B 1 280 ? -9.562 3.854 24.844 1 65.06 280 LYS B C 1
ATOM 6359 O O . LYS B 1 280 ? -8.453 3.703 24.312 1 65.06 280 LYS B O 1
ATOM 6364 N N . GLN B 1 281 ? -10.023 5.016 25.203 1 62.53 281 GLN B N 1
ATOM 6365 C CA . GLN B 1 281 ? -9.148 6.18 25.203 1 62.53 281 GLN B CA 1
ATOM 6366 C C . GLN B 1 281 ? -9.008 6.754 26.625 1 62.53 281 GLN B C 1
ATOM 6368 O O . GLN B 1 281 ? -9.852 6.492 27.484 1 62.53 281 GLN B O 1
ATOM 6373 N N . PRO B 1 282 ? -7.781 7.297 26.859 1 55.84 282 PRO B N 1
ATOM 6374 C CA . PRO B 1 282 ? -7.621 7.891 28.188 1 55.84 282 PRO B CA 1
ATOM 6375 C C . PRO B 1 282 ? -8.742 8.867 28.547 1 55.84 282 PRO B C 1
ATOM 6377 O O . PRO B 1 282 ? -9.383 9.43 27.656 1 55.84 282 PRO B O 1
ATOM 6380 N N . LEU B 1 283 ? -9.156 9.023 29.875 1 53.06 283 LEU B N 1
ATOM 6381 C CA . LEU B 1 283 ? -10.266 9.758 30.469 1 53.06 283 LEU B CA 1
ATOM 6382 C C . LEU B 1 283 ? -10.219 11.227 30.078 1 53.06 283 LEU B C 1
ATOM 6384 O O . LEU B 1 283 ? -11.195 11.961 30.281 1 53.06 283 LEU B O 1
ATOM 6388 N N . GLY B 1 284 ? -9.281 11.719 29.453 1 53.34 284 GLY B N 1
ATOM 6389 C CA . GLY B 1 284 ? -9.195 13.148 29.203 1 53.34 284 GLY B CA 1
ATOM 6390 C C . GLY B 1 284 ? -10.195 13.633 28.156 1 53.34 284 GLY B C 1
ATOM 6391 O O . GLY B 1 284 ? -10.617 14.789 28.188 1 53.34 284 GLY B O 1
ATOM 6392 N N . ARG B 1 285 ? -10.625 12.742 27.281 1 62.62 285 ARG B N 1
ATOM 6393 C CA . ARG B 1 285 ? -11.555 13.195 26.25 1 62.62 285 ARG B CA 1
ATOM 6394 C C . ARG B 1 285 ? -12.984 12.75 26.578 1 62.62 285 ARG B C 1
ATOM 6396 O O . ARG B 1 285 ? -13.469 11.758 26.031 1 62.62 285 ARG B O 1
ATOM 6403 N N . SER B 1 286 ? -13.492 13.227 27.734 1 76.88 286 SER B N 1
ATOM 6404 C CA . SER B 1 286 ? -14.797 12.797 28.234 1 76.88 286 SER B CA 1
ATOM 6405 C C . SER B 1 286 ? -15.734 13.977 28.438 1 76.88 286 SER B C 1
ATOM 6407 O O . SER B 1 286 ? -15.297 15.133 28.453 1 76.88 286 SER B O 1
ATOM 6409 N N . ILE B 1 287 ? -16.969 13.688 28.156 1 87.44 287 ILE B N 1
ATOM 6410 C CA . ILE B 1 287 ? -18.047 14.625 28.484 1 87.44 287 ILE B CA 1
ATOM 6411 C C . ILE B 1 287 ? -18.609 14.305 29.859 1 87.44 287 ILE B C 1
ATOM 6413 O O . ILE B 1 287 ? -18.891 13.148 30.172 1 87.44 287 ILE B O 1
ATOM 6417 N N . LYS B 1 288 ? -18.578 15.438 30.688 1 91.44 288 LYS B N 1
ATOM 6418 C CA . LYS B 1 288 ? -19.031 15.273 32.062 1 91.44 288 LYS B CA 1
ATOM 6419 C C . LYS B 1 288 ? -20.266 16.141 32.344 1 91.44 288 LYS B C 1
ATOM 6421 O O . LYS B 1 288 ? -20.141 17.359 32.469 1 91.44 288 LYS B O 1
ATOM 6426 N N . ASP B 1 289 ? -21.375 15.57 32.469 1 92.06 289 ASP B N 1
ATOM 6427 C CA . ASP B 1 289 ? -22.609 16.188 32.906 1 92.06 289 ASP B CA 1
ATOM 6428 C C . ASP B 1 289 ? -22.953 17.422 32.062 1 92.06 289 ASP B C 1
ATOM 6430 O O . ASP B 1 289 ? -23.141 18.516 32.594 1 92.06 289 ASP B O 1
ATOM 6434 N N . VAL B 1 290 ? -23.078 17.219 30.859 1 93.81 290 VAL B N 1
ATOM 6435 C CA . VAL B 1 290 ? -23.375 18.312 29.922 1 93.81 290 VAL B CA 1
ATOM 6436 C C . VAL B 1 290 ? -24.891 18.469 29.781 1 93.81 290 VAL B C 1
ATOM 6438 O O . VAL B 1 290 ? -25.609 17.5 29.5 1 93.81 290 VAL B O 1
ATOM 6441 N N . ASP B 1 291 ? -25.328 19.703 30.016 1 95 291 ASP B N 1
ATOM 6442 C CA . ASP B 1 291 ? -26.75 20.031 29.922 1 95 291 ASP B CA 1
ATOM 6443 C C . ASP B 1 291 ? -26.969 21.25 29.047 1 95 291 ASP B C 1
ATOM 6445 O O . ASP B 1 291 ? -26.406 22.328 29.297 1 95 291 ASP B O 1
ATOM 6449 N N . PHE B 1 292 ? -27.797 21.062 27.969 1 95.25 292 PHE B N 1
ATOM 6450 C CA . PHE B 1 292 ? -28.234 22.203 27.172 1 95.25 292 PHE B CA 1
ATOM 6451 C C . PHE B 1 292 ? -29.438 21.844 26.312 1 95.25 292 PHE B C 1
ATOM 6453 O O . PHE B 1 292 ? -29.781 20.672 26.172 1 95.25 292 PHE B O 1
ATOM 6460 N N . GLN B 1 293 ? -30.109 22.812 25.828 1 95.69 293 GLN B N 1
ATOM 6461 C CA . GLN B 1 293 ? -31.266 22.625 24.953 1 95.69 293 GLN B CA 1
ATOM 6462 C C . GLN B 1 293 ? -31.266 23.641 23.812 1 95.69 293 GLN B C 1
ATOM 6464 O O . GLN B 1 293 ? -30.859 24.797 24 1 95.69 293 GLN B O 1
ATOM 6469 N N . ILE B 1 294 ? -31.734 23.188 22.734 1 96.56 294 ILE B N 1
ATOM 6470 C CA . ILE B 1 294 ? -31.859 24.047 21.547 1 96.56 294 ILE B CA 1
ATOM 6471 C C . ILE B 1 294 ? -33.312 24 21.047 1 96.56 294 ILE B C 1
ATOM 6473 O O . ILE B 1 294 ? -33.781 22.953 20.594 1 96.56 294 ILE B O 1
ATOM 6477 N N . PRO B 1 295 ? -33.938 25.125 21.156 1 94.81 295 PRO B N 1
ATOM 6478 C CA . PRO B 1 295 ? -35.281 25.156 20.609 1 94.81 295 PRO B CA 1
ATOM 6479 C C . PRO B 1 295 ? -35.344 24.969 19.094 1 94.81 295 PRO B C 1
ATOM 6481 O O . PRO B 1 295 ? -34.312 25.125 18.422 1 94.81 295 PRO B O 1
ATOM 6484 N N . ARG B 1 296 ? -36.531 24.625 18.594 1 94.56 296 ARG B N 1
ATOM 6485 C CA . ARG B 1 296 ? -36.719 24.5 17.156 1 94.56 296 ARG B CA 1
ATOM 6486 C C . ARG B 1 296 ? -36.375 25.797 16.438 1 94.56 296 ARG B C 1
ATOM 6488 O O . ARG B 1 296 ? -36.875 26.875 16.812 1 94.56 296 ARG B O 1
ATOM 6495 N N . GLY B 1 297 ? -35.406 25.703 15.484 1 93.06 297 GLY B N 1
ATOM 6496 C CA . GLY B 1 297 ? -35 26.875 14.742 1 93.06 297 GLY B CA 1
ATOM 6497 C C . GLY B 1 297 ? -33.938 27.688 15.469 1 93.06 297 GLY B C 1
ATOM 6498 O O . GLY B 1 297 ? -33.5 28.734 14.984 1 93.06 297 GLY B O 1
ATOM 6499 N N . GLY B 1 298 ? -33.531 27.219 16.609 1 94.62 298 GLY B N 1
ATOM 6500 C CA . GLY B 1 298 ? -32.531 27.906 17.406 1 94.62 298 GLY B CA 1
ATOM 6501 C C . GLY B 1 298 ? -31.109 27.578 16.984 1 94.62 298 GLY B C 1
ATOM 6502 O O . GLY B 1 298 ? -30.906 26.641 16.203 1 94.62 298 GLY B O 1
ATOM 6503 N N . SER B 1 299 ? -30.188 28.391 17.438 1 94.69 299 SER B N 1
ATOM 6504 C CA . SER B 1 299 ? -28.781 28.188 17.125 1 94.69 299 SER B CA 1
ATOM 6505 C C . SER B 1 299 ? -27.922 28.172 18.375 1 94.69 299 SER B C 1
ATOM 6507 O O . SER B 1 299 ? -28.109 29 19.266 1 94.69 299 SER B O 1
ATOM 6509 N N . LEU B 1 300 ? -27.109 27.156 18.469 1 95.31 300 LEU B N 1
ATOM 6510 C CA . LEU B 1 300 ? -26.203 27 19.609 1 95.31 300 LEU B CA 1
ATOM 6511 C C . LEU B 1 300 ? -24.766 26.797 19.141 1 95.31 300 LEU B C 1
ATOM 6513 O O . LEU B 1 300 ? -24.516 26.016 18.219 1 95.31 300 LEU B O 1
ATOM 6517 N N . ALA B 1 301 ? -23.844 27.562 19.719 1 94 301 ALA B N 1
ATOM 6518 C CA . ALA B 1 301 ? -22.422 27.422 19.391 1 94 301 ALA B CA 1
ATOM 6519 C C . ALA B 1 301 ? -21.656 26.781 20.547 1 94 301 ALA B C 1
ATOM 6521 O O . ALA B 1 301 ? -21.859 27.141 21.719 1 94 301 ALA B O 1
ATOM 6522 N N . LEU B 1 302 ? -20.891 25.844 20.219 1 92.69 302 LEU B N 1
ATOM 6523 C CA . LEU B 1 302 ? -19.984 25.219 21.188 1 92.69 302 LEU B CA 1
ATOM 6524 C C . LEU B 1 302 ? -18.562 25.719 20.984 1 92.69 302 LEU B C 1
ATOM 6526 O O . LEU B 1 302 ? -18 25.578 19.891 1 92.69 302 LEU B O 1
ATOM 6530 N N . VAL B 1 303 ? -18.016 26.312 22.062 1 89.25 303 VAL B N 1
ATOM 6531 C CA . VAL B 1 303 ? -16.656 26.859 21.984 1 89.25 303 VAL B CA 1
ATOM 6532 C C . VAL B 1 303 ? -15.805 26.25 23.094 1 89.25 303 VAL B C 1
ATOM 6534 O O . VAL B 1 303 ? -16.312 25.906 24.156 1 89.25 303 VAL B O 1
ATOM 6537 N N . GLY B 1 304 ? -14.594 26.047 22.766 1 82.56 304 GLY B N 1
ATOM 6538 C CA . GLY B 1 304 ? -13.664 25.5 23.734 1 82.56 304 GLY B CA 1
ATOM 6539 C C . GLY B 1 304 ? -12.312 25.141 23.141 1 82.56 304 GLY B C 1
ATOM 6540 O O . GLY B 1 304 ? -12.141 25.188 21.922 1 82.56 304 GLY B O 1
ATOM 6541 N N . THR B 1 305 ? -11.461 24.766 24 1 75.06 305 THR B N 1
ATOM 6542 C CA . THR B 1 305 ? -10.125 24.375 23.562 1 75.06 305 THR B CA 1
ATOM 6543 C C . THR B 1 305 ? -10.156 23 22.906 1 75.06 305 THR B C 1
ATOM 6545 O O . THR B 1 305 ? -11.164 22.297 22.969 1 75.06 305 THR B O 1
ATOM 6548 N N . THR B 1 306 ? -9.117 22.719 22.156 1 72.12 306 THR B N 1
ATOM 6549 C CA . THR B 1 306 ? -9 21.406 21.547 1 72.12 306 THR B CA 1
ATOM 6550 C C . THR B 1 306 ? -9.031 20.297 22.609 1 72.12 306 THR B C 1
ATOM 6552 O O . THR B 1 306 ? -8.367 20.422 23.641 1 72.12 306 THR B O 1
ATOM 6555 N N . GLY B 1 307 ? -9.836 19.391 22.406 1 73.69 307 GLY B N 1
ATOM 6556 C CA . GLY B 1 307 ? -9.938 18.281 23.344 1 73.69 307 GLY B CA 1
ATOM 6557 C C . GLY B 1 307 ? -10.977 18.516 24.422 1 73.69 307 GLY B C 1
ATOM 6558 O O . GLY B 1 307 ? -11.141 17.688 25.328 1 73.69 307 GLY B O 1
ATOM 6559 N N . ALA B 1 308 ? -11.672 19.594 24.281 1 77.38 308 ALA B N 1
ATOM 6560 C CA . ALA B 1 308 ? -12.641 19.938 25.312 1 77.38 308 ALA B CA 1
ATOM 6561 C C . ALA B 1 308 ? -13.875 19.047 25.234 1 77.38 308 ALA B C 1
ATOM 6563 O O . ALA B 1 308 ? -14.672 19 26.156 1 77.38 308 ALA B O 1
ATOM 6564 N N . GLY B 1 309 ? -14.07 18.344 24.109 1 83.06 309 GLY B N 1
ATOM 6565 C CA . GLY B 1 309 ? -15.195 17.438 23.969 1 83.06 309 GLY B CA 1
ATOM 6566 C C . GLY B 1 309 ? -16.219 17.906 22.953 1 83.06 309 GLY B C 1
ATOM 6567 O O . GLY B 1 309 ? -17.312 17.344 22.859 1 83.06 309 GLY B O 1
ATOM 6568 N N . LYS B 1 310 ? -15.977 18.844 22.219 1 86.12 310 LYS B N 1
ATOM 6569 C CA . LYS B 1 310 ? -16.906 19.422 21.266 1 86.12 310 LYS B CA 1
ATOM 6570 C C . LYS B 1 310 ? -17.344 18.375 20.219 1 86.12 310 LYS B C 1
ATOM 6572 O O . LYS B 1 310 ? -18.531 18.203 19.984 1 86.12 310 LYS B O 1
ATOM 6577 N N . THR B 1 311 ? -16.391 17.625 19.656 1 85.12 311 THR B N 1
ATOM 6578 C CA . THR B 1 311 ? -16.672 16.625 18.625 1 85.12 311 THR B CA 1
ATOM 6579 C C . THR B 1 311 ? -17.438 15.438 19.219 1 85.12 311 THR B C 1
ATOM 6581 O O . THR B 1 311 ? -18.25 14.82 18.531 1 85.12 311 THR B O 1
ATOM 6584 N N . THR B 1 312 ? -17.188 15.188 20.484 1 89.12 312 THR B N 1
ATOM 6585 C CA . THR B 1 312 ? -17.906 14.102 21.156 1 89.12 312 THR B CA 1
ATOM 6586 C C . THR B 1 312 ? -19.391 14.391 21.234 1 89.12 312 THR B C 1
ATOM 6588 O O . THR B 1 312 ? -20.219 13.484 21.078 1 89.12 312 THR B O 1
ATOM 6591 N N . VAL B 1 313 ? -19.703 15.633 21.406 1 92.38 313 VAL B N 1
ATOM 6592 C CA . VAL B 1 313 ? -21.094 16.031 21.469 1 92.38 313 VAL B CA 1
ATOM 6593 C C . VAL B 1 313 ? -21.797 15.711 20.156 1 92.38 313 VAL B C 1
ATOM 6595 O O . VAL B 1 313 ? -22.891 15.156 20.141 1 92.38 313 VAL B O 1
ATOM 6598 N N . THR B 1 314 ? -21.172 16.016 19.047 1 92 314 THR B N 1
ATOM 6599 C CA . THR B 1 314 ? -21.75 15.766 17.734 1 92 314 THR B CA 1
ATOM 6600 C C . THR B 1 314 ? -21.875 14.266 17.484 1 92 314 THR B C 1
ATOM 6602 O O . THR B 1 314 ? -22.859 13.812 16.891 1 92 314 THR B O 1
ATOM 6605 N N . ARG B 1 315 ? -20.969 13.508 17.938 1 92.25 315 ARG B N 1
ATOM 6606 C CA . ARG B 1 315 ? -20.984 12.062 17.734 1 92.25 315 ARG B CA 1
ATOM 6607 C C . ARG B 1 315 ? -22.109 11.414 18.531 1 92.25 315 ARG B C 1
ATOM 6609 O O . ARG B 1 315 ? -22.703 10.43 18.078 1 92.25 315 ARG B O 1
ATOM 6616 N N . LEU B 1 316 ? -22.359 11.992 19.672 1 94.5 316 LEU B N 1
ATOM 6617 C CA . LEU B 1 316 ? -23.453 11.484 20.5 1 94.5 316 LEU B CA 1
ATOM 6618 C C . LEU B 1 316 ? -24.797 11.844 19.875 1 94.5 316 LEU B C 1
ATOM 6620 O O . LEU B 1 316 ? -25.734 11.055 19.938 1 94.5 316 LEU B O 1
ATOM 6624 N N . LEU B 1 317 ? -24.828 13.023 19.312 1 95.75 317 LEU B N 1
ATOM 6625 C CA . LEU B 1 317 ? -26.062 13.453 18.672 1 95.75 317 LEU B CA 1
ATOM 6626 C C . LEU B 1 317 ? -26.422 12.523 17.516 1 95.75 317 LEU B C 1
ATOM 6628 O O . LEU B 1 317 ? -27.578 12.148 17.344 1 95.75 317 LEU B O 1
ATOM 6632 N N . PHE B 1 318 ? -25.406 12.078 16.75 1 96.19 318 PHE B N 1
ATOM 6633 C CA . PHE B 1 318 ? -25.594 11.164 15.625 1 96.19 318 PHE B CA 1
ATOM 6634 C C . PHE B 1 318 ? -25.734 9.727 16.109 1 96.19 318 PHE B C 1
ATOM 6636 O O . PHE B 1 318 ? -25.922 8.812 15.312 1 96.19 318 PHE B O 1
ATOM 6643 N N . ARG B 1 319 ? -25.562 9.523 17.375 1 96.12 319 ARG B N 1
ATOM 6644 C CA . ARG B 1 319 ? -25.594 8.227 18.047 1 96.12 319 ARG B CA 1
ATOM 6645 C C . ARG B 1 319 ? -24.547 7.285 17.484 1 96.12 319 ARG B C 1
ATOM 6647 O O . ARG B 1 319 ? -24.844 6.129 17.156 1 96.12 319 ARG B O 1
ATOM 6654 N N . PHE B 1 320 ? -23.469 7.824 17.219 1 93.88 320 PHE B N 1
ATOM 6655 C CA . PHE B 1 320 ? -22.312 6.973 16.906 1 93.88 320 PHE B CA 1
ATOM 6656 C C . PHE B 1 320 ? -21.844 6.23 18.156 1 93.88 320 PHE B C 1
ATOM 6658 O O . PHE B 1 320 ? -21.203 5.188 18.062 1 93.88 320 PHE B O 1
ATOM 6665 N N . TYR B 1 321 ? -22.141 6.863 19.281 1 92.38 321 TYR B N 1
ATOM 6666 C CA . TYR B 1 321 ? -21.906 6.293 20.594 1 92.38 321 TYR B CA 1
ATOM 6667 C C . TYR B 1 321 ? -23.156 6.414 21.469 1 92.38 321 TYR B C 1
ATOM 6669 O O . TYR B 1 321 ? -23.969 7.324 21.281 1 92.38 321 TYR B O 1
ATOM 6677 N N . ASP B 1 322 ? -23.219 5.516 22.375 1 93.56 322 ASP B N 1
ATOM 6678 C CA . ASP B 1 322 ? -24.281 5.613 23.375 1 93.56 322 ASP B CA 1
ATOM 6679 C C . ASP B 1 322 ? -23.75 6.234 24.672 1 93.56 322 ASP B C 1
ATOM 6681 O O . ASP B 1 322 ? -22.625 5.969 25.078 1 93.56 322 ASP B O 1
ATOM 6685 N N . THR B 1 323 ? -24.562 7.055 25.219 1 93.62 323 THR B N 1
ATOM 6686 C CA . THR B 1 323 ? -24.188 7.738 26.453 1 93.62 323 THR B CA 1
ATOM 6687 C C . THR B 1 323 ? -24.062 6.75 27.594 1 93.62 323 THR B C 1
ATOM 6689 O O . THR B 1 323 ? -24.75 5.73 27.625 1 93.62 323 THR B O 1
ATOM 6692 N N . VAL B 1 324 ? -23.156 7.02 28.5 1 91.44 324 VAL B N 1
ATOM 6693 C CA . VAL B 1 324 ? -22.984 6.207 29.703 1 91.44 324 VAL B CA 1
ATOM 6694 C C . VAL B 1 324 ? -24.094 6.523 30.703 1 91.44 324 VAL B C 1
ATOM 6696 O O . VAL B 1 324 ? -24.719 5.613 31.25 1 91.44 324 VAL B O 1
ATOM 6699 N N . SER B 1 325 ? -24.219 7.773 30.953 1 93.62 325 SER B N 1
ATOM 6700 C CA . SER B 1 325 ? -25.328 8.266 31.766 1 93.62 325 SER B CA 1
ATOM 6701 C C . SER B 1 325 ? -25.969 9.508 31.141 1 93.62 325 SER B C 1
ATOM 6703 O O . SER B 1 325 ? -25.359 10.156 30.281 1 93.62 325 SER B O 1
ATOM 6705 N N . GLY B 1 326 ? -27.234 9.695 31.484 1 95.19 326 GLY B N 1
ATOM 6706 C CA . GLY B 1 326 ? -27.969 10.781 30.859 1 95.19 326 GLY B CA 1
ATOM 6707 C C . GLY B 1 326 ? -28.625 10.375 29.547 1 95.19 326 GLY B C 1
ATOM 6708 O O . GLY B 1 326 ? -28.672 9.195 29.219 1 95.19 326 GLY B O 1
ATOM 6709 N N . ARG B 1 327 ? -29.25 11.367 28.891 1 96.12 327 ARG B N 1
ATOM 6710 C CA . ARG B 1 327 ? -29.891 11.031 27.625 1 96.12 327 ARG B CA 1
ATOM 6711 C C . ARG B 1 327 ? -29.875 12.211 26.672 1 96.12 327 ARG B C 1
ATOM 6713 O O . ARG B 1 327 ? -29.828 13.367 27.094 1 96.12 327 ARG B O 1
ATOM 6720 N N . VAL B 1 328 ? -29.828 11.93 25.469 1 97 328 VAL B N 1
ATOM 6721 C CA . VAL B 1 328 ? -29.953 12.883 24.359 1 97 328 VAL B CA 1
ATOM 6722 C C . VAL B 1 328 ? -31.328 12.75 23.703 1 97 328 VAL B C 1
ATOM 6724 O O . VAL B 1 328 ? -31.734 11.648 23.328 1 97 328 VAL B O 1
ATOM 6727 N N . LEU B 1 329 ? -31.969 13.867 23.672 1 97.25 329 LEU B N 1
ATOM 6728 C CA . LEU B 1 329 ? -33.312 13.859 23.094 1 97.25 329 LEU B CA 1
ATOM 6729 C C . LEU B 1 329 ? -33.375 14.703 21.828 1 97.25 329 LEU B C 1
ATOM 6731 O O . LEU B 1 329 ? -32.75 15.766 21.766 1 97.25 329 LEU B O 1
ATOM 6735 N N . VAL B 1 330 ? -34.125 14.195 20.875 1 97.19 330 VAL B N 1
ATOM 6736 C CA . VAL B 1 330 ? -34.438 14.945 19.656 1 97.19 330 VAL B CA 1
ATOM 6737 C C . VAL B 1 330 ? -35.938 15.008 19.469 1 97.19 330 VAL B C 1
ATOM 6739 O O . VAL B 1 330 ? -36.625 13.969 19.391 1 97.19 330 VAL B O 1
ATOM 6742 N N . ASN B 1 331 ? -36.438 16.125 19.359 1 96.38 331 ASN B N 1
ATOM 6743 C CA . ASN B 1 331 ? -37.875 16.344 19.297 1 96.38 331 ASN B CA 1
ATOM 6744 C C . ASN B 1 331 ? -38.594 15.594 20.406 1 96.38 331 ASN B C 1
ATOM 6746 O O . ASN B 1 331 ? -39.625 14.961 20.156 1 96.38 331 ASN B O 1
ATOM 6750 N N . GLY B 1 332 ? -37.875 15.523 21.5 1 94.31 332 GLY B N 1
ATOM 6751 C CA . GLY B 1 332 ? -38.469 14.93 22.703 1 94.31 332 GLY B CA 1
ATOM 6752 C C . GLY B 1 332 ? -38.281 13.43 22.766 1 94.31 332 GLY B C 1
ATOM 6753 O O . GLY B 1 332 ? -38.75 12.789 23.719 1 94.31 332 GLY B O 1
ATOM 6754 N N . GLN B 1 333 ? -37.688 12.859 21.875 1 95.75 333 GLN B N 1
ATOM 6755 C CA . GLN B 1 333 ? -37.5 11.414 21.828 1 95.75 333 GLN B CA 1
ATOM 6756 C C . GLN B 1 333 ? -36.062 11.031 22.109 1 95.75 333 GLN B C 1
ATOM 6758 O O . GLN B 1 333 ? -35.125 11.648 21.562 1 95.75 333 GLN B O 1
ATOM 6763 N N . ASP B 1 334 ? -35.969 9.984 22.906 1 96.06 334 ASP B N 1
ATOM 6764 C CA . ASP B 1 334 ? -34.625 9.508 23.219 1 96.06 334 ASP B CA 1
ATOM 6765 C C . ASP B 1 334 ? -33.969 8.859 22 1 96.06 334 ASP B C 1
ATOM 6767 O O . ASP B 1 334 ? -34.562 7.984 21.359 1 96.06 334 ASP B O 1
ATOM 6771 N N . VAL B 1 335 ? -32.75 9.258 21.703 1 96.38 335 VAL B N 1
ATOM 6772 C CA . VAL B 1 335 ? -32.062 8.781 20.5 1 96.38 335 VAL B CA 1
ATOM 6773 C C . VAL B 1 335 ? -31.797 7.277 20.625 1 96.38 335 VAL B C 1
ATOM 6775 O O . VAL B 1 335 ? -31.641 6.59 19.609 1 96.38 335 VAL B O 1
ATOM 6778 N N . LYS B 1 336 ? -31.781 6.684 21.828 1 95.38 336 LYS B N 1
ATOM 6779 C CA . LYS B 1 336 ? -31.531 5.262 22.047 1 95.38 336 LYS B CA 1
ATOM 6780 C C . LYS B 1 336 ? -32.75 4.426 21.703 1 95.38 336 LYS B C 1
ATOM 6782 O O . LYS B 1 336 ? -32.656 3.211 21.516 1 95.38 336 LYS B O 1
ATOM 6787 N N . THR B 1 337 ? -33.938 5.09 21.562 1 95.12 337 THR B N 1
ATOM 6788 C CA . THR B 1 337 ? -35.156 4.344 21.391 1 95.12 337 THR B CA 1
ATOM 6789 C C . THR B 1 337 ? -35.688 4.469 19.969 1 95.12 337 THR B C 1
ATOM 6791 O O . THR B 1 337 ? -36.688 3.869 19.609 1 95.12 337 THR B O 1
ATOM 6794 N N . ILE B 1 338 ? -35.031 5.188 19.172 1 96 338 ILE B N 1
ATOM 6795 C CA . ILE B 1 338 ? -35.438 5.344 17.781 1 96 338 ILE B CA 1
ATOM 6796 C C . ILE B 1 338 ? -34.375 4.723 16.875 1 96 338 ILE B C 1
ATOM 6798 O O . ILE B 1 338 ? -33.281 4.367 17.328 1 96 338 ILE B O 1
ATOM 6802 N N . THR B 1 339 ? -34.75 4.57 15.594 1 96.12 339 THR B N 1
ATOM 6803 C CA . THR B 1 339 ? -33.812 3.971 14.648 1 96.12 339 THR B CA 1
ATOM 6804 C C . THR B 1 339 ? -32.719 4.949 14.297 1 96.12 339 THR B C 1
ATOM 6806 O O . THR B 1 339 ? -32.938 6.148 14.148 1 96.12 339 THR B O 1
ATOM 6809 N N . GLN B 1 340 ? -31.516 4.461 14.164 1 95.38 340 GLN B N 1
ATOM 6810 C CA . GLN B 1 340 ? -30.359 5.281 13.812 1 95.38 340 GLN B CA 1
ATOM 6811 C C . GLN B 1 340 ? -30.547 5.934 12.445 1 95.38 340 GLN B C 1
ATOM 6813 O O . GLN B 1 340 ? -30.172 7.09 12.25 1 95.38 340 GLN B O 1
ATOM 6818 N N . ARG B 1 341 ? -31.141 5.215 11.547 1 94.38 341 ARG B N 1
ATOM 6819 C CA . ARG B 1 341 ? -31.328 5.707 10.188 1 94.38 341 ARG B CA 1
ATOM 6820 C C . ARG B 1 341 ? -32.219 6.957 10.172 1 94.38 341 ARG B C 1
ATOM 6822 O O . ARG B 1 341 ? -31.859 7.957 9.539 1 94.38 341 ARG B O 1
ATOM 6829 N N . SER B 1 342 ? -33.312 6.895 10.891 1 95.88 342 SER B N 1
ATOM 6830 C CA . SER B 1 342 ? -34.25 8.031 10.922 1 95.88 342 SER B CA 1
ATOM 6831 C C . SER B 1 342 ? -33.625 9.219 11.648 1 95.88 342 SER B C 1
ATOM 6833 O O . SER B 1 342 ? -33.844 10.375 11.258 1 95.88 342 SER B O 1
ATOM 6835 N N . LEU B 1 343 ? -32.875 8.945 12.625 1 96.88 343 LEU B N 1
ATOM 6836 C CA . LEU B 1 343 ? -32.188 10 13.359 1 96.88 343 LEU B CA 1
ATOM 6837 C C . LEU B 1 343 ? -31.172 10.719 12.461 1 96.88 343 LEU B C 1
ATOM 6839 O O . LEU B 1 343 ? -31.203 11.945 12.344 1 96.88 343 LEU B O 1
ATOM 6843 N N . ARG B 1 344 ? -30.375 9.938 11.82 1 96.19 344 ARG B N 1
ATOM 6844 C CA . ARG B 1 344 ? -29.297 10.492 11 1 96.19 344 ARG B CA 1
ATOM 6845 C C . ARG B 1 344 ? -29.859 11.156 9.742 1 96.19 344 ARG B C 1
ATOM 6847 O O . ARG B 1 344 ? -29.266 12.094 9.211 1 96.19 344 ARG B O 1
ATOM 6854 N N . ALA B 1 345 ? -30.984 10.688 9.352 1 95.25 345 ALA B N 1
ATOM 6855 C CA . ALA B 1 345 ? -31.656 11.328 8.219 1 95.25 345 ALA B CA 1
ATOM 6856 C C . ALA B 1 345 ? -32.094 12.742 8.57 1 95.25 345 ALA B C 1
ATOM 6858 O O . ALA B 1 345 ? -32.188 13.609 7.695 1 95.25 345 ALA B O 1
ATOM 6859 N N . ALA B 1 346 ? -32.25 12.984 9.82 1 96.44 346 ALA B N 1
ATOM 6860 C CA . ALA B 1 346 ? -32.781 14.273 10.281 1 96.44 346 ALA B CA 1
ATOM 6861 C C . ALA B 1 346 ? -31.641 15.242 10.602 1 96.44 346 ALA B C 1
ATOM 6863 O O . ALA B 1 346 ? -31.891 16.422 10.867 1 96.44 346 ALA B O 1
ATOM 6864 N N . ILE B 1 347 ? -30.484 14.75 10.539 1 97 347 ILE B N 1
ATOM 6865 C CA . ILE B 1 347 ? -29.359 15.586 10.938 1 97 347 ILE B CA 1
ATOM 6866 C C . ILE B 1 347 ? -28.391 15.734 9.758 1 97 347 ILE B C 1
ATOM 6868 O O . ILE B 1 347 ? -28.031 14.75 9.117 1 97 347 ILE B O 1
ATOM 6872 N N . GLY B 1 348 ? -28.031 16.922 9.406 1 95.31 348 GLY B N 1
ATOM 6873 C CA . GLY B 1 348 ? -27 17.203 8.422 1 95.31 348 GLY B CA 1
ATOM 6874 C C . GLY B 1 348 ? -25.672 17.609 9.039 1 95.31 348 GLY B C 1
ATOM 6875 O O . GLY B 1 348 ? -25.641 18.203 10.125 1 95.31 348 GLY B O 1
ATOM 6876 N N . MET B 1 349 ? -24.594 17.25 8.328 1 93.5 349 MET B N 1
ATOM 6877 C CA . MET B 1 349 ? -23.266 17.516 8.875 1 93.5 349 MET B CA 1
ATOM 6878 C C . MET B 1 349 ? -22.375 18.188 7.84 1 93.5 349 MET B C 1
ATOM 6880 O O . MET B 1 349 ? -22.375 17.812 6.668 1 93.5 349 MET B O 1
ATOM 6884 N N . VAL B 1 350 ? -21.766 19.281 8.273 1 92.06 350 VAL B N 1
ATOM 6885 C CA . VAL B 1 350 ? -20.641 19.859 7.551 1 92.06 350 VAL B CA 1
ATOM 6886 C C . VAL B 1 350 ? -19.375 19.734 8.383 1 92.06 350 VAL B C 1
ATOM 6888 O O . VAL B 1 350 ? -19.156 20.516 9.305 1 92.06 350 VAL B O 1
ATOM 6891 N N . PRO B 1 351 ? -18.578 18.766 8.07 1 89.12 351 PRO B N 1
ATOM 6892 C CA . PRO B 1 351 ? -17.406 18.484 8.898 1 89.12 351 PRO B CA 1
ATOM 6893 C C . PRO B 1 351 ? -16.25 19.453 8.656 1 89.12 351 PRO B C 1
ATOM 6895 O O . PRO B 1 351 ? -16.266 20.203 7.684 1 89.12 351 PRO B O 1
ATOM 6898 N N . GLN B 1 352 ? -15.352 19.359 9.641 1 79.06 352 GLN B N 1
ATOM 6899 C CA . GLN B 1 352 ? -14.125 20.141 9.516 1 79.06 352 GLN B CA 1
ATOM 6900 C C . GLN B 1 352 ? -13.281 19.656 8.344 1 79.06 352 GLN B C 1
ATOM 6902 O O . GLN B 1 352 ? -12.867 20.438 7.496 1 79.06 352 GLN B O 1
ATOM 6907 N N . ASP B 1 353 ? -13.102 18.328 8.352 1 80.88 353 ASP B N 1
ATOM 6908 C CA . ASP B 1 353 ? -12.391 17.672 7.254 1 80.88 353 ASP B CA 1
ATOM 6909 C C . ASP B 1 353 ? -13.367 17.078 6.246 1 80.88 353 ASP B C 1
ATOM 6911 O O . ASP B 1 353 ? -13.914 15.992 6.477 1 80.88 353 ASP B O 1
ATOM 6915 N N . VAL B 1 354 ? -13.43 17.844 5.152 1 84.62 354 VAL B N 1
ATOM 6916 C CA . VAL B 1 354 ? -14.391 17.406 4.145 1 84.62 354 VAL B CA 1
ATOM 6917 C C . VAL B 1 354 ? -13.789 16.281 3.311 1 84.62 354 VAL B C 1
ATOM 6919 O O . VAL B 1 354 ? -12.695 16.422 2.754 1 84.62 354 VAL B O 1
ATOM 6922 N N . VAL B 1 355 ? -14.484 15.203 3.344 1 83.56 355 VAL B N 1
ATOM 6923 C CA . VAL B 1 355 ? -14.055 14.078 2.523 1 83.56 355 VAL B CA 1
ATOM 6924 C C . VAL B 1 355 ? -15.031 13.883 1.363 1 83.56 355 VAL B C 1
ATOM 6926 O O . VAL B 1 355 ? -16.25 13.836 1.565 1 83.56 355 VAL B O 1
ATOM 6929 N N . LEU B 1 356 ? -14.516 13.906 0.19 1 87.25 356 LEU B N 1
ATOM 6930 C CA . LEU B 1 356 ? -15.32 13.727 -1.011 1 87.25 356 LEU B CA 1
ATOM 6931 C C . LEU B 1 356 ? -15.016 12.391 -1.678 1 87.25 356 LEU B C 1
ATOM 6933 O O . LEU B 1 356 ? -13.906 11.867 -1.544 1 87.25 356 LEU B O 1
ATOM 6937 N N . PHE B 1 357 ? -16.016 11.844 -2.283 1 88.75 357 PHE B N 1
ATOM 6938 C CA . PHE B 1 357 ? -15.828 10.625 -3.059 1 88.75 357 PHE B CA 1
ATOM 6939 C C . PHE B 1 357 ? -15.086 10.914 -4.355 1 88.75 357 PHE B C 1
ATOM 6941 O O . PHE B 1 357 ? -15.18 12.016 -4.902 1 88.75 357 PHE B O 1
ATOM 6948 N N . ASN B 1 358 ? -14.305 9.891 -4.781 1 86.38 358 ASN B N 1
ATOM 6949 C CA . ASN B 1 358 ? -13.625 10.023 -6.066 1 86.38 358 ASN B CA 1
ATOM 6950 C C . ASN B 1 358 ? -14.594 9.875 -7.234 1 86.38 358 ASN B C 1
ATOM 6952 O O . ASN B 1 358 ? -14.539 8.883 -7.969 1 86.38 358 ASN B O 1
ATOM 6956 N N . SER B 1 359 ? -15.391 10.82 -7.379 1 89.31 359 SER B N 1
ATOM 6957 C CA . SER B 1 359 ? -16.438 10.836 -8.391 1 89.31 359 SER B CA 1
ATOM 6958 C C . SER B 1 359 ? -16.719 12.258 -8.875 1 89.31 359 SER B C 1
ATOM 6960 O O . SER B 1 359 ? -15.922 13.164 -8.641 1 89.31 359 SER B O 1
ATOM 6962 N N . THR B 1 360 ? -17.812 12.398 -9.594 1 92.44 360 THR B N 1
ATOM 6963 C CA . THR B 1 360 ? -18.141 13.688 -10.195 1 92.44 360 THR B CA 1
ATOM 6964 C C . THR B 1 360 ? -18.703 14.648 -9.148 1 92.44 360 THR B C 1
ATOM 6966 O O . THR B 1 360 ? -19.109 14.219 -8.062 1 92.44 360 THR B O 1
ATOM 6969 N N . ILE B 1 361 ? -18.641 15.945 -9.5 1 93.94 361 ILE B N 1
ATOM 6970 C CA . ILE B 1 361 ? -19.25 16.969 -8.641 1 93.94 361 ILE B CA 1
ATOM 6971 C C . ILE B 1 361 ? -20.734 16.656 -8.453 1 93.94 361 ILE B C 1
ATOM 6973 O O . ILE B 1 361 ? -21.25 16.734 -7.332 1 93.94 361 ILE B O 1
ATOM 6977 N N . ALA B 1 362 ? -21.328 16.25 -9.5 1 94.44 362 ALA B N 1
ATOM 6978 C CA . ALA B 1 362 ? -22.75 15.938 -9.461 1 94.44 362 ALA B CA 1
ATOM 6979 C C . ALA B 1 362 ? -23.031 14.789 -8.484 1 94.44 362 ALA B C 1
ATOM 6981 O O . ALA B 1 362 ? -23.984 14.859 -7.699 1 94.44 362 ALA B O 1
ATOM 6982 N N . HIS B 1 363 ? -22.281 13.805 -8.555 1 92.75 363 HIS B N 1
ATOM 6983 C CA . HIS B 1 363 ? -22.469 12.648 -7.684 1 92.75 363 HIS B CA 1
ATOM 6984 C C . HIS B 1 363 ? -22.266 13.031 -6.219 1 92.75 363 HIS B C 1
ATOM 6986 O O . HIS B 1 363 ? -23.016 12.578 -5.348 1 92.75 363 HIS B O 1
ATOM 6992 N N . ASN B 1 364 ? -21.266 13.805 -5.984 1 94 364 ASN B N 1
ATOM 6993 C CA . ASN B 1 364 ? -20.984 14.227 -4.613 1 94 364 ASN B CA 1
ATOM 6994 C C . ASN B 1 364 ? -22.125 15.078 -4.047 1 94 364 ASN B C 1
ATOM 6996 O O . ASN B 1 364 ? -22.422 14.992 -2.857 1 94 364 ASN B O 1
ATOM 7000 N N . LEU B 1 365 ? -22.703 15.891 -4.906 1 95.06 365 LEU B N 1
ATOM 7001 C CA . LEU B 1 365 ? -23.828 16.703 -4.461 1 95.06 365 LEU B CA 1
ATOM 7002 C C . LEU B 1 365 ? -25.078 15.852 -4.27 1 95.06 365 LEU B C 1
ATOM 7004 O O . LEU B 1 365 ? -25.781 15.992 -3.273 1 95.06 365 LEU B O 1
ATOM 7008 N N . ARG B 1 366 ? -25.297 14.977 -5.168 1 94.31 366 ARG B N 1
ATOM 7009 C CA . ARG B 1 366 ? -26.469 14.102 -5.133 1 94.31 366 ARG B CA 1
ATOM 7010 C C . ARG B 1 366 ? -26.422 13.172 -3.93 1 94.31 366 ARG B C 1
ATOM 7012 O O . ARG B 1 366 ? -27.453 12.633 -3.51 1 94.31 366 ARG B O 1
ATOM 7019 N N . TYR B 1 367 ? -25.266 12.992 -3.416 1 93.12 367 TYR B N 1
ATOM 7020 C CA . TYR B 1 367 ? -25.062 12.094 -2.283 1 93.12 367 TYR B CA 1
ATOM 7021 C C . TYR B 1 367 ? -25.875 12.555 -1.075 1 93.12 367 TYR B C 1
ATOM 7023 O O . TYR B 1 367 ? -26.156 11.766 -0.168 1 93.12 367 TYR B O 1
ATOM 7031 N N . GLY B 1 368 ? -26.203 13.836 -0.976 1 93.75 368 GLY B N 1
ATOM 7032 C CA . GLY B 1 368 ? -27.062 14.352 0.08 1 93.75 368 GLY B CA 1
ATOM 7033 C C . GLY B 1 368 ? -28.406 13.664 0.136 1 93.75 368 GLY B C 1
ATOM 7034 O O . GLY B 1 368 ? -28.984 13.5 1.215 1 93.75 368 GLY B O 1
ATOM 7035 N N . ASN B 1 369 ? -28.922 13.414 -0.96 1 94.06 369 ASN B N 1
ATOM 7036 C CA . ASN B 1 369 ? -30.172 12.672 -1.144 1 94.06 369 ASN B CA 1
ATOM 7037 C C . ASN B 1 369 ? -30.141 11.828 -2.414 1 94.06 369 ASN B C 1
ATOM 7039 O O . ASN B 1 369 ? -30.781 12.18 -3.412 1 94.06 369 ASN B O 1
ATOM 7043 N N . VAL B 1 370 ? -29.547 10.703 -2.354 1 91.12 370 VAL B N 1
ATOM 7044 C CA . VAL B 1 370 ? -29.188 9.898 -3.516 1 91.12 370 VAL B CA 1
ATOM 7045 C C . VAL B 1 370 ? -30.453 9.336 -4.16 1 91.12 370 VAL B C 1
ATOM 7047 O O . VAL B 1 370 ? -30.5 9.141 -5.379 1 91.12 370 VAL B O 1
ATOM 7050 N N . ASP B 1 371 ? -31.453 9.18 -3.43 1 88 371 ASP B N 1
ATOM 7051 C CA . ASP B 1 371 ? -32.656 8.5 -3.914 1 88 371 ASP B CA 1
ATOM 7052 C C . ASP B 1 371 ? -33.562 9.477 -4.633 1 88 371 ASP B C 1
ATOM 7054 O O . ASP B 1 371 ? -34.188 9.133 -5.645 1 88 371 ASP B O 1
ATOM 7058 N N . GLN B 1 372 ? -33.594 10.734 -4.16 1 90.5 372 GLN B N 1
ATOM 7059 C CA . GLN B 1 372 ? -34.656 11.594 -4.633 1 90.5 372 GLN B CA 1
ATOM 7060 C C . GLN B 1 372 ? -34.125 12.867 -5.27 1 90.5 372 GLN B C 1
ATOM 7062 O O . GLN B 1 372 ? -34.812 13.57 -5.992 1 90.5 372 GLN B O 1
ATOM 7067 N N . ALA B 1 373 ? -32.906 13.172 -5.07 1 93.5 373 ALA B N 1
ATOM 7068 C CA . ALA B 1 373 ? -32.375 14.461 -5.535 1 93.5 373 ALA B CA 1
ATOM 7069 C C . ALA B 1 373 ? -32.344 14.523 -7.059 1 93.5 373 ALA B C 1
ATOM 7071 O O . ALA B 1 373 ? -31.797 13.625 -7.711 1 93.5 373 ALA B O 1
ATOM 7072 N N . THR B 1 374 ? -32.969 15.539 -7.629 1 94.69 374 THR B N 1
ATOM 7073 C CA . THR B 1 374 ? -32.969 15.773 -9.07 1 94.69 374 THR B CA 1
ATOM 7074 C C . THR B 1 374 ? -31.828 16.719 -9.461 1 94.69 374 THR B C 1
ATOM 7076 O O . THR B 1 374 ? -31.172 17.297 -8.602 1 94.69 374 THR B O 1
ATOM 7079 N N . GLN B 1 375 ? -31.703 16.891 -10.742 1 94.25 375 GLN B N 1
ATOM 7080 C CA . GLN B 1 375 ? -30.656 17.797 -11.25 1 94.25 375 GLN B CA 1
ATOM 7081 C C . GLN B 1 375 ? -30.953 19.25 -10.859 1 94.25 375 GLN B C 1
ATOM 7083 O O . GLN B 1 375 ? -30.031 20.016 -10.578 1 94.25 375 GLN B O 1
ATOM 7088 N N . ALA B 1 376 ? -32.156 19.516 -10.812 1 94.88 376 ALA B N 1
ATOM 7089 C CA . ALA B 1 376 ? -32.562 20.859 -10.422 1 94.88 376 ALA B CA 1
ATOM 7090 C C . ALA B 1 376 ? -32.188 21.141 -8.961 1 94.88 376 ALA B C 1
ATOM 7092 O O . ALA B 1 376 ? -31.766 22.25 -8.617 1 94.88 376 ALA B O 1
ATOM 7093 N N . ASP B 1 377 ? -32.375 20.172 -8.133 1 95.19 377 ASP B N 1
ATOM 7094 C CA . ASP B 1 377 ? -32.031 20.312 -6.715 1 95.19 377 ASP B CA 1
ATOM 7095 C C . ASP B 1 377 ? -30.547 20.562 -6.527 1 95.19 377 ASP B C 1
ATOM 7097 O O . ASP B 1 377 ? -30.141 21.375 -5.703 1 95.19 377 ASP B O 1
ATOM 7101 N N . ILE B 1 378 ? -29.797 19.875 -7.312 1 95.38 378 ILE B N 1
ATOM 7102 C CA . ILE B 1 378 ? -28.344 19.953 -7.234 1 95.38 378 ILE B CA 1
ATOM 7103 C C . ILE B 1 378 ? -27.875 21.344 -7.691 1 95.38 378 ILE B C 1
ATOM 7105 O O . ILE B 1 378 ? -27 21.938 -7.07 1 95.38 378 ILE B O 1
ATOM 7109 N N . GLU B 1 379 ? -28.469 21.812 -8.742 1 96 379 GLU B N 1
ATOM 7110 C CA . GLU B 1 379 ? -28.094 23.109 -9.266 1 96 379 GLU B CA 1
ATOM 7111 C C . GLU B 1 379 ? -28.484 24.234 -8.297 1 96 379 GLU B C 1
ATOM 7113 O O . GLU B 1 379 ? -27.719 25.172 -8.102 1 96 379 GLU B O 1
ATOM 7118 N N . LYS B 1 380 ? -29.594 24.094 -7.703 1 95.38 380 LYS B N 1
ATOM 7119 C CA . LYS B 1 380 ? -30.047 25.078 -6.715 1 95.38 380 LYS B CA 1
ATOM 7120 C C . LYS B 1 380 ? -29.125 25.094 -5.504 1 95.38 380 LYS B C 1
ATOM 7122 O O . LYS B 1 380 ? -28.766 26.156 -5.008 1 95.38 380 LYS B O 1
ATOM 7127 N N . ALA B 1 381 ? -28.812 23.922 -5.039 1 95.88 381 ALA B N 1
ATOM 7128 C CA . ALA B 1 381 ? -27.922 23.812 -3.889 1 95.88 381 ALA B CA 1
ATOM 7129 C C . ALA B 1 381 ? -26.547 24.406 -4.211 1 95.88 381 ALA B C 1
ATOM 7131 O O . ALA B 1 381 ? -25.938 25.078 -3.377 1 95.88 381 ALA B O 1
ATOM 7132 N N . ALA B 1 382 ? -26.078 24.141 -5.418 1 96.12 382 ALA B N 1
ATOM 7133 C CA . ALA B 1 382 ? -24.781 24.656 -5.844 1 96.12 382 ALA B CA 1
ATOM 7134 C C . ALA B 1 382 ? -24.797 26.188 -5.898 1 96.12 382 ALA B C 1
ATOM 7136 O O . ALA B 1 382 ? -23.828 26.844 -5.488 1 96.12 382 ALA B O 1
ATOM 7137 N N . GLN B 1 383 ? -25.828 26.719 -6.344 1 95 383 GLN B N 1
ATOM 7138 C CA . GLN B 1 383 ? -25.984 28.172 -6.406 1 95 383 GLN B CA 1
ATOM 7139 C C . GLN B 1 383 ? -26.031 28.781 -5.008 1 95 383 GLN B C 1
ATOM 7141 O O . GLN B 1 383 ? -25.375 29.781 -4.738 1 95 383 GLN B O 1
ATOM 7146 N N . SER B 1 384 ? -26.766 28.156 -4.172 1 94 384 SER B N 1
ATOM 7147 C CA . SER B 1 384 ? -26.906 28.641 -2.803 1 94 384 SER B CA 1
ATOM 7148 C C . SER B 1 384 ? -25.578 28.594 -2.061 1 94 384 SER B C 1
ATOM 7150 O O . SER B 1 384 ? -25.328 29.422 -1.173 1 94 384 SER B O 1
ATOM 7152 N N . ALA B 1 385 ? -24.812 27.641 -2.436 1 94.19 385 ALA B N 1
ATOM 7153 C CA . ALA B 1 385 ? -23.516 27.484 -1.781 1 94.19 385 ALA B CA 1
ATOM 7154 C C . ALA B 1 385 ? -22.422 28.25 -2.533 1 94.19 385 ALA B C 1
ATOM 7156 O O . ALA B 1 385 ? -21.234 28.078 -2.266 1 94.19 385 ALA B O 1
ATOM 7157 N N . GLN B 1 386 ? -22.781 29 -3.555 1 92 386 GLN B N 1
ATOM 7158 C CA . GLN B 1 386 ? -21.875 29.859 -4.305 1 92 386 GLN B CA 1
ATOM 7159 C C . GLN B 1 386 ? -20.844 29.031 -5.07 1 92 386 GLN B C 1
ATOM 7161 O O . GLN B 1 386 ? -19.656 29.359 -5.078 1 92 386 GLN B O 1
ATOM 7166 N N . LEU B 1 387 ? -21.234 27.922 -5.586 1 92.06 387 LEU B N 1
ATOM 7167 C CA . LEU B 1 387 ? -20.344 27.062 -6.336 1 92.06 387 LEU B CA 1
ATOM 7168 C C . LEU B 1 387 ? -20.578 27.188 -7.836 1 92.06 387 LEU B C 1
ATOM 7170 O O . LEU B 1 387 ? -19.828 26.641 -8.641 1 92.06 387 LEU B O 1
ATOM 7174 N N . ASP B 1 388 ? -21.578 27.859 -8.188 1 90.38 388 ASP B N 1
ATOM 7175 C CA . ASP B 1 388 ? -22.031 27.938 -9.57 1 90.38 388 ASP B CA 1
ATOM 7176 C C . ASP B 1 388 ? -20.906 28.422 -10.484 1 90.38 388 ASP B C 1
ATOM 7178 O O . ASP B 1 388 ? -20.641 27.828 -11.539 1 90.38 388 ASP B O 1
ATOM 7182 N N . ALA B 1 389 ? -20.25 29.453 -10.109 1 87.38 389 ALA B N 1
ATOM 7183 C CA . ALA B 1 389 ? -19.156 30 -10.914 1 87.38 389 ALA B CA 1
ATOM 7184 C C . ALA B 1 389 ? -18 29.016 -11.039 1 87.38 389 ALA B C 1
ATOM 7186 O O . ALA B 1 389 ? -17.406 28.875 -12.109 1 87.38 389 ALA B O 1
ATOM 7187 N N . PHE B 1 390 ? -17.734 28.375 -10 1 87.81 390 PHE B N 1
ATOM 7188 C CA . PHE B 1 390 ? -16.641 27.406 -10 1 87.81 390 PHE B CA 1
ATOM 7189 C C . PHE B 1 390 ? -16.953 26.25 -10.938 1 87.81 390 PHE B C 1
ATOM 7191 O O . PHE B 1 390 ? -16.094 25.828 -11.719 1 87.81 390 PHE B O 1
ATOM 7198 N N . ILE B 1 391 ? -18.172 25.75 -10.859 1 93.06 391 ILE B N 1
ATOM 7199 C CA . ILE B 1 391 ? -18.562 24.594 -11.664 1 93.06 391 ILE B CA 1
ATOM 7200 C C . ILE B 1 391 ? -18.578 24.984 -13.141 1 93.06 391 ILE B C 1
ATOM 7202 O O . ILE B 1 391 ? -18.156 24.203 -14 1 93.06 391 ILE B O 1
ATOM 7206 N N . ALA B 1 392 ? -18.984 26.172 -13.398 1 90 392 ALA B N 1
ATOM 7207 C CA . ALA B 1 392 ? -19.047 26.656 -14.773 1 90 392 ALA B CA 1
ATOM 7208 C C . ALA B 1 392 ? -17.656 26.812 -15.367 1 90 392 ALA B C 1
ATOM 7210 O O . ALA B 1 392 ? -17.469 26.688 -16.578 1 90 392 ALA B O 1
ATOM 7211 N N . ALA B 1 393 ? -16.703 27.016 -14.523 1 88.12 393 ALA B N 1
ATOM 7212 C CA . ALA B 1 393 ? -15.336 27.234 -14.969 1 88.12 393 ALA B CA 1
ATOM 7213 C C . ALA B 1 393 ? -14.648 25.906 -15.289 1 88.12 393 ALA B C 1
ATOM 7215 O O . ALA B 1 393 ? -13.609 25.875 -15.945 1 88.12 393 ALA B O 1
ATOM 7216 N N . GLN B 1 394 ? -15.273 24.875 -14.836 1 88.75 394 GLN B N 1
ATOM 7217 C CA . GLN B 1 394 ? -14.688 23.578 -15.117 1 88.75 394 GLN B CA 1
ATOM 7218 C C . GLN B 1 394 ? -15.039 23.109 -16.531 1 88.75 394 GLN B C 1
ATOM 7220 O O . GLN B 1 394 ? -16.141 23.359 -17.016 1 88.75 394 GLN B O 1
ATOM 7225 N N . ALA B 1 395 ? -14.195 22.359 -17.219 1 86.94 395 ALA B N 1
ATOM 7226 C CA . ALA B 1 395 ? -14.383 21.906 -18.594 1 86.94 395 ALA B CA 1
ATOM 7227 C C . ALA B 1 395 ? -15.578 20.969 -18.703 1 86.94 395 ALA B C 1
ATOM 7229 O O . ALA B 1 395 ? -16.344 21.016 -19.672 1 86.94 395 ALA B O 1
ATOM 7230 N N . LEU B 1 396 ? -15.82 20.172 -17.688 1 91.75 396 LEU B N 1
ATOM 7231 C CA . LEU B 1 396 ? -16.891 19.172 -17.75 1 91.75 396 LEU B CA 1
ATOM 7232 C C . LEU B 1 396 ? -18.031 19.562 -16.828 1 91.75 396 LEU B C 1
ATOM 7234 O O . LEU B 1 396 ? -18.906 18.734 -16.547 1 91.75 396 LEU B O 1
ATOM 7238 N N . GLY B 1 397 ? -17.922 20.719 -16.281 1 92.69 397 GLY B N 1
ATOM 7239 C CA . GLY B 1 397 ? -19 21.188 -15.414 1 92.69 397 GLY B CA 1
ATOM 7240 C C . GLY B 1 397 ? -19.266 20.266 -14.242 1 92.69 397 GLY B C 1
ATOM 7241 O O . GLY B 1 397 ? -18.344 19.891 -13.508 1 92.69 397 GLY B O 1
ATOM 7242 N N . TYR B 1 398 ? -20.531 19.766 -14.203 1 93.5 398 TYR B N 1
ATOM 7243 C CA . TYR B 1 398 ? -20.953 18.906 -13.102 1 93.5 398 TYR B CA 1
ATOM 7244 C C . TYR B 1 398 ? -20.359 17.516 -13.227 1 93.5 398 TYR B C 1
ATOM 7246 O O . TYR B 1 398 ? -20.312 16.766 -12.25 1 93.5 398 TYR B O 1
ATOM 7254 N N . GLU B 1 399 ? -19.844 17.219 -14.328 1 92.31 399 GLU B N 1
ATOM 7255 C CA . GLU B 1 399 ? -19.297 15.891 -14.555 1 92.31 399 GLU B CA 1
ATOM 7256 C C . GLU B 1 399 ? -17.797 15.852 -14.297 1 92.31 399 GLU B C 1
ATOM 7258 O O . GLU B 1 399 ? -17.141 14.82 -14.492 1 92.31 399 GLU B O 1
ATOM 7263 N N . THR B 1 400 ? -17.328 16.906 -13.789 1 90.06 400 THR B N 1
ATOM 7264 C CA . THR B 1 400 ? -15.898 16.953 -13.469 1 90.06 400 THR B CA 1
ATOM 7265 C C . THR B 1 400 ? -15.578 16.031 -12.297 1 90.06 400 THR B C 1
ATOM 7267 O O . THR B 1 400 ? -16.281 16.031 -11.281 1 90.06 400 THR B O 1
ATOM 7270 N N . ILE B 1 401 ? -14.609 15.25 -12.406 1 88.44 401 ILE B N 1
ATOM 7271 C CA . ILE B 1 401 ? -14.172 14.336 -11.352 1 88.44 401 ILE B CA 1
ATOM 7272 C C . ILE B 1 401 ? -13.328 15.086 -10.336 1 88.44 401 ILE B C 1
ATOM 7274 O O . ILE B 1 401 ? -12.367 15.781 -10.695 1 88.44 401 ILE B O 1
ATOM 7278 N N . VAL B 1 402 ? -13.625 15.023 -9.094 1 87.06 402 VAL B N 1
ATOM 7279 C CA . VAL B 1 402 ? -12.977 15.805 -8.047 1 87.06 402 VAL B CA 1
ATOM 7280 C C . VAL B 1 402 ? -11.703 15.094 -7.586 1 87.06 402 VAL B C 1
ATOM 7282 O O . VAL B 1 402 ? -10.828 15.711 -6.98 1 87.06 402 VAL B O 1
ATOM 7285 N N . GLY B 1 403 ? -11.5 13.875 -7.891 1 77.06 403 GLY B N 1
ATOM 7286 C CA . GLY B 1 403 ? -10.305 13.148 -7.488 1 77.06 403 GLY B CA 1
ATOM 7287 C C . GLY B 1 403 ? -10.438 12.5 -6.121 1 77.06 403 GLY B C 1
ATOM 7288 O O . GLY B 1 403 ? -11.406 12.742 -5.402 1 77.06 403 GLY B O 1
ATOM 7289 N N . GLU B 1 404 ? -9.359 11.812 -5.73 1 72.69 404 GLU B N 1
ATOM 7290 C CA . GLU B 1 404 ? -9.359 11.164 -4.418 1 72.69 404 GLU B CA 1
ATOM 7291 C C . GLU B 1 404 ? -9.336 12.195 -3.297 1 72.69 404 GLU B C 1
ATOM 7293 O O . GLU B 1 404 ? -8.508 13.109 -3.305 1 72.69 404 GLU B O 1
ATOM 7298 N N . ARG B 1 405 ? -10.266 12.055 -2.428 1 68.31 405 ARG B N 1
ATOM 7299 C CA . ARG B 1 405 ? -10.438 12.945 -1.283 1 68.31 405 ARG B CA 1
ATOM 7300 C C . ARG B 1 405 ? -10.578 14.391 -1.732 1 68.31 405 ARG B C 1
ATOM 7302 O O . ARG B 1 405 ? -10.242 15.312 -0.984 1 68.31 405 ARG B O 1
ATOM 7309 N N . GLY B 1 406 ? -10.961 14.633 -2.986 1 74.44 406 GLY B N 1
ATOM 7310 C CA . GLY B 1 406 ? -11.188 15.977 -3.49 1 74.44 406 GLY B CA 1
ATOM 7311 C C . GLY B 1 406 ? -9.898 16.734 -3.756 1 74.44 406 GLY B C 1
ATOM 7312 O O . GLY B 1 406 ? -9.859 17.969 -3.666 1 74.44 406 GLY B O 1
ATOM 7313 N N . LEU B 1 407 ? -8.867 16.047 -4.023 1 61.91 407 LEU B N 1
ATOM 7314 C CA . LEU B 1 407 ? -7.531 16.625 -4.137 1 61.91 407 LEU B CA 1
ATOM 7315 C C . LEU B 1 407 ? -7.492 17.688 -5.242 1 61.91 407 LEU B C 1
ATOM 7317 O O . LEU B 1 407 ? -6.648 18.578 -5.219 1 61.91 407 LEU B O 1
ATOM 7321 N N . LYS B 1 408 ? -8.461 17.703 -6.062 1 71.12 408 LYS B N 1
ATOM 7322 C CA . LYS B 1 408 ? -8.453 18.609 -7.203 1 71.12 408 LYS B CA 1
ATOM 7323 C C . LYS B 1 408 ? -9.133 19.938 -6.855 1 71.12 408 LYS B C 1
ATOM 7325 O O . LYS B 1 408 ? -9.141 20.859 -7.66 1 71.12 408 LYS B O 1
ATOM 7330 N N . LEU B 1 409 ? -9.719 19.969 -5.633 1 78.44 409 LEU B N 1
ATOM 7331 C CA . LEU B 1 409 ? -10.453 21.141 -5.199 1 78.44 409 LEU B CA 1
ATOM 7332 C C . LEU B 1 409 ? -9.695 21.891 -4.102 1 78.44 409 LEU B C 1
ATOM 7334 O O . LEU B 1 409 ? -8.93 21.281 -3.355 1 78.44 409 LEU B O 1
ATOM 7338 N N . SER B 1 410 ? -9.914 23.172 -4.09 1 77 410 SER B N 1
ATOM 7339 C CA . SER B 1 410 ? -9.375 23.953 -2.984 1 77 410 SER B CA 1
ATOM 7340 C C . SER B 1 410 ? -10.164 23.703 -1.7 1 77 410 SER B C 1
ATOM 7342 O O . SER B 1 410 ? -11.242 23.109 -1.729 1 77 410 SER B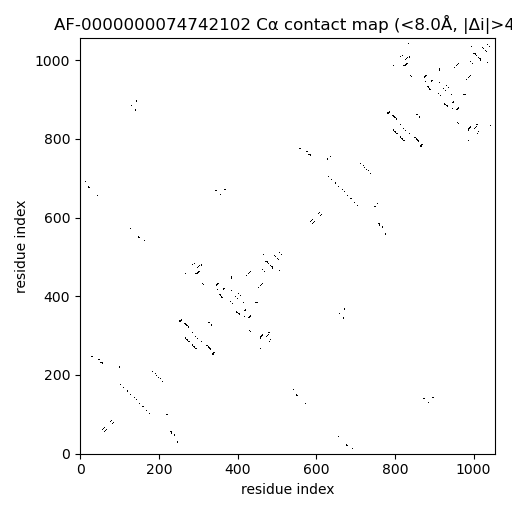 O 1
ATOM 7344 N N . GLY B 1 411 ? -9.523 24.062 -0.594 1 78.62 411 GLY B N 1
ATOM 7345 C CA . GLY B 1 411 ? -10.195 23.906 0.687 1 78.62 411 GLY B CA 1
ATOM 7346 C C . GLY B 1 411 ? -11.555 24.578 0.73 1 78.62 411 GLY B C 1
ATOM 7347 O O . GLY B 1 411 ? -12.523 24.016 1.233 1 78.62 411 GLY B O 1
ATOM 7348 N N . GLY B 1 412 ? -11.609 25.797 0.188 1 81.88 412 GLY B N 1
ATOM 7349 C CA . GLY B 1 412 ? -12.859 26.531 0.162 1 81.88 412 GLY B CA 1
ATOM 7350 C C . GLY B 1 412 ? -13.906 25.891 -0.727 1 81.88 412 GLY B C 1
ATOM 7351 O O . GLY B 1 412 ? -15.094 25.875 -0.389 1 81.88 412 GLY B O 1
ATOM 7352 N N . GLU B 1 413 ? -13.5 25.422 -1.845 1 84.75 413 GLU B N 1
ATOM 7353 C CA . GLU B 1 413 ? -14.422 24.75 -2.758 1 84.75 413 GLU B CA 1
ATOM 7354 C C . GLU B 1 413 ? -14.961 23.453 -2.145 1 84.75 413 GLU B C 1
ATOM 7356 O O . GLU B 1 413 ? -16.141 23.156 -2.287 1 84.75 413 GLU B O 1
ATOM 7361 N N . LYS B 1 414 ? -14.109 22.75 -1.418 1 89.12 414 LYS B N 1
ATOM 7362 C CA . LYS B 1 414 ? -14.531 21.531 -0.741 1 89.12 414 LYS B CA 1
ATOM 7363 C C . LYS B 1 414 ? -15.594 21.828 0.313 1 89.12 414 LYS B C 1
ATOM 7365 O O . LYS B 1 414 ? -16.578 21.109 0.424 1 89.12 414 LYS B O 1
ATOM 7370 N N . GLN B 1 415 ? -15.344 22.844 1.022 1 89.06 415 GLN B N 1
ATOM 7371 C CA . GLN B 1 415 ? -16.281 23.219 2.078 1 89.06 415 GLN B CA 1
ATOM 7372 C C . GLN B 1 415 ? -17.625 23.625 1.5 1 89.06 415 GLN B C 1
ATOM 7374 O O . GLN B 1 415 ? -18.672 23.219 2.018 1 89.06 415 GLN B O 1
ATOM 7379 N N . ARG B 1 416 ? -17.594 24.406 0.446 1 90.69 416 ARG B N 1
ATOM 7380 C CA . ARG B 1 416 ? -18.828 24.844 -0.182 1 90.69 416 ARG B CA 1
ATOM 7381 C C . ARG B 1 416 ? -19.578 23.656 -0.798 1 90.69 416 ARG B C 1
ATOM 7383 O O . ARG B 1 416 ? -20.797 23.625 -0.817 1 90.69 416 ARG B O 1
ATOM 7390 N N . LEU B 1 417 ? -18.812 22.766 -1.286 1 92.69 417 LEU B N 1
ATOM 7391 C CA . LEU B 1 417 ? -19.438 21.547 -1.806 1 92.69 417 LEU B CA 1
ATOM 7392 C C . LEU B 1 417 ? -20.109 20.766 -0.688 1 92.69 417 LEU B C 1
ATOM 7394 O O . LEU B 1 417 ? -21.188 20.203 -0.881 1 92.69 417 LEU B O 1
ATOM 7398 N N . ALA B 1 418 ? -19.453 20.688 0.445 1 92.94 418 ALA B N 1
ATOM 7399 C CA . ALA B 1 418 ? -20.047 20.016 1.598 1 92.94 418 ALA B CA 1
ATOM 7400 C C . ALA B 1 418 ? -21.328 20.703 2.045 1 92.94 418 ALA B C 1
ATOM 7402 O O . ALA B 1 418 ? -22.297 20.047 2.43 1 92.94 418 ALA B O 1
ATOM 7403 N N . ILE B 1 419 ? -21.266 22.031 2.012 1 93.62 419 ILE B N 1
ATOM 7404 C CA . ILE B 1 419 ? -22.453 22.812 2.367 1 93.62 419 ILE B CA 1
ATOM 7405 C C . ILE B 1 419 ? -23.562 22.516 1.374 1 93.62 419 ILE B C 1
ATOM 7407 O O . ILE B 1 419 ? -24.719 22.266 1.771 1 93.62 419 ILE B O 1
ATOM 7411 N N . ALA B 1 420 ? -23.234 22.516 0.09 1 95.38 420 ALA B N 1
ATOM 7412 C CA . ALA B 1 420 ? -24.219 22.234 -0.949 1 95.38 420 ALA B CA 1
ATOM 7413 C C . ALA B 1 420 ? -24.828 20.844 -0.759 1 95.38 420 ALA B C 1
ATOM 7415 O O . ALA B 1 420 ? -26.031 20.656 -0.925 1 95.38 420 ALA B O 1
ATOM 7416 N N . ARG B 1 421 ? -24.016 19.922 -0.447 1 95 421 ARG B N 1
ATOM 7417 C CA . ARG B 1 421 ? -24.469 18.547 -0.199 1 95 421 ARG B CA 1
ATOM 7418 C C . ARG B 1 421 ? -25.469 18.516 0.954 1 95 421 ARG B C 1
ATOM 7420 O O . ARG B 1 421 ? -26.484 17.797 0.885 1 95 421 ARG B O 1
ATOM 7427 N N . CYS B 1 422 ? -25.156 19.219 1.965 1 95.19 422 CYS B N 1
ATOM 7428 C CA . CYS B 1 422 ? -26.062 19.297 3.113 1 95.19 422 CYS B CA 1
ATOM 7429 C C . CYS B 1 422 ? -27.375 19.969 2.734 1 95.19 422 CYS B C 1
ATOM 7431 O O . CYS B 1 422 ? -28.438 19.594 3.229 1 95.19 422 CYS B O 1
ATOM 7433 N N . LEU B 1 423 ? -27.297 20.969 1.885 1 95.56 423 LEU B N 1
ATOM 7434 C CA . LEU B 1 423 ? -28.5 21.656 1.412 1 95.56 423 LEU B CA 1
ATOM 7435 C C . LEU B 1 423 ? -29.391 20.703 0.627 1 95.56 423 LEU B C 1
ATOM 7437 O O . LEU B 1 423 ? -30.625 20.781 0.716 1 95.56 423 LEU B O 1
ATOM 7441 N N . VAL B 1 424 ? -28.766 19.859 -0.155 1 95.88 424 VAL B N 1
ATOM 7442 C CA . VAL B 1 424 ? -29.531 18.875 -0.932 1 95.88 424 VAL B CA 1
ATOM 7443 C C . VAL B 1 424 ? -30.266 17.938 0.009 1 95.88 424 VAL B C 1
ATOM 7445 O O . VAL B 1 424 ? -31.406 17.547 -0.266 1 95.88 424 VAL B O 1
ATOM 7448 N N . LYS B 1 425 ? -29.641 17.578 1.107 1 95.31 425 LYS B N 1
ATOM 7449 C CA . LYS B 1 425 ? -30.266 16.719 2.104 1 95.31 425 LYS B CA 1
ATOM 7450 C C . LYS B 1 425 ? -31.469 17.406 2.756 1 95.31 425 LYS B C 1
ATOM 7452 O O . LYS B 1 425 ? -32.438 16.75 3.102 1 95.31 425 LYS B O 1
ATOM 7457 N N . ASP B 1 426 ? -31.359 18.734 2.982 1 94.12 426 ASP B N 1
ATOM 7458 C CA . ASP B 1 426 ? -32.406 19.578 3.549 1 94.12 426 ASP B CA 1
ATOM 7459 C C . ASP B 1 426 ? -32.875 19.047 4.906 1 94.12 426 ASP B C 1
ATOM 7461 O O . ASP B 1 426 ? -34.062 18.812 5.109 1 94.12 426 ASP B O 1
ATOM 7465 N N . PRO B 1 427 ? -31.984 18.875 5.922 1 95.69 427 PRO B N 1
ATOM 7466 C CA . PRO B 1 427 ? -32.344 18.375 7.254 1 95.69 427 PRO B CA 1
ATOM 7467 C C . PRO B 1 427 ? -32.844 19.484 8.172 1 95.69 427 PRO B C 1
ATOM 7469 O O . PRO B 1 427 ? -32.469 20.641 8.031 1 95.69 427 PRO B O 1
ATOM 7472 N N . PRO B 1 428 ? -33.656 19.156 9.125 1 95.88 428 PRO B N 1
ATOM 7473 C CA . PRO B 1 428 ? -34.156 20.156 10.078 1 95.88 428 PRO B CA 1
ATOM 7474 C C . PRO B 1 428 ? -33.094 20.562 11.102 1 95.88 428 PRO B C 1
ATOM 7476 O O . PRO B 1 428 ? -33.188 21.625 11.711 1 95.88 428 PRO B O 1
ATOM 7479 N N . ILE B 1 429 ? -32.125 19.688 11.281 1 97 429 ILE B N 1
ATOM 7480 C CA . ILE B 1 429 ? -31.016 19.969 12.203 1 97 429 ILE B CA 1
ATOM 7481 C C . ILE B 1 429 ? -29.688 19.969 11.453 1 97 429 ILE B C 1
ATOM 7483 O O . ILE B 1 429 ? -29.422 19.078 10.648 1 97 429 ILE B O 1
ATOM 7487 N N . VAL B 1 430 ? -28.891 20.953 11.656 1 96.25 430 VAL B N 1
ATOM 7488 C CA . VAL B 1 430 ? -27.609 21.062 10.961 1 96.25 430 VAL B CA 1
ATOM 7489 C C . VAL B 1 430 ? -26.484 21.219 11.977 1 96.25 430 VAL B C 1
ATOM 7491 O O . VAL B 1 430 ? -26.609 22 12.93 1 96.25 430 VAL B O 1
ATOM 7494 N N . VAL B 1 431 ? -25.484 20.422 11.781 1 95.81 431 VAL B N 1
ATOM 7495 C CA . VAL B 1 431 ? -24.297 20.5 12.617 1 95.81 431 VAL B CA 1
ATOM 7496 C C . VAL B 1 431 ? -23.125 21.047 11.797 1 95.81 431 VAL B C 1
ATOM 7498 O O . VAL B 1 431 ? -22.812 20.516 10.727 1 95.81 431 VAL B O 1
ATOM 7501 N N . LEU B 1 432 ? -22.516 22.109 12.289 1 92.25 432 LEU B N 1
ATOM 7502 C CA . LEU B 1 432 ? -21.375 22.734 11.625 1 92.25 432 LEU B CA 1
ATOM 7503 C C . LEU B 1 432 ? -20.109 22.562 12.453 1 92.25 432 LEU B C 1
ATOM 7505 O O . LEU B 1 432 ? -20 23.078 13.57 1 92.25 432 LEU B O 1
ATOM 7509 N N . ASP B 1 433 ? -19.125 21.797 11.922 1 87.94 433 ASP B N 1
ATOM 7510 C CA . ASP B 1 433 ? -17.875 21.578 12.633 1 87.94 433 ASP B CA 1
ATOM 7511 C C . ASP B 1 433 ? -16.75 22.391 12.023 1 87.94 433 ASP B C 1
ATOM 7513 O O . ASP B 1 433 ? -16.109 21.969 11.047 1 87.94 433 ASP B O 1
ATOM 7517 N N . GLU B 1 434 ? -16.266 23.469 12.664 1 70.25 434 GLU B N 1
ATOM 7518 C CA . GLU B 1 434 ? -15.18 24.375 12.297 1 70.25 434 GLU B CA 1
ATOM 7519 C C . GLU B 1 434 ? -15.18 24.656 10.789 1 70.25 434 GLU B C 1
ATOM 7521 O O . GLU B 1 434 ? -14.141 24.531 10.133 1 70.25 434 GLU B O 1
ATOM 7526 N N . ALA B 1 435 ? -16.078 25.156 10.133 1 58.56 435 ALA B N 1
ATOM 7527 C CA . ALA B 1 435 ? -16.266 25.219 8.68 1 58.56 435 ALA B CA 1
ATOM 7528 C C . ALA B 1 435 ? -15.523 26.406 8.086 1 58.56 435 ALA B C 1
ATOM 7530 O O . ALA B 1 435 ? -15.586 26.641 6.875 1 58.56 435 ALA B O 1
ATOM 7531 N N . THR B 1 436 ? -14.719 27.188 8.797 1 57.62 436 THR B N 1
ATOM 7532 C CA . THR B 1 436 ? -14.18 28.406 8.188 1 57.62 436 THR B CA 1
ATOM 7533 C C . THR B 1 436 ? -12.68 28.516 8.461 1 57.62 436 THR B C 1
ATOM 7535 O O . THR B 1 436 ? -12.086 29.578 8.25 1 57.62 436 THR B O 1
ATOM 7538 N N . SER B 1 437 ? -11.938 27.453 8.75 1 54.22 437 SER B N 1
ATOM 7539 C CA . SER B 1 437 ? -10.555 27.688 9.148 1 54.22 437 SER B CA 1
ATOM 7540 C C . SER B 1 437 ? -9.641 27.766 7.926 1 54.22 437 SER B C 1
ATOM 7542 O O . SER B 1 437 ? -9.875 27.094 6.922 1 54.22 437 SER B O 1
ATOM 7544 N N . ALA B 1 438 ? -8.711 28.719 7.898 1 51.28 438 ALA B N 1
ATOM 7545 C CA . ALA B 1 438 ? -7.512 28.828 7.074 1 51.28 438 ALA B CA 1
ATOM 7546 C C . ALA B 1 438 ? -7.855 29.344 5.68 1 51.28 438 ALA B C 1
ATOM 7548 O O . ALA B 1 438 ? -7.211 28.969 4.695 1 51.28 438 ALA B O 1
ATOM 7549 N N . LEU B 1 439 ? -8.938 30.094 5.531 1 54.81 439 LEU B N 1
ATOM 7550 C CA . LEU B 1 439 ? -9.328 30.484 4.18 1 54.81 439 LEU B CA 1
ATOM 7551 C C . LEU B 1 439 ? -9.125 31.984 3.967 1 54.81 439 LEU B C 1
ATOM 7553 O O . LEU B 1 439 ? -9.016 32.75 4.934 1 54.81 439 LEU B O 1
ATOM 7557 N N . ASP B 1 440 ? -8.789 32.406 2.785 1 59.09 440 ASP B N 1
ATOM 7558 C CA . ASP B 1 440 ? -8.75 33.812 2.422 1 59.09 440 ASP B CA 1
ATOM 7559 C C . ASP B 1 440 ? -10.094 34.5 2.674 1 59.09 440 ASP B C 1
ATOM 7561 O O . ASP B 1 440 ? -11.125 33.812 2.756 1 59.09 440 ASP B O 1
ATOM 7565 N N . SER B 1 441 ? -10.062 35.844 2.855 1 63.09 441 SER B N 1
ATOM 7566 C CA . SER B 1 441 ? -11.219 36.625 3.262 1 63.09 441 SER B CA 1
ATOM 7567 C C . SER B 1 441 ? -12.367 36.5 2.266 1 63.09 441 SER B C 1
ATOM 7569 O O . SER B 1 441 ? -13.531 36.406 2.66 1 63.09 441 SER B O 1
ATOM 7571 N N . GLU B 1 442 ? -12.062 36.469 1.012 1 69.12 442 GLU B N 1
ATOM 7572 C CA . GLU B 1 442 ? -13.117 36.344 0.012 1 69.12 442 GLU B CA 1
ATOM 7573 C C . GLU B 1 442 ? -13.789 35 0.089 1 69.12 442 GLU B C 1
ATOM 7575 O O . GLU B 1 442 ? -15.023 34.906 0.058 1 69.12 442 GLU B O 1
ATOM 7580 N N . THR B 1 443 ? -13.008 34.094 0.106 1 76.44 443 THR B N 1
ATOM 7581 C CA . THR B 1 443 ? -13.516 32.719 0.21 1 76.44 443 THR B CA 1
ATOM 7582 C C . THR B 1 443 ? -14.305 32.531 1.503 1 76.44 443 THR B C 1
ATOM 7584 O O . THR B 1 443 ? -15.344 31.859 1.516 1 76.44 443 THR B O 1
ATOM 7587 N N . GLU B 1 444 ? -13.82 33.25 2.52 1 76.12 444 GLU B N 1
ATOM 7588 C CA . GLU B 1 444 ? -14.508 33.188 3.805 1 76.12 444 GLU B CA 1
ATOM 7589 C C . GLU B 1 444 ? -15.906 33.781 3.717 1 76.12 444 GLU B C 1
ATOM 7591 O O . GLU B 1 444 ? -16.859 33.25 4.312 1 76.12 444 GLU B O 1
ATOM 7596 N N . GLN B 1 445 ? -15.984 34.812 3.02 1 78.19 445 GLN B N 1
ATOM 7597 C CA . GLN B 1 445 ? -17.281 35.469 2.865 1 78.19 445 GLN B CA 1
ATOM 7598 C C . GLN B 1 445 ? -18.266 34.594 2.109 1 78.19 445 GLN B C 1
ATOM 7600 O O . GLN B 1 445 ? -19.438 34.5 2.471 1 78.19 445 GLN B O 1
ATOM 7605 N N . LYS B 1 446 ? -17.797 34 1.023 1 82.44 446 LYS B N 1
ATOM 7606 C CA . LYS B 1 446 ? -18.641 33.094 0.248 1 82.44 446 LYS B CA 1
ATOM 7607 C C . LYS B 1 446 ? -19.125 31.938 1.104 1 82.44 446 LYS B C 1
ATOM 7609 O O . LYS B 1 446 ? -20.297 31.547 1.023 1 82.44 446 LYS B O 1
ATOM 7614 N N . ILE B 1 447 ? -18.266 31.438 1.895 1 84.25 447 ILE B N 1
ATOM 7615 C CA . ILE B 1 447 ? -18.594 30.312 2.762 1 84.25 447 ILE B CA 1
ATOM 7616 C C . ILE B 1 447 ? -19.609 30.75 3.809 1 84.25 447 ILE B C 1
ATOM 7618 O O . ILE B 1 447 ? -20.578 30.031 4.09 1 84.25 447 ILE B O 1
ATOM 7622 N N . GLN B 1 448 ? -19.375 31.938 4.348 1 82.5 448 GLN B N 1
ATOM 7623 C CA . GLN B 1 448 ? -20.297 32.469 5.359 1 82.5 448 GLN B CA 1
ATOM 7624 C C . GLN B 1 448 ? -21.688 32.656 4.781 1 82.5 448 GLN B C 1
ATOM 7626 O O . GLN B 1 448 ? -22.688 32.375 5.445 1 82.5 448 GLN B O 1
ATOM 7631 N N . GLN B 1 449 ? -21.75 33.125 3.613 1 85.62 449 GLN B N 1
ATOM 7632 C CA . GLN B 1 449 ? -23.031 33.312 2.951 1 85.62 449 GLN B CA 1
ATOM 7633 C C . GLN B 1 449 ? -23.734 31.969 2.771 1 85.62 449 GLN B C 1
ATOM 7635 O O . GLN B 1 449 ? -24.938 31.859 3.01 1 85.62 449 GLN B O 1
ATOM 7640 N N . ALA B 1 450 ? -23 31 2.307 1 87.5 450 ALA B N 1
ATOM 7641 C CA . ALA B 1 450 ? -23.547 29.656 2.131 1 87.5 450 ALA B CA 1
ATOM 7642 C C . ALA B 1 450 ? -24.047 29.094 3.457 1 87.5 450 ALA B C 1
ATOM 7644 O O . ALA B 1 450 ? -25.109 28.469 3.51 1 87.5 450 ALA B O 1
ATOM 7645 N N . LEU B 1 451 ? -23.328 29.359 4.492 1 86.81 451 LEU B N 1
ATOM 7646 C CA . LEU B 1 451 ? -23.703 28.875 5.82 1 86.81 451 LEU B CA 1
ATOM 7647 C C . LEU B 1 451 ? -24.969 29.562 6.316 1 86.81 451 LEU B C 1
ATOM 7649 O O . LEU B 1 451 ? -25.797 28.922 6.98 1 86.81 451 LEU B O 1
ATOM 7653 N N . ASN B 1 452 ? -25.031 30.812 6.031 1 87.5 452 ASN B N 1
ATOM 7654 C CA . ASN B 1 452 ? -26.234 31.562 6.426 1 87.5 452 ASN B CA 1
ATOM 7655 C C . ASN B 1 452 ? -27.484 30.984 5.773 1 87.5 452 ASN B C 1
ATOM 7657 O O . ASN B 1 452 ? -28.516 30.859 6.418 1 87.5 452 ASN B O 1
ATOM 7661 N N . VAL B 1 453 ? -27.297 30.688 4.559 1 89.69 453 VAL B N 1
ATOM 7662 C CA . VAL B 1 453 ? -28.406 30.078 3.836 1 89.69 453 VAL B CA 1
ATOM 7663 C C . VAL B 1 453 ? -28.766 28.734 4.453 1 89.69 453 VAL B C 1
ATOM 7665 O O . VAL B 1 453 ? -29.938 28.422 4.664 1 89.69 453 VAL B O 1
ATOM 7668 N N . LEU B 1 454 ? -27.797 27.969 4.785 1 89.81 454 LEU B N 1
ATOM 7669 C CA . LEU B 1 454 ? -27.984 26.641 5.344 1 89.81 454 LEU B CA 1
ATOM 7670 C C . LEU B 1 454 ? -28.625 26.719 6.73 1 89.81 454 LEU B C 1
ATOM 7672 O O . LEU B 1 454 ? -29.438 25.859 7.09 1 89.81 454 LEU B O 1
ATOM 7676 N N . SER B 1 455 ? -28.234 27.688 7.418 1 89.69 455 SER B N 1
ATOM 7677 C CA . SER B 1 455 ? -28.656 27.797 8.805 1 89.69 455 SER B CA 1
ATOM 7678 C C . SER B 1 455 ? -30.031 28.453 8.906 1 89.69 455 SER B C 1
ATOM 7680 O O . SER B 1 455 ? -30.688 28.375 9.953 1 89.69 455 SER B O 1
ATOM 7682 N N . ALA B 1 456 ? -30.422 29 7.797 1 88.12 456 ALA B N 1
ATOM 7683 C CA . ALA B 1 456 ? -31.688 29.734 7.84 1 88.12 456 ALA B CA 1
ATOM 7684 C C . ALA B 1 456 ? -32.844 28.797 8.117 1 88.12 456 ALA B C 1
ATOM 7686 O O . ALA B 1 456 ? -33 27.781 7.434 1 88.12 456 ALA B O 1
ATOM 7687 N N . SER B 1 457 ? -33.594 28.984 9.156 1 87.06 457 SER B N 1
ATOM 7688 C CA . SER B 1 457 ? -34.844 28.312 9.516 1 87.06 457 SER B CA 1
ATOM 7689 C C . SER B 1 457 ? -34.594 26.906 10.008 1 87.06 457 SER B C 1
ATOM 7691 O O . SER B 1 457 ? -35.438 26.016 9.859 1 87.06 457 SER B O 1
ATOM 7693 N N . ARG B 1 458 ? -33.406 26.578 10.352 1 94.31 458 ARG B N 1
ATOM 7694 C CA . ARG B 1 458 ? -33.031 25.266 10.867 1 94.31 458 ARG B CA 1
ATOM 7695 C C . ARG B 1 458 ? -32.438 25.375 12.258 1 94.31 458 ARG B C 1
ATOM 7697 O O . ARG B 1 458 ? -32.031 26.453 12.688 1 94.31 458 ARG B O 1
ATOM 7704 N N . THR B 1 459 ? -32.531 24.281 12.953 1 96 459 THR B N 1
ATOM 7705 C CA . THR B 1 459 ? -31.812 24.203 14.219 1 96 459 THR B CA 1
ATOM 7706 C C . THR B 1 459 ? -30.328 23.938 13.992 1 96 459 THR B C 1
ATOM 7708 O O . THR B 1 459 ? -29.953 23 13.289 1 96 459 THR B O 1
ATOM 7711 N N . VAL B 1 460 ? -29.484 24.766 14.531 1 95.5 460 VAL B N 1
ATOM 7712 C CA . VAL B 1 460 ? -28.062 24.688 14.164 1 95.5 460 VAL B CA 1
ATOM 7713 C C . VAL B 1 460 ? -27.219 24.484 15.414 1 95.5 460 VAL B C 1
ATOM 7715 O O . VAL B 1 460 ? -27.453 25.141 16.438 1 95.5 460 VAL B O 1
ATOM 7718 N N . ILE B 1 461 ? -26.375 23.547 15.336 1 95.25 461 ILE B N 1
ATOM 7719 C CA . ILE B 1 461 ? -25.312 23.375 16.312 1 95.25 461 ILE B CA 1
ATOM 7720 C C . ILE B 1 461 ? -23.953 23.609 15.641 1 95.25 461 ILE B C 1
ATOM 7722 O O . ILE B 1 461 ? -23.594 22.906 14.688 1 95.25 461 ILE B O 1
ATOM 7726 N N . ALA B 1 462 ? -23.203 24.547 16.141 1 92.69 462 ALA B N 1
ATOM 7727 C CA . ALA B 1 462 ? -21.938 24.875 15.516 1 92.69 462 ALA B CA 1
ATOM 7728 C C . ALA B 1 462 ? -20.781 24.75 16.5 1 92.69 462 ALA B C 1
ATOM 7730 O O . ALA B 1 462 ? -20.891 25.141 17.672 1 92.69 462 ALA B O 1
ATOM 7731 N N . ILE B 1 463 ? -19.828 24.078 16.094 1 89.31 463 ILE B N 1
ATOM 7732 C CA . ILE B 1 463 ? -18.562 24.047 16.812 1 89.31 463 ILE B CA 1
ATOM 7733 C C . ILE B 1 463 ? -17.609 25.094 16.234 1 89.31 463 ILE B C 1
ATOM 7735 O O . ILE B 1 463 ? -17.328 25.062 15.031 1 89.31 463 ILE B O 1
ATOM 7739 N N . ALA B 1 464 ? -17.172 26.062 17.031 1 80.75 464 ALA B N 1
ATOM 7740 C CA . ALA B 1 464 ? -16.344 27.141 16.469 1 80.75 464 ALA B CA 1
ATOM 7741 C C . ALA B 1 464 ? -15.039 27.281 17.25 1 80.75 464 ALA B C 1
ATOM 7743 O O . ALA B 1 464 ? -15.008 27.109 18.469 1 80.75 464 ALA B O 1
ATOM 7744 N N . HIS B 1 465 ? -14.109 27.516 16.531 1 68.31 465 HIS B N 1
ATOM 7745 C CA . HIS B 1 465 ? -12.836 27.922 17.109 1 68.31 465 HIS B CA 1
ATOM 7746 C C . HIS B 1 465 ? -12.648 29.438 17.047 1 68.31 465 HIS B C 1
ATOM 7748 O O . HIS B 1 465 ? -12 30.031 17.906 1 68.31 465 HIS B O 1
ATOM 7754 N N . ARG B 1 466 ? -13.219 29.953 16.031 1 71 466 ARG B N 1
ATOM 7755 C CA . ARG B 1 466 ? -13.195 31.406 15.859 1 71 466 ARG B CA 1
ATOM 7756 C C . ARG B 1 466 ? -14.484 32.031 16.375 1 71 466 ARG B C 1
ATOM 7758 O O . ARG B 1 466 ? -15.562 31.797 15.828 1 71 466 ARG B O 1
ATOM 7765 N N . LEU B 1 467 ? -14.336 32.969 17.281 1 78.88 467 LEU B N 1
ATOM 7766 C CA . LEU B 1 467 ? -15.484 33.5 18 1 78.88 467 LEU B CA 1
ATOM 7767 C C . LEU B 1 467 ? -16.25 34.5 17.141 1 78.88 467 LEU B C 1
ATOM 7769 O O . LEU B 1 467 ? -17.438 34.75 17.375 1 78.88 467 LEU B O 1
ATOM 7773 N N . SER B 1 468 ? -15.625 35.031 16.109 1 75.25 468 SER B N 1
ATOM 7774 C CA . SER B 1 468 ? -16.266 36.031 15.266 1 75.25 468 SER B CA 1
ATOM 7775 C C . SER B 1 468 ? -17.406 35.406 14.453 1 75.25 468 SER B C 1
ATOM 7777 O O . SER B 1 468 ? -18.359 36.125 14.102 1 75.25 468 SER B O 1
ATOM 7779 N N . THR B 1 469 ? -17.438 34.188 14.266 1 75.94 469 THR B N 1
ATOM 7780 C CA . THR B 1 469 ? -18.391 33.5 13.398 1 75.94 469 THR B CA 1
ATOM 7781 C C . THR B 1 469 ? -19.656 33.125 14.172 1 75.94 469 THR B C 1
ATOM 7783 O O . THR B 1 469 ? -20.672 32.781 13.578 1 75.94 469 THR B O 1
ATOM 7786 N N . ILE B 1 470 ? -19.578 33.281 15.484 1 82.38 470 ILE B N 1
ATOM 7787 C CA . ILE B 1 470 ? -20.703 32.781 16.266 1 82.38 470 ILE B CA 1
ATOM 7788 C C . ILE B 1 470 ? -21.359 33.938 17.031 1 82.38 470 ILE B C 1
ATOM 7790 O O . ILE B 1 470 ? -22.109 33.719 17.984 1 82.38 470 ILE B O 1
ATOM 7794 N N . LYS B 1 471 ? -21.078 35.125 16.656 1 84.75 471 LYS B N 1
ATOM 7795 C CA . LYS B 1 471 ? -21.625 36.281 17.344 1 84.75 471 LYS B CA 1
ATOM 7796 C C . LYS B 1 471 ? -23.156 36.312 17.25 1 84.75 471 LYS B C 1
ATOM 7798 O O . LYS B 1 471 ? -23.828 36.781 18.156 1 84.75 471 LYS B O 1
ATOM 7803 N N . ALA B 1 472 ? -23.672 35.781 16.172 1 84.5 472 ALA B N 1
ATOM 7804 C CA . ALA B 1 472 ? -25.094 35.906 15.875 1 84.5 472 ALA B CA 1
ATOM 7805 C C . ALA B 1 472 ? -25.875 34.719 16.469 1 84.5 472 ALA B C 1
ATOM 7807 O O . ALA B 1 472 ? -27.109 34.688 16.375 1 84.5 472 ALA B O 1
ATOM 7808 N N . TYR B 1 473 ? -25.266 33.844 17.156 1 92.12 473 TYR B N 1
ATOM 7809 C CA . TYR B 1 473 ? -25.938 32.656 17.672 1 92.12 473 TYR B CA 1
ATOM 7810 C C . TYR B 1 473 ? -26.75 33 18.906 1 92.12 473 TYR B C 1
ATOM 7812 O O . TYR B 1 473 ? -26.391 33.906 19.672 1 92.12 473 TYR B O 1
ATOM 7820 N N . ASP B 1 474 ? -27.844 32.25 19.109 1 93.38 474 ASP B N 1
ATOM 7821 C CA . ASP B 1 474 ? -28.75 32.5 20.219 1 93.38 474 ASP B CA 1
ATOM 7822 C C . ASP B 1 474 ? -28.078 32.188 21.562 1 93.38 474 ASP B C 1
ATOM 7824 O O . ASP B 1 474 ? -28.266 32.938 22.531 1 93.38 474 ASP B O 1
ATOM 7828 N N . GLU B 1 475 ? -27.359 31.125 21.531 1 94.81 475 GLU B N 1
ATOM 7829 C CA . GLU B 1 475 ? -26.688 30.703 22.75 1 94.81 475 GLU B CA 1
ATOM 7830 C C . GLU B 1 475 ? -25.281 30.156 22.438 1 94.81 475 GLU B C 1
ATOM 7832 O O . GLU B 1 475 ? -25.078 29.516 21.406 1 94.81 475 GLU B O 1
ATOM 7837 N N . ILE B 1 476 ? -24.406 30.5 23.359 1 94.44 476 ILE B N 1
ATOM 7838 C CA . ILE B 1 476 ? -23.016 30.031 23.266 1 94.44 476 ILE B CA 1
ATOM 7839 C C . ILE B 1 476 ? -22.656 29.234 24.531 1 94.44 476 ILE B C 1
ATOM 7841 O O . ILE B 1 476 ? -22.891 29.703 25.641 1 94.44 476 ILE B O 1
ATOM 7845 N N . CYS B 1 477 ? -22.156 28.062 24.297 1 94.12 477 CYS B N 1
ATOM 7846 C CA . CYS B 1 477 ? -21.688 27.219 25.391 1 94.12 477 CYS B CA 1
ATOM 7847 C C . CYS B 1 477 ? -20.172 27.078 25.359 1 94.12 477 CYS B C 1
ATOM 7849 O O . CYS B 1 477 ? -19.625 26.609 24.359 1 94.12 477 CYS B O 1
ATOM 7851 N N . VAL B 1 478 ? -19.562 27.438 26.453 1 92.94 478 VAL B N 1
ATOM 7852 C CA . VAL B 1 478 ? -18.109 27.281 26.562 1 92.94 478 VAL B CA 1
ATOM 7853 C C . VAL B 1 478 ? -17.781 25.969 27.25 1 92.94 478 VAL B C 1
ATOM 7855 O O . VAL B 1 478 ? -18.172 25.75 28.406 1 92.94 478 VAL B O 1
ATOM 7858 N N . LEU B 1 479 ? -17.109 25.125 26.5 1 90.38 479 LEU B N 1
ATOM 7859 C CA . LEU B 1 479 ? -16.734 23.812 27.016 1 90.38 479 LEU B CA 1
ATOM 7860 C C . LEU B 1 479 ? -15.289 23.797 27.469 1 90.38 479 LEU B C 1
ATOM 7862 O O . LEU B 1 479 ? -14.398 24.266 26.75 1 90.38 479 LEU B O 1
ATOM 7866 N N . GLN B 1 480 ? -15.086 23.312 28.703 1 87.19 480 GLN B N 1
ATOM 7867 C CA . GLN B 1 480 ? -13.75 23.125 29.25 1 87.19 480 GLN B CA 1
ATOM 7868 C C . GLN B 1 480 ? -13.633 21.766 29.953 1 87.19 480 GLN B C 1
ATOM 7870 O O . GLN B 1 480 ? -14.391 21.484 30.891 1 87.19 480 GLN B O 1
ATOM 7875 N N . SER B 1 481 ? -12.695 20.969 29.531 1 83.88 481 SER B N 1
ATOM 7876 C CA . SER B 1 481 ? -12.406 19.656 30.125 1 83.88 481 SER B CA 1
ATOM 7877 C C . SER B 1 481 ? -13.672 18.812 30.219 1 83.88 481 SER B C 1
ATOM 7879 O O . SER B 1 481 ? -13.93 18.188 31.25 1 83.88 481 SER B O 1
ATOM 7881 N N . GLY B 1 482 ? -14.562 18.984 29.297 1 88.12 482 GLY B N 1
ATOM 7882 C CA . GLY B 1 482 ? -15.727 18.109 29.203 1 88.12 482 GLY B CA 1
ATOM 7883 C C . GLY B 1 482 ? -16.953 18.672 29.906 1 88.12 482 GLY B C 1
ATOM 7884 O O . GLY B 1 482 ? -17.984 18.016 29.953 1 88.12 482 GLY B O 1
ATOM 7885 N N . GLU B 1 483 ? -16.828 19.875 30.453 1 91.81 483 GLU B N 1
ATOM 7886 C CA . GLU B 1 483 ? -17.938 20.5 31.156 1 91.81 483 GLU B CA 1
ATOM 7887 C C . GLU B 1 483 ? -18.266 21.875 30.594 1 91.81 483 GLU B C 1
ATOM 7889 O O . GLU B 1 483 ? -17.375 22.562 30.078 1 91.81 483 GLU B O 1
ATOM 7894 N N . ILE B 1 484 ? -19.531 22.188 30.672 1 93.31 484 ILE B N 1
ATOM 7895 C CA . ILE B 1 484 ? -19.922 23.531 30.281 1 93.31 484 ILE B CA 1
ATOM 7896 C C . ILE B 1 484 ? -19.672 24.5 31.422 1 93.31 484 ILE B C 1
ATOM 7898 O O . ILE B 1 484 ? -20.297 24.391 32.5 1 93.31 484 ILE B O 1
ATOM 7902 N N . VAL B 1 485 ? -18.875 25.5 31.234 1 92.19 485 VAL B N 1
ATOM 7903 C CA . VAL B 1 485 ? -18.469 26.406 32.312 1 92.19 485 VAL B CA 1
ATOM 7904 C C . VAL B 1 485 ? -19.234 27.719 32.188 1 92.19 485 VAL B C 1
ATOM 7906 O O . VAL B 1 485 ? -19.391 28.438 33.188 1 92.19 485 VAL B O 1
ATOM 7909 N N . GLU B 1 486 ? -19.469 28.125 30.984 1 93.44 486 GLU B N 1
ATOM 7910 C CA . GLU B 1 486 ? -20.219 29.359 30.734 1 93.44 486 GLU B CA 1
ATOM 7911 C C . GLU B 1 486 ? -21.266 29.156 29.656 1 93.44 486 GLU B C 1
ATOM 7913 O O . GLU B 1 486 ? -21.078 28.359 28.734 1 93.44 486 GLU B O 1
ATOM 7918 N N . ARG B 1 487 ? -22.453 29.812 29.828 1 93.81 487 ARG B N 1
ATOM 7919 C CA . ARG B 1 487 ? -23.516 29.766 28.828 1 93.81 487 ARG B CA 1
ATOM 7920 C C . ARG B 1 487 ? -24.219 31.109 28.719 1 93.81 487 ARG B C 1
ATOM 7922 O O . ARG B 1 487 ? -24.438 31.797 29.719 1 93.81 487 ARG B O 1
ATOM 7929 N N . GLY B 1 488 ? -24.422 31.531 27.516 1 93.12 488 GLY B N 1
ATOM 7930 C CA . GLY B 1 488 ? -25.109 32.781 27.281 1 93.12 488 GLY B CA 1
ATOM 7931 C C . GLY B 1 488 ? -24.922 33.312 25.875 1 93.12 488 GLY B C 1
ATOM 7932 O O . GLY B 1 488 ? -24.422 32.625 25 1 93.12 488 GLY B O 1
ATOM 7933 N N . SER B 1 489 ? -25.453 34.438 25.625 1 93 489 SER B N 1
ATOM 7934 C CA . SER B 1 489 ? -25.266 35.125 24.344 1 93 489 SER B CA 1
ATOM 7935 C C . SER B 1 489 ? -23.891 35.781 24.266 1 93 489 SER B C 1
ATOM 7937 O O . SER B 1 489 ? -23.203 35.906 25.281 1 93 489 SER B O 1
ATOM 7939 N N . HIS B 1 490 ? -23.547 36.156 23.078 1 91 490 HIS B N 1
ATOM 7940 C CA . HIS B 1 490 ? -22.266 36.812 22.875 1 91 490 HIS B CA 1
ATOM 7941 C C . HIS B 1 490 ? -22.141 38.062 23.75 1 91 490 HIS B C 1
ATOM 7943 O O . HIS B 1 490 ? -21.109 38.281 24.406 1 91 490 HIS B O 1
ATOM 7949 N N . GLU B 1 491 ? -23.203 38.812 23.828 1 89 491 GLU B N 1
ATOM 7950 C CA . GLU B 1 491 ? -23.203 40.062 24.578 1 89 491 GLU B CA 1
ATOM 7951 C C . GLU B 1 491 ? -23.094 39.781 26.078 1 89 491 GLU B C 1
ATOM 7953 O O . GLU B 1 491 ? -22.359 40.469 26.781 1 89 491 GLU B O 1
ATOM 7958 N N . GLN B 1 492 ? -23.734 38.781 26.469 1 91.44 492 GLN B N 1
ATOM 7959 C CA . GLN B 1 492 ? -23.734 38.438 27.891 1 91.44 492 GLN B CA 1
ATOM 7960 C C . GLN B 1 492 ? -22.375 37.906 28.312 1 91.44 492 GLN B C 1
ATOM 7962 O O . GLN B 1 492 ? -21.859 38.25 29.375 1 91.44 492 GLN B O 1
ATOM 7967 N N . LEU B 1 493 ? -21.844 37.094 27.453 1 90.75 493 LEU B N 1
ATOM 7968 C CA . LEU B 1 493 ? -20.609 36.438 27.828 1 90.75 493 LEU B CA 1
ATOM 7969 C C . LEU B 1 493 ? -19.406 37.344 27.656 1 90.75 493 LEU B C 1
ATOM 7971 O O . LEU B 1 493 ? -18.406 37.25 28.391 1 90.75 493 LEU B O 1
ATOM 7975 N N . SER B 1 494 ? -19.453 38.219 26.719 1 87.88 494 SER B N 1
ATOM 7976 C CA . SER B 1 494 ? -18.359 39.156 26.5 1 87.88 494 SER B CA 1
ATOM 7977 C C . SER B 1 494 ? -18.281 40.156 27.641 1 87.88 494 SER B C 1
ATOM 7979 O O . SER B 1 494 ? -17.203 40.688 27.953 1 87.88 494 SER B O 1
ATOM 7981 N N . GLY B 1 495 ? -19.406 40.406 28.203 1 82.81 495 GLY B N 1
ATOM 7982 C CA . GLY B 1 495 ? -19.469 41.375 29.297 1 82.81 495 GLY B CA 1
ATOM 7983 C C . GLY B 1 495 ? -19.062 40.781 30.641 1 82.81 495 GLY B C 1
ATOM 7984 O O . GLY B 1 495 ? -18.719 41.5 31.562 1 82.81 495 GLY B O 1
ATOM 7985 N N . SER B 1 496 ? -19.062 39.5 30.625 1 83.06 496 SER B N 1
ATOM 7986 C CA . SER B 1 496 ? -18.719 38.844 31.875 1 83.06 496 SER B CA 1
ATOM 7987 C C . SER B 1 496 ? -17.25 38.469 31.922 1 83.06 496 SER B C 1
ATOM 7989 O O . SER B 1 496 ? -16.609 38.281 30.875 1 83.06 496 SER B O 1
ATOM 7991 N N . ALA B 1 497 ? -16.531 38.656 32.969 1 79.19 497 ALA B N 1
ATOM 7992 C CA . ALA B 1 497 ? -15.109 38.375 33.125 1 79.19 497 ALA B CA 1
ATOM 7993 C C . ALA B 1 497 ? -14.844 36.875 33.188 1 79.19 497 ALA B C 1
ATOM 7995 O O . ALA B 1 497 ? -14.258 36.406 34.156 1 79.19 497 ALA B O 1
ATOM 7996 N N . GLY B 1 498 ? -15.352 36.188 32.219 1 84.25 498 GLY B N 1
ATOM 7997 C CA . GLY B 1 498 ? -15.164 34.75 32.25 1 84.25 498 GLY B CA 1
ATOM 7998 C C . GLY B 1 498 ? -14.234 34.219 31.188 1 84.25 498 GLY B C 1
ATOM 7999 O O . GLY B 1 498 ? -13.375 34.938 30.703 1 84.25 498 GLY B O 1
ATOM 8000 N N . HIS B 1 499 ? -14.297 32.906 30.969 1 85.25 499 HIS B N 1
ATOM 8001 C CA . HIS B 1 499 ? -13.438 32.219 30 1 85.25 499 HIS B CA 1
ATOM 8002 C C . HIS B 1 499 ? -13.68 32.719 28.594 1 85.25 499 HIS B C 1
ATOM 8004 O O . HIS B 1 499 ? -12.742 32.906 27.812 1 85.25 499 HIS B O 1
ATOM 8010 N N . TYR B 1 500 ? -14.859 32.969 28.25 1 88.69 500 TYR B N 1
ATOM 8011 C CA . TYR B 1 500 ? -15.242 33.438 26.922 1 88.69 500 TYR B CA 1
ATOM 8012 C C . TYR B 1 500 ? -14.625 34.812 26.625 1 88.69 500 TYR B C 1
ATOM 8014 O O . TYR B 1 500 ? -14.078 35.031 25.547 1 88.69 500 TYR B O 1
ATOM 8022 N N . SER B 1 501 ? -14.82 35.656 27.547 1 86.31 501 SER B N 1
ATOM 8023 C CA . SER B 1 501 ? -14.281 37.031 27.391 1 86.31 501 SER B CA 1
ATOM 8024 C C . SER B 1 501 ? -12.766 37 27.203 1 86.31 501 SER B C 1
ATOM 8026 O O . SER B 1 501 ? -12.219 37.75 26.406 1 86.31 501 SER B O 1
ATOM 8028 N N . ALA B 1 502 ? -12.227 36.125 27.938 1 80.56 502 ALA B N 1
ATOM 8029 C CA . ALA B 1 502 ? -10.773 35.969 27.812 1 80.56 502 ALA B CA 1
ATOM 8030 C C . ALA B 1 502 ? -10.383 35.5 26.422 1 80.56 502 ALA B C 1
ATOM 8032 O O . ALA B 1 502 ? -9.438 36 25.828 1 80.56 502 ALA B O 1
ATOM 8033 N N . MET B 1 503 ? -11.102 34.531 26.016 1 80.75 503 MET B N 1
ATOM 8034 C CA . MET B 1 503 ? -10.844 34 24.688 1 80.75 503 MET B CA 1
ATOM 8035 C C . MET B 1 503 ? -11.078 35.062 23.625 1 80.75 503 MET B C 1
ATOM 8037 O O . MET B 1 503 ? -10.305 35.156 22.656 1 80.75 503 MET B O 1
ATOM 8041 N N . TRP B 1 504 ? -12.094 35.812 23.734 1 80.12 504 TRP B N 1
ATOM 8042 C CA . TRP B 1 504 ? -12.484 36.844 22.781 1 80.12 504 TRP B CA 1
ATOM 8043 C C . TRP B 1 504 ? -11.414 37.938 22.703 1 80.12 504 TRP B C 1
ATOM 8045 O O . TRP B 1 504 ? -11.055 38.375 21.609 1 80.12 504 TRP B O 1
ATOM 8055 N N . LYS B 1 505 ? -10.945 38.312 23.797 1 74.75 505 LYS B N 1
ATOM 8056 C CA . LYS B 1 505 ? -9.906 39.344 23.844 1 74.75 505 LYS B CA 1
ATOM 8057 C C . LYS B 1 505 ? -8.609 38.844 23.203 1 74.75 505 LYS B C 1
ATOM 8059 O O . LYS B 1 505 ? -7.938 39.562 22.5 1 74.75 505 LYS B O 1
ATOM 8064 N N . ARG B 1 506 ? -8.445 37.625 23.516 1 69.19 506 ARG B N 1
ATOM 8065 C CA . ARG B 1 506 ? -7.234 37.031 22.953 1 69.19 506 ARG B CA 1
ATOM 8066 C C . ARG B 1 506 ? -7.312 36.969 21.422 1 69.19 506 ARG B C 1
ATOM 8068 O O . ARG B 1 506 ? -6.336 37.281 20.734 1 69.19 506 ARG B O 1
ATOM 8075 N N . GLN B 1 507 ? -8.391 36.531 20.938 1 66.69 507 GLN B N 1
ATOM 8076 C CA . GLN B 1 507 ? -8.57 36.406 19.484 1 66.69 507 GLN B CA 1
ATOM 8077 C C . GLN B 1 507 ? -8.617 37.781 18.828 1 66.69 507 GLN B C 1
ATOM 8079 O O . GLN B 1 507 ? -8.102 37.938 17.719 1 66.69 507 GLN B O 1
ATOM 8084 N N . ALA B 1 508 ? -9.25 38.656 19.484 1 60.97 508 ALA B N 1
ATOM 8085 C CA . ALA B 1 508 ? -9.32 40.031 18.969 1 60.97 508 ALA B CA 1
ATOM 8086 C C . ALA B 1 508 ? -7.93 40.656 18.891 1 60.97 508 ALA B C 1
ATOM 8088 O O . ALA B 1 508 ? -7.645 41.438 18 1 60.97 508 ALA B O 1
ATOM 8089 N N . ALA B 1 509 ? -7.102 40.25 19.938 1 53.81 509 ALA B N 1
ATOM 8090 C CA . ALA B 1 509 ? -5.746 40.781 19.984 1 53.81 509 ALA B CA 1
ATOM 8091 C C . ALA B 1 509 ? -4.828 40.062 19 1 53.81 509 ALA B C 1
ATOM 8093 O O . ALA B 1 509 ? -3.672 40.438 18.828 1 53.81 509 ALA B O 1
ATOM 8094 N N . GLY B 1 510 ? -5.324 39.25 18.125 1 52.28 510 GLY B N 1
ATOM 8095 C CA . GLY B 1 510 ? -4.523 38.531 17.172 1 52.28 510 GLY B CA 1
ATOM 8096 C C . GLY B 1 510 ? -3.715 37.406 17.797 1 52.28 510 GLY B C 1
ATOM 8097 O O . GLY B 1 510 ? -2.781 36.875 17.188 1 52.28 510 GLY B O 1
ATOM 8098 N N . ILE B 1 511 ? -3.721 37.094 19.156 1 43.56 511 ILE B N 1
ATOM 8099 C CA . ILE B 1 511 ? -2.926 36.125 19.875 1 43.56 511 ILE B CA 1
ATOM 8100 C C . ILE B 1 511 ? -3.572 34.719 19.75 1 43.56 511 ILE B C 1
ATOM 8102 O O . ILE B 1 511 ? -4.742 34.562 20.109 1 43.56 511 ILE B O 1
ATOM 8106 N N . MET B 1 512 ? -3.252 34.062 18.844 1 41.94 512 MET B N 1
ATOM 8107 C CA . MET B 1 512 ? -3.789 32.688 18.719 1 41.94 512 MET B CA 1
ATOM 8108 C C . MET B 1 512 ? -3.578 31.906 20 1 41.94 512 MET B C 1
ATOM 8110 O O . MET B 1 512 ? -2.467 31.859 20.531 1 41.94 512 MET B O 1
ATOM 8114 N N . ASP B 1 513 ? -4.418 31.766 20.922 1 38.12 513 ASP B N 1
ATOM 8115 C CA . ASP B 1 513 ? -4.414 31.016 22.188 1 38.12 513 ASP B CA 1
ATOM 8116 C C . ASP B 1 513 ? -3.844 29.625 22 1 38.12 513 ASP B C 1
ATOM 8118 O O . ASP B 1 513 ? -4.387 28.828 21.234 1 38.12 513 ASP B O 1
ATOM 8122 N N . ASP B 1 514 ? -2.518 29.406 22 1 33.78 514 ASP B N 1
ATOM 8123 C CA . ASP B 1 514 ? -2.055 28.062 22.297 1 33.78 514 ASP B CA 1
ATOM 8124 C C . ASP B 1 514 ? -2.57 27.594 23.672 1 33.78 514 ASP B C 1
ATOM 8126 O O . ASP B 1 514 ? -2.379 28.281 24.672 1 33.78 514 ASP B O 1
ATOM 8130 N N . ALA B 1 515 ? -3.617 26.938 23.875 1 34.28 515 ALA B N 1
ATOM 8131 C CA . ALA B 1 515 ? -4.125 26.328 25.094 1 34.28 515 ALA B CA 1
ATOM 8132 C C . ALA B 1 515 ? -2.988 25.766 25.938 1 34.28 515 ALA B C 1
ATOM 8134 O O . ALA B 1 515 ? -2.211 24.938 25.453 1 34.28 515 ALA B O 1
ATOM 8135 N N . GLU B 1 516 ? -2.488 26.406 26.953 1 29.05 516 GLU B N 1
ATOM 8136 C CA . GLU B 1 516 ? -1.676 26.031 28.109 1 29.05 516 GLU B CA 1
ATOM 8137 C C . GLU B 1 516 ? -2.188 24.734 28.734 1 29.05 516 GLU B C 1
ATOM 8139 O O . GLU B 1 516 ? -3.148 24.75 29.5 1 29.05 516 GLU B O 1
ATOM 8144 N N . GLU B 1 517 ? -2.514 23.734 28.016 1 31.11 517 GLU B N 1
ATOM 8145 C CA . GLU B 1 517 ? -2.787 22.547 28.828 1 31.11 517 GLU B CA 1
ATOM 8146 C C . GLU B 1 517 ? -1.616 22.234 29.75 1 31.11 517 GLU B C 1
ATOM 8148 O O . GLU B 1 517 ? -0.504 21.969 29.281 1 31.11 517 GLU B O 1
ATOM 8153 N N . SER B 1 518 ? -1.462 22.844 30.922 1 26.09 518 SER B N 1
ATOM 8154 C CA . SER B 1 518 ? -0.642 22.297 31.984 1 26.09 518 SER B CA 1
ATOM 8155 C C . SER B 1 518 ? -0.989 20.844 32.25 1 26.09 518 SER B C 1
ATOM 8157 O O . SER B 1 518 ? -2.09 20.531 32.719 1 26.09 518 SER B O 1
ATOM 8159 N N . PRO B 1 519 ? -0.727 19.906 31.422 1 29.16 519 PRO B N 1
ATOM 8160 C CA . PRO B 1 519 ? -0.957 18.547 31.922 1 29.16 519 PRO B CA 1
ATOM 8161 C C . PRO B 1 519 ? -0.347 18.312 33.312 1 29.16 519 PRO B C 1
ATOM 8163 O O . PRO B 1 519 ? 0.778 18.75 33.562 1 29.16 519 PRO B O 1
ATOM 8166 N N . SER B 1 520 ? -1.046 18.438 34.406 1 25.7 520 SER B N 1
ATOM 8167 C CA . SER B 1 520 ? -0.638 17.781 35.656 1 25.7 520 SER B CA 1
ATOM 8168 C C . SER B 1 520 ? -0.075 16.391 35.375 1 25.7 520 SER B C 1
ATOM 8170 O O . SER B 1 520 ? -0.567 15.68 34.5 1 25.7 520 SER B O 1
ATOM 8172 N N . ALA B 1 521 ? 1.201 16.047 35.844 1 28.42 521 ALA B N 1
ATOM 8173 C CA . ALA B 1 521 ? 2.172 14.953 35.938 1 28.42 521 ALA B CA 1
ATOM 8174 C C . ALA B 1 521 ? 1.524 13.688 36.5 1 28.42 521 ALA B C 1
ATOM 8176 O O . ALA B 1 521 ? 1.583 13.422 37.688 1 28.42 521 ALA B O 1
ATOM 8177 N N . GLY B 1 522 ? 0.239 13.344 36.594 1 26.11 522 GLY B N 1
ATOM 8178 C CA . GLY B 1 522 ? 0.08 12.086 37.312 1 26.11 522 GLY B CA 1
ATOM 8179 C C . GLY B 1 522 ? 0.866 10.945 36.688 1 26.11 522 GLY B C 1
ATOM 8180 O O . GLY B 1 522 ? 0.642 10.586 35.531 1 26.11 522 GLY B O 1
ATOM 8181 N N . LEU B 1 523 ? 2.232 10.836 37 1 24.61 523 LEU B N 1
ATOM 8182 C CA . LEU B 1 523 ? 3.205 9.75 36.938 1 24.61 523 LEU B CA 1
ATOM 8183 C C . LEU B 1 523 ? 2.574 8.422 37.344 1 24.61 523 LEU B C 1
ATOM 8185 O O . LEU B 1 523 ? 3.082 7.73 38.219 1 24.61 523 LEU B O 1
ATOM 8189 N N . ASN B 1 524 ? 1.302 8.133 37.312 1 23.31 524 ASN B N 1
ATOM 8190 C CA . ASN B 1 524 ? 1.148 6.797 37.875 1 23.31 524 ASN B CA 1
ATOM 8191 C C . ASN B 1 524 ? 1.989 5.766 37.125 1 23.31 524 ASN B C 1
ATOM 8193 O O . ASN B 1 524 ? 1.737 5.484 35.969 1 23.31 524 ASN B O 1
ATOM 8197 N N . LEU B 1 525 ? 3.35 5.625 37.5 1 23.7 525 LEU B N 1
ATOM 8198 C CA . LEU B 1 525 ? 4.297 4.527 37.312 1 23.7 525 LEU B CA 1
ATOM 8199 C C . LEU B 1 525 ? 3.637 3.186 37.625 1 23.7 525 LEU B C 1
ATOM 8201 O O . LEU B 1 525 ? 3.445 2.836 38.781 1 23.7 525 LEU B O 1
ATOM 8205 N N . GLU B 1 526 ? 2.365 2.963 37.5 1 22.48 526 GLU B N 1
ATOM 8206 C CA . GLU B 1 526 ? 2.115 1.599 37.969 1 22.48 526 GLU B CA 1
ATOM 8207 C C . GLU B 1 526 ? 3.201 0.646 37.469 1 22.48 526 GLU B C 1
ATOM 8209 O O . GLU B 1 526 ? 3.752 0.833 36.375 1 22.48 526 GLU B O 1
ATOM 8214 N N . SER B 1 527 ? 3.713 -0.35 38.469 1 25.16 527 SER B N 1
ATOM 8215 C CA . SER B 1 527 ? 4.637 -1.424 38.812 1 25.16 527 SER B CA 1
ATOM 8216 C C . SER B 1 527 ? 4.754 -2.441 37.688 1 25.16 527 SER B C 1
ATOM 8218 O O . SER B 1 527 ? 5.859 -2.748 37.219 1 25.16 527 SER B O 1
ATOM 8220 N N . PRO B 1 528 ? 4.57 -3.805 38.062 1 26.58 528 PRO B N 1
ATOM 8221 C CA . PRO B 1 528 ? 5.109 -4.957 37.344 1 26.58 528 PRO B CA 1
ATOM 8222 C C . PRO B 1 528 ? 4.562 -5.066 35.906 1 26.58 528 PRO B C 1
ATOM 8224 O O . PRO B 1 528 ? 3.459 -4.59 35.625 1 26.58 528 PRO B O 1
#

Nearest PDB structures (foldseek):
  5och-assembly2_D  TM=7.505E-01  e=3.353E-33  Homo sapiens
  5och-assembly4_G  TM=7.760E-01  e=3.179E-32  Homo sapiens
  9csi-assembly1_A  TM=7.958E-01  e=1.950E-32  Acinetobacter baumannii
  5och-assembly4_H  TM=7.667E-01  e=2.733E-31  Homo sapiens
  8rgn-assembly1_A  TM=7.372E-01  e=6.860E-29  Bacillus subtilis

Radius of gyration: 37.34 Å; Cα contacts (8 Å, |Δi|>4): 1511; chains: 2; bounding box: 88×118×80 Å

InterPro domains:
  IPR003439 ABC transporter-like, ATP-binding domain [PF00005] (288-437)
  IPR003439 ABC transporter-like, ATP-binding domain [PS50893] (269-506)
  IPR003593 AAA+ ATPase domain [SM00382] (296-482)
  IPR011527 ABC transporter type 1, transmembrane domain [PF00664] (4-219)
  IPR011527 ABC transporter type 1, transmembrane domain [PS50929] (1-232)
  IPR017871 ABC transporter-like, conserved site [PS00211] (409-423)
  IPR027417 P-loop containing nucleoside triphosphate hydrolase [G3DSA:3.40.50.300] (264-515)
  IPR027417 P-loop containing nucleoside triphosphate hydrolase [SSF52540] (266-507)
  IPR036640 ABC transporter type 1, transmembrane domain superfamily [G3DSA:1.20.1560.10] (1-253)
  IPR036640 ABC transporter type 1, transmembrane domain superfamily [SSF90123] (4-245)
  IPR039421 Type 1 protein exporter [PTHR24221] (4-503)

Secondary structure (DSSP, 8-state):
-HHHHHHHHHHHHHHHHHHHHHHHHHHHHHS-HHHHHHS-HHHHHHHHHHHHHHHHHHIIIIIIIIHHHHHHHHHHHHHHHHTS--HHHHHHHHHHHHHHHHHHHHHHHHHHHHHHHHHHHHHHHHHHHHHHHHTHHHHHHTT-HHHHHHHHHHHHHHHHHHHHHHHHHHHHHHHHHHHHHHHHHHHHHHHHHHHHHHHT--HHHHHHHHHHHHHHHTGGGGHHHHHHHHHHHHHHHHHHHHHHH---SS-PPTTPPPP--S--SS-SEEEEEEEEE-TTS-TTSEEEEEEEEE-TT-EEEEEE-TTSSHHHHHHHHTTSS--SEEEEEETTEEGGGS-HHHHHHTEEEE-SS----SSBHHHHHHGGGTTT--HHHHHHHHHHTT-HHHHHHSTTGGG-B--GGGTTS-HHHHHHHHHHHHHHH--SEEEEESTTTT--HHHHHHHHHHHHHHHTTSEEEEEES-GGGGTT-SEEEEEETTEEEEEE-HHHHHHTTSHHHHHHHHHHTT------------------/-HHHHHHHHHHHHHHHHHHHHHHHHHHHHHS-HHHHHHS-HHHHHHHHHHHHHHHHHHIIIIIIIIHHHHHHHHHHHHHHHHTS--HHHHHHHHHHHHHHHHHHHHHHHHHHHHHHHHHHHHHHHHHHHHHHHHTHHHHHHTT-HHHHHHHHHHHHHHHHHHHHHHHHHHHHHHHHHHHHHHHHHHHHHHHHHHHHHHHT--HHHHHHHHHHHHHHHSGGGGHHHHHHHHHHHHHHHHHHHHHHH---SS-PPTTPPPP--S--SS-SEEEEEEEEE-TTS-TTSEEEEEEEEE-TT-EEEEEE-TTSSHHHHHHHHTTSS--SEEEEEETTEETTTS-HHHHHHTEEEE-SS----SSBHHHHHHGGGTTT--HHHHHHHHHHTT-HHHHHHSTTGGG-B--GGGTTS-HHHHHHHHHHHHHHH--SEEEEESTTTT--HHHHHHHHHHHHHHHTTSEEEEEES-GGGGTT-SEEEEEETTEEEEEE-HHHHHHTTSHHHHHHHHHHTT------------------

Foldseek 3Di:
DLVVVVVVCVVVLVVVLVVLLVVLVVLVVQAFPVVVVPDDPVVVVVLSVLLSVLVSLCCCCVVSFVVVLVVLLVVLLVCCCPVVVHNVLSVLLVVLVVVLLVLLVVLLVVLVVLVVQLVVLVVVLVVLVVVCVVCVVVCVVVVCPVVSVVVNVVSVVSNVVSVVVSVVSVVVSLVVNVVSLVVSLVVSLVSQVVCCVPVVDDPVSSVVSNVSSCVSSVSCSCVSVSVVSNVSSVVSNVSVVVSSPDDHPADADVPFAFDDPPQDPFFQKWWAQFWDDDPVDPRQLIAGGETDTHHQLAEEEEEEDPSLNQVVVVCVQLPSDDTPDTFMDGSRHTPNRHDSVNSNLQEAEQAPQQFADQFFLLCRLCVLPVPDQDPVLLQVLCVQLVNQVVLVPDPVRRRDGLHGRSVNDDLLNRRSSSLSSRVSSVHQEYEAEASQPPDDPVSNVSNLSSVCVSSGSHYYYYYHHDPVSCQPGQKYFYGGSNYTDDMGHPVVVCPDPDPSVVSNVCVVVVNNPPDPPPPDPPPPVDDD/DLVVVVVVCVVVLVVVLVVLLVVLVVLVVQAFPVVVVPDDPVVVVVLSVLLSVLVSLCCCCVVSFVVVLVVLLVVLLVCCCPVVVHNVLSVLLVVLVVVLLVLLVVLLVVLVVLVVQLVVLVVVLVVLVVVCVVCVVVCVVVVCPVVSVVVNVVSVVSNVVSVVVSVVSVVVSLVVNVVSLVVSLVVSLVSQVVCCVVVVDDPVSSVVSNVSSCVSSVSCSCVSVSVVSNVSSVVSNVSVVVSSPDDHPADADVPFAFDDPPQDPFFQKWWAQFWDDDPPDPRQLIAGGETDTHHQLAEEEEEEDPSLNQVVVVCVQLPSDDTPDTFMDGSRHTPNRHDSVNSNLQEAEQAPQQFADQFFLLCRLCVLPVPDQDPVLLQVLCVLLVNQVVLVPDPVRRRDGLHGRSVNDDLLNSRSSSLSSRVSSVHQEYEAEASQPPDDPVSNVSNLSSVCVSSGSHYYYYYHHDPVSCQPGQKYFYGGSNYTDDMGHPVVVCPDPDPSVVSNVCVVVVNNDPDPPPPDPPPPPDDD

Solvent-accessible surface area (backbone atoms only — not comparable to full-atom values): 55389 Å² total; per-residue (Å²): 104,72,56,58,50,50,58,61,45,46,57,56,52,43,54,51,49,44,50,51,52,44,50,49,53,53,49,60,69,56,40,31,57,67,57,60,72,72,43,61,63,68,58,52,52,49,40,49,51,45,15,53,49,21,53,50,49,44,51,46,48,44,61,66,41,50,46,51,50,53,51,47,46,52,49,52,38,48,44,30,36,70,72,63,64,32,57,69,55,24,52,51,52,51,53,49,49,50,48,48,53,51,51,43,52,53,51,50,60,61,45,47,59,37,47,53,51,23,50,52,34,47,49,50,40,50,49,51,52,50,51,51,60,73,38,41,66,58,36,51,46,41,57,38,58,66,57,52,48,52,54,49,43,52,38,44,49,53,24,43,54,34,44,47,52,39,50,50,52,51,42,50,51,50,50,55,50,49,50,52,52,50,49,46,50,53,51,48,49,51,55,45,48,56,43,26,71,67,68,68,49,54,75,61,54,53,54,47,54,54,53,52,54,50,61,53,49,56,70,52,71,49,43,56,60,49,50,53,52,44,55,51,20,51,55,31,34,49,56,30,48,53,61,70,64,60,75,46,84,62,69,65,49,92,84,39,45,68,62,62,82,69,91,55,103,46,40,36,36,32,36,44,49,27,25,36,64,54,88,90,46,76,77,67,57,18,36,47,58,32,68,50,72,34,45,76,51,29,37,38,33,42,32,54,58,90,64,15,33,70,67,57,52,54,36,44,73,61,52,57,46,77,66,75,40,58,49,49,26,45,51,69,37,52,62,75,56,23,29,59,59,45,48,21,56,39,36,29,63,32,55,61,77,65,75,42,62,70,36,27,48,47,55,56,31,32,48,27,29,70,89,73,57,46,71,66,49,46,52,51,19,29,48,58,20,65,38,48,68,60,37,67,70,37,94,54,33,53,65,32,66,30,36,68,59,28,67,75,47,51,72,63,56,42,47,27,46,39,48,16,11,33,50,48,44,61,37,61,28,38,37,37,31,46,77,71,76,93,56,57,71,67,57,42,50,47,46,49,51,22,46,52,60,64,44,55,86,17,22,32,41,33,39,40,81,57,70,82,80,50,54,85,34,66,31,36,36,36,30,51,76,13,26,69,78,46,74,37,30,51,71,58,36,56,71,34,95,45,72,60,24,51,49,50,52,33,54,73,68,64,45,76,76,75,79,78,74,74,73,79,78,80,72,77,74,74,77,134,104,71,56,58,50,50,58,60,47,46,58,54,52,42,55,50,50,45,50,50,52,45,51,50,52,51,50,62,69,55,41,33,57,66,57,60,72,72,44,59,63,69,58,51,52,48,39,50,53,45,15,54,48,18,53,51,50,43,52,46,48,44,62,68,41,51,47,50,52,53,48,46,46,51,50,52,39,48,42,30,37,70,72,64,66,31,58,68,56,23,52,51,53,50,53,50,48,51,48,49,52,51,51,43,53,54,50,50,60,62,45,47,60,39,47,53,50,23,50,52,33,47,49,51,40,51,50,50,52,50,50,50,59,73,38,42,65,59,35,51,46,40,56,37,58,66,57,52,49,53,54,49,43,52,36,45,50,52,22,43,54,34,43,46,51,37,51,51,51,50,42,50,49,51,51,53,50,47,50,52,52,51,48,46,50,54,51,48,50,51,54,46,48,55,42,26,71,68,67,70,48,54,76,63,54,53,54,47,53,53,51,52,53,51,62,54,49,55,71,54,71,48,42,56,60,49,48,52,51,44,55,51,20,50,54,31,34,48,55,30,47,53,60,70,64,60,74,46,84,64,70,64,49,91,81,42,46,68,62,62,82,67,92,54,103,45,41,37,37,34,36,43,48,27,24,37,63,56,86,88,46,74,79,68,57,20,37,48,56,32,69,53,72,35,45,75,51,28,36,39,33,41,31,53,57,91,62,16,32,69,69,55,53,54,37,44,73,61,52,57,47,77,65,75,38,57,47,48,26,44,51,69,37,51,60,75,58,22,28,60,60,46,48,20,57,39,36,29,65,32,56,61,76,65,76,42,62,70,36,27,49,46,55,54,30,33,48,27,29,69,87,73,57,47,72,64,48,44,52,51,21,28,46,59,22,66,37,46,68,61,37,66,70,38,96,54,32,54,65,32,65,31,35,68,57,26,68,74,48,52,74,63,55,44,48,27,47,39,48,16,13,34,50,46,44,61,38,61,28,37,36,38,30,46,78,71,74,94,58,56,71,67,56,42,50,47,46,49,52,23,47,50,59,63,44,56,86,18,23,33,41,32,40,40,82,56,70,82,78,49,55,84,34,65,29,36,37,35,30,52,76,11,24,70,78,46,76,36,31,49,70,57,36,56,72,35,96,45,73,60,23,50,50,49,52,33,53,71,68,66,45,75,78,74,80,78,72,73,73,80,78,80,70,80,70,81,79,134

Sequence (1056 aa):
MAEAQSLVYIKVQQAAYIEIADNTFAHLHSLSLDWHLRKKMGNVIRSMDRGIQAAQQTMQYVFLYLIPTLVEAFAVTLIFIFHFNNMQLAVFVFLNLFLYIYSTVQVTLWRKQFRTATTKHDNDLHDCLTDSLVNYETVKYFTAEHYERSVYRSLVEKFQQTSMTTQASLSLLNILQQLIVNFTLCGGMILATMRVLQANGSLGEFVAVNAYIINVFTPLNFLGTIYNMVVNAVVDMRSFGQLLAETSEVQDAAGAPDLDLRPRNAAMVVFEKVCFHYSKQPLGRSIKDVDFQIPRGGSLALVGTTGAGKTTVTRLLFRFYDTVSGRVLVNGQDVKTITQRSLRAAIGMVPQDVVLFNSTIAHNLRYGNVDQATQADIEKAAQSAQLDAFIAAQALGYETIVGERGLKLSGGEKQRLAIARCLVKDPPIVVLDEATSALDSETEQKIQQALNVLSASRTVIAIAHRLSTIKAYDEICVLQSGEIVERGSHEQLSGSAGHYSAMWKRQAAGIMDDAEESPSAGLNLESPMAEAQSLVYIKVQQAAYIEIADNTFAHLHSLSLDWHLRKKMGNVIRSMDRGIQAAQQTMQYVFLYLIPTLVEAFAVTLIFIFHFNNMQLAVFVFLNLFLYIYSTVQVTLWRKQFRTATTKHDNDLHDCLTDSLVNYETVKYFTAEHYERSVYRSLVEKFQQTSMTTQASLSLLNILQQLIVNFTLCGGMILATMRVLQANGSLGEFVAVNAYIINVFTPLNFLGTIYNMVVNAVVDMRSFGQLLAETSEVQDAAGAPDLDLRPRNAAMVVFEKVCFHYSKQPLGRSIKDVDFQIPRGGSLALVGTTGAGKTTVTRLLFRFYDTVSGRVLVNGQDVKTITQRSLRAAIGMVPQDVVLFNSTIAHNLRYGNVDQATQADIEKAAQSAQLDAFIAAQALGYETIVGERGLKLSGGEKQRLAIARCLVKDPPIVVLDEATSALDSETEQKIQQALNVLSASRTVIAIAHRLSTIKAYDEICVLQSGEIVERGSHEQLSGSAGHYSAMWKRQAAGIMDDAEESPSAGLNLESP

pLDDT: mean 84.69, std 13.56, range [22.48, 97.31]